Protein AF-A0A4P7KVK4-F1 (afdb_monomer_lite)

Secondary structure (DSSP, 8-state):
--HHHHHHHHHHHHHHHHHHHHHT-SSHHHHHHHHHHHHHHHHHHHHTS---TTSHHHHHHHHHHHHHTT---EEEE--HHHHHHHHHHHHHH-TTEEEEEEE-TTSSEEEEEEEESS-GGGB-TTTTHHHHHHHHHTSHHHHHHHHS--SS--TTHHHHHHHHHHTT-EEEEEEEEEEESSTT-SS-EEEEEEEEEETTEEEEEETTGGGGTTSTT-S--S-EEEEHHHHHHHHHHH-TTSEEEEEEESSHHHHHHHHT--TT-S---SS-S-TT-EEEE--HHHHHHHHHH-S--S-----S-S-HHHHHHHHHHHTT---SSHHHHHHHHHHHTTSB-HHHHHHHHHHHHHHHH-TT---TT-TT-TTEEEEEEE-SHHHHHTPPTTPEEEEEETTS-EEEEEEEEETTEEE-SSGGGT-TTS-SSS-EEEHHHHEEEETTEEEESSGGG--EEEEEEEETTB-S----HHHHHHHHHHT--TT--HHHHHHHHHHHTTSS-HHHHHHHHHHHHHHHS-SSTTS-HHHHEEEEEE--SHHHHHTPPTT-EEEEE-TT--EEEEEEEEETTEEEEES-GGGT---SSSEEEEEGGGGTT-BTTEETTEEEEEEEE-HHHHHHHHHH-TT-EEEEETTEEEEE--EETTEETTB-HHHHHHHHHHHHHHHH-HHHHTT--EEEEE-SSTT-SSS-HHHHHHHHHTSEEEEE----SSSS-----TTSPPPEEE-TT----HHHHHHHHHHHHHHHHHHHHHHHHHHTGGGGGGGTT-TTS----HHHHHHHHHHHHHTTSS-HHHHHHH-GGGG-TT----TTHHHHHHHHHHH----SHHHHHHHHHHHHTSSTTTHHHHHHHHHHTHHHHHHHHHHHHTTTT-

Structure (mmCIF, N/CA/C/O backbone):
data_AF-A0A4P7KVK4-F1
#
_entry.id   AF-A0A4P7KVK4-F1
#
loop_
_atom_site.group_PDB
_atom_site.id
_atom_site.type_symbol
_atom_site.label_atom_id
_atom_site.label_alt_id
_atom_site.label_comp_id
_atom_site.label_asym_id
_atom_site.label_entity_id
_atom_site.label_seq_id
_atom_site.pdbx_PDB_ins_code
_atom_site.Cartn_x
_atom_site.Cartn_y
_atom_site.Cartn_z
_atom_site.occupancy
_atom_site.B_iso_or_equiv
_atom_site.auth_seq_id
_atom_site.auth_comp_id
_atom_site.auth_asym_id
_atom_site.auth_atom_id
_atom_site.pdbx_PDB_model_num
ATOM 1 N N . MET A 1 1 ? -78.851 1.863 54.429 1.00 43.34 1 MET A N 1
ATOM 2 C CA . MET A 1 1 ? -77.587 2.460 53.940 1.00 43.34 1 MET A CA 1
ATOM 3 C C . MET A 1 1 ? -76.590 2.423 55.081 1.00 43.34 1 MET A C 1
ATOM 5 O O . MET A 1 1 ? -76.988 2.724 56.199 1.00 43.34 1 MET A O 1
ATOM 9 N N . GLY A 1 2 ? -75.356 1.973 54.840 1.00 36.88 2 GLY A N 1
ATOM 10 C CA . GLY A 1 2 ? -74.334 1.928 55.889 1.00 36.88 2 GLY A CA 1
ATOM 11 C C . GLY A 1 2 ? -73.928 3.338 56.346 1.00 36.88 2 GLY A C 1
ATOM 12 O O . GLY A 1 2 ? -74.131 4.292 55.589 1.00 36.88 2 GLY A O 1
ATOM 13 N N . PRO A 1 3 ? -73.334 3.485 57.544 1.00 46.62 3 PRO A N 1
ATOM 14 C CA . PRO A 1 3 ? -72.976 4.789 58.118 1.00 46.62 3 PRO A CA 1
ATOM 15 C C . PRO A 1 3 ? -72.051 5.618 57.208 1.00 46.62 3 PRO A C 1
ATOM 17 O O . PRO A 1 3 ? -72.154 6.837 57.170 1.00 46.62 3 PRO A O 1
ATOM 20 N N . VAL A 1 4 ? -71.230 4.958 56.385 1.00 44.56 4 VAL A N 1
ATOM 21 C CA . VAL A 1 4 ? -70.327 5.597 55.411 1.00 44.56 4 VAL A CA 1
ATOM 22 C C . VAL A 1 4 ? -71.076 6.156 54.195 1.00 44.56 4 VAL A C 1
ATOM 24 O O . VAL A 1 4 ? -70.773 7.248 53.722 1.00 44.56 4 VAL A O 1
ATOM 27 N N . THR A 1 5 ? -72.087 5.442 53.693 1.00 41.06 5 THR A N 1
ATOM 28 C CA . THR A 1 5 ? -72.876 5.893 52.537 1.00 41.06 5 THR A CA 1
ATOM 29 C C . THR A 1 5 ? -73.783 7.061 52.915 1.00 41.06 5 THR A C 1
ATOM 31 O O . THR A 1 5 ? -73.956 7.965 52.111 1.00 41.06 5 THR A O 1
ATOM 34 N N . GLY A 1 6 ? -74.310 7.076 54.146 1.00 42.34 6 GLY A N 1
ATOM 35 C CA . GLY A 1 6 ? -75.075 8.210 54.675 1.00 42.34 6 GLY A CA 1
ATOM 36 C C . GLY A 1 6 ? -74.230 9.477 54.846 1.00 42.34 6 GLY A C 1
ATOM 37 O O . GLY A 1 6 ? -74.706 10.560 54.527 1.00 42.34 6 GLY A O 1
ATOM 38 N N . PHE A 1 7 ? -72.968 9.329 55.264 1.00 50.06 7 PHE A N 1
ATOM 39 C CA . PHE A 1 7 ? -72.039 10.443 55.484 1.00 50.06 7 PHE A CA 1
ATOM 40 C C . PHE A 1 7 ? -71.548 11.087 54.175 1.00 50.06 7 PHE A C 1
ATOM 42 O O . PHE A 1 7 ? -71.560 12.304 54.026 1.00 50.06 7 PHE A O 1
ATOM 49 N N . ILE A 1 8 ? -71.199 10.280 53.167 1.00 47.47 8 ILE A N 1
ATOM 50 C CA . ILE A 1 8 ? -70.829 10.806 51.840 1.00 47.47 8 ILE A CA 1
ATOM 51 C C . ILE A 1 8 ? -72.028 11.510 51.189 1.00 47.47 8 ILE A C 1
ATOM 53 O O . ILE A 1 8 ? -71.873 12.554 50.557 1.00 47.47 8 ILE A O 1
ATOM 57 N N . TYR A 1 9 ? -73.236 10.973 51.378 1.00 43.62 9 TYR A N 1
ATOM 58 C CA . TYR A 1 9 ? -74.450 11.591 50.854 1.00 43.62 9 TYR A CA 1
ATOM 59 C C . TYR A 1 9 ? -74.775 12.915 51.564 1.00 43.62 9 TYR A C 1
ATOM 61 O O . TYR A 1 9 ? -75.164 13.868 50.894 1.00 43.62 9 TYR A O 1
ATOM 69 N N . SER A 1 10 ? -74.558 13.023 52.884 1.00 45.91 10 SER A N 1
ATOM 70 C CA . SER A 1 10 ? -74.719 14.293 53.607 1.00 45.91 10 SER A CA 1
ATOM 71 C C . SER A 1 10 ? -73.695 15.344 53.179 1.00 45.91 10 SER A C 1
ATOM 73 O O . SER A 1 10 ? -74.070 16.501 53.018 1.00 45.91 10 SER A O 1
ATOM 75 N N . SER A 1 11 ? -72.452 14.946 52.892 1.00 52.97 11 SER A N 1
ATOM 76 C CA . SER A 1 11 ? -71.408 15.880 52.453 1.00 52.97 11 SER A CA 1
ATOM 77 C C . SER A 1 11 ? -71.577 16.377 51.024 1.00 52.97 11 SER A C 1
ATOM 79 O O . SER A 1 11 ? -71.334 17.545 50.717 1.00 52.97 11 SER A O 1
ATOM 81 N N . ILE A 1 12 ? -72.080 15.518 50.138 1.00 49.19 12 ILE A N 1
ATOM 82 C CA . ILE A 1 12 ? -72.471 15.931 48.787 1.00 49.19 12 ILE A CA 1
ATOM 83 C C . ILE A 1 12 ? -73.710 16.838 48.844 1.00 49.19 12 ILE A C 1
ATOM 85 O O . ILE A 1 12 ? -73.787 17.814 48.099 1.00 49.19 12 ILE A O 1
ATOM 89 N N . LEU A 1 13 ? -74.654 16.584 49.758 1.00 47.59 13 LEU A N 1
ATOM 90 C CA . LEU A 1 13 ? -75.811 17.460 49.972 1.00 47.59 13 LEU A CA 1
ATOM 91 C C . LEU A 1 13 ? -75.417 18.829 50.546 1.00 47.59 13 LEU A C 1
ATOM 93 O O . LEU A 1 13 ? -75.953 19.839 50.094 1.00 47.59 13 LEU A O 1
ATOM 97 N N . ALA A 1 14 ? -74.453 18.894 51.465 1.00 52.91 14 ALA A N 1
ATOM 98 C CA . ALA A 1 14 ? -73.929 20.150 52.006 1.00 52.91 14 ALA A CA 1
ATOM 99 C C . ALA A 1 14 ? -73.197 20.991 50.940 1.00 52.91 14 ALA A C 1
ATOM 101 O O . ALA A 1 14 ? -73.308 22.217 50.930 1.00 52.91 14 ALA A O 1
ATOM 102 N N . ALA A 1 15 ? -72.512 20.341 49.993 1.00 54.31 15 ALA A N 1
ATOM 103 C CA . ALA A 1 15 ? -71.843 21.004 48.870 1.00 54.31 15 ALA A CA 1
ATOM 104 C C . ALA A 1 15 ? -72.755 21.271 47.652 1.00 54.31 15 ALA A C 1
ATOM 106 O O . ALA A 1 15 ? -72.369 21.993 46.727 1.00 54.31 15 ALA A O 1
ATOM 107 N N . SER A 1 16 ? -73.975 20.724 47.647 1.00 45.88 16 SER A N 1
ATOM 108 C CA . SER A 1 16 ? -74.926 20.828 46.532 1.00 45.88 16 SER A CA 1
ATOM 109 C C . SER A 1 16 ? -75.270 22.263 46.094 1.00 45.88 16 SER A C 1
ATOM 111 O O . SER A 1 16 ? -75.406 22.464 44.885 1.00 45.88 16 SER A O 1
ATOM 113 N N . PRO A 1 17 ? -75.322 23.295 46.967 1.00 53.34 17 PRO A N 1
ATOM 114 C CA . PRO A 1 17 ? -75.613 24.656 46.517 1.00 53.34 17 PRO A CA 1
ATOM 115 C C . PRO A 1 17 ? -74.511 25.242 45.624 1.00 53.34 17 PRO A C 1
ATOM 117 O O . PRO A 1 17 ? -74.814 25.988 44.696 1.00 53.34 17 PRO A O 1
ATOM 120 N N . ALA A 1 18 ? -73.242 24.899 45.869 1.00 59.31 18 ALA A N 1
ATOM 121 C CA . ALA A 1 18 ? -72.116 25.362 45.055 1.00 59.31 18 ALA A CA 1
ATOM 122 C C . ALA A 1 18 ? -72.076 24.641 43.698 1.00 59.31 18 ALA A C 1
ATOM 124 O O . ALA A 1 18 ? -71.889 25.276 42.663 1.00 59.31 18 ALA A O 1
ATOM 125 N N . PHE A 1 19 ? -72.362 23.336 43.676 1.00 48.53 19 PHE A N 1
ATOM 126 C CA . PHE A 1 19 ? -72.456 22.581 42.424 1.00 48.53 19 PHE A CA 1
ATOM 127 C C . PHE A 1 19 ? -73.668 22.977 41.573 1.00 48.53 19 PHE A C 1
ATOM 129 O O . PHE A 1 19 ? -73.543 23.062 40.353 1.00 48.53 19 PHE A O 1
ATOM 136 N N . MET A 1 20 ? -74.816 23.293 42.184 1.00 45.38 20 MET A N 1
ATOM 137 C CA . MET A 1 20 ? -75.962 23.839 41.447 1.00 45.38 20 MET A CA 1
ATOM 138 C C . MET A 1 20 ? -75.663 25.225 40.869 1.00 45.38 20 MET A C 1
ATOM 140 O O . MET A 1 20 ? -76.032 25.480 39.730 1.00 45.38 20 MET A O 1
ATOM 144 N N . LYS A 1 21 ? -74.959 26.096 41.608 1.00 50.28 21 LYS A N 1
ATOM 145 C CA . LYS A 1 21 ? -74.515 27.408 41.101 1.00 50.28 21 LYS A CA 1
ATOM 146 C C . LYS A 1 21 ? -73.521 27.287 39.950 1.00 50.28 21 LYS A C 1
ATOM 148 O O . LYS A 1 21 ? -73.600 28.077 39.018 1.00 50.28 21 LYS A O 1
ATOM 153 N N . ALA A 1 22 ? -72.633 26.292 39.983 1.00 57.12 22 ALA A N 1
ATOM 154 C CA . ALA A 1 22 ? -71.776 25.980 38.845 1.00 57.12 22 ALA A CA 1
ATOM 155 C C . ALA A 1 22 ? -72.622 25.546 37.636 1.00 57.12 22 ALA A C 1
ATOM 157 O O . ALA A 1 22 ? -72.487 26.115 36.562 1.00 57.12 22 ALA A O 1
ATOM 158 N N . ALA A 1 23 ? -73.555 24.609 37.819 1.00 42.62 23 ALA A N 1
ATOM 159 C CA . ALA A 1 23 ? -74.353 24.043 36.728 1.00 42.62 23 ALA A CA 1
ATOM 160 C C . ALA A 1 23 ? -75.253 25.050 35.982 1.00 42.62 23 ALA A C 1
ATOM 162 O O . ALA A 1 23 ? -75.652 24.769 34.856 1.00 42.62 23 ALA A O 1
ATOM 163 N N . ILE A 1 24 ? -75.570 26.197 36.590 1.00 42.56 24 ILE A N 1
ATOM 164 C CA . ILE A 1 24 ? -76.395 27.262 35.988 1.00 42.56 24 ILE A CA 1
ATOM 165 C C . ILE A 1 24 ? -75.596 28.536 35.665 1.00 42.56 24 ILE A C 1
ATOM 167 O O . ILE A 1 24 ? -76.193 29.582 35.428 1.00 42.56 24 ILE A O 1
ATOM 171 N N . SER A 1 25 ? -74.260 28.483 35.724 1.00 60.25 25 SER A N 1
ATOM 172 C CA . SER A 1 25 ? -73.404 29.637 35.441 1.00 60.25 25 SER A CA 1
ATOM 173 C C . SER A 1 25 ? -73.045 29.717 33.957 1.00 60.25 25 SER A C 1
ATOM 175 O O . SER A 1 25 ? -72.455 28.794 33.397 1.00 60.25 25 SER A O 1
ATOM 177 N N . ASP A 1 26 ? -73.333 30.867 33.348 1.00 39.72 26 ASP A N 1
ATOM 178 C CA . ASP A 1 26 ? -73.113 31.117 31.916 1.00 39.72 26 ASP A CA 1
ATOM 179 C C . ASP A 1 26 ? -71.694 31.637 31.604 1.00 39.72 26 ASP A C 1
ATOM 181 O O . ASP A 1 26 ? -71.347 31.880 30.446 1.00 39.72 26 ASP A O 1
ATOM 185 N N . LYS A 1 27 ? -70.864 31.844 32.637 1.00 51.81 27 LYS A N 1
ATOM 186 C CA . LYS A 1 27 ? -69.496 32.367 32.523 1.00 51.81 27 LYS A CA 1
ATOM 187 C C . LYS A 1 27 ? -68.494 31.348 33.044 1.00 51.81 27 LYS A C 1
ATOM 189 O O . LYS A 1 27 ? -68.534 30.953 34.206 1.00 51.81 27 LYS A O 1
ATOM 194 N N . GLU A 1 28 ? -67.539 30.979 32.195 1.00 44.06 28 GLU A N 1
ATOM 195 C CA . GLU A 1 28 ? -66.567 29.909 32.459 1.00 44.06 28 GLU A CA 1
ATOM 196 C C . GLU A 1 28 ? -65.758 30.113 33.755 1.00 44.06 28 GLU A C 1
ATOM 198 O O . GLU A 1 28 ? -65.447 29.158 34.467 1.00 44.06 28 GLU A O 1
ATOM 203 N N . GLU A 1 29 ? -65.441 31.360 34.096 1.00 45.78 29 GLU A N 1
ATOM 204 C CA . GLU A 1 29 ? -64.673 31.694 35.297 1.00 45.78 29 GLU A CA 1
ATOM 205 C C . GLU A 1 29 ? -65.496 31.534 36.589 1.00 45.78 29 GLU A C 1
ATOM 207 O O . GLU A 1 29 ? -64.992 31.041 37.599 1.00 45.78 29 GLU A O 1
ATOM 212 N N . GLU A 1 30 ? -66.788 31.863 36.547 1.00 47.06 30 GLU A N 1
ATOM 213 C CA . GLU A 1 30 ? -67.718 31.641 37.659 1.00 47.06 30 GLU A CA 1
ATOM 214 C C . GLU A 1 30 ? -68.036 30.149 37.820 1.00 47.06 30 GLU A C 1
ATOM 216 O O . GLU A 1 30 ? -67.976 29.636 38.939 1.00 47.06 30 GLU A O 1
ATOM 221 N N . TYR A 1 31 ? -68.249 29.425 36.713 1.00 48.31 31 TYR A N 1
ATOM 222 C CA . TYR A 1 31 ? -68.379 27.963 36.699 1.00 48.31 31 TYR A CA 1
ATOM 223 C C . TYR A 1 31 ? -67.196 27.290 37.409 1.00 48.31 31 TYR A C 1
ATOM 225 O O . TYR A 1 31 ? -67.387 26.493 38.331 1.00 48.31 31 TYR A O 1
ATOM 233 N N . LYS A 1 32 ? -65.960 27.657 37.040 1.00 44.84 32 LYS A N 1
ATOM 234 C CA . LYS A 1 32 ? -64.737 27.095 37.637 1.00 44.84 32 LYS A CA 1
ATOM 235 C C . LYS A 1 32 ? -64.592 27.454 39.117 1.00 44.84 32 LYS A C 1
ATOM 237 O O . LYS A 1 32 ? -64.159 26.610 39.901 1.00 44.84 32 LYS A O 1
ATOM 242 N N . ASN A 1 33 ? -64.980 28.663 39.523 1.00 52.72 33 ASN A N 1
ATOM 243 C CA . ASN A 1 33 ? -64.907 29.088 40.922 1.00 52.72 33 ASN A CA 1
ATOM 244 C C . ASN A 1 33 ? -65.939 28.378 41.812 1.00 52.72 33 ASN A C 1
ATOM 246 O O . ASN A 1 33 ? -65.576 27.906 42.890 1.00 52.72 33 ASN A O 1
ATOM 250 N N . TYR A 1 34 ? -67.181 28.210 41.353 1.00 50.97 34 TYR A N 1
ATOM 251 C CA . TYR A 1 34 ? -68.203 27.470 42.102 1.00 50.97 34 TYR A CA 1
ATOM 252 C C . TYR A 1 34 ? -67.930 25.962 42.136 1.00 50.97 34 TYR A C 1
ATOM 254 O O . TYR A 1 34 ? -68.139 25.320 43.167 1.00 50.97 34 TYR A O 1
ATOM 262 N N . LEU A 1 35 ? -67.380 25.395 41.055 1.00 48.84 35 LEU A N 1
ATOM 263 C CA . LEU A 1 35 ? -66.937 23.999 41.026 1.00 48.84 35 LEU A CA 1
ATOM 264 C C . LEU A 1 35 ? -65.794 23.762 42.028 1.00 48.84 35 LEU A C 1
ATOM 266 O O . LEU A 1 35 ? -65.804 22.784 42.776 1.00 48.84 35 LEU A O 1
ATOM 270 N N . LYS A 1 36 ? -64.844 24.703 42.097 1.00 49.03 36 LYS A N 1
ATOM 271 C CA . LYS A 1 36 ? -63.746 24.712 43.071 1.00 49.03 36 LYS A CA 1
ATOM 272 C C . LYS A 1 36 ? -64.256 24.809 44.510 1.00 49.03 36 LYS A C 1
ATOM 274 O O . LYS A 1 36 ? -63.749 24.102 45.375 1.00 49.03 36 LYS A O 1
ATOM 279 N N . GLU A 1 37 ? -65.257 25.641 44.776 1.00 52.75 37 GLU A N 1
ATOM 280 C CA . GLU A 1 37 ? -65.874 25.771 46.102 1.00 52.75 37 GLU A CA 1
ATOM 281 C C . GLU A 1 37 ? -66.615 24.489 46.523 1.00 52.75 37 GLU A C 1
ATOM 283 O O . GLU A 1 37 ? -66.418 24.002 47.637 1.00 52.75 37 GLU A O 1
ATOM 288 N N . GLY A 1 38 ? -67.382 23.878 45.613 1.00 53.53 38 GLY A N 1
ATOM 289 C CA . GLY A 1 38 ? -68.084 22.616 45.865 1.00 53.53 38 GLY A CA 1
ATOM 290 C C . GLY A 1 38 ? -67.134 21.464 46.196 1.00 53.53 38 GLY A C 1
ATOM 291 O O . GLY A 1 38 ? -67.333 20.760 47.186 1.00 53.53 38 GLY A O 1
ATOM 292 N N . ILE A 1 39 ? -66.052 21.307 45.425 1.00 52.41 39 ILE A N 1
ATOM 293 C CA . ILE A 1 39 ? -65.037 20.268 45.665 1.00 52.41 39 ILE A CA 1
ATOM 294 C C . ILE A 1 39 ? -64.322 20.503 47.006 1.00 52.41 39 ILE A C 1
ATOM 296 O O . ILE A 1 39 ? -64.094 19.557 47.759 1.00 52.41 39 ILE A O 1
ATOM 300 N N . MET A 1 40 ? -64.012 21.758 47.346 1.00 49.19 40 MET A N 1
ATOM 301 C CA . MET A 1 40 ? -63.347 22.101 48.608 1.00 49.19 40 MET A CA 1
ATOM 302 C C . MET A 1 40 ? -64.221 21.844 49.840 1.00 49.19 40 MET A C 1
ATOM 304 O O . MET A 1 40 ? -63.694 21.391 50.855 1.00 49.19 40 MET A O 1
ATOM 308 N N . ASN A 1 41 ? -65.531 22.080 49.756 1.00 52.91 41 ASN A N 1
ATOM 309 C CA . ASN A 1 41 ? -66.452 21.811 50.863 1.00 52.91 41 ASN A CA 1
ATOM 310 C C . ASN A 1 41 ? -66.601 20.305 51.122 1.00 52.91 41 ASN A C 1
ATOM 312 O O . ASN A 1 41 ? -66.551 19.880 52.274 1.00 52.91 41 ASN A O 1
ATOM 316 N N . VAL A 1 42 ? -66.659 19.488 50.062 1.00 52.25 42 VAL A N 1
ATOM 317 C CA . VAL A 1 42 ? -66.651 18.019 50.187 1.00 52.25 42 VAL A CA 1
ATOM 318 C C . VAL A 1 42 ? -65.353 17.531 50.841 1.00 52.25 42 VAL A C 1
ATOM 320 O O . VAL A 1 42 ? -65.382 16.679 51.726 1.00 52.25 42 VAL A O 1
ATOM 323 N N . LEU A 1 43 ? -64.205 18.090 50.451 1.00 47.69 43 LEU A N 1
ATOM 324 C CA . LEU A 1 43 ? -62.904 17.704 51.006 1.00 47.69 43 LEU A CA 1
ATOM 325 C C . LEU A 1 43 ? -62.724 18.126 52.469 1.00 47.69 43 LEU A C 1
ATOM 327 O O . LEU A 1 43 ? -62.144 17.368 53.243 1.00 47.69 43 LEU A O 1
ATOM 331 N N . ALA A 1 44 ? -63.218 19.302 52.859 1.00 48.00 44 ALA A N 1
ATOM 332 C CA . ALA A 1 44 ? -63.121 19.793 54.233 1.00 48.00 44 ALA A CA 1
ATOM 333 C C . ALA A 1 44 ? -63.923 18.925 55.216 1.00 48.00 44 ALA A C 1
ATOM 335 O O . ALA A 1 44 ? -63.453 18.639 56.317 1.00 48.00 44 ALA A O 1
ATOM 336 N N . GLU A 1 45 ? -65.100 18.455 54.805 1.00 47.31 45 GLU A N 1
ATOM 337 C CA . GLU A 1 45 ? -65.967 17.626 55.644 1.00 47.31 45 GLU A CA 1
ATOM 338 C C . GLU A 1 45 ? -65.467 16.173 55.744 1.00 47.31 45 GLU A C 1
ATOM 340 O O . GLU A 1 45 ? -65.539 15.554 56.807 1.00 47.31 45 GLU A O 1
ATOM 345 N N . ILE A 1 46 ? -64.855 15.655 54.670 1.00 47.84 46 ILE A N 1
ATOM 346 C CA . ILE A 1 46 ? -64.216 14.329 54.652 1.00 47.84 46 ILE A CA 1
ATOM 347 C C . ILE A 1 46 ? -62.909 14.327 55.460 1.00 47.84 46 ILE A C 1
ATOM 349 O O . ILE A 1 46 ? -62.603 13.345 56.133 1.00 47.84 46 ILE A O 1
ATOM 353 N N . ALA A 1 47 ? -62.142 15.421 55.440 1.00 45.78 47 ALA A N 1
ATOM 354 C CA . ALA A 1 47 ? -60.881 15.531 56.175 1.00 45.78 47 ALA A CA 1
ATOM 355 C C . ALA A 1 47 ? -61.066 15.759 57.690 1.00 45.78 47 ALA A C 1
ATOM 357 O O . ALA A 1 47 ? -60.147 15.482 58.461 1.00 45.78 47 ALA A O 1
ATOM 358 N N . GLY A 1 48 ? -62.234 16.244 58.129 1.00 42.28 48 GLY A N 1
ATOM 359 C CA . GLY A 1 48 ? -62.524 16.531 59.538 1.00 42.28 48 GLY A CA 1
ATOM 360 C C . GLY A 1 48 ? -62.808 15.305 60.413 1.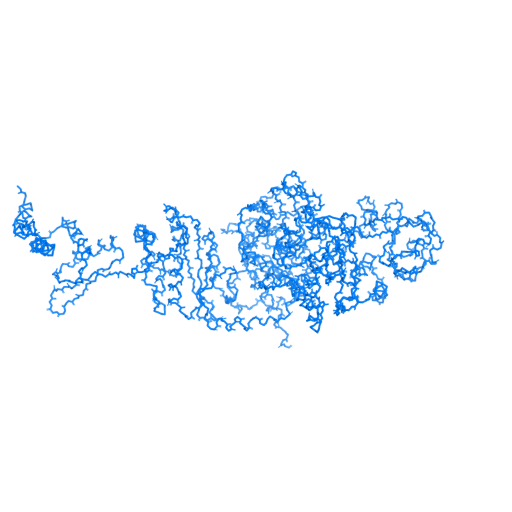00 42.28 48 GLY A C 1
ATOM 361 O O . GLY A 1 48 ? -62.720 15.402 61.636 1.00 42.28 48 GLY A O 1
ATOM 362 N N . THR A 1 49 ? -63.120 14.143 59.829 1.00 43.97 49 THR A N 1
ATOM 363 C CA . THR A 1 49 ? -63.600 12.999 60.616 1.00 43.97 49 THR A CA 1
ATOM 364 C C . THR A 1 49 ? -63.233 11.652 59.983 1.00 43.97 49 THR A C 1
ATOM 366 O O . THR A 1 49 ? -63.876 11.204 59.044 1.00 43.97 49 THR A O 1
ATOM 369 N N . VAL A 1 50 ? -62.290 10.951 60.630 1.00 33.72 50 VAL A N 1
ATOM 370 C CA . VAL A 1 50 ? -62.060 9.485 60.610 1.00 33.72 50 VAL A CA 1
ATOM 371 C C . VAL A 1 50 ? -61.000 8.914 59.640 1.00 33.72 50 VAL A C 1
ATOM 373 O O . VAL A 1 50 ? -60.953 9.175 58.444 1.00 33.72 50 VAL A O 1
ATOM 376 N N . THR A 1 51 ? -60.167 8.035 60.213 1.00 48.44 51 THR A N 1
ATOM 377 C CA . THR A 1 51 ? -59.138 7.175 59.607 1.00 48.44 51 THR A CA 1
ATOM 378 C C . THR A 1 51 ? -59.725 5.928 58.926 1.00 48.44 51 THR A C 1
ATOM 380 O O . THR A 1 51 ? -60.362 5.132 59.611 1.00 48.44 51 THR A O 1
ATOM 383 N N . SER A 1 52 ? -59.461 5.692 57.629 1.00 41.25 52 SER A N 1
ATOM 384 C CA . SER A 1 52 ? -59.174 4.358 57.031 1.00 41.25 52 SER A CA 1
ATOM 385 C C . SER A 1 52 ? -59.037 4.372 55.489 1.00 41.25 52 SER A C 1
ATOM 387 O O . SER A 1 52 ? -59.429 5.311 54.801 1.00 41.25 52 SER A O 1
ATOM 389 N N . GLU A 1 53 ? -58.466 3.275 54.978 1.00 39.62 53 GLU A N 1
ATOM 390 C CA . GLU A 1 53 ? -57.958 2.915 53.636 1.00 39.62 53 GLU A CA 1
ATOM 391 C C . GLU A 1 53 ? -58.847 3.108 52.390 1.00 39.62 53 GLU A C 1
ATOM 393 O O . GLU A 1 53 ? -58.383 2.843 51.283 1.00 39.62 53 GLU A O 1
ATOM 398 N N . VAL A 1 54 ? -60.089 3.584 52.497 1.00 39.50 54 VAL A N 1
ATOM 399 C CA . VAL A 1 54 ? -60.991 3.690 51.326 1.00 39.50 54 VAL A CA 1
ATOM 400 C C . VAL A 1 54 ? -60.867 5.046 50.597 1.00 39.50 54 VAL A C 1
ATOM 402 O O . VAL A 1 54 ? -61.317 5.189 49.462 1.00 39.50 54 VAL A O 1
ATOM 405 N N . ILE A 1 55 ? -60.190 6.035 51.193 1.00 45.22 55 ILE A N 1
ATOM 406 C CA . ILE A 1 55 ? -60.105 7.420 50.682 1.00 45.22 55 ILE A CA 1
ATOM 407 C C . ILE A 1 55 ? -58.988 7.603 49.628 1.00 45.22 55 ILE A C 1
ATOM 409 O O . ILE A 1 55 ? -59.049 8.520 48.805 1.00 45.22 55 ILE A O 1
ATOM 413 N N . THR A 1 56 ? -58.004 6.702 49.569 1.00 41.75 56 THR A N 1
ATOM 414 C CA . THR A 1 56 ? -56.796 6.851 48.737 1.00 41.75 56 THR A CA 1
ATOM 415 C C . THR A 1 56 ? -57.116 7.005 47.247 1.00 41.75 56 THR A C 1
ATOM 417 O O . THR A 1 56 ? -56.588 7.908 46.615 1.00 41.75 56 THR A O 1
ATOM 420 N N . ARG A 1 57 ? -58.067 6.233 46.692 1.00 39.38 57 ARG A N 1
ATOM 421 C CA . ARG A 1 57 ? -58.447 6.333 45.261 1.00 39.38 57 ARG A CA 1
ATOM 422 C C . ARG A 1 57 ? -59.145 7.643 44.885 1.00 39.38 57 ARG A C 1
ATOM 424 O O . ARG A 1 57 ? -59.041 8.079 43.740 1.00 39.38 57 ARG A O 1
ATOM 431 N N . SER A 1 58 ? -59.867 8.256 45.819 1.00 40.97 58 SER A N 1
ATOM 432 C CA . SER A 1 58 ? -60.601 9.503 45.573 1.00 40.97 58 SER A CA 1
ATOM 433 C C . SER A 1 58 ? -59.681 10.721 45.674 1.00 40.97 58 SER A C 1
ATOM 435 O O . SER A 1 58 ? -59.818 11.652 44.886 1.00 40.97 58 SER A O 1
ATOM 437 N N . LEU A 1 59 ? -58.698 10.689 46.583 1.00 42.78 59 LEU A N 1
ATOM 438 C CA . LEU A 1 59 ? -57.681 11.737 46.728 1.00 42.78 59 LEU A CA 1
ATOM 439 C C . LEU A 1 59 ? -56.712 11.789 45.536 1.00 42.78 59 LEU A C 1
ATOM 441 O O . LEU A 1 59 ? -56.402 12.887 45.085 1.00 42.78 59 LEU A O 1
ATOM 445 N N . THR A 1 60 ? -56.297 10.652 44.962 1.00 41.72 60 THR A N 1
ATOM 446 C CA . THR A 1 60 ? -55.402 10.642 43.784 1.00 41.72 60 THR A CA 1
ATOM 447 C C . THR A 1 60 ? -56.040 11.320 42.567 1.00 41.72 60 THR A C 1
ATOM 449 O O . THR A 1 60 ? -55.390 12.116 41.897 1.00 41.72 60 THR A O 1
ATOM 452 N N . LYS A 1 61 ? -57.343 11.102 42.329 1.00 44.19 61 LYS A N 1
ATOM 453 C CA . LYS A 1 61 ? -58.100 11.792 41.263 1.00 44.19 61 LYS A CA 1
ATOM 454 C C . LYS A 1 61 ? -58.239 13.297 41.498 1.00 44.19 61 LYS A C 1
ATOM 456 O O . LYS A 1 61 ? -58.263 14.071 40.550 1.00 44.19 61 LYS A O 1
ATOM 461 N N . VAL A 1 62 ? -58.340 13.719 42.756 1.00 42.53 62 VAL A N 1
ATOM 462 C CA . VAL A 1 62 ? -58.410 15.140 43.125 1.00 42.53 62 VAL A CA 1
ATOM 463 C C . VAL A 1 62 ? -57.050 15.822 42.951 1.00 42.53 62 VAL A C 1
ATOM 465 O O . VAL A 1 62 ? -57.003 16.968 42.518 1.00 42.53 62 VAL A O 1
ATOM 468 N N . VAL A 1 63 ? -55.946 15.122 43.233 1.00 43.47 63 VAL A N 1
ATOM 469 C CA . VAL A 1 63 ? -54.581 15.624 43.003 1.00 43.47 63 VAL A CA 1
ATOM 470 C C . VAL A 1 63 ? -54.245 15.669 41.506 1.00 43.47 63 VAL A C 1
ATOM 472 O O . VAL A 1 63 ? -53.640 16.646 41.072 1.00 43.47 63 VAL A O 1
ATOM 475 N N . SER A 1 64 ? -54.705 14.704 40.698 1.00 43.53 64 SER A N 1
ATOM 476 C CA . SER A 1 64 ? -54.540 14.764 39.234 1.00 43.53 64 SER A CA 1
ATOM 477 C C . SER A 1 64 ? -55.348 15.910 38.611 1.00 43.53 64 SER A C 1
ATOM 479 O O . SER A 1 64 ? -54.851 16.622 37.749 1.00 43.53 64 SER A O 1
ATOM 481 N N . LEU A 1 65 ? -56.565 16.168 39.105 1.00 41.97 65 LEU A N 1
ATOM 482 C CA . LEU A 1 65 ? -57.334 17.360 38.728 1.00 41.97 65 LEU A CA 1
ATOM 483 C C . LEU A 1 65 ? -56.679 18.662 39.228 1.00 41.97 65 LEU A C 1
ATOM 485 O O . LEU A 1 65 ? -56.923 19.725 38.673 1.00 41.97 65 LEU A O 1
ATOM 489 N N . TYR A 1 66 ? -55.848 18.625 40.273 1.00 44.03 66 TYR A N 1
ATOM 490 C CA . TYR A 1 66 ? -55.143 19.807 40.778 1.00 44.03 66 TYR A CA 1
ATOM 491 C C . TYR A 1 66 ? -53.904 20.161 39.935 1.00 44.03 66 TYR A C 1
ATOM 493 O O . TYR A 1 66 ? -53.638 21.348 39.727 1.00 44.03 66 TYR A O 1
ATOM 501 N N . SER A 1 67 ? -53.169 19.165 39.420 1.00 42.00 67 SER A N 1
ATOM 502 C CA . SER A 1 67 ? -52.030 19.383 38.512 1.00 42.00 67 SER A CA 1
ATOM 503 C C . SER A 1 67 ? -52.474 19.891 37.135 1.00 42.00 67 SER A C 1
ATOM 505 O O . SER A 1 67 ? -51.820 20.769 36.572 1.00 42.00 67 SER A O 1
ATOM 507 N N . GLU A 1 68 ? -53.637 19.450 36.646 1.00 42.09 68 GLU A N 1
ATOM 508 C CA . GLU A 1 68 ? -54.191 19.845 35.341 1.00 42.09 68 GLU A CA 1
ATOM 509 C C . GLU A 1 68 ? -54.550 21.351 35.250 1.00 42.09 68 GLU A C 1
ATOM 511 O O . GLU A 1 68 ? -54.535 21.934 34.168 1.00 42.09 68 GLU A O 1
ATOM 516 N N . PHE A 1 69 ? -54.798 22.032 36.383 1.00 42.94 69 PHE A N 1
ATOM 517 C CA . PHE A 1 69 ? -55.260 23.435 36.429 1.00 42.94 69 PHE A CA 1
ATOM 518 C C . PHE A 1 69 ? -54.228 24.474 36.939 1.00 42.94 69 PHE A C 1
ATOM 520 O O . PHE A 1 69 ? -54.602 25.607 37.246 1.00 42.94 69 PHE A O 1
ATOM 527 N N . LYS A 1 70 ? -52.925 24.144 36.991 1.00 38.44 70 LYS A N 1
ATOM 528 C CA . LYS A 1 70 ? -51.796 25.068 37.291 1.00 38.44 70 LYS A CA 1
ATOM 529 C C . LYS A 1 70 ? -51.984 25.986 38.520 1.00 38.44 70 LYS A C 1
ATOM 531 O O . LYS A 1 70 ? -51.960 27.214 38.403 1.00 38.44 70 LYS A O 1
ATOM 536 N N . PHE A 1 71 ? -52.067 25.431 39.733 1.00 46.91 71 PHE A N 1
ATOM 537 C CA . PHE A 1 71 ? -52.029 26.231 40.973 1.00 46.91 71 PHE A CA 1
ATOM 538 C C . PHE A 1 71 ? -50.731 26.036 41.770 1.00 46.91 71 PHE A C 1
ATOM 540 O O . PHE A 1 71 ? -50.327 24.914 42.051 1.00 46.91 71 PHE A O 1
ATOM 547 N N . LYS A 1 72 ? -50.087 27.144 42.184 1.00 42.03 72 LYS A N 1
ATOM 548 C CA . LYS A 1 72 ? -48.718 27.121 42.736 1.00 42.03 72 LYS A CA 1
ATOM 549 C C . LYS A 1 72 ? -48.569 26.763 44.227 1.00 42.03 72 LYS A C 1
ATOM 551 O O . LYS A 1 72 ? -47.512 26.239 44.545 1.00 42.03 72 LYS A O 1
ATOM 556 N N . ARG A 1 73 ? -49.521 27.014 45.149 1.00 39.69 73 ARG A N 1
ATOM 557 C CA . ARG A 1 73 ? -49.376 26.687 46.605 1.00 39.69 73 ARG A CA 1
ATOM 558 C C . ARG A 1 73 ? -50.713 26.635 47.369 1.00 39.69 73 ARG A C 1
ATOM 560 O O . ARG A 1 73 ? -51.592 27.445 47.075 1.00 39.69 73 ARG A O 1
ATOM 567 N N . ARG A 1 74 ? -50.830 25.786 48.411 1.00 43.50 74 ARG A N 1
ATOM 568 C CA . ARG A 1 74 ? -51.849 25.901 49.490 1.00 43.50 74 ARG A CA 1
ATOM 569 C C . ARG A 1 74 ? -51.436 25.213 50.811 1.00 43.50 74 ARG A C 1
ATOM 571 O O . ARG A 1 74 ? -50.531 24.384 50.827 1.00 43.50 74 ARG A O 1
ATOM 578 N N . VAL A 1 75 ? -52.107 25.592 51.906 1.00 40.00 75 VAL A N 1
ATOM 579 C CA . VAL A 1 75 ? -51.830 25.200 53.307 1.00 40.00 75 VAL A CA 1
ATOM 580 C C . VAL A 1 75 ? -52.767 24.067 53.755 1.00 40.00 75 VAL A C 1
ATOM 582 O O . VAL A 1 75 ? -53.979 24.188 53.576 1.00 40.00 75 VAL A O 1
ATOM 585 N N . ILE A 1 76 ? -52.236 22.997 54.361 1.00 46.03 76 ILE A N 1
ATOM 586 C CA . ILE A 1 76 ? -53.007 21.830 54.849 1.00 46.03 76 ILE A CA 1
ATOM 587 C C . ILE A 1 76 ? -52.577 21.387 56.262 1.00 46.03 76 ILE A C 1
ATOM 589 O O . ILE A 1 76 ? -51.427 21.579 56.662 1.00 46.03 76 ILE A O 1
ATOM 593 N N . HIS A 1 77 ? -53.514 20.803 57.024 1.00 43.78 77 HIS A N 1
ATOM 594 C CA . HIS A 1 77 ? -53.255 20.150 58.320 1.00 43.78 77 HIS A CA 1
ATOM 595 C C . HIS A 1 77 ? -52.701 18.730 58.109 1.00 43.78 77 HIS A C 1
ATOM 597 O O . HIS A 1 77 ? -53.137 18.019 57.206 1.00 43.78 77 HIS A O 1
ATOM 603 N N . TYR A 1 78 ? -51.712 18.328 58.913 1.00 49.97 78 TYR A N 1
ATOM 604 C CA . TYR A 1 78 ? -50.807 17.225 58.569 1.00 49.97 78 TYR A CA 1
ATOM 605 C C . TYR A 1 78 ? -51.030 15.942 59.390 1.00 49.97 78 TYR A C 1
ATOM 607 O O . TYR A 1 78 ? -50.695 15.896 60.573 1.00 49.97 78 TYR A O 1
ATOM 615 N N . ASP A 1 79 ? -51.492 14.868 58.733 1.00 59.16 79 ASP A N 1
ATOM 616 C CA . ASP A 1 79 ? -51.212 13.482 59.143 1.00 59.16 79 ASP A CA 1
ATOM 617 C C . ASP A 1 79 ? -49.944 12.986 58.427 1.00 59.16 79 ASP A C 1
ATOM 619 O O . ASP A 1 79 ? -49.910 12.812 57.204 1.00 59.16 79 ASP A O 1
ATOM 623 N N . LYS A 1 80 ? -48.895 12.721 59.212 1.00 53.59 80 LYS A N 1
ATOM 624 C CA . LYS A 1 80 ? -47.574 12.299 58.734 1.00 53.59 80 LYS A CA 1
ATOM 625 C C . LYS A 1 80 ? -47.610 11.015 57.913 1.00 53.59 80 LYS A C 1
ATOM 627 O O . LYS A 1 80 ? -46.865 10.897 56.938 1.00 53.59 80 LYS A O 1
ATOM 632 N N . LYS A 1 81 ? -48.462 10.054 58.279 1.00 53.12 81 LYS A N 1
ATOM 633 C CA . LYS A 1 81 ? -48.519 8.745 57.610 1.00 53.12 81 LYS A CA 1
ATOM 634 C C . LYS A 1 81 ? -49.295 8.818 56.297 1.00 53.12 81 LYS A C 1
ATOM 636 O O . LYS A 1 81 ? -48.800 8.314 55.289 1.00 53.12 81 LYS A O 1
ATOM 641 N N . GLY A 1 82 ? -50.457 9.476 56.293 1.00 55.31 82 GLY A N 1
ATOM 642 C CA . GLY A 1 82 ? -51.254 9.702 55.087 1.00 55.31 82 GLY A CA 1
ATOM 643 C C . GLY A 1 82 ? -50.518 10.531 54.033 1.00 55.31 82 GLY A C 1
ATOM 644 O O . GLY A 1 82 ? -50.491 10.148 52.866 1.00 55.31 82 GLY A O 1
ATOM 645 N N . MET A 1 83 ? -49.834 11.605 54.444 1.00 55.88 83 MET A N 1
ATOM 646 C CA . MET A 1 83 ? -49.110 12.473 53.510 1.00 55.88 83 MET A CA 1
ATOM 647 C C . MET A 1 83 ? -47.885 11.788 52.895 1.00 55.88 83 MET A C 1
ATOM 649 O O . MET A 1 83 ? -47.621 11.948 51.710 1.00 55.88 83 MET A O 1
ATOM 653 N N . THR A 1 84 ? -47.164 10.972 53.671 1.00 57.50 84 THR A N 1
ATOM 654 C CA . THR A 1 84 ? -46.021 10.203 53.150 1.00 57.50 84 THR A CA 1
ATOM 655 C C . THR A 1 84 ? -46.469 9.178 52.104 1.00 57.50 84 THR A C 1
ATOM 657 O O . THR A 1 84 ? -45.808 9.032 51.081 1.00 57.50 84 THR A O 1
ATOM 660 N N . ARG A 1 85 ? -47.612 8.505 52.315 1.00 57.78 85 ARG A N 1
ATOM 661 C CA . ARG A 1 85 ? -48.192 7.588 51.316 1.00 57.78 85 ARG A CA 1
ATOM 662 C C . ARG A 1 85 ? -48.690 8.315 50.069 1.00 57.78 85 ARG A C 1
ATOM 664 O O . ARG A 1 85 ? -48.401 7.861 48.976 1.00 57.78 85 ARG A O 1
ATOM 671 N N . LEU A 1 86 ? -49.375 9.450 50.217 1.00 57.81 86 LEU A N 1
ATOM 672 C CA . LEU A 1 86 ? -49.847 10.246 49.078 1.00 57.81 86 LEU A CA 1
ATOM 673 C C . LEU A 1 86 ? -48.681 10.746 48.213 1.00 57.81 86 LEU A C 1
ATOM 675 O O . LEU A 1 86 ? -48.750 10.668 46.993 1.00 57.81 86 LEU A O 1
ATOM 679 N N . ILE A 1 87 ? -47.607 11.230 48.845 1.00 59.19 87 ILE A N 1
ATOM 680 C CA . ILE A 1 87 ? -46.388 11.654 48.144 1.00 59.19 87 ILE A CA 1
ATOM 681 C C . ILE A 1 87 ? -45.763 10.474 47.403 1.00 59.19 87 ILE A C 1
ATOM 683 O O . ILE A 1 87 ? -45.445 10.605 46.227 1.00 59.19 87 ILE A O 1
ATOM 687 N N . HIS A 1 88 ? -45.650 9.322 48.064 1.00 61.25 88 HIS A N 1
ATOM 688 C CA . HIS A 1 88 ? -45.126 8.104 47.456 1.00 61.25 88 HIS A CA 1
ATOM 689 C C . HIS A 1 88 ? -45.964 7.639 46.251 1.00 61.25 88 HIS A C 1
ATOM 691 O O . HIS A 1 88 ? -45.406 7.341 45.201 1.00 61.25 88 HIS A O 1
ATOM 697 N N . ASP A 1 89 ? -47.292 7.609 46.374 1.00 59.72 89 ASP A N 1
ATOM 698 C CA . ASP A 1 89 ? -48.187 7.161 45.303 1.00 59.72 89 ASP A CA 1
ATOM 699 C C . ASP A 1 89 ? -48.239 8.170 44.141 1.00 59.72 89 ASP A C 1
ATOM 701 O O . ASP A 1 89 ? -48.218 7.769 42.983 1.00 59.72 89 ASP A O 1
ATOM 705 N N . PHE A 1 90 ? -48.216 9.478 44.422 1.00 59.56 90 PHE A N 1
ATOM 706 C CA . PHE A 1 90 ? -48.142 10.512 43.384 1.00 59.56 90 PHE A CA 1
ATOM 707 C C . PHE A 1 90 ? -46.815 10.463 42.619 1.00 59.56 90 PHE A C 1
ATOM 709 O O . PHE A 1 90 ? -46.813 10.509 41.396 1.00 59.56 90 PHE A O 1
ATOM 716 N N . GLN A 1 91 ? -45.686 10.333 43.319 1.00 59.22 91 GLN A N 1
ATOM 717 C CA . GLN A 1 91 ? -44.363 10.252 42.687 1.00 59.22 91 GLN A CA 1
ATOM 718 C C . GLN A 1 91 ? -44.154 8.954 41.900 1.00 59.22 91 GLN A C 1
ATOM 720 O O . GLN A 1 91 ? -43.293 8.907 41.025 1.00 59.22 91 GLN A O 1
ATOM 725 N N . LYS A 1 92 ? -44.934 7.911 42.200 1.00 59.66 92 LYS A N 1
ATOM 726 C CA . LYS A 1 92 ? -44.969 6.670 41.426 1.00 59.66 92 LYS A CA 1
ATOM 727 C C . LYS A 1 92 ? -45.666 6.853 40.073 1.00 59.66 92 LYS A C 1
ATOM 729 O O . LYS A 1 92 ? -45.217 6.269 39.095 1.00 59.66 92 LYS A O 1
ATOM 734 N N . ASP A 1 93 ? -46.731 7.651 40.025 1.00 52.47 93 ASP A N 1
ATOM 735 C CA . ASP A 1 93 ? -47.528 7.866 38.809 1.00 52.47 93 ASP A CA 1
ATOM 736 C C . ASP A 1 93 ? -47.059 9.098 37.994 1.00 52.47 93 ASP A C 1
ATOM 738 O O . ASP A 1 93 ? -47.347 9.194 36.803 1.00 52.47 93 ASP A O 1
ATOM 742 N N . HIS A 1 94 ? -46.302 10.014 38.613 1.00 56.22 94 HIS A N 1
ATOM 743 C CA . HIS A 1 94 ? -45.792 11.264 38.031 1.00 56.22 94 HIS A CA 1
ATOM 744 C C . HIS A 1 94 ? -44.312 11.482 38.376 1.00 56.22 94 HIS A C 1
ATOM 746 O O . HIS A 1 94 ? -43.952 12.297 39.231 1.00 56.22 94 HIS A O 1
ATOM 752 N N . PHE A 1 95 ? -43.444 10.703 37.729 1.00 61.34 95 PHE A N 1
ATOM 753 C CA . PHE A 1 95 ? -42.002 10.675 37.991 1.00 61.34 95 PHE A CA 1
ATOM 754 C C . PHE A 1 95 ? -41.279 12.011 37.744 1.00 61.34 95 PHE A C 1
ATOM 756 O O . PHE A 1 95 ? -40.268 12.329 38.375 1.00 61.34 95 PHE A O 1
ATOM 763 N N . ASP A 1 96 ? -41.801 12.786 36.806 1.00 54.44 96 ASP A N 1
ATOM 764 C CA . ASP A 1 96 ? -41.352 14.106 36.390 1.00 54.44 96 ASP A CA 1
ATOM 765 C C . ASP A 1 96 ? -41.706 15.211 37.391 1.00 54.44 96 ASP A C 1
ATOM 767 O O . ASP A 1 96 ? -41.199 16.324 37.275 1.00 54.44 96 ASP A O 1
ATOM 771 N N . MET A 1 97 ? -42.511 14.911 38.415 1.00 59.56 97 MET A N 1
ATOM 772 C CA . MET A 1 97 ? -42.945 15.863 39.431 1.00 59.56 97 MET A CA 1
ATOM 773 C C . MET A 1 97 ? -42.501 15.453 40.842 1.00 59.56 97 MET A C 1
ATOM 775 O O . MET A 1 97 ? -42.485 14.292 41.249 1.00 59.56 97 MET A O 1
ATOM 779 N N . LYS A 1 98 ? -42.155 16.450 41.653 1.00 63.19 98 LYS A N 1
ATOM 780 C CA . LYS A 1 98 ? -41.804 16.320 43.063 1.00 63.19 98 LYS A CA 1
ATOM 781 C C . LYS A 1 98 ? -42.786 17.104 43.916 1.00 63.19 98 LYS A C 1
ATOM 783 O O . LYS A 1 98 ? -43.019 18.290 43.699 1.00 63.19 98 LYS A O 1
ATOM 788 N N . ILE A 1 99 ? -43.280 16.456 44.967 1.00 61.62 99 ILE A N 1
ATOM 789 C CA . ILE A 1 99 ? -44.018 17.144 46.022 1.00 61.62 99 ILE A CA 1
ATOM 790 C C . ILE A 1 99 ? -43.030 17.624 47.091 1.00 61.62 99 ILE A C 1
ATOM 792 O O . ILE A 1 99 ? -42.279 16.830 47.662 1.00 61.62 99 ILE A O 1
ATOM 796 N N . THR A 1 100 ? -43.023 18.926 47.371 1.00 59.25 100 THR A N 1
ATOM 797 C CA . THR A 1 100 ? -42.253 19.538 48.458 1.00 59.25 100 THR A CA 1
ATOM 798 C C . THR A 1 100 ? -43.166 19.891 49.627 1.00 59.25 100 THR A C 1
ATOM 800 O O . THR A 1 100 ? -44.291 20.358 49.460 1.00 59.25 100 THR A O 1
ATOM 803 N N . LEU A 1 101 ? -42.669 19.648 50.840 1.00 61.09 101 LEU A N 1
ATOM 804 C CA . LEU A 1 101 ? -43.346 19.974 52.090 1.00 61.09 101 LEU A CA 1
ATOM 805 C C . LEU A 1 101 ? -42.497 20.995 52.847 1.00 61.09 101 LEU A C 1
ATOM 807 O O . LEU A 1 101 ? -41.426 20.658 53.349 1.00 61.09 101 LEU A O 1
ATOM 811 N N . SER A 1 102 ? -42.960 22.241 52.920 1.00 58.88 102 SER A N 1
ATOM 812 C CA . SER A 1 102 ? -42.262 23.305 53.657 1.00 58.88 102 SER A CA 1
ATOM 813 C C . SER A 1 102 ? -43.016 23.622 54.952 1.00 58.88 102 SER A C 1
ATOM 815 O O . SER A 1 102 ? -44.204 23.943 54.876 1.00 58.88 102 SER A O 1
ATOM 817 N N . PRO A 1 103 ? -42.387 23.547 56.140 1.00 55.53 103 PRO A N 1
ATOM 818 C CA . PRO A 1 103 ? -43.051 23.929 57.381 1.00 55.53 103 PRO A CA 1
ATOM 819 C C . PRO A 1 103 ? -43.332 25.435 57.388 1.00 55.53 103 PRO A C 1
ATOM 821 O O . PRO A 1 103 ? -42.439 26.248 57.134 1.00 55.53 103 PRO A O 1
ATOM 824 N N . GLU A 1 104 ? -44.572 25.812 57.687 1.00 54.62 104 GLU A N 1
ATOM 825 C CA . GLU A 1 104 ? -44.941 27.214 57.859 1.00 54.62 104 GLU A CA 1
ATOM 826 C C . GLU A 1 104 ? -44.569 27.630 59.289 1.00 54.62 104 GLU A C 1
ATOM 828 O O . GLU A 1 104 ? -45.054 27.054 60.264 1.00 54.62 104 GLU A O 1
ATOM 833 N N . LYS A 1 105 ? -43.632 28.578 59.435 1.00 49.91 105 LYS A N 1
ATOM 834 C CA . LYS A 1 105 ? -43.132 29.019 60.747 1.00 49.91 105 LYS A CA 1
ATOM 835 C C . LYS A 1 105 ? -44.251 29.724 61.525 1.00 49.91 105 LYS A C 1
ATOM 837 O O . LYS A 1 105 ? -44.400 30.932 61.380 1.00 49.91 105 LYS A O 1
ATOM 842 N N . ASN A 1 106 ? -45.015 28.943 62.298 1.00 48.12 106 ASN A N 1
ATOM 843 C CA . ASN A 1 106 ? -45.705 29.255 63.565 1.00 48.12 106 ASN A CA 1
ATOM 844 C C . ASN A 1 106 ? -47.001 28.453 63.807 1.00 48.12 106 ASN A C 1
ATOM 846 O O . ASN A 1 106 ? -47.640 28.671 64.830 1.00 48.12 106 ASN A O 1
ATOM 850 N N . GLU A 1 107 ? -47.373 27.479 62.969 1.00 48.84 107 GLU A N 1
ATOM 851 C CA . GLU A 1 107 ? -48.490 26.564 63.264 1.00 48.84 107 GLU A CA 1
ATOM 852 C C . GLU A 1 107 ? -48.208 25.139 62.757 1.00 48.84 107 GLU A C 1
ATOM 854 O O . GLU A 1 107 ? -47.302 24.929 61.957 1.00 48.84 107 GLU A O 1
ATOM 859 N N . ASN A 1 108 ? -48.991 24.150 63.214 1.00 52.12 108 ASN A N 1
ATOM 860 C CA . ASN A 1 108 ? -48.937 22.723 62.835 1.00 52.12 108 ASN A CA 1
ATOM 861 C C . ASN A 1 108 ? -49.383 22.479 61.364 1.00 52.12 108 ASN A C 1
ATOM 863 O O . ASN A 1 108 ? -50.179 21.587 61.064 1.00 52.12 108 ASN A O 1
ATOM 867 N N . ARG A 1 109 ? -48.920 23.328 60.442 1.00 48.47 109 ARG A N 1
ATOM 868 C CA . ARG A 1 109 ? -49.325 23.428 59.039 1.00 48.47 109 ARG A CA 1
ATOM 869 C C . ARG A 1 109 ? -48.114 23.279 58.124 1.00 48.47 109 ARG A C 1
ATOM 871 O O . ARG A 1 109 ? -47.001 23.692 58.456 1.00 48.47 109 ARG A O 1
ATOM 878 N N . VAL A 1 110 ? -48.341 22.691 56.953 1.00 52.16 110 VAL A N 1
ATOM 879 C CA . VAL A 1 110 ? -47.292 22.448 55.958 1.00 52.16 110 VAL A CA 1
ATOM 880 C C . VAL A 1 110 ? -47.755 22.984 54.608 1.00 52.16 110 VAL A C 1
ATOM 882 O O . VAL A 1 110 ? -48.902 22.775 54.205 1.00 52.16 110 VAL A O 1
ATOM 885 N N . LEU A 1 111 ? -46.865 23.694 53.917 1.00 53.25 111 LEU A N 1
ATOM 886 C CA . LEU A 1 111 ? -47.062 24.117 52.537 1.00 53.25 111 LEU A CA 1
ATOM 887 C C . LEU A 1 111 ? -46.729 22.947 51.619 1.00 53.25 111 LEU A C 1
ATOM 889 O O . LEU A 1 111 ? -45.593 22.467 51.630 1.00 53.25 111 LEU A O 1
ATOM 893 N N . LEU A 1 112 ? -47.714 22.522 50.830 1.00 50.94 112 LEU A N 1
ATOM 894 C CA . LEU A 1 112 ? -47.533 21.521 49.786 1.00 50.94 112 LEU A CA 1
ATOM 895 C C . LEU A 1 112 ? -47.266 22.234 48.455 1.00 50.94 112 LEU A C 1
ATOM 897 O O . LEU A 1 112 ? -48.111 22.986 47.960 1.00 50.94 112 LEU A O 1
ATOM 901 N N . GLY A 1 113 ? -46.065 22.039 47.920 1.00 51.47 113 GLY A N 1
ATOM 902 C CA . GLY A 1 113 ? -45.664 22.468 46.584 1.00 51.47 113 GLY A CA 1
ATOM 903 C C . GLY A 1 113 ? -45.593 21.267 45.650 1.00 51.47 113 GLY A C 1
ATOM 904 O O . GLY A 1 113 ? -45.168 20.197 46.071 1.00 51.47 113 GLY A O 1
ATOM 905 N N . VAL A 1 114 ? -46.013 21.438 44.399 1.00 54.22 114 VAL A N 1
ATOM 906 C CA . VAL A 1 114 ? -45.727 20.492 43.313 1.00 54.22 114 VAL A CA 1
ATOM 907 C C . VAL A 1 114 ? -44.787 21.217 42.363 1.00 54.22 114 VAL A C 1
ATOM 909 O O . VAL A 1 114 ? -45.107 22.306 41.886 1.00 54.22 114 VAL A O 1
ATOM 912 N N . GLU A 1 115 ? -43.605 20.656 42.167 1.00 59.03 115 GLU A N 1
ATOM 913 C CA . GLU A 1 115 ? -42.535 21.217 41.348 1.00 59.03 115 GLU A CA 1
ATOM 914 C C . GLU A 1 115 ? -42.095 20.160 40.339 1.00 59.03 115 GLU A C 1
ATOM 916 O O . GLU A 1 115 ? -42.104 18.974 40.652 1.00 59.03 115 GLU A O 1
ATOM 921 N N . GLU A 1 116 ? -41.703 20.562 39.136 1.00 58.88 116 GLU A N 1
ATOM 922 C CA . GLU A 1 116 ? -41.082 19.639 38.183 1.00 58.88 116 GLU A CA 1
ATOM 923 C C . GLU A 1 116 ? -39.730 19.170 38.756 1.00 58.88 116 GLU A C 1
ATOM 925 O O . GLU A 1 116 ? -38.935 19.963 39.269 1.00 58.88 116 GLU A O 1
ATOM 930 N N . LYS A 1 117 ? -39.486 17.857 38.737 1.00 63.31 117 LYS A N 1
ATOM 931 C CA . LYS A 1 117 ? -38.279 17.205 39.269 1.00 63.31 117 LYS A CA 1
ATOM 932 C C . LYS A 1 117 ? -37.048 17.539 38.418 1.00 63.31 117 LYS A C 1
ATOM 934 O O . LYS A 1 117 ? -35.936 17.560 38.948 1.00 63.31 117 LYS A O 1
ATOM 939 N N . PHE A 1 118 ? -37.250 17.812 37.131 1.00 67.56 118 PHE A N 1
ATOM 940 C CA . PHE A 1 118 ? -36.229 18.194 36.158 1.00 67.56 118 PHE A CA 1
ATOM 941 C C . PHE A 1 118 ? -36.798 19.191 35.143 1.00 67.56 118 PHE A C 1
ATOM 943 O O . PHE A 1 118 ? -38.009 19.370 35.051 1.00 67.56 118 PHE A O 1
ATOM 950 N N . ASN A 1 119 ? -35.924 19.854 34.387 1.00 69.31 119 ASN A N 1
ATOM 951 C CA . ASN A 1 119 ? -36.335 20.858 33.412 1.00 69.31 119 ASN A CA 1
ATOM 952 C C . ASN A 1 119 ? -37.205 20.236 32.292 1.00 69.31 119 ASN A C 1
ATOM 954 O O . ASN A 1 119 ? -36.762 19.284 31.650 1.00 69.31 119 ASN A O 1
ATOM 958 N N . PRO A 1 120 ? -38.400 20.774 31.986 1.00 64.06 120 PRO A N 1
ATOM 959 C CA . PRO A 1 120 ? -39.295 20.224 30.962 1.00 64.06 120 PRO A CA 1
ATOM 960 C C . PRO A 1 120 ? -38.684 20.278 29.556 1.00 64.06 120 PRO A C 1
ATOM 962 O O . PRO A 1 120 ? -39.013 19.462 28.702 1.00 64.06 120 PRO A O 1
ATOM 965 N N . ASN A 1 121 ? -37.699 21.153 29.326 1.00 78.38 121 ASN A N 1
ATOM 966 C CA . ASN A 1 121 ? -36.927 21.178 28.082 1.00 78.38 121 ASN A CA 1
ATOM 967 C C . ASN A 1 121 ? -35.966 19.981 27.934 1.00 78.38 121 ASN A C 1
ATOM 969 O O . ASN A 1 121 ? -35.200 19.934 26.973 1.00 78.38 121 ASN A O 1
ATOM 973 N N . ASN A 1 122 ? -35.921 19.047 28.887 1.00 86.75 122 ASN A N 1
ATOM 974 C CA . ASN A 1 122 ? -35.151 17.803 28.785 1.00 86.75 122 ASN A CA 1
ATOM 975 C C . ASN A 1 122 ? -35.819 16.772 27.864 1.00 86.75 122 ASN A C 1
ATOM 977 O O . ASN A 1 122 ? -35.167 15.816 27.446 1.00 86.75 122 ASN A O 1
ATOM 981 N N . LEU A 1 123 ? -37.096 16.978 27.538 1.00 90.62 123 LEU A N 1
ATOM 982 C CA . LEU A 1 123 ? -37.902 16.085 26.722 1.00 90.62 123 LEU A CA 1
ATOM 983 C C . LEU A 1 123 ? -38.376 16.830 25.474 1.00 90.62 123 LEU A C 1
ATOM 985 O O . LEU A 1 123 ? -38.909 17.935 25.557 1.00 90.62 123 LEU A O 1
ATOM 989 N N . THR A 1 124 ? -38.157 16.241 24.302 1.00 90.00 124 THR A N 1
ATOM 990 C CA . THR A 1 124 ? -38.642 16.809 23.041 1.00 90.00 124 THR A CA 1
ATOM 991 C C . THR A 1 124 ? -40.154 16.630 22.904 1.00 90.00 124 THR A C 1
ATOM 993 O O . THR A 1 124 ? -40.701 15.604 23.300 1.00 90.00 124 THR A O 1
ATOM 996 N N . ALA A 1 125 ? -40.823 17.614 22.302 1.00 86.69 125 ALA A N 1
ATOM 997 C CA . ALA A 1 125 ? -42.239 17.521 21.943 1.00 86.69 125 ALA A CA 1
ATOM 998 C C . ALA A 1 125 ? -42.468 16.806 20.595 1.00 86.69 125 ALA A C 1
ATOM 1000 O O . ALA A 1 125 ? -43.609 16.505 20.252 1.00 86.69 125 ALA A O 1
ATOM 1001 N N . ASP A 1 126 ? -41.399 16.542 19.832 1.00 86.94 126 ASP A N 1
ATOM 1002 C CA . ASP A 1 126 ? -41.472 15.944 18.489 1.00 86.94 126 ASP A CA 1
ATOM 1003 C C . ASP A 1 126 ? -41.909 14.471 18.509 1.00 86.94 126 ASP A C 1
ATOM 1005 O O . ASP A 1 126 ? -42.483 13.967 17.548 1.00 86.94 126 ASP A O 1
ATOM 1009 N N . ILE A 1 127 ? -41.630 13.781 19.612 1.00 91.06 127 ILE A N 1
ATOM 1010 C CA . ILE A 1 127 ? -42.071 12.416 19.908 1.00 91.06 127 ILE A CA 1
ATOM 1011 C C . ILE A 1 127 ? -42.740 12.433 21.287 1.00 91.06 127 ILE A C 1
ATOM 1013 O O . ILE A 1 127 ? -42.524 13.382 22.043 1.00 91.06 127 ILE A O 1
ATOM 1017 N N . PRO A 1 128 ? -43.538 11.417 21.670 1.00 90.44 128 PRO A N 1
ATOM 1018 C CA . PRO A 1 128 ? -44.162 11.371 22.993 1.00 90.44 128 PRO A CA 1
ATOM 1019 C C . PRO A 1 128 ? -43.129 11.014 24.084 1.00 90.44 128 PRO A C 1
ATOM 1021 O O . PRO A 1 128 ? -43.243 9.994 24.759 1.00 90.44 128 PRO A O 1
ATOM 1024 N N . ALA A 1 129 ? -42.099 11.851 24.241 1.00 88.69 129 ALA A N 1
ATOM 1025 C CA . ALA A 1 129 ? -40.934 11.634 25.092 1.00 88.69 129 ALA A CA 1
ATOM 1026 C C . ALA A 1 129 ? -41.298 11.497 26.576 1.00 88.69 129 ALA A C 1
ATOM 1028 O O . ALA A 1 129 ? -40.731 10.654 27.261 1.00 88.69 129 ALA A O 1
ATOM 1029 N N . GLU A 1 130 ? -42.272 12.272 27.058 1.00 83.06 130 GLU A N 1
ATOM 1030 C CA . GLU A 1 130 ? -42.800 12.160 28.425 1.00 83.06 130 GLU A CA 1
ATOM 1031 C C . GLU A 1 130 ? -43.386 10.770 28.679 1.00 83.06 130 GLU A C 1
ATOM 1033 O O . GLU A 1 130 ? -42.976 10.081 29.610 1.00 83.06 130 GLU A O 1
ATOM 1038 N N . LYS A 1 131 ? -44.249 10.300 27.771 1.00 85.12 131 LYS A N 1
ATOM 1039 C CA . LYS A 1 131 ? -44.807 8.949 27.829 1.00 85.12 131 LYS A CA 1
ATOM 1040 C C . LYS A 1 131 ? -43.703 7.887 27.790 1.00 85.12 131 LYS A C 1
ATOM 1042 O O . LYS A 1 131 ? -43.723 6.970 28.607 1.00 85.12 131 LYS A O 1
ATOM 1047 N N . TYR A 1 132 ? -42.733 8.024 26.883 1.00 92.62 132 TYR A N 1
ATOM 1048 C CA . TYR A 1 132 ? -41.617 7.080 26.777 1.00 92.62 132 TYR A CA 1
ATOM 1049 C C . TYR A 1 132 ? -40.775 7.027 28.048 1.00 92.62 132 TYR A C 1
ATOM 1051 O O . TYR A 1 132 ? -40.401 5.941 28.486 1.00 92.62 132 TYR A O 1
ATOM 1059 N N . LEU A 1 133 ? -40.505 8.174 28.674 1.00 88.56 133 LEU A N 1
ATOM 1060 C CA . LEU A 1 133 ? -39.789 8.223 29.941 1.00 88.56 133 LEU A CA 1
ATOM 1061 C C . LEU A 1 133 ? -40.577 7.521 31.056 1.00 88.56 133 LEU A C 1
ATOM 1063 O O . LEU A 1 133 ? -39.985 6.746 31.803 1.00 88.56 133 LEU A O 1
ATOM 1067 N N . THR A 1 134 ? -41.891 7.740 31.151 1.00 82.62 134 THR A N 1
ATOM 1068 C CA . THR A 1 134 ? -42.761 7.072 32.137 1.00 82.62 134 THR A CA 1
ATOM 1069 C C . THR A 1 134 ? -42.795 5.553 31.939 1.00 82.62 134 THR A C 1
ATOM 1071 O O . THR A 1 134 ? -42.710 4.788 32.903 1.00 82.62 134 THR A O 1
ATOM 1074 N N . GLU A 1 135 ? -42.880 5.092 30.692 1.00 86.44 135 GLU A N 1
ATOM 1075 C CA . GLU A 1 135 ? -42.877 3.667 30.341 1.00 86.44 135 GLU A CA 1
ATOM 1076 C C . GLU A 1 135 ? -41.513 3.014 30.638 1.00 86.44 135 GLU A C 1
ATOM 1078 O O . GLU A 1 135 ? -41.456 1.935 31.232 1.00 86.44 135 GLU A O 1
ATOM 1083 N N . LEU A 1 136 ? -40.406 3.697 30.328 1.00 87.19 136 LEU A N 1
ATOM 1084 C CA . LEU A 1 136 ? -39.049 3.265 30.680 1.00 87.19 136 LEU A CA 1
ATOM 1085 C C . LEU A 1 136 ? -38.816 3.251 32.199 1.00 87.19 136 LEU A C 1
ATOM 1087 O O . LEU A 1 136 ? -38.213 2.308 32.712 1.00 87.19 136 LEU A O 1
ATOM 1091 N N . HIS A 1 137 ? -39.321 4.246 32.934 1.00 83.88 137 HIS A N 1
ATOM 1092 C CA . HIS A 1 137 ? -39.246 4.300 34.400 1.00 83.88 137 HIS A CA 1
ATOM 1093 C C . HIS A 1 137 ? -40.112 3.227 35.073 1.00 83.88 137 HIS A C 1
ATOM 1095 O O . HIS A 1 137 ? -39.783 2.750 36.152 1.00 83.88 137 HIS A O 1
ATOM 1101 N N . SER A 1 138 ? -41.159 2.738 34.407 1.00 79.69 138 SER A N 1
ATOM 1102 C CA . SER A 1 138 ? -41.964 1.619 34.917 1.00 79.69 138 SER A CA 1
ATOM 1103 C C . SER A 1 138 ? -41.197 0.288 34.952 1.00 79.69 138 SER A C 1
ATOM 1105 O O . SER A 1 138 ? -41.615 -0.643 35.644 1.00 79.69 138 SER A O 1
ATOM 1107 N N . ASN A 1 139 ? -40.068 0.175 34.238 1.00 79.25 139 ASN A N 1
ATOM 1108 C CA . ASN A 1 139 ? -39.184 -0.985 34.314 1.00 79.25 139 ASN A CA 1
ATOM 1109 C C . ASN A 1 139 ? -38.235 -0.866 35.526 1.00 79.25 139 ASN A C 1
ATOM 1111 O O . ASN A 1 139 ? -37.339 -0.019 35.502 1.00 79.25 139 ASN A O 1
ATOM 1115 N N . PRO A 1 140 ? -38.321 -1.753 36.541 1.00 76.56 140 PRO A N 1
ATOM 1116 C CA . PRO A 1 140 ? -37.520 -1.647 37.764 1.00 76.56 140 PRO A CA 1
ATOM 1117 C C . PRO A 1 140 ? -36.000 -1.592 37.545 1.00 76.56 140 PRO A C 1
ATOM 1119 O O . PRO A 1 140 ? -35.299 -0.941 38.321 1.00 76.56 140 PRO A O 1
ATOM 1122 N N . SER A 1 141 ? -35.473 -2.254 36.503 1.00 72.44 141 SER A N 1
ATOM 1123 C CA . SER A 1 141 ? -34.030 -2.254 36.212 1.00 72.44 141 SER A CA 1
ATOM 1124 C C . SER A 1 141 ? -33.541 -0.934 35.609 1.00 72.44 141 SER A C 1
ATOM 1126 O O . SER A 1 141 ? -32.361 -0.607 35.727 1.00 72.44 141 SER A O 1
ATOM 1128 N N . ILE A 1 142 ? -34.436 -0.180 34.968 1.00 81.31 142 ILE A N 1
ATOM 1129 C CA . ILE A 1 142 ? -34.154 1.132 34.376 1.00 81.31 142 ILE A CA 1
ATOM 1130 C C . ILE A 1 142 ? -34.465 2.233 35.399 1.00 81.31 142 ILE A C 1
ATOM 1132 O O . ILE A 1 142 ? -33.632 3.110 35.609 1.00 81.31 142 ILE A O 1
ATOM 1136 N N . ALA A 1 143 ? -35.599 2.133 36.101 1.00 80.81 143 ALA A N 1
ATOM 1137 C CA . ALA A 1 143 ? -36.067 3.072 37.123 1.00 80.81 143 ALA A CA 1
ATOM 1138 C C . ALA A 1 143 ? -34.974 3.431 38.131 1.00 80.81 143 ALA A C 1
ATOM 1140 O O . ALA A 1 143 ? -34.637 4.599 38.307 1.00 80.81 143 ALA A O 1
ATOM 1141 N N . LYS A 1 144 ? -34.343 2.401 38.716 1.00 78.25 144 LYS A N 1
ATOM 1142 C CA . LYS A 1 144 ? -33.282 2.564 39.714 1.00 78.25 144 LYS A CA 1
ATOM 1143 C C . LYS A 1 144 ? -32.130 3.428 39.198 1.00 78.25 144 LYS A C 1
ATOM 1145 O O . LYS A 1 144 ? -31.554 4.191 39.957 1.00 78.25 144 LYS A O 1
ATOM 1150 N N . LYS A 1 145 ? -31.797 3.322 37.913 1.00 78.38 145 LYS A N 1
ATOM 1151 C CA . LYS A 1 145 ? -30.680 4.055 37.307 1.00 78.38 145 LYS A CA 1
ATOM 1152 C C . LYS A 1 145 ? -31.041 5.466 36.887 1.00 78.38 145 LYS A C 1
ATOM 1154 O O . LYS A 1 145 ? -30.172 6.327 36.879 1.00 78.38 145 LYS A O 1
ATOM 1159 N N . ILE A 1 146 ? -32.301 5.691 36.525 1.00 83.44 146 ILE A N 1
ATOM 1160 C CA . ILE A 1 146 ? -32.815 7.043 36.308 1.00 83.44 146 ILE A CA 1
ATOM 1161 C C . ILE A 1 146 ? -32.884 7.783 37.649 1.00 83.44 146 ILE A C 1
ATOM 1163 O O . ILE A 1 146 ? -32.626 8.973 37.688 1.00 83.44 146 ILE A O 1
ATOM 1167 N N . ASP A 1 147 ? -33.215 7.107 38.749 1.00 79.75 147 ASP A N 1
ATOM 1168 C CA . ASP A 1 147 ? -33.265 7.739 40.072 1.00 79.75 147 ASP A CA 1
ATOM 1169 C C . ASP A 1 147 ? -31.890 7.932 40.718 1.00 79.75 147 ASP A C 1
ATOM 1171 O O . ASP A 1 147 ? -31.640 8.950 41.367 1.00 79.75 147 ASP A O 1
ATOM 1175 N N . GLU A 1 148 ? -31.001 6.958 40.541 1.00 75.44 148 GLU A N 1
ATOM 1176 C CA . GLU A 1 148 ? -29.668 6.916 41.133 1.00 75.44 148 GLU A CA 1
ATOM 1177 C C . GLU A 1 148 ? -28.635 6.577 40.047 1.00 75.44 148 GLU A C 1
ATOM 1179 O O . GLU A 1 148 ? -28.161 5.437 39.970 1.00 75.44 148 GLU A O 1
ATOM 1184 N N . PRO A 1 149 ? -28.269 7.524 39.167 1.00 72.62 149 PRO A N 1
ATOM 1185 C CA . PRO A 1 149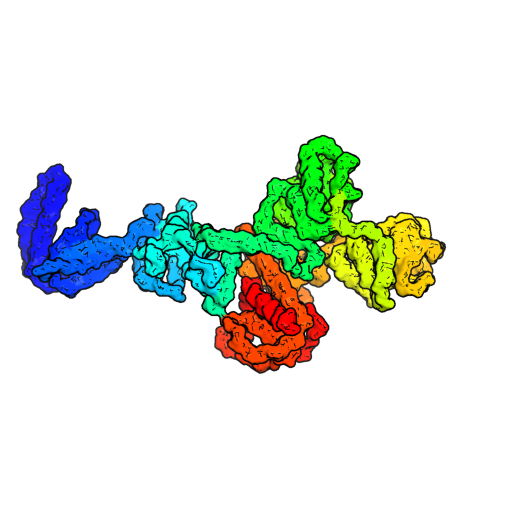 ? -27.282 7.250 38.133 1.00 72.62 149 PRO A CA 1
ATOM 1186 C C . PRO A 1 149 ? -25.882 7.136 38.763 1.00 72.62 149 PRO A C 1
ATOM 1188 O O . PRO A 1 149 ? -25.197 8.130 39.007 1.00 72.62 149 PRO A O 1
ATOM 1191 N N . ILE A 1 150 ? -25.462 5.904 39.065 1.00 63.81 150 ILE A N 1
ATOM 1192 C CA . ILE A 1 150 ? -24.121 5.584 39.580 1.00 63.81 150 ILE A CA 1
ATOM 1193 C C . ILE A 1 150 ? -23.107 5.644 38.431 1.00 63.81 150 ILE A C 1
ATOM 1195 O O . ILE A 1 150 ? -23.435 5.423 37.267 1.00 63.81 150 ILE A O 1
ATOM 1199 N N . THR A 1 151 ? -21.847 5.921 38.756 1.00 55.03 151 THR A N 1
ATOM 1200 C CA . THR A 1 151 ? -20.780 6.159 37.787 1.00 55.03 151 THR A CA 1
ATOM 1201 C C . THR A 1 151 ? -20.327 4.945 36.959 1.00 55.03 151 THR A C 1
ATOM 1203 O O . THR A 1 151 ? -19.608 5.157 35.982 1.00 55.03 151 THR A O 1
ATOM 1206 N N . GLU A 1 152 ? -20.720 3.707 37.302 1.00 52.12 152 GLU A N 1
ATOM 1207 C CA . GLU A 1 152 ? -19.986 2.496 36.876 1.00 52.12 152 GLU A CA 1
ATOM 1208 C C . GLU A 1 152 ? -20.812 1.308 36.318 1.00 52.12 152 GLU A C 1
ATOM 1210 O O . GLU A 1 152 ? -20.191 0.335 35.887 1.00 52.12 152 GLU A O 1
ATOM 1215 N N . ASP A 1 153 ? -22.156 1.336 36.249 1.00 50.75 153 ASP A N 1
ATOM 1216 C CA . ASP A 1 153 ? -22.971 0.177 35.796 1.00 50.75 153 ASP A CA 1
ATOM 1217 C C . ASP A 1 153 ? -23.967 0.504 34.652 1.00 50.75 153 ASP A C 1
ATOM 1219 O O . ASP A 1 153 ? -25.102 0.935 34.878 1.00 50.75 153 ASP A O 1
ATOM 1223 N N . ASP A 1 154 ? -23.563 0.231 33.401 1.00 58.78 154 ASP A N 1
ATOM 1224 C CA . ASP A 1 154 ? -24.332 0.512 32.169 1.00 58.78 154 ASP A CA 1
ATOM 1225 C C . ASP A 1 154 ? -25.315 -0.591 31.732 1.00 58.78 154 ASP A C 1
ATOM 1227 O O . ASP A 1 154 ? -25.813 -0.545 30.613 1.00 58.78 154 ASP A O 1
ATOM 1231 N N . SER A 1 155 ? -25.679 -1.551 32.592 1.00 56.00 155 SER A N 1
ATOM 1232 C CA . SER A 1 155 ? -26.674 -2.622 32.315 1.00 56.00 155 SER A CA 1
ATOM 1233 C C . SER A 1 155 ? -28.099 -2.195 31.836 1.00 56.00 155 SER A C 1
ATOM 1235 O O . SER A 1 155 ? -29.034 -2.986 31.894 1.00 56.00 155 SER A O 1
ATOM 1237 N N . SER A 1 156 ? -28.311 -0.954 31.374 1.00 67.69 156 SER A N 1
ATOM 1238 C CA . SER A 1 156 ? -29.587 -0.406 30.884 1.00 67.69 156 SER A CA 1
ATOM 1239 C C . SER A 1 156 ? -29.580 0.098 29.441 1.00 67.69 156 SER A C 1
ATOM 1241 O O . SER A 1 156 ? -30.667 0.227 28.886 1.00 67.69 156 SER A O 1
ATOM 1243 N N . ILE A 1 157 ? -28.433 0.361 28.801 1.00 80.94 157 ILE A N 1
ATOM 1244 C CA . ILE A 1 157 ? -28.434 0.909 27.426 1.00 80.94 157 ILE A CA 1
ATOM 1245 C C . ILE A 1 157 ? -28.997 -0.086 26.408 1.00 80.94 157 ILE A C 1
ATOM 1247 O O . ILE A 1 157 ? -29.744 0.309 25.520 1.00 80.94 157 ILE A O 1
ATOM 1251 N N . THR A 1 158 ? -28.783 -1.389 26.598 1.00 81.56 158 THR A N 1
ATOM 1252 C CA . THR A 1 158 ? -29.448 -2.414 25.777 1.00 81.56 158 THR A CA 1
ATOM 1253 C C . THR A 1 158 ? -30.955 -2.489 26.019 1.00 81.56 158 THR A C 1
ATOM 1255 O O . THR A 1 158 ? -31.716 -2.713 25.080 1.00 81.56 158 THR A O 1
ATOM 1258 N N . ALA A 1 159 ? -31.421 -2.231 27.244 1.00 83.62 159 ALA A N 1
ATOM 1259 C CA . ALA A 1 159 ? -32.854 -2.158 27.521 1.00 83.62 159 ALA A CA 1
ATOM 1260 C C . ALA A 1 159 ? -33.497 -0.918 26.871 1.00 83.62 159 ALA A C 1
ATOM 1262 O O . ALA A 1 159 ? -34.605 -1.012 26.350 1.00 83.62 159 ALA A O 1
ATOM 1263 N N . ILE A 1 160 ? -32.781 0.212 26.840 1.00 89.88 160 ILE A N 1
ATOM 1264 C CA . ILE A 1 160 ? -33.199 1.440 26.147 1.00 89.88 160 ILE A CA 1
ATOM 1265 C C . ILE A 1 160 ? -33.221 1.219 24.627 1.00 89.88 160 ILE A C 1
ATOM 1267 O O . ILE A 1 160 ? -34.223 1.513 23.987 1.00 89.88 160 ILE A O 1
ATOM 1271 N N . ALA A 1 161 ? -32.170 0.630 24.052 1.00 87.94 161 ALA A N 1
ATOM 1272 C CA . ALA A 1 161 ? -32.100 0.300 22.627 1.00 87.94 161 ALA A CA 1
ATOM 1273 C C . ALA A 1 161 ? -33.236 -0.633 22.194 1.00 87.94 161 ALA A C 1
ATOM 1275 O O . ALA A 1 161 ? -33.920 -0.374 21.203 1.00 87.94 161 ALA A O 1
ATOM 1276 N N . LYS A 1 162 ? -33.497 -1.681 22.987 1.00 86.56 162 LYS A N 1
ATOM 1277 C CA . LYS A 1 162 ? -34.639 -2.568 22.768 1.00 86.56 162 LYS A CA 1
ATOM 1278 C C . LYS A 1 162 ? -35.963 -1.807 22.835 1.00 86.56 162 LYS A C 1
ATOM 1280 O O . LYS A 1 162 ? -36.822 -2.017 21.988 1.00 86.56 162 LYS A O 1
ATOM 1285 N N . TYR A 1 163 ? -36.125 -0.927 23.818 1.00 91.88 163 TYR A N 1
ATOM 1286 C CA . TYR A 1 163 ? -37.331 -0.121 23.953 1.00 91.88 163 TYR A CA 1
ATOM 1287 C C . TYR A 1 163 ? -37.569 0.778 22.733 1.00 91.88 163 TYR A C 1
ATOM 1289 O O . TYR A 1 163 ? -38.691 0.843 22.240 1.00 91.88 163 TYR A O 1
ATOM 1297 N N . MET A 1 164 ? -36.524 1.440 22.227 1.00 93.44 164 MET A N 1
ATOM 1298 C CA . MET A 1 164 ? -36.597 2.287 21.031 1.00 93.44 164 MET A CA 1
ATOM 1299 C C . MET A 1 164 ? -37.025 1.474 19.806 1.00 93.44 164 MET A C 1
ATOM 1301 O O . MET A 1 164 ? -37.942 1.876 19.092 1.00 93.44 164 MET A O 1
ATOM 1305 N N . HIS A 1 165 ? -36.422 0.299 19.616 1.00 89.81 165 HIS A N 1
ATOM 1306 C CA . HIS A 1 165 ? -36.807 -0.640 18.563 1.00 89.81 165 HIS A CA 1
ATOM 1307 C C . HIS A 1 165 ? -38.276 -1.082 18.686 1.00 89.81 165 HIS A C 1
ATOM 1309 O O . HIS A 1 165 ? -39.016 -1.057 17.707 1.00 89.81 165 HIS A O 1
ATOM 1315 N N . ASP A 1 166 ? -38.728 -1.433 19.895 1.00 89.94 166 ASP A N 1
ATOM 1316 C CA . ASP A 1 166 ? -40.114 -1.845 20.160 1.00 89.94 166 ASP A CA 1
ATOM 1317 C C . ASP A 1 166 ? -41.137 -0.696 19.957 1.00 89.94 166 ASP A C 1
ATOM 1319 O O . ASP A 1 166 ? -42.341 -0.946 19.956 1.00 89.94 166 ASP A O 1
ATOM 1323 N N . HIS A 1 167 ? -40.674 0.548 19.763 1.00 92.75 167 HIS A N 1
ATOM 1324 C CA . HIS A 1 167 ? -41.481 1.752 19.504 1.00 92.75 167 HIS A CA 1
ATOM 1325 C C . HIS A 1 167 ? -41.227 2.366 18.113 1.00 92.75 167 HIS A C 1
ATOM 1327 O O . HIS A 1 167 ? -41.307 3.592 17.933 1.00 92.75 167 HIS A O 1
ATOM 1333 N N . ASP A 1 168 ? -40.950 1.508 17.129 1.00 92.12 168 ASP A N 1
ATOM 1334 C CA . ASP A 1 168 ? -40.813 1.831 15.702 1.00 92.12 168 ASP A CA 1
ATOM 1335 C C . ASP A 1 168 ? -39.636 2.763 15.360 1.00 92.12 168 ASP A C 1
ATOM 1337 O O . ASP A 1 168 ? -39.651 3.442 14.331 1.00 92.12 168 ASP A O 1
ATOM 1341 N N . MET A 1 169 ? -38.610 2.833 16.214 1.00 94.25 169 MET A N 1
ATOM 1342 C CA . MET A 1 169 ? -37.354 3.498 15.860 1.00 94.25 169 MET A CA 1
ATOM 1343 C C . MET A 1 169 ? -36.434 2.524 15.118 1.00 94.25 169 MET A C 1
ATOM 1345 O O . MET A 1 169 ? -36.304 1.360 15.495 1.00 94.25 169 MET A O 1
ATOM 1349 N N . ILE A 1 170 ? -35.775 3.013 14.070 1.00 87.31 170 ILE A N 1
ATOM 1350 C CA . ILE A 1 170 ? -34.838 2.255 13.228 1.00 87.31 170 ILE A CA 1
ATOM 1351 C C . ILE A 1 170 ? -33.417 2.807 13.380 1.00 87.31 170 ILE A C 1
ATOM 1353 O O . ILE A 1 170 ? -33.235 3.851 13.997 1.00 87.31 170 ILE A O 1
ATOM 1357 N N . ASP A 1 171 ? -32.413 2.133 12.810 1.00 88.31 171 ASP A N 1
ATOM 1358 C CA . ASP A 1 171 ? -31.007 2.580 12.861 1.00 88.31 171 ASP A CA 1
ATOM 1359 C C . ASP A 1 171 ? -30.528 2.876 14.299 1.00 88.31 171 ASP A C 1
ATOM 1361 O O . ASP A 1 171 ? -30.049 3.964 14.629 1.00 88.31 171 ASP A O 1
ATOM 1365 N N . ILE A 1 172 ? -30.752 1.903 15.189 1.00 90.38 172 ILE A N 1
ATOM 1366 C CA . ILE A 1 172 ? -30.392 2.020 16.601 1.00 90.38 172 ILE A CA 1
ATOM 1367 C C . ILE A 1 172 ? -28.875 1.898 16.757 1.00 90.38 172 ILE A C 1
ATOM 1369 O O . ILE A 1 172 ? -28.278 0.892 16.373 1.00 90.38 172 ILE A O 1
ATOM 1373 N N . ARG A 1 173 ? -28.264 2.909 17.370 1.00 92.75 173 ARG A N 1
ATOM 1374 C CA . ARG A 1 173 ? -26.822 3.024 17.599 1.00 92.75 173 ARG A CA 1
ATOM 1375 C C . ARG A 1 173 ? -26.526 3.294 19.069 1.00 92.75 173 ARG A C 1
ATOM 1377 O O . ARG A 1 173 ? -27.304 3.923 19.780 1.00 92.75 173 ARG A O 1
ATOM 1384 N N . TYR A 1 174 ? -25.363 2.853 19.521 1.00 88.25 174 TYR A N 1
ATOM 1385 C CA . TYR A 1 174 ? -24.843 3.078 20.864 1.00 88.25 174 TYR A CA 1
ATOM 1386 C C . TYR A 1 174 ? -23.788 4.175 20.803 1.00 88.25 174 TYR A C 1
ATOM 1388 O O . TYR A 1 174 ? -22.770 4.012 20.137 1.00 88.25 174 TYR A O 1
ATOM 1396 N N . ARG A 1 175 ? -24.017 5.290 21.487 1.00 90.81 175 ARG A N 1
ATOM 1397 C CA . ARG A 1 175 ? -23.135 6.457 21.475 1.00 90.81 175 ARG A CA 1
ATOM 1398 C C . ARG A 1 175 ? -22.222 6.446 22.687 1.00 90.81 175 ARG A C 1
ATOM 1400 O O . ARG A 1 175 ? -22.705 6.479 23.816 1.00 90.81 175 ARG A O 1
ATOM 1407 N N . GLY A 1 176 ? -20.917 6.442 22.451 1.00 87.50 176 GLY A N 1
ATOM 1408 C CA . GLY A 1 176 ? -19.916 6.724 23.473 1.00 87.50 176 GLY A CA 1
ATOM 1409 C C . GLY A 1 176 ? -19.543 8.199 23.484 1.00 87.50 176 GLY A C 1
ATOM 1410 O O . GLY A 1 176 ? -19.415 8.805 22.424 1.00 87.50 176 GLY A O 1
ATOM 1411 N N . VAL A 1 177 ? -19.391 8.782 24.673 1.00 87.56 177 VAL A N 1
ATOM 1412 C CA . VAL A 1 177 ? -19.045 10.194 24.887 1.00 87.56 177 VAL A CA 1
ATOM 1413 C C . VAL A 1 177 ? -17.879 10.287 25.866 1.00 87.56 177 VAL A C 1
ATOM 1415 O O . VAL A 1 177 ? -17.873 9.599 26.884 1.00 87.56 177 VAL A O 1
ATOM 1418 N N . SER A 1 178 ? -16.914 11.156 25.576 1.00 84.50 178 SER A N 1
ATOM 1419 C CA . SER A 1 178 ? -15.750 11.442 26.415 1.00 84.50 178 SER A CA 1
ATOM 1420 C C . SER A 1 178 ? -15.622 12.950 26.642 1.00 84.50 178 SER A C 1
ATOM 1422 O O . SER A 1 178 ? -15.782 13.741 25.706 1.00 84.50 178 SER A O 1
ATOM 1424 N N . ILE A 1 179 ? -15.367 13.357 27.886 1.00 86.50 179 ILE A N 1
ATOM 1425 C CA . ILE A 1 179 ? -15.365 14.753 28.334 1.00 86.50 179 ILE A CA 1
ATOM 1426 C C . ILE A 1 179 ? -14.072 15.047 29.098 1.00 86.50 179 ILE A C 1
ATOM 1428 O O . ILE A 1 179 ? -13.796 14.445 30.134 1.00 86.50 179 ILE A O 1
ATOM 1432 N N . TRP A 1 180 ? -13.326 16.034 28.612 1.00 84.25 180 TRP A N 1
ATOM 1433 C CA . TRP A 1 180 ? -11.952 16.326 29.010 1.00 84.25 180 TRP A CA 1
ATOM 1434 C C . TRP A 1 180 ? -11.824 17.689 29.668 1.00 84.25 180 TRP A C 1
ATOM 1436 O O . TRP A 1 180 ? -12.293 18.701 29.134 1.00 84.25 180 TRP A O 1
ATOM 1446 N N . ASN A 1 181 ? -11.125 17.738 30.796 1.00 84.94 181 ASN A N 1
ATOM 1447 C CA . ASN A 1 181 ? -10.874 18.987 31.504 1.00 84.94 181 ASN A CA 1
ATOM 1448 C C . ASN A 1 181 ? -9.732 19.803 30.876 1.00 84.94 181 ASN A C 1
ATOM 1450 O O . ASN A 1 181 ? -9.791 21.032 30.884 1.00 84.94 181 ASN A O 1
ATOM 1454 N N . ASN A 1 182 ? -8.691 19.134 30.373 1.00 82.25 182 ASN A N 1
ATOM 1455 C CA . ASN A 1 182 ? -7.498 19.723 29.754 1.00 82.25 182 ASN A CA 1
ATOM 1456 C C . ASN A 1 182 ? -6.701 18.638 28.987 1.00 82.25 182 ASN A C 1
ATOM 1458 O O . ASN A 1 182 ? -7.142 17.493 28.913 1.00 82.25 182 ASN A O 1
ATOM 1462 N N . ALA A 1 183 ? -5.547 18.990 28.406 1.00 70.38 183 ALA A N 1
ATOM 1463 C CA . ALA A 1 183 ? -4.748 18.089 27.560 1.00 70.38 183 ALA A CA 1
ATOM 1464 C C . ALA A 1 183 ? -3.964 17.027 28.352 1.00 70.38 183 ALA A C 1
ATOM 1466 O O . ALA A 1 183 ? -3.399 16.114 27.763 1.00 70.38 183 ALA A O 1
ATOM 1467 N N . GLN A 1 184 ? -3.932 17.149 29.677 1.00 70.81 184 GLN A N 1
ATOM 1468 C CA . GLN A 1 184 ? -3.199 16.300 30.614 1.00 70.81 184 GLN A CA 1
ATOM 1469 C C . GLN A 1 184 ? -4.175 15.493 31.478 1.00 70.81 184 GLN A C 1
ATOM 1471 O O . GLN A 1 184 ? -3.795 14.938 32.507 1.00 70.81 184 GLN A O 1
ATOM 1476 N N . ASP A 1 185 ? -5.451 15.463 31.091 1.00 69.56 185 ASP A N 1
ATOM 1477 C CA . ASP A 1 185 ? -6.490 14.732 31.795 1.00 69.56 185 ASP A CA 1
ATOM 1478 C C . ASP A 1 185 ? -6.330 13.230 31.530 1.00 69.56 185 ASP A C 1
ATOM 1480 O O . ASP A 1 185 ? -6.819 12.691 30.545 1.00 69.56 185 ASP A O 1
ATOM 1484 N N . GLU A 1 186 ? -5.601 12.543 32.408 1.00 61.06 186 GLU A N 1
ATOM 1485 C CA . GLU A 1 186 ? -5.333 11.104 32.287 1.00 61.06 186 GLU A CA 1
ATOM 1486 C C . GLU A 1 186 ? -6.581 10.231 32.519 1.00 61.06 186 GLU A C 1
ATOM 1488 O O . GLU A 1 186 ? -6.517 9.009 32.399 1.00 61.06 186 GLU A O 1
ATOM 1493 N N . SER A 1 187 ? -7.719 10.814 32.904 1.00 68.31 187 SER A N 1
ATOM 1494 C CA . SER A 1 187 ? -8.957 10.084 33.193 1.00 68.31 187 SER A CA 1
ATOM 1495 C C . SER A 1 187 ? -10.181 10.915 32.794 1.00 68.31 187 SER A C 1
ATOM 1497 O O . SER A 1 187 ? -10.931 11.367 33.668 1.00 68.31 187 SER A O 1
ATOM 1499 N N . PRO A 1 188 ? -10.408 11.116 31.480 1.00 76.81 188 PRO A N 1
ATOM 1500 C CA . PRO A 1 188 ? -11.571 11.844 30.995 1.00 76.81 188 PRO A CA 1
ATOM 1501 C C . PRO A 1 188 ? -12.866 11.174 31.459 1.00 76.81 188 PRO A C 1
ATOM 1503 O O . PRO A 1 188 ? -12.956 9.954 31.624 1.00 76.81 188 PRO A O 1
ATOM 1506 N N . MET A 1 189 ? -13.906 11.982 31.655 1.00 82.62 189 MET A N 1
ATOM 1507 C CA . MET A 1 189 ? -15.210 11.458 32.047 1.00 82.62 189 MET A CA 1
ATOM 1508 C C . MET A 1 189 ? -15.861 10.785 30.844 1.00 82.62 189 MET A C 1
ATOM 1510 O O . MET A 1 189 ? -16.008 11.409 29.794 1.00 82.62 189 MET A O 1
ATOM 1514 N N . ASN A 1 190 ? -16.308 9.545 31.019 1.00 81.38 190 ASN A N 1
ATOM 1515 C CA . ASN A 1 190 ? -16.936 8.771 29.956 1.00 81.38 190 ASN A CA 1
ATOM 1516 C C . ASN A 1 190 ? -18.426 8.540 30.217 1.00 81.38 190 ASN A C 1
ATOM 1518 O O . ASN A 1 190 ? -18.880 8.494 31.366 1.00 81.38 190 ASN A O 1
ATOM 1522 N N . HIS A 1 191 ? -19.188 8.397 29.135 1.00 87.19 191 HIS A N 1
ATOM 1523 C CA . HIS A 1 191 ? -20.637 8.223 29.166 1.00 87.19 191 HIS A CA 1
ATOM 1524 C C . HIS A 1 191 ? -21.136 7.415 27.969 1.00 87.19 191 HIS A C 1
ATOM 1526 O O . HIS A 1 191 ? -20.532 7.466 26.898 1.00 87.19 191 HIS A O 1
ATOM 1532 N N . LEU A 1 192 ? -22.247 6.700 28.142 1.00 86.94 192 LEU A N 1
ATOM 1533 C CA . LEU A 1 192 ? -22.901 5.931 27.084 1.00 86.94 192 LEU A CA 1
ATOM 1534 C C . LEU A 1 192 ? -24.376 6.325 26.965 1.00 86.94 192 LEU A C 1
ATOM 1536 O O . LEU A 1 192 ? -25.074 6.469 27.967 1.00 86.94 192 LEU A O 1
ATOM 1540 N N . THR A 1 193 ? -24.862 6.446 25.733 1.00 91.81 193 THR A N 1
ATOM 1541 C CA . THR A 1 193 ? -26.270 6.717 25.407 1.00 91.81 193 THR A CA 1
ATOM 1542 C C . THR A 1 193 ? -26.690 5.946 24.148 1.00 91.81 193 THR A C 1
ATOM 1544 O O . THR A 1 193 ? -25.886 5.220 23.562 1.00 91.81 193 THR A O 1
ATOM 1547 N N . VAL A 1 194 ? -27.962 6.030 23.758 1.00 93.81 194 VAL A N 1
ATOM 1548 C CA . VAL A 1 194 ? -28.532 5.324 22.606 1.00 93.81 194 VAL A CA 1
ATOM 1549 C C . VAL A 1 194 ? -29.175 6.330 21.661 1.00 93.81 194 VAL A C 1
ATOM 1551 O O . VAL A 1 194 ? -29.878 7.241 22.098 1.00 93.81 194 VAL A O 1
ATOM 1554 N N . VAL A 1 195 ? -28.935 6.144 20.368 1.00 96.25 195 VAL A N 1
ATOM 1555 C CA . VAL A 1 195 ? -29.477 6.949 19.274 1.00 96.25 195 VAL A CA 1
ATOM 1556 C C . VAL A 1 195 ? -30.377 6.067 18.425 1.00 96.25 195 VAL A C 1
ATOM 1558 O O . VAL A 1 195 ? -30.090 4.889 18.235 1.00 96.25 195 VAL A O 1
ATOM 1561 N N . GLY A 1 196 ? -31.468 6.621 17.913 1.00 95.06 196 GLY A N 1
ATOM 1562 C CA . GLY A 1 196 ? -32.333 5.932 16.967 1.00 95.06 196 GLY A CA 1
ATOM 1563 C C . GLY A 1 196 ? -33.094 6.913 16.102 1.00 95.06 196 GLY A C 1
ATOM 1564 O O . GLY A 1 196 ? -33.307 8.070 16.471 1.00 95.06 196 GLY A O 1
ATOM 1565 N N . LYS A 1 197 ? -33.499 6.445 14.930 1.00 94.88 197 LYS A N 1
ATOM 1566 C CA . LYS A 1 197 ? -34.142 7.250 13.904 1.00 94.88 197 LYS A CA 1
ATOM 1567 C C . LYS A 1 197 ? -35.649 7.012 13.887 1.00 94.88 197 LYS A C 1
ATOM 1569 O O . LYS A 1 197 ? -36.102 5.872 13.804 1.00 94.88 197 LYS A O 1
ATOM 1574 N N . LYS A 1 198 ? -36.430 8.092 13.916 1.00 93.81 198 LYS A N 1
ATOM 1575 C CA . LYS A 1 198 ? -37.893 8.083 13.761 1.00 93.81 198 LYS A CA 1
ATOM 1576 C C . LYS A 1 198 ? -38.322 9.280 12.923 1.00 93.81 198 LYS A C 1
ATOM 1578 O O . LYS A 1 198 ? -37.771 10.361 13.088 1.00 93.81 198 LYS A O 1
ATOM 1583 N N . ASP A 1 199 ? -39.230 9.077 11.971 1.00 89.50 199 ASP A N 1
ATOM 1584 C CA . ASP A 1 199 ? -39.735 10.139 11.082 1.00 89.50 199 ASP A CA 1
ATOM 1585 C C . ASP A 1 199 ? -38.620 10.984 10.425 1.00 89.50 199 ASP A C 1
ATOM 1587 O O . ASP A 1 199 ? -38.691 12.205 10.307 1.00 89.50 199 ASP A O 1
ATOM 1591 N N . ASN A 1 200 ? -37.556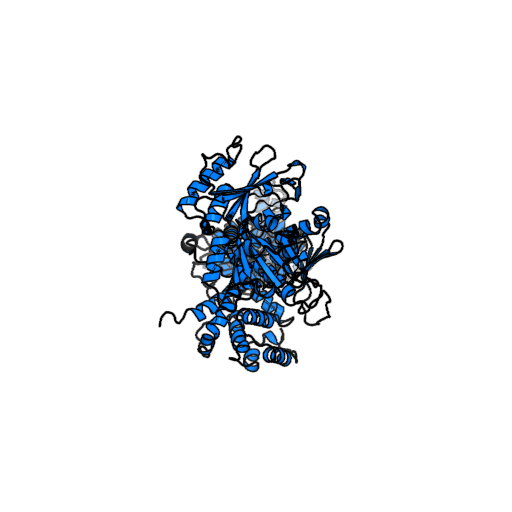 10.297 9.993 1.00 85.44 200 ASN A N 1
ATOM 1592 C CA . ASN A 1 200 ? -36.348 10.861 9.382 1.00 85.44 200 ASN A CA 1
ATOM 1593 C C . ASN A 1 200 ? -35.512 11.807 10.275 1.00 85.44 200 ASN A C 1
ATOM 1595 O O . ASN A 1 200 ? -34.631 12.496 9.763 1.00 85.44 200 ASN A O 1
ATOM 1599 N N . LYS A 1 201 ? -35.735 11.797 11.593 1.00 93.06 201 LYS A N 1
ATOM 1600 C CA . LYS A 1 201 ? -34.939 12.511 12.599 1.00 93.06 201 LYS A CA 1
ATOM 1601 C C . LYS A 1 201 ? -34.243 11.546 13.554 1.00 93.06 201 LYS A C 1
ATOM 1603 O O . LYS A 1 201 ? -34.755 10.459 13.818 1.00 93.06 201 LYS A O 1
ATOM 1608 N N . GLU A 1 202 ? -33.090 11.954 14.076 1.00 95.75 202 GLU A N 1
ATOM 1609 C CA . GLU A 1 202 ? -32.338 11.201 15.084 1.00 95.75 202 GLU A CA 1
ATOM 1610 C C . GLU A 1 202 ? -32.679 11.689 16.493 1.00 95.75 202 GLU A C 1
ATOM 1612 O O . GLU A 1 202 ? -32.658 12.891 16.772 1.00 95.75 202 GLU A O 1
ATOM 1617 N N . TYR A 1 203 ? -32.970 10.744 17.384 1.00 97.50 203 TYR A N 1
ATOM 1618 C CA . TYR A 1 203 ? -33.302 10.992 18.780 1.00 97.50 203 TYR A CA 1
ATOM 1619 C C . TYR A 1 203 ? -32.318 10.279 19.698 1.00 97.50 203 TYR A C 1
ATOM 1621 O O . TYR A 1 203 ? -32.006 9.106 19.497 1.00 97.50 203 TYR A O 1
ATOM 1629 N N . VAL A 1 204 ? -31.866 10.989 20.729 1.00 96.94 204 VAL A N 1
ATOM 1630 C CA . VAL A 1 204 ? -30.916 10.510 21.734 1.00 96.94 204 VAL A CA 1
ATOM 1631 C C . VAL A 1 204 ? -31.656 10.273 23.047 1.00 96.94 204 VAL A C 1
ATOM 1633 O O . VAL A 1 204 ? -32.273 11.191 23.595 1.00 96.94 204 VAL A O 1
ATOM 1636 N N . PHE A 1 205 ? -31.590 9.040 23.547 1.00 95.38 205 PHE A N 1
ATOM 1637 C CA . PHE A 1 205 ? -32.149 8.626 24.833 1.00 95.38 205 PHE A CA 1
ATOM 1638 C C . PHE A 1 205 ? -31.016 8.557 25.858 1.00 95.38 205 PHE A C 1
ATOM 1640 O O . PHE A 1 205 ? -30.310 7.555 25.995 1.00 95.38 205 PHE A O 1
ATOM 1647 N N . ASP A 1 206 ? -30.837 9.647 26.595 1.00 93.62 206 ASP A N 1
ATOM 1648 C CA . ASP A 1 206 ? -29.776 9.830 27.579 1.00 93.62 206 ASP A CA 1
ATOM 1649 C C . ASP A 1 206 ? -30.368 9.990 28.983 1.00 93.62 206 ASP A C 1
ATOM 1651 O O . ASP A 1 206 ? -30.427 11.065 29.584 1.00 93.62 206 ASP A O 1
ATOM 1655 N N . LEU A 1 207 ? -30.868 8.872 29.504 1.00 91.12 207 LEU A N 1
ATOM 1656 C CA . LEU A 1 207 ? -31.651 8.853 30.740 1.00 91.12 207 LEU A CA 1
ATOM 1657 C C . LEU A 1 207 ? -30.795 9.054 32.001 1.00 91.12 207 LEU A C 1
ATOM 1659 O O . LEU A 1 207 ? -31.329 9.281 33.086 1.00 91.12 207 LEU A O 1
ATOM 1663 N N . THR A 1 208 ? -29.471 8.987 31.870 1.00 88.88 208 THR A N 1
ATOM 1664 C CA . THR A 1 208 ? -28.513 9.080 32.979 1.00 88.88 208 THR A CA 1
ATOM 1665 C C . THR A 1 208 ? -27.624 10.323 32.898 1.00 88.88 208 THR A C 1
ATOM 1667 O O . THR A 1 208 ? -26.747 10.480 33.745 1.00 88.88 208 THR A O 1
ATOM 1670 N N . ALA A 1 209 ? -27.875 11.250 31.961 1.00 89.56 209 ALA A N 1
ATOM 1671 C CA . ALA A 1 209 ? -27.129 12.506 31.798 1.00 89.56 209 ALA A CA 1
ATOM 1672 C C . ALA A 1 209 ? -26.939 13.288 33.110 1.00 89.56 209 ALA A C 1
ATOM 1674 O O . ALA A 1 209 ? -25.887 13.874 33.370 1.00 89.56 209 ALA A O 1
ATOM 1675 N N . HIS A 1 210 ? -27.943 13.260 33.986 1.00 86.81 210 HIS A N 1
ATOM 1676 C CA . HIS A 1 210 ? -27.925 13.973 35.261 1.00 86.81 210 HIS A CA 1
ATOM 1677 C C . HIS A 1 210 ? -26.983 13.405 36.325 1.00 86.81 210 HIS A C 1
ATOM 1679 O O . HIS A 1 210 ? -26.820 14.018 37.382 1.00 86.81 210 HIS A O 1
ATOM 1685 N N . ARG A 1 211 ? -26.252 12.325 36.019 1.00 84.69 211 ARG A N 1
ATOM 1686 C CA . ARG A 1 211 ? -25.024 11.966 36.748 1.00 84.69 211 ARG A CA 1
ATOM 1687 C C . ARG A 1 211 ? -24.028 13.126 36.811 1.00 84.69 211 ARG A C 1
ATOM 1689 O O . ARG A 1 211 ? -23.242 13.226 37.747 1.00 84.69 211 ARG A O 1
ATOM 1696 N N . PHE A 1 212 ? -24.073 14.011 35.816 1.00 86.62 212 PHE A N 1
ATOM 1697 C CA . PHE A 1 212 ? -23.178 15.151 35.694 1.00 86.62 212 PHE A CA 1
ATOM 1698 C C . PHE A 1 212 ? -23.680 16.422 36.387 1.00 86.62 212 PHE A C 1
ATOM 1700 O O . PHE A 1 212 ? -22.939 17.398 36.428 1.00 86.62 212 PHE A O 1
ATOM 1707 N N . LYS A 1 213 ? -24.886 16.428 36.971 1.00 83.69 213 LYS A N 1
ATOM 1708 C CA . LYS A 1 213 ? -25.519 17.617 37.575 1.00 83.69 213 LYS A CA 1
ATOM 1709 C C . LYS A 1 213 ? -24.627 18.359 38.575 1.00 83.69 213 LYS A C 1
ATOM 1711 O O . LYS A 1 213 ? -24.617 19.584 38.627 1.00 83.69 213 LYS A O 1
ATOM 1716 N N . ASN A 1 214 ? -23.875 17.607 39.378 1.00 79.56 214 ASN A N 1
ATOM 1717 C CA . ASN A 1 214 ? -23.016 18.159 40.429 1.00 79.56 214 ASN A CA 1
ATOM 1718 C C . ASN A 1 214 ? -21.599 18.508 39.939 1.00 79.56 214 ASN A C 1
ATOM 1720 O O . ASN A 1 214 ? -20.770 18.940 40.736 1.00 79.56 214 ASN A O 1
ATOM 1724 N N . ILE A 1 215 ? -21.306 18.318 38.650 1.00 78.50 215 ILE A N 1
ATOM 1725 C CA . ILE A 1 215 ? -20.023 18.665 38.036 1.00 78.50 215 ILE A CA 1
ATOM 1726 C C . ILE A 1 215 ? -20.169 20.039 37.386 1.00 78.50 215 ILE A C 1
ATOM 1728 O O . ILE A 1 215 ? -21.019 20.227 36.522 1.00 78.50 215 ILE A O 1
ATOM 1732 N N . ASP A 1 216 ? -19.356 21.003 37.821 1.00 73.56 216 ASP A N 1
ATOM 1733 C CA . ASP A 1 216 ? -19.300 22.378 37.294 1.00 73.56 216 ASP A CA 1
ATOM 1734 C C . ASP A 1 216 ? -20.653 23.114 37.210 1.00 73.56 216 ASP A C 1
ATOM 1736 O O . ASP A 1 216 ? -20.826 24.009 36.386 1.00 73.56 216 ASP A O 1
ATOM 1740 N N . ASN A 1 217 ? -21.609 22.767 38.083 1.00 68.25 217 ASN A N 1
ATOM 1741 C CA . ASN A 1 217 ? -22.994 23.259 38.041 1.00 68.25 217 ASN A CA 1
ATOM 1742 C C . ASN A 1 217 ? -23.672 23.030 36.675 1.00 68.25 217 ASN A C 1
ATOM 1744 O O . ASN A 1 217 ? -24.396 23.896 36.179 1.00 68.25 217 ASN A O 1
ATOM 1748 N N . SER A 1 218 ? -23.410 21.870 36.067 1.00 78.62 218 SER A N 1
ATOM 1749 C CA . SER A 1 218 ? -23.978 21.448 34.789 1.00 78.62 218 SER A CA 1
ATOM 1750 C C . SER A 1 218 ? -25.504 21.585 34.746 1.00 78.62 218 SER A C 1
ATOM 1752 O O . SER A 1 218 ? -26.214 21.239 35.692 1.00 78.62 218 SER A O 1
ATOM 1754 N N . SER A 1 219 ? -26.018 22.031 33.597 1.00 81.75 219 SER A N 1
ATOM 1755 C CA . SER A 1 219 ? -27.455 22.110 33.302 1.00 81.75 219 SER A CA 1
ATOM 1756 C C . SER A 1 219 ? -28.101 20.745 33.014 1.00 81.75 219 SER A C 1
ATOM 1758 O O . SER A 1 219 ? -29.299 20.679 32.736 1.00 81.75 219 SER A O 1
ATOM 1760 N N . LEU A 1 220 ? -27.332 19.652 33.076 1.00 88.50 220 LEU A N 1
ATOM 1761 C CA . LEU A 1 220 ? -27.818 18.276 32.964 1.00 88.50 220 LEU A CA 1
ATOM 1762 C C . LEU A 1 220 ? -28.469 17.858 34.290 1.00 88.50 220 LEU A C 1
ATOM 1764 O O . LEU A 1 220 ? -27.833 17.239 35.137 1.00 88.50 220 LEU A O 1
ATOM 1768 N N . ASP A 1 221 ? -29.727 18.243 34.507 1.00 84.06 221 ASP A N 1
ATOM 1769 C CA . ASP A 1 221 ? -30.414 18.120 35.800 1.00 84.06 221 ASP A CA 1
ATOM 1770 C C . ASP A 1 221 ? -31.445 16.982 35.901 1.00 84.06 221 ASP A C 1
ATOM 1772 O O . ASP A 1 221 ? -31.949 16.738 37.004 1.00 84.06 221 ASP A O 1
ATOM 1776 N N . GLY A 1 222 ? -31.705 16.278 34.793 1.00 87.50 222 GLY A N 1
ATOM 1777 C CA . GLY A 1 222 ? -32.556 15.088 34.700 1.00 87.50 222 GLY A CA 1
ATOM 1778 C C . GLY A 1 222 ? -32.247 14.190 33.485 1.00 87.50 222 GLY A C 1
ATOM 1779 O O . GLY A 1 222 ? -31.258 14.418 32.783 1.00 87.50 222 GLY A O 1
ATOM 1780 N N . PRO A 1 223 ? -33.061 13.143 33.245 1.00 90.31 223 PRO A N 1
ATOM 1781 C CA . PRO A 1 223 ? -32.984 12.313 32.038 1.00 90.31 223 PRO A CA 1
ATOM 1782 C C . PRO A 1 223 ? -33.299 13.134 30.782 1.00 90.31 223 PRO A C 1
ATOM 1784 O O . PRO A 1 223 ? -34.168 14.001 30.828 1.00 90.31 223 PRO A O 1
ATOM 1787 N N . LEU A 1 224 ? -32.631 12.842 29.663 1.00 93.62 224 LEU A N 1
ATOM 1788 C CA . LEU A 1 224 ? -32.853 13.510 28.380 1.00 93.62 224 LEU A CA 1
ATOM 1789 C C . LEU A 1 224 ? -33.446 12.547 27.347 1.00 93.62 224 LEU A C 1
ATOM 1791 O O . LEU A 1 224 ? -32.946 11.438 27.158 1.00 93.62 224 LEU A O 1
ATOM 1795 N N . ILE A 1 225 ? -34.470 13.005 26.631 1.00 95.19 225 ILE A N 1
ATOM 1796 C CA . ILE A 1 225 ? -34.971 12.377 25.402 1.00 95.19 225 ILE A CA 1
ATOM 1797 C C . ILE A 1 225 ? -35.150 13.505 24.391 1.00 95.19 225 ILE A C 1
ATOM 1799 O O . ILE A 1 225 ? -36.129 14.248 24.442 1.00 95.19 225 ILE A O 1
ATOM 1803 N N . LEU A 1 226 ? -34.165 13.685 23.516 1.00 95.81 226 LEU A N 1
ATOM 1804 C CA . LEU A 1 226 ? -34.031 14.883 22.683 1.00 95.81 226 LEU A CA 1
ATOM 1805 C C . LEU A 1 226 ? -33.725 14.523 21.229 1.00 95.81 226 LEU A C 1
ATOM 1807 O O . LEU A 1 226 ? -33.168 13.465 20.959 1.00 95.81 226 LEU A O 1
ATOM 1811 N N . GLU A 1 227 ? -34.046 15.420 20.292 1.00 96.06 227 GLU A N 1
ATOM 1812 C CA . GLU A 1 227 ? -33.432 15.382 18.954 1.00 96.06 227 GLU A CA 1
ATOM 1813 C C . GLU A 1 227 ? -31.908 15.549 19.104 1.00 96.06 227 GLU A C 1
ATOM 1815 O O . GLU A 1 227 ? -31.461 16.308 19.972 1.00 96.06 227 GLU A O 1
ATOM 1820 N N . GLU A 1 228 ? -31.110 14.874 18.270 1.00 94.12 228 GLU A N 1
ATOM 1821 C CA . GLU A 1 228 ? -29.639 14.893 18.338 1.00 94.12 228 GLU A CA 1
ATOM 1822 C C . GLU A 1 228 ? -29.071 16.316 18.451 1.00 94.12 228 GLU A C 1
ATOM 1824 O O . GLU A 1 228 ? -28.296 16.609 19.362 1.00 94.12 228 GLU A O 1
ATOM 1829 N N . SER A 1 229 ? -29.530 17.227 17.591 1.00 90.44 229 SER A N 1
ATOM 1830 C CA . SER A 1 229 ? -29.091 18.628 17.565 1.00 90.44 229 SER A CA 1
ATOM 1831 C C . SER A 1 229 ? -29.330 19.360 18.899 1.00 90.44 229 SER A C 1
ATOM 1833 O O . SER A 1 229 ? -28.546 20.221 19.314 1.00 90.44 229 SER A O 1
ATOM 1835 N N . MET A 1 230 ? -30.398 18.996 19.614 1.00 91.62 230 MET A N 1
ATOM 1836 C CA . MET A 1 230 ? -30.766 19.581 20.901 1.00 91.62 230 MET A CA 1
ATOM 1837 C C . MET A 1 230 ? -29.987 18.947 22.059 1.00 91.62 230 MET A C 1
ATOM 1839 O O . MET A 1 230 ? -29.601 19.653 22.994 1.00 91.62 230 MET A O 1
ATOM 1843 N N . TRP A 1 231 ? -29.711 17.641 21.982 1.00 95.25 231 TRP A N 1
ATOM 1844 C CA . TRP A 1 231 ? -28.816 16.946 22.911 1.00 95.25 231 TRP A CA 1
ATOM 1845 C C . TRP A 1 231 ? -27.394 17.522 22.838 1.00 95.25 231 TRP A C 1
ATOM 1847 O O . TRP A 1 231 ? -26.816 17.890 23.862 1.00 95.25 231 TRP A O 1
ATOM 1857 N N . GLU A 1 232 ? -26.872 17.719 21.624 1.00 92.12 232 GLU A N 1
ATOM 1858 C CA . GLU A 1 232 ? -25.575 18.353 21.376 1.00 92.12 232 GLU A CA 1
ATOM 1859 C C . GLU A 1 232 ? -25.493 19.753 21.988 1.00 92.12 232 GLU A C 1
ATOM 1861 O O . GLU A 1 232 ? -24.547 20.088 22.709 1.00 92.12 232 GLU A O 1
ATOM 1866 N N . LYS A 1 233 ? -26.513 20.580 21.732 1.00 89.50 233 LYS A N 1
ATOM 1867 C CA . LYS A 1 233 ? -26.606 21.920 22.313 1.00 89.50 233 LYS A CA 1
ATOM 1868 C C . LYS A 1 233 ? -26.574 21.859 23.839 1.00 89.50 233 LYS A C 1
ATOM 1870 O O . LYS A 1 233 ? -25.844 22.636 24.455 1.00 89.50 233 LYS A O 1
ATOM 1875 N N . ARG A 1 234 ? -27.307 20.919 24.445 1.00 90.06 234 ARG A N 1
ATOM 1876 C CA . ARG A 1 234 ? -27.357 20.773 25.902 1.00 90.06 234 ARG A CA 1
ATOM 1877 C C . ARG A 1 234 ? -25.992 20.440 26.495 1.00 90.06 234 ARG A C 1
ATOM 1879 O O . ARG A 1 234 ? -25.591 21.062 27.474 1.00 90.06 234 ARG A O 1
ATOM 1886 N N . TYR A 1 235 ? -25.264 19.509 25.887 1.00 92.12 235 TYR A N 1
ATOM 1887 C CA . TYR A 1 235 ? -23.919 19.145 26.332 1.00 92.12 235 TYR A CA 1
ATOM 1888 C C . TYR A 1 235 ? -22.911 20.292 26.153 1.00 92.12 235 TYR A C 1
ATOM 1890 O O . TYR A 1 235 ? -22.073 20.515 27.029 1.00 92.12 235 TYR A O 1
ATOM 1898 N N . ARG A 1 236 ? -23.020 21.074 25.070 1.00 88.56 236 ARG A N 1
ATOM 1899 C CA . ARG A 1 236 ? -22.179 22.264 24.848 1.00 88.56 236 ARG A CA 1
ATOM 1900 C C . ARG A 1 236 ? -22.416 23.346 25.907 1.00 88.56 236 ARG A C 1
ATOM 1902 O O . ARG A 1 236 ? -21.461 23.950 26.387 1.00 88.56 236 ARG A O 1
ATOM 1909 N N . GLU A 1 237 ? -23.673 23.573 26.283 1.00 88.12 237 GLU A N 1
ATOM 1910 C CA . GLU A 1 237 ? -24.054 24.524 27.337 1.00 88.12 237 GLU A CA 1
ATOM 1911 C C . GLU A 1 237 ? -23.648 24.041 28.735 1.00 88.12 237 GLU A C 1
ATOM 1913 O O . GLU A 1 237 ? -23.257 24.853 29.572 1.00 88.12 237 GLU A O 1
ATOM 1918 N N . ALA A 1 238 ? -23.708 22.730 28.980 1.00 89.31 238 ALA A N 1
ATOM 1919 C CA . ALA A 1 238 ? -23.305 22.117 30.240 1.00 89.31 238 ALA A CA 1
ATOM 1920 C C . ALA A 1 238 ? -21.790 22.196 30.488 1.00 89.31 238 ALA A C 1
ATOM 1922 O O . ALA A 1 238 ? -21.364 22.367 31.629 1.00 89.31 238 ALA A O 1
ATOM 1923 N N . PHE A 1 239 ? -20.971 22.096 29.434 1.00 89.50 239 PHE A N 1
ATOM 1924 C CA . PHE A 1 239 ? -19.512 22.070 29.555 1.00 89.50 239 PHE A CA 1
ATOM 1925 C C . PHE A 1 239 ? -18.798 23.002 28.557 1.00 89.50 239 PHE A C 1
ATOM 1927 O O . PHE A 1 239 ? -17.999 22.549 27.732 1.00 89.50 239 PHE A O 1
ATOM 1934 N N . PRO A 1 240 ? -18.990 24.329 28.659 1.00 83.12 240 PRO A N 1
ATOM 1935 C CA . PRO A 1 240 ? -18.521 25.286 27.654 1.00 83.12 240 PRO A CA 1
ATOM 1936 C C . PRO A 1 240 ? -16.992 25.372 27.527 1.00 83.12 240 PRO A C 1
ATOM 1938 O O . PRO A 1 240 ? -16.490 25.849 26.514 1.00 83.12 240 PRO A O 1
ATOM 1941 N N . LYS A 1 241 ? -16.236 24.912 28.534 1.00 85.38 241 LYS A N 1
ATOM 1942 C CA . LYS A 1 241 ? -14.759 24.969 28.567 1.00 85.38 241 LYS A CA 1
ATOM 1943 C C . LYS A 1 241 ? -14.068 23.608 28.438 1.00 85.38 241 LYS A C 1
ATOM 1945 O O . LYS A 1 241 ? -12.838 23.555 28.457 1.00 85.38 241 LYS A O 1
ATOM 1950 N N . LYS A 1 242 ? -14.838 22.523 28.342 1.00 87.88 242 LYS A N 1
ATOM 1951 C CA . LYS A 1 242 ? -14.313 21.158 28.223 1.00 87.88 242 LYS A CA 1
ATOM 1952 C C . LYS A 1 242 ? -14.321 20.720 26.773 1.00 87.88 242 LYS A C 1
ATOM 1954 O O . LYS A 1 242 ? -15.200 21.127 26.015 1.00 87.88 242 LYS A O 1
ATOM 1959 N N . LEU A 1 243 ? -13.370 19.871 26.408 1.00 85.19 243 LEU A N 1
ATOM 1960 C CA . LEU A 1 243 ? -13.445 19.154 25.143 1.00 85.19 243 LEU A CA 1
ATOM 1961 C C . LEU A 1 243 ? -14.454 18.018 25.318 1.00 85.19 243 LEU A C 1
ATOM 1963 O O . LEU A 1 243 ? -14.370 17.257 26.278 1.00 85.19 243 LEU A O 1
ATOM 1967 N N . ILE A 1 244 ? -15.406 17.917 24.396 1.00 86.81 244 ILE A N 1
ATOM 1968 C CA . ILE A 1 244 ? -16.366 16.813 24.351 1.00 86.81 244 ILE A CA 1
ATOM 1969 C C . ILE A 1 244 ? -16.242 16.142 22.990 1.00 86.81 244 ILE A C 1
ATOM 1971 O O . ILE A 1 244 ? -16.364 16.812 21.963 1.00 86.81 244 ILE A O 1
ATOM 1975 N N . LYS A 1 245 ? -16.029 14.829 22.991 1.00 84.50 245 LYS A N 1
ATOM 1976 C CA . LYS A 1 245 ? -15.989 13.982 21.795 1.00 84.50 245 LYS A CA 1
ATOM 1977 C C . LYS A 1 245 ? -17.000 12.853 21.937 1.00 84.50 245 LYS A C 1
ATOM 1979 O O . LYS A 1 245 ? -17.173 12.335 23.038 1.00 84.50 245 LYS A O 1
ATOM 1984 N N . TYR A 1 246 ? -17.653 12.457 20.851 1.00 87.94 246 TYR A N 1
ATOM 1985 C CA . TYR A 1 246 ? -18.535 11.291 20.854 1.00 87.94 246 TYR A CA 1
ATOM 1986 C C . TYR A 1 246 ? -18.458 10.500 19.541 1.00 87.94 246 TYR A C 1
ATOM 1988 O O . TYR A 1 246 ? -18.101 11.063 18.508 1.00 87.94 246 TYR A O 1
ATOM 1996 N N . LYS A 1 247 ? -18.788 9.204 19.573 1.00 84.19 247 LYS A N 1
ATOM 1997 C CA . LYS A 1 247 ? -18.926 8.336 18.386 1.00 84.19 247 LYS A CA 1
ATOM 1998 C C . LYS A 1 247 ? -20.068 7.343 18.584 1.00 84.19 247 LYS A C 1
ATOM 2000 O O . LYS A 1 247 ? -20.310 6.890 19.703 1.00 84.19 247 LYS A O 1
ATOM 2005 N N . ASP A 1 248 ? -20.729 7.000 17.487 1.00 87.06 248 ASP A N 1
ATOM 2006 C CA . ASP A 1 248 ? -21.801 6.011 17.442 1.00 87.06 248 ASP A CA 1
ATOM 2007 C C . ASP A 1 248 ? -21.280 4.649 16.982 1.00 87.06 248 ASP A C 1
ATOM 2009 O O . ASP A 1 248 ? -20.437 4.557 16.092 1.00 87.06 248 ASP A O 1
ATOM 2013 N N . PHE A 1 249 ? -21.815 3.584 17.568 1.00 81.06 249 PHE A N 1
ATOM 2014 C CA . PHE A 1 249 ? -21.437 2.205 17.290 1.00 81.06 249 PHE A CA 1
ATOM 2015 C C . PHE A 1 249 ? -22.681 1.349 17.064 1.00 81.06 249 PHE A C 1
ATOM 2017 O O . PHE A 1 249 ? -23.696 1.525 17.733 1.00 81.06 249 PHE A O 1
ATOM 2024 N N . ALA A 1 250 ? -22.587 0.347 16.190 1.00 76.44 250 ALA A N 1
ATOM 2025 C CA . ALA A 1 250 ? -23.694 -0.580 15.940 1.00 76.44 250 ALA A CA 1
ATOM 2026 C C . ALA A 1 250 ? -23.980 -1.544 17.114 1.00 76.44 250 ALA A C 1
ATOM 2028 O O . ALA A 1 250 ? -25.007 -2.214 17.129 1.00 76.44 250 ALA A O 1
ATOM 2029 N N . GLY A 1 251 ? -23.089 -1.635 18.110 1.00 71.81 251 GLY A N 1
ATOM 2030 C CA . GLY A 1 251 ? -23.230 -2.560 19.235 1.00 71.81 251 GLY A CA 1
ATOM 2031 C C . GLY A 1 251 ? -22.702 -1.995 20.550 1.00 71.81 251 GLY A C 1
ATOM 2032 O O . GLY A 1 251 ? -21.648 -1.359 20.582 1.00 71.81 251 GLY A O 1
ATOM 2033 N N . GLU A 1 252 ? -23.407 -2.295 21.645 1.00 76.69 252 GLU A N 1
ATOM 2034 C CA . GLU A 1 252 ? -23.064 -1.879 23.015 1.00 76.69 252 GLU A CA 1
ATOM 2035 C C . GLU A 1 252 ? -21.608 -2.200 23.368 1.00 76.69 252 GLU A C 1
ATOM 2037 O O . GLU A 1 252 ? -20.881 -1.346 23.867 1.00 76.69 252 GLU A O 1
ATOM 2042 N N . GLN A 1 253 ? -21.162 -3.423 23.070 1.00 66.88 253 GLN A N 1
ATOM 2043 C CA . GLN A 1 253 ? -19.812 -3.873 23.406 1.00 66.88 253 GLN A CA 1
ATOM 2044 C C . GLN A 1 253 ? -18.729 -3.050 22.699 1.00 66.88 253 GLN A C 1
ATOM 2046 O O . GLN A 1 253 ? -17.674 -2.827 23.283 1.00 66.88 253 GLN A O 1
ATOM 2051 N N . MET A 1 254 ? -18.991 -2.556 21.482 1.00 65.50 254 MET A N 1
ATOM 2052 C CA . MET A 1 254 ? -18.059 -1.686 20.758 1.00 65.50 254 MET A CA 1
ATOM 2053 C C . MET A 1 254 ? -18.007 -0.292 21.380 1.00 65.50 254 MET A C 1
ATOM 2055 O O . MET A 1 254 ? -16.915 0.235 21.587 1.00 65.50 254 MET A O 1
ATOM 2059 N N . ALA A 1 255 ? -19.162 0.272 21.746 1.00 72.75 255 ALA A N 1
ATOM 2060 C CA . ALA A 1 255 ? -19.216 1.554 22.445 1.00 72.75 255 ALA A CA 1
ATOM 2061 C C . ALA A 1 255 ? -18.492 1.484 23.799 1.00 72.75 255 ALA A C 1
ATOM 2063 O O . ALA A 1 255 ? -17.668 2.341 24.108 1.00 72.75 255 ALA A O 1
ATOM 2064 N N . VAL A 1 256 ? -18.722 0.415 24.567 1.00 70.31 256 VAL A N 1
ATOM 2065 C CA . VAL A 1 256 ? -18.025 0.131 25.832 1.00 70.31 256 VAL A CA 1
ATOM 2066 C C . VAL A 1 256 ? -16.521 -0.062 25.612 1.00 70.31 256 VAL A C 1
ATOM 2068 O O . VAL A 1 256 ? -15.717 0.509 26.341 1.00 70.31 256 VAL A O 1
ATOM 2071 N N . ALA A 1 257 ? -16.103 -0.846 24.619 1.00 61.44 257 ALA A N 1
ATOM 2072 C CA . ALA A 1 257 ? -14.682 -1.111 24.397 1.00 61.44 257 ALA A CA 1
ATOM 2073 C C . ALA A 1 257 ? -13.897 0.149 24.016 1.00 61.44 257 ALA A C 1
ATOM 2075 O O . ALA A 1 257 ? -12.757 0.297 24.436 1.00 61.44 257 ALA A O 1
ATOM 2076 N N . ASN A 1 258 ? -14.518 1.063 23.270 1.00 64.88 258 ASN A N 1
ATOM 2077 C CA . ASN A 1 258 ? -13.875 2.294 22.832 1.00 64.88 258 ASN A CA 1
ATOM 2078 C C . ASN A 1 258 ? -13.949 3.392 23.909 1.00 64.88 258 ASN A C 1
ATOM 2080 O O . ASN A 1 258 ? -12.948 4.030 24.202 1.00 64.88 258 ASN A O 1
ATOM 2084 N N . PHE A 1 259 ? -15.101 3.592 24.555 1.00 69.69 259 PHE A N 1
ATOM 2085 C CA . PHE A 1 259 ? -15.297 4.712 25.487 1.00 69.69 259 PHE A CA 1
ATOM 2086 C C . PHE A 1 259 ? -15.229 4.344 26.974 1.00 69.69 259 PHE A C 1
ATOM 2088 O O . PHE A 1 259 ? -15.221 5.246 27.803 1.00 69.69 259 PHE A O 1
ATOM 2095 N N . ARG A 1 260 ? -15.197 3.062 27.360 1.00 61.41 260 ARG A N 1
ATOM 2096 C CA . ARG A 1 260 ? -15.230 2.636 28.778 1.00 61.41 260 ARG A CA 1
ATOM 2097 C C . ARG A 1 260 ? -14.027 1.802 29.215 1.00 61.41 260 ARG A C 1
ATOM 2099 O O . ARG A 1 260 ? -13.641 1.890 30.380 1.00 61.41 260 ARG A O 1
ATOM 2106 N N . LEU A 1 261 ? -13.418 1.001 28.341 1.00 44.88 261 LEU A N 1
ATOM 2107 C CA . LEU A 1 261 ? -12.225 0.231 28.703 1.00 44.88 261 LEU A CA 1
ATOM 2108 C C . LEU A 1 261 ? -10.978 1.118 28.688 1.00 44.88 261 LEU A C 1
ATOM 2110 O O . LEU A 1 261 ? -10.334 1.216 27.663 1.00 44.88 261 LEU A O 1
ATOM 2114 N N . TYR A 1 262 ? -10.643 1.700 29.841 1.00 43.19 262 TYR A N 1
ATOM 2115 C CA . TYR A 1 262 ? -9.300 1.634 30.435 1.00 43.19 262 TYR A CA 1
ATOM 2116 C C . TYR A 1 262 ? -9.408 1.951 31.929 1.00 43.19 262 TYR A C 1
ATOM 2118 O O . TYR A 1 262 ? -9.067 3.032 32.404 1.00 43.19 262 TYR A O 1
ATOM 2126 N N . PHE A 1 263 ? -9.867 0.969 32.710 1.00 31.78 263 PHE A N 1
ATOM 2127 C CA . PHE A 1 263 ? -9.446 0.926 34.104 1.00 31.78 263 PHE A CA 1
ATOM 2128 C C . PHE A 1 263 ? -7.925 0.790 34.080 1.00 31.78 263 PHE A C 1
ATOM 2130 O O . PHE A 1 263 ? -7.407 -0.247 33.676 1.00 31.78 263 PHE A O 1
ATOM 2137 N N . ASN A 1 264 ? -7.242 1.849 34.516 1.00 33.12 264 ASN A N 1
ATOM 2138 C CA . ASN A 1 264 ? -5.806 1.905 34.751 1.00 33.12 264 ASN A CA 1
ATOM 2139 C C . ASN A 1 264 ? -4.868 1.973 33.523 1.00 33.12 264 ASN A C 1
ATOM 2141 O O . ASN A 1 264 ? -3.915 1.203 33.438 1.00 33.12 264 ASN A O 1
ATOM 2145 N N . GLN A 1 265 ? -5.022 2.960 32.642 1.00 37.25 265 GLN A N 1
ATOM 2146 C CA . GLN A 1 265 ? -3.910 3.395 31.788 1.00 37.25 265 GLN A CA 1
ATOM 2147 C C . GLN A 1 265 ? -3.650 4.889 31.929 1.00 37.25 265 GLN A C 1
ATOM 2149 O O . GLN A 1 265 ? -4.574 5.689 32.023 1.00 37.25 265 GLN A O 1
ATOM 2154 N N . SER A 1 266 ? -2.366 5.230 31.977 1.00 31.64 266 SER A N 1
ATOM 2155 C CA . SER A 1 266 ? -1.851 6.586 31.861 1.00 31.64 266 SER A CA 1
ATOM 2156 C C . SER A 1 266 ? -1.916 7.018 30.394 1.00 31.64 266 SER A C 1
ATOM 2158 O O . SER A 1 266 ? -1.483 6.262 29.530 1.00 31.64 266 SER A O 1
ATOM 2160 N N . ALA A 1 267 ? -2.406 8.238 30.161 1.00 37.31 267 ALA A N 1
ATOM 2161 C CA . ALA A 1 267 ? -2.412 8.974 28.893 1.00 37.31 267 ALA A CA 1
ATOM 2162 C C . ALA A 1 267 ? -3.213 8.342 27.737 1.00 37.31 267 ALA A C 1
ATOM 2164 O O . ALA A 1 267 ? -2.667 7.777 26.797 1.00 37.31 267 ALA A O 1
ATOM 2165 N N . ILE A 1 268 ? -4.529 8.559 27.752 1.00 44.50 268 ILE A N 1
ATOM 2166 C CA . ILE A 1 268 ? -5.270 8.701 26.497 1.00 44.50 268 ILE A CA 1
ATOM 2167 C C . ILE A 1 268 ? -4.756 10.009 25.851 1.00 44.50 268 ILE A C 1
ATOM 2169 O O . ILE A 1 268 ? -4.850 11.067 26.477 1.00 44.50 268 ILE A O 1
ATOM 2173 N N . ASP A 1 269 ? -4.160 9.971 24.652 1.00 52.06 269 ASP A N 1
ATOM 2174 C CA . ASP A 1 269 ? -3.760 11.210 23.968 1.00 52.06 269 ASP A CA 1
ATOM 2175 C C . ASP A 1 269 ? -5.025 11.924 23.481 1.00 52.06 269 ASP A C 1
ATOM 2177 O O . ASP A 1 269 ? -5.904 11.342 22.844 1.00 52.06 269 ASP A O 1
ATOM 2181 N N . ILE A 1 270 ? -5.126 13.214 23.782 1.00 53.25 270 ILE A N 1
ATOM 2182 C CA . ILE A 1 270 ? -6.245 14.060 23.387 1.00 53.25 270 ILE A CA 1
ATOM 2183 C C . ILE A 1 270 ? -6.452 14.123 21.863 1.00 53.25 270 ILE A C 1
ATOM 2185 O O . ILE A 1 270 ? -7.558 14.422 21.388 1.00 53.25 270 ILE A O 1
ATOM 2189 N N . ILE A 1 271 ? -5.399 13.823 21.098 1.00 50.94 271 ILE A N 1
ATOM 2190 C CA . ILE A 1 271 ? -5.427 13.720 19.638 1.00 50.94 271 ILE A CA 1
ATOM 2191 C C . ILE A 1 271 ? -5.909 12.335 19.171 1.00 50.94 271 ILE A C 1
ATOM 2193 O O . ILE A 1 271 ? -6.647 12.274 18.190 1.00 50.94 271 ILE A O 1
ATOM 2197 N N . ASP A 1 272 ? -5.624 11.269 19.925 1.00 52.16 272 ASP A N 1
ATOM 2198 C CA . ASP A 1 272 ? -5.804 9.865 19.509 1.00 52.16 272 ASP A CA 1
ATOM 2199 C C . ASP A 1 272 ? -7.125 9.223 19.964 1.00 52.16 272 ASP A C 1
ATOM 2201 O O . ASP A 1 272 ? -7.328 8.015 19.835 1.00 52.16 272 ASP A O 1
ATOM 2205 N N . VAL A 1 273 ? -8.062 10.001 20.509 1.00 51.38 273 VAL A N 1
ATOM 2206 C CA . VAL A 1 273 ? -9.345 9.454 20.978 1.00 51.38 273 VAL A CA 1
ATOM 2207 C C . VAL A 1 273 ? -10.215 9.032 19.790 1.00 51.38 273 VAL A C 1
ATOM 2209 O O . VAL A 1 273 ? -10.987 9.842 19.288 1.00 51.38 273 VAL A O 1
ATOM 2212 N N . ILE A 1 274 ? -10.088 7.767 19.377 1.00 49.19 274 ILE A N 1
ATOM 2213 C CA . ILE A 1 274 ? -10.946 7.002 18.453 1.00 49.19 274 ILE A CA 1
ATOM 2214 C C . ILE A 1 274 ? -11.307 7.783 17.187 1.00 49.19 274 ILE A C 1
ATOM 2216 O O . ILE A 1 274 ? -12.194 8.639 17.164 1.00 49.19 274 ILE A O 1
ATOM 2220 N N . GLU A 1 275 ? -10.648 7.449 16.092 1.00 44.69 275 GLU A N 1
ATOM 2221 C CA . GLU A 1 275 ? -10.911 8.078 14.806 1.00 44.69 275 GLU A CA 1
ATOM 2222 C C . GLU A 1 275 ? -12.387 7.925 14.364 1.00 44.69 275 GLU A C 1
ATOM 2224 O O . GLU A 1 275 ? -13.026 6.880 14.553 1.00 44.69 275 GLU A O 1
ATOM 2229 N N . GLY A 1 276 ? -12.963 9.023 13.858 1.00 49.88 276 GLY A N 1
ATOM 2230 C CA . GLY A 1 276 ? -14.406 9.181 13.616 1.00 49.88 276 GLY A CA 1
ATOM 2231 C C . GLY A 1 276 ? -15.214 9.751 14.781 1.00 49.88 276 GLY A C 1
ATOM 2232 O O . GLY A 1 276 ? -16.444 9.684 14.781 1.00 49.88 276 GLY A O 1
ATOM 2233 N N . THR A 1 277 ? -14.552 10.304 15.799 1.00 67.12 277 THR A N 1
ATOM 2234 C CA . THR A 1 277 ? -15.236 11.052 16.855 1.00 67.12 277 THR A CA 1
ATOM 2235 C C . THR A 1 277 ? -15.683 12.434 16.383 1.00 67.12 277 THR A C 1
ATOM 2237 O O . THR A 1 277 ? -14.887 13.272 15.954 1.00 67.12 277 THR A O 1
ATOM 2240 N N . LYS A 1 278 ? -16.974 12.733 16.547 1.00 75.56 278 LYS A N 1
ATOM 2241 C CA . LYS A 1 278 ? -17.493 14.094 16.406 1.00 75.56 278 LYS A CA 1
ATOM 2242 C C . LYS A 1 278 ? -17.062 14.915 17.618 1.00 75.56 278 LYS A C 1
ATOM 2244 O O . LYS A 1 278 ? -17.338 14.557 18.765 1.00 75.56 278 LYS A O 1
ATOM 2249 N N . THR A 1 279 ? -16.383 16.033 17.364 1.00 80.00 279 THR A N 1
ATOM 2250 C CA . THR A 1 279 ? -16.005 16.991 18.411 1.00 80.00 279 THR A CA 1
ATOM 2251 C C . THR A 1 279 ? -17.138 17.987 18.619 1.00 80.00 279 THR A C 1
ATOM 2253 O O . THR A 1 279 ? -17.458 18.777 17.734 1.00 80.00 279 THR A O 1
ATOM 2256 N N . LEU A 1 280 ? -17.745 17.955 19.802 1.00 80.75 280 LEU A N 1
ATOM 2257 C CA . LEU A 1 280 ? -18.896 18.786 20.141 1.00 80.75 280 LEU A CA 1
ATOM 2258 C C . LEU A 1 280 ? -18.496 20.176 20.668 1.00 80.75 280 LEU A C 1
ATOM 2260 O O . LEU A 1 280 ? -19.222 21.155 20.449 1.00 80.75 280 LEU A O 1
ATOM 2264 N N . ASN A 1 281 ? -17.355 20.260 21.358 1.00 77.19 281 ASN A N 1
ATOM 2265 C CA . ASN A 1 281 ? -16.783 21.509 21.855 1.00 77.19 281 ASN A CA 1
ATOM 2266 C C . ASN A 1 281 ? -15.252 21.497 21.731 1.00 77.19 281 ASN A C 1
ATOM 2268 O O . ASN A 1 281 ? -14.624 20.509 22.105 1.00 77.19 281 ASN A O 1
ATOM 2272 N N . SER A 1 282 ? -14.668 22.595 21.246 1.00 73.75 282 SER A N 1
ATOM 2273 C CA . SER A 1 282 ? -13.230 22.731 20.960 1.00 73.75 282 SER A CA 1
ATOM 2274 C C . SER A 1 282 ? -12.645 23.915 21.735 1.00 73.75 282 SER A C 1
ATOM 2276 O O . SER A 1 282 ? -12.576 25.019 21.197 1.00 73.75 282 SER A O 1
ATOM 2278 N N . PRO A 1 283 ? -12.264 23.735 23.007 1.00 77.25 283 PRO A N 1
ATOM 2279 C CA . PRO A 1 283 ? -11.731 24.828 23.815 1.00 77.25 283 PRO A CA 1
ATOM 2280 C C . PRO A 1 283 ? -10.342 25.286 23.334 1.00 77.25 283 PRO A C 1
ATOM 2282 O O . PRO A 1 283 ? -9.582 24.502 22.768 1.00 77.25 283 PRO A O 1
ATOM 2285 N N . ASP A 1 284 ? -9.976 26.541 23.613 1.00 71.19 284 ASP A N 1
ATOM 2286 C CA . ASP A 1 284 ? -8.727 27.166 23.127 1.00 71.19 284 ASP A CA 1
ATOM 2287 C C . ASP A 1 284 ? -7.466 26.349 23.437 1.00 71.19 284 ASP A C 1
ATOM 2289 O O . ASP A 1 284 ? -6.533 26.287 22.637 1.00 71.19 284 ASP A O 1
ATOM 2293 N N . TRP A 1 285 ? -7.436 25.696 24.600 1.00 77.75 285 TRP A N 1
ATOM 2294 C CA . TRP A 1 285 ? -6.317 24.858 25.019 1.00 77.75 285 TRP A CA 1
ATOM 2295 C C . TRP A 1 285 ? -6.164 23.608 24.135 1.00 77.75 285 TRP A C 1
ATOM 2297 O O . TRP A 1 285 ? -5.041 23.200 23.860 1.00 77.75 285 TRP A O 1
ATOM 2307 N N . TYR A 1 286 ? -7.268 23.048 23.630 1.00 70.38 286 TYR A N 1
ATOM 2308 C CA . TYR A 1 286 ? -7.262 21.918 22.700 1.00 70.38 286 TYR A CA 1
ATOM 2309 C C . TYR A 1 286 ? -6.809 22.357 21.304 1.00 70.38 286 TYR A C 1
ATOM 2311 O O . TYR A 1 286 ? -5.990 21.687 20.683 1.00 70.38 286 TYR A O 1
ATOM 2319 N N . ILE A 1 287 ? -7.268 23.524 20.836 1.00 58.59 287 ILE A N 1
ATOM 2320 C CA . ILE A 1 287 ? -6.821 24.105 19.558 1.00 58.59 287 ILE A CA 1
ATOM 2321 C C . ILE A 1 287 ? -5.311 24.370 19.588 1.00 58.59 287 ILE A C 1
ATOM 2323 O O . ILE A 1 287 ? -4.610 24.065 18.625 1.00 58.59 287 ILE A O 1
ATOM 2327 N N . LYS A 1 288 ? -4.799 24.893 20.709 1.00 59.88 288 LYS A N 1
ATOM 2328 C CA . LYS A 1 288 ? -3.368 25.143 20.895 1.00 59.88 288 LYS A CA 1
ATOM 2329 C C . LYS A 1 288 ? -2.553 23.848 20.842 1.00 59.88 288 LYS A C 1
ATOM 2331 O O . LYS A 1 288 ? -1.547 23.818 20.139 1.00 59.88 288 LYS A O 1
ATOM 2336 N N . GLU A 1 289 ? -3.023 22.793 21.506 1.00 59.06 289 GLU A N 1
ATOM 2337 C CA . GLU A 1 289 ? -2.374 21.476 21.507 1.00 59.06 289 GLU A CA 1
ATOM 2338 C C . GLU A 1 289 ? -2.356 20.836 20.109 1.00 59.06 289 GLU A C 1
ATOM 2340 O O . GLU A 1 289 ? -1.320 20.325 19.680 1.00 59.06 289 GLU A O 1
ATOM 2345 N N . LEU A 1 290 ? -3.464 20.948 19.361 1.00 53.00 290 LEU A N 1
ATOM 2346 C CA . LEU A 1 290 ? -3.535 20.535 17.956 1.00 53.00 290 LEU A CA 1
ATOM 2347 C C . LEU A 1 290 ? -2.471 21.259 17.125 1.00 53.00 290 LEU A C 1
ATOM 2349 O O . LEU A 1 290 ? -1.720 20.605 16.413 1.00 53.00 290 LEU A O 1
ATOM 2353 N N . THR A 1 291 ? -2.346 22.585 17.260 1.00 40.00 291 THR A N 1
ATOM 2354 C CA . THR A 1 291 ? -1.367 23.367 16.485 1.00 40.00 291 THR A CA 1
ATOM 2355 C C . THR A 1 291 ? 0.094 23.069 16.831 1.00 40.00 291 THR A C 1
ATOM 2357 O O . THR A 1 291 ? 0.941 23.116 15.943 1.00 40.00 291 THR A O 1
ATOM 2360 N N . THR A 1 292 ? 0.410 22.735 18.087 1.00 41.75 292 THR A N 1
ATOM 2361 C CA . THR A 1 292 ? 1.780 22.390 18.509 1.00 41.75 292 THR A CA 1
ATOM 2362 C C . THR A 1 292 ? 2.180 20.955 18.176 1.00 41.75 292 THR A C 1
ATOM 2364 O O . THR A 1 292 ? 3.367 20.697 18.009 1.00 41.75 292 THR A O 1
ATOM 2367 N N . LYS A 1 293 ? 1.220 20.029 18.045 1.00 40.12 293 LYS A N 1
ATOM 2368 C CA . LYS A 1 293 ? 1.473 18.640 17.618 1.00 40.12 293 LYS A CA 1
ATOM 2369 C C . LYS A 1 293 ? 1.333 18.428 16.099 1.00 40.12 293 LYS A C 1
ATOM 2371 O O . LYS A 1 293 ? 1.787 17.408 15.593 1.00 40.12 293 LYS A O 1
ATOM 2376 N N . THR A 1 294 ? 0.774 19.387 15.349 1.00 34.22 294 THR A N 1
ATOM 2377 C CA . THR A 1 294 ? 0.771 19.379 13.869 1.00 34.22 294 THR A CA 1
ATOM 2378 C C . THR A 1 294 ? 2.089 19.810 13.222 1.00 34.22 294 THR A C 1
ATOM 2380 O O . THR A 1 294 ? 2.215 19.685 12.003 1.00 34.22 294 THR A O 1
ATOM 2383 N N . ASP A 1 295 ? 3.088 20.253 13.995 1.00 28.94 295 ASP A N 1
ATOM 2384 C CA . ASP A 1 295 ? 4.485 20.264 13.537 1.00 28.94 295 ASP A CA 1
ATOM 2385 C C . ASP A 1 295 ? 4.992 18.816 13.543 1.00 28.94 295 ASP A C 1
ATOM 2387 O O . ASP A 1 295 ? 5.720 18.355 14.424 1.00 28.94 295 ASP A O 1
ATOM 2391 N N . ILE A 1 296 ? 4.515 18.058 12.556 1.00 34.03 296 ILE A N 1
ATOM 2392 C CA . ILE A 1 296 ? 4.949 16.692 12.316 1.00 34.03 296 ILE A CA 1
ATOM 2393 C C . ILE A 1 296 ? 6.432 16.776 11.986 1.00 34.03 296 ILE A C 1
ATOM 2395 O O . ILE A 1 296 ? 6.830 17.243 10.916 1.00 34.03 296 ILE A O 1
ATOM 2399 N N . ASN A 1 297 ? 7.249 16.312 12.926 1.00 30.23 297 ASN A N 1
ATOM 2400 C CA . ASN A 1 297 ? 8.637 15.995 12.675 1.00 30.23 297 ASN A CA 1
ATOM 2401 C C . ASN A 1 297 ? 8.677 15.123 11.401 1.00 30.23 297 ASN A C 1
ATOM 2403 O O . ASN A 1 297 ? 8.088 14.040 11.406 1.00 30.23 297 ASN A O 1
ATOM 2407 N N . PRO A 1 298 ? 9.349 15.544 10.312 1.00 33.22 298 PRO A N 1
ATOM 2408 C CA . PRO A 1 298 ? 9.423 14.790 9.055 1.00 33.22 298 PRO A CA 1
ATOM 2409 C C . PRO A 1 298 ? 10.104 13.414 9.200 1.00 33.22 298 PRO A C 1
ATOM 2411 O O . PRO A 1 298 ? 10.242 12.674 8.232 1.00 33.22 298 PRO A O 1
ATOM 2414 N N . THR A 1 299 ? 10.501 13.049 10.418 1.00 34.75 299 THR A N 1
ATOM 2415 C CA . THR A 1 299 ? 11.129 11.787 10.789 1.00 34.75 299 THR A CA 1
ATOM 2416 C C . THR A 1 299 ? 10.116 10.755 11.307 1.00 34.75 299 THR A C 1
ATOM 2418 O O . THR A 1 299 ? 10.370 10.099 12.314 1.00 34.75 299 THR A O 1
ATOM 2421 N N . ILE A 1 300 ? 8.982 10.538 10.628 1.00 40.44 300 ILE A N 1
ATOM 2422 C CA . ILE A 1 300 ? 8.341 9.216 10.729 1.00 40.44 300 ILE A CA 1
ATOM 2423 C C . ILE A 1 300 ? 9.217 8.277 9.897 1.00 40.44 300 ILE A C 1
ATOM 2425 O O . ILE A 1 300 ? 9.072 8.169 8.680 1.00 40.44 300 ILE A O 1
ATOM 2429 N N . ASN A 1 301 ? 10.196 7.650 10.553 1.00 37.78 301 ASN A N 1
ATOM 2430 C CA . ASN A 1 301 ? 11.052 6.623 9.963 1.00 37.78 301 ASN A CA 1
ATOM 2431 C C . ASN A 1 301 ? 10.202 5.381 9.633 1.00 37.78 301 ASN A C 1
ATOM 2433 O O . ASN A 1 301 ? 10.204 4.383 10.350 1.00 37.78 301 ASN A O 1
ATOM 2437 N N . TYR A 1 302 ? 9.465 5.426 8.524 1.00 45.03 302 TYR A N 1
ATOM 2438 C CA . TYR A 1 302 ? 8.844 4.251 7.921 1.00 45.03 302 TYR A CA 1
ATOM 2439 C C . TYR A 1 302 ? 9.950 3.332 7.376 1.00 45.03 302 TYR A C 1
ATOM 2441 O O . TYR A 1 302 ? 10.412 3.487 6.249 1.00 45.03 302 TYR A O 1
ATOM 2449 N N . ILE A 1 303 ? 10.385 2.349 8.170 1.00 42.50 303 ILE A N 1
ATOM 2450 C CA . ILE A 1 303 ? 11.349 1.315 7.737 1.00 42.50 303 ILE A CA 1
ATOM 2451 C C . ILE A 1 303 ? 10.641 0.164 6.980 1.00 42.50 303 ILE A C 1
ATOM 2453 O O . ILE A 1 303 ? 11.284 -0.756 6.479 1.00 42.50 303 ILE A O 1
ATOM 2457 N N . ILE A 1 304 ? 9.311 0.192 6.854 1.00 46.62 304 ILE A N 1
ATOM 2458 C CA . ILE A 1 304 ? 8.522 -0.969 6.397 1.00 46.62 304 ILE A CA 1
ATOM 2459 C C . ILE A 1 304 ? 8.354 -1.019 4.887 1.00 46.62 304 ILE A C 1
ATOM 2461 O O . ILE A 1 304 ? 8.537 -2.084 4.302 1.00 46.62 304 ILE A O 1
ATOM 2465 N N . ASN A 1 305 ? 8.071 0.119 4.254 1.00 55.28 305 ASN A N 1
ATOM 2466 C CA . ASN A 1 305 ? 8.122 0.235 2.810 1.00 55.28 305 ASN A CA 1
ATOM 2467 C C . ASN A 1 305 ? 9.287 1.150 2.429 1.00 55.28 305 ASN A C 1
ATOM 2469 O O . ASN A 1 305 ? 9.308 2.332 2.775 1.00 55.28 305 ASN A O 1
ATOM 2473 N N . LYS A 1 306 ? 10.261 0.600 1.691 1.00 62.53 306 LYS A N 1
ATOM 2474 C CA . LYS A 1 306 ? 11.388 1.366 1.130 1.00 62.53 306 LYS A CA 1
ATOM 2475 C C . LYS A 1 306 ? 10.940 2.394 0.084 1.00 62.53 306 LYS A C 1
ATOM 2477 O O . LYS A 1 306 ? 11.781 3.109 -0.455 1.00 62.53 306 LYS A O 1
ATOM 2482 N N . ASN A 1 307 ? 9.649 2.449 -0.236 1.00 76.56 307 ASN A N 1
ATOM 2483 C CA . ASN A 1 307 ? 9.061 3.378 -1.176 1.00 76.56 307 ASN A CA 1
ATOM 2484 C C . ASN A 1 307 ? 8.563 4.660 -0.478 1.00 76.56 307 ASN A C 1
ATOM 2486 O O . ASN A 1 307 ? 7.435 4.695 0.017 1.00 76.56 307 ASN A O 1
ATOM 2490 N N . PRO A 1 308 ? 9.355 5.750 -0.476 1.00 80.19 308 PRO A N 1
ATOM 2491 C CA . PRO A 1 308 ? 8.972 6.996 0.186 1.00 80.19 308 PRO A CA 1
ATOM 2492 C C . PRO A 1 308 ? 7.733 7.654 -0.433 1.00 80.19 308 PRO A C 1
ATOM 2494 O O . PRO A 1 308 ? 7.045 8.405 0.247 1.00 80.19 308 PRO A O 1
ATOM 2497 N N . LEU A 1 309 ? 7.428 7.385 -1.709 1.00 85.75 309 LEU A N 1
ATOM 2498 C CA . LEU A 1 309 ? 6.241 7.939 -2.364 1.00 85.75 309 LEU A CA 1
ATOM 2499 C C . LEU A 1 309 ? 4.961 7.328 -1.797 1.00 85.75 309 LEU A C 1
ATOM 2501 O O . LEU A 1 309 ? 4.030 8.068 -1.496 1.00 85.75 309 LEU A O 1
ATOM 2505 N N . LEU A 1 310 ? 4.932 6.004 -1.611 1.00 81.75 310 LEU A N 1
ATOM 2506 C CA . LEU A 1 310 ? 3.773 5.318 -1.039 1.00 81.75 310 LEU A CA 1
ATOM 2507 C C . LEU A 1 310 ? 3.486 5.818 0.384 1.00 81.75 310 LEU A C 1
ATOM 2509 O O . LEU A 1 310 ? 2.356 6.173 0.696 1.00 81.75 310 LEU A O 1
ATOM 2513 N N . ASN A 1 311 ? 4.533 5.958 1.204 1.00 77.56 311 ASN A N 1
ATOM 2514 C CA . ASN A 1 311 ? 4.412 6.462 2.575 1.00 77.56 311 ASN A CA 1
ATOM 2515 C C . ASN A 1 311 ? 3.811 7.878 2.615 1.00 77.56 311 ASN A C 1
ATOM 2517 O O . ASN A 1 311 ? 2.976 8.180 3.464 1.00 77.56 311 ASN A O 1
ATOM 2521 N N . VAL A 1 312 ? 4.205 8.747 1.678 1.00 82.19 312 VAL A N 1
ATOM 2522 C CA . VAL A 1 312 ? 3.647 10.102 1.562 1.00 82.19 312 VAL A CA 1
ATOM 2523 C C . VAL A 1 312 ? 2.182 10.079 1.136 1.00 82.19 312 VAL A C 1
ATOM 2525 O O . VAL A 1 312 ? 1.395 10.859 1.666 1.00 82.19 312 VAL A O 1
ATOM 2528 N N . VAL A 1 313 ? 1.800 9.199 0.204 1.00 85.12 313 VAL A N 1
ATOM 2529 C CA . VAL A 1 313 ? 0.396 9.042 -0.209 1.00 85.12 313 VAL A CA 1
ATOM 2530 C C . VAL A 1 313 ? -0.462 8.587 0.972 1.00 85.12 313 VAL A C 1
ATOM 2532 O O . VAL A 1 313 ? -1.468 9.234 1.254 1.00 85.12 313 VAL A O 1
ATOM 2535 N N . HIS A 1 314 ? -0.017 7.571 1.718 1.00 77.94 314 HIS A N 1
ATOM 2536 C CA . HIS A 1 314 ? -0.707 7.114 2.927 1.00 77.94 314 HIS A CA 1
ATOM 2537 C C . HIS A 1 314 ? -0.823 8.225 3.973 1.00 77.94 314 HIS A C 1
ATOM 2539 O O . HIS A 1 314 ? -1.894 8.421 4.533 1.00 77.94 314 HIS A O 1
ATOM 2545 N N . ALA A 1 315 ? 0.237 9.008 4.203 1.00 75.19 315 ALA A N 1
ATOM 2546 C CA . ALA A 1 315 ? 0.189 10.131 5.139 1.00 75.19 315 ALA A CA 1
ATOM 2547 C C . ALA A 1 315 ? -0.813 11.214 4.699 1.00 75.19 315 ALA A C 1
ATOM 2549 O O . ALA A 1 315 ? -1.570 11.736 5.513 1.00 75.19 315 ALA A O 1
ATOM 2550 N N . ILE A 1 316 ? -0.851 11.553 3.408 1.00 76.56 316 ILE A N 1
ATOM 2551 C CA . ILE A 1 316 ? -1.810 12.523 2.859 1.00 76.56 316 ILE A CA 1
ATOM 2552 C C . ILE A 1 316 ? -3.255 12.070 3.095 1.00 76.56 316 ILE A C 1
ATOM 2554 O O . ILE A 1 316 ? -4.088 12.886 3.501 1.00 76.56 316 ILE A O 1
ATOM 2558 N N . GLU A 1 317 ? -3.540 10.793 2.840 1.00 74.12 317 GLU A N 1
ATOM 2559 C CA . GLU A 1 317 ? -4.858 10.188 3.040 1.00 74.12 317 GLU A CA 1
ATOM 2560 C C . GLU A 1 317 ? -5.222 10.139 4.529 1.00 74.12 317 GLU A C 1
ATOM 2562 O O . GLU A 1 317 ? -6.271 10.651 4.920 1.00 74.12 317 GLU A O 1
ATOM 2567 N N . LEU A 1 318 ? -4.296 9.683 5.377 1.00 69.38 318 LEU A N 1
ATOM 2568 C CA . LEU A 1 318 ? -4.452 9.647 6.830 1.00 69.38 318 LEU A CA 1
ATOM 2569 C C . LEU A 1 318 ? -4.759 11.028 7.413 1.00 69.38 318 LEU A C 1
ATOM 2571 O O . LEU A 1 318 ? -5.646 11.187 8.242 1.00 69.38 318 LEU A O 1
ATOM 2575 N N . HIS A 1 319 ? -4.071 12.074 6.964 1.00 68.25 319 HIS A N 1
ATOM 2576 C CA . HIS A 1 319 ? -4.303 13.428 7.467 1.00 68.25 319 HIS A CA 1
ATOM 2577 C C . HIS A 1 319 ? -5.511 14.121 6.823 1.00 68.25 319 HIS A C 1
ATOM 2579 O O . HIS A 1 319 ? -5.833 15.244 7.204 1.00 68.25 319 HIS A O 1
ATOM 2585 N N . GLY A 1 320 ? -6.199 13.479 5.872 1.00 67.69 320 GLY A N 1
ATOM 2586 C CA . GLY A 1 320 ? -7.328 14.079 5.158 1.00 67.69 320 GLY A CA 1
ATOM 2587 C C . GLY A 1 320 ? -6.928 15.334 4.379 1.00 67.69 320 GLY A C 1
ATOM 2588 O O . GLY A 1 320 ? -7.713 16.277 4.269 1.00 67.69 320 GLY A O 1
ATOM 2589 N N . THR A 1 321 ? -5.690 15.393 3.873 1.00 73.44 321 THR A N 1
ATOM 2590 C CA . THR A 1 321 ? -5.211 16.585 3.161 1.00 73.44 321 THR A CA 1
ATOM 2591 C C . THR A 1 321 ? -5.933 16.704 1.821 1.00 73.44 321 THR A C 1
ATOM 2593 O O . THR A 1 321 ? -5.772 15.878 0.920 1.00 73.44 321 THR A O 1
ATOM 2596 N N . THR A 1 322 ? -6.722 17.764 1.667 1.00 77.56 322 THR A N 1
ATOM 2597 C CA . THR A 1 322 ? -7.443 18.053 0.425 1.00 77.56 322 THR A CA 1
ATOM 2598 C C . THR A 1 322 ? -6.613 18.942 -0.491 1.00 77.56 322 THR A C 1
ATOM 2600 O O . THR A 1 322 ? -6.046 19.937 -0.038 1.00 77.56 322 THR A O 1
ATOM 2603 N N . TYR A 1 323 ? -6.614 18.655 -1.792 1.00 83.44 323 TYR A N 1
ATOM 2604 C CA . TYR A 1 323 ? -5.987 19.518 -2.796 1.00 83.44 323 TYR A CA 1
ATOM 2605 C C . TYR A 1 323 ? -7.036 20.041 -3.760 1.00 83.44 323 TYR A C 1
ATOM 2607 O O . TYR A 1 323 ? -7.937 19.311 -4.176 1.00 83.44 323 TYR A O 1
ATOM 2615 N N . LYS A 1 324 ? -6.881 21.305 -4.159 1.00 83.75 324 LYS A N 1
ATOM 2616 C CA . LYS A 1 324 ? -7.788 21.946 -5.110 1.00 83.75 324 LYS A CA 1
ATOM 2617 C C . LYS A 1 324 ? -7.626 21.362 -6.509 1.00 83.75 324 LYS A C 1
ATOM 2619 O O . LYS A 1 324 ? -8.598 21.257 -7.252 1.00 83.75 324 LYS A O 1
ATOM 2624 N N . ASN A 1 325 ? -6.393 21.015 -6.880 1.00 86.69 325 ASN A N 1
ATOM 2625 C CA . ASN A 1 325 ? -6.060 20.539 -8.214 1.00 86.69 325 ASN A CA 1
ATOM 2626 C C . ASN A 1 325 ? -5.060 19.377 -8.182 1.00 86.69 325 ASN A C 1
ATOM 2628 O O . ASN A 1 325 ? -4.202 19.287 -7.307 1.00 86.69 325 ASN A O 1
ATOM 2632 N N . ASN A 1 326 ? -5.102 18.538 -9.217 1.00 90.38 326 ASN A N 1
ATOM 2633 C CA . ASN A 1 326 ? -4.241 17.358 -9.321 1.00 90.38 326 ASN A CA 1
ATOM 2634 C C . ASN A 1 326 ? -2.738 17.693 -9.456 1.00 90.38 326 ASN A C 1
ATOM 2636 O O . ASN A 1 326 ? -1.889 16.958 -8.967 1.00 90.38 326 ASN A O 1
ATOM 2640 N N . TRP A 1 327 ? -2.378 18.820 -10.079 1.00 90.44 327 TRP A N 1
ATOM 2641 C CA . TRP A 1 327 ? -0.969 19.227 -10.198 1.00 90.44 327 TRP A CA 1
ATOM 2642 C C . TRP A 1 327 ? -0.355 19.699 -8.871 1.00 90.44 327 TRP A C 1
ATOM 2644 O O . TRP A 1 327 ? 0.853 19.557 -8.686 1.00 90.44 327 TRP A O 1
ATOM 2654 N N . GLU A 1 328 ? -1.160 20.236 -7.948 1.00 92.50 328 GLU A N 1
ATOM 2655 C CA . GLU A 1 328 ? -0.715 20.563 -6.584 1.00 92.50 328 GLU A CA 1
ATOM 2656 C C . GLU A 1 328 ? -0.444 19.274 -5.808 1.00 92.50 328 GLU A C 1
ATOM 2658 O O . GLU A 1 328 ? 0.622 19.142 -5.215 1.00 92.50 328 GLU A O 1
ATOM 2663 N N . TYR A 1 329 ? -1.359 18.302 -5.907 1.00 93.38 329 TYR A N 1
ATOM 2664 C CA . TYR A 1 329 ? -1.201 16.970 -5.321 1.00 93.38 329 TYR A CA 1
ATOM 2665 C C . TYR A 1 329 ? 0.082 16.274 -5.801 1.00 93.38 329 TYR A C 1
ATOM 2667 O O . TYR A 1 329 ? 0.935 15.931 -4.987 1.00 93.38 329 TYR A O 1
ATOM 2675 N N . ILE A 1 330 ? 0.271 16.135 -7.121 1.00 94.38 330 ILE A N 1
ATOM 2676 C CA . ILE A 1 330 ? 1.452 15.470 -7.703 1.00 94.38 330 ILE A CA 1
ATOM 2677 C C . ILE A 1 330 ? 2.750 16.149 -7.246 1.00 94.38 330 ILE A C 1
ATOM 2679 O O . ILE A 1 330 ? 3.701 15.475 -6.852 1.00 94.38 330 ILE A O 1
ATOM 2683 N N . SER A 1 331 ? 2.790 17.484 -7.276 1.00 93.12 331 SER A N 1
ATOM 2684 C CA . SER A 1 331 ? 3.985 18.236 -6.879 1.00 93.12 331 SER A CA 1
ATOM 2685 C C . SER A 1 331 ? 4.284 18.095 -5.384 1.00 93.12 331 SER A C 1
ATOM 2687 O O . SER A 1 331 ? 5.449 18.018 -5.003 1.00 93.12 331 SER A O 1
ATOM 2689 N N . ASP A 1 332 ? 3.254 18.036 -4.534 1.00 91.75 332 ASP A N 1
ATOM 2690 C CA . ASP A 1 332 ? 3.421 17.848 -3.093 1.00 91.75 332 ASP A CA 1
ATOM 2691 C C . ASP A 1 332 ? 3.887 16.429 -2.744 1.00 91.75 332 ASP A C 1
ATOM 2693 O O . ASP A 1 332 ? 4.802 16.276 -1.936 1.00 91.75 332 ASP A O 1
ATOM 2697 N N . VAL A 1 333 ? 3.348 15.404 -3.416 1.00 91.88 333 VAL A N 1
ATOM 2698 C CA . VAL A 1 333 ? 3.800 14.010 -3.269 1.00 91.88 333 VAL A CA 1
ATOM 2699 C C . VAL A 1 333 ? 5.280 13.876 -3.636 1.00 91.88 333 VAL A C 1
ATOM 2701 O O . VAL A 1 333 ? 6.063 13.300 -2.878 1.00 91.88 333 VAL A O 1
ATOM 2704 N N . LEU A 1 334 ? 5.698 14.441 -4.773 1.00 92.38 334 LEU A N 1
ATOM 2705 C CA . LEU A 1 334 ? 7.097 14.407 -5.216 1.00 92.38 334 LEU A CA 1
ATOM 2706 C C . LEU A 1 334 ? 8.034 15.163 -4.264 1.00 92.38 334 LEU A C 1
ATOM 2708 O O . LEU A 1 334 ? 9.155 14.718 -4.023 1.00 92.38 334 LEU A O 1
ATOM 2712 N N . TYR A 1 335 ? 7.583 16.291 -3.717 1.00 90.25 335 TYR A N 1
ATOM 2713 C CA . TYR A 1 335 ? 8.364 17.089 -2.777 1.00 90.25 335 TYR A CA 1
ATOM 2714 C C . TYR A 1 335 ? 8.549 16.381 -1.430 1.00 90.25 335 TYR A C 1
ATOM 2716 O O . TYR A 1 335 ? 9.679 16.163 -0.997 1.00 90.25 335 TYR A O 1
ATOM 2724 N N . ARG A 1 336 ? 7.451 15.959 -0.790 1.00 86.31 336 ARG A N 1
ATOM 2725 C CA . ARG A 1 336 ? 7.489 15.305 0.531 1.00 86.31 336 ARG A CA 1
ATOM 2726 C C . ARG A 1 336 ? 8.205 13.954 0.508 1.00 86.31 336 ARG A C 1
ATOM 2728 O O . ARG A 1 336 ? 8.694 13.508 1.535 1.00 86.31 336 ARG A O 1
ATOM 2735 N N . SER A 1 337 ? 8.285 13.309 -0.657 1.00 85.31 337 SER A N 1
ATOM 2736 C CA . SER A 1 337 ? 9.032 12.057 -0.852 1.00 85.31 337 SER A CA 1
ATOM 2737 C C . SER A 1 337 ? 10.505 12.271 -1.227 1.00 85.31 337 SER A C 1
ATOM 2739 O O . SER A 1 337 ? 11.197 11.305 -1.562 1.00 85.31 337 SER A O 1
ATOM 2741 N N . HIS A 1 338 ? 10.981 13.523 -1.211 1.00 87.31 338 HIS A N 1
ATOM 2742 C CA . HIS A 1 338 ? 12.336 13.926 -1.602 1.00 87.31 338 HIS A CA 1
ATOM 2743 C C . HIS A 1 338 ? 12.719 13.501 -3.030 1.00 87.31 338 HIS A C 1
ATOM 2745 O O . HIS A 1 338 ? 13.890 13.271 -3.350 1.00 87.31 338 HIS A O 1
ATOM 2751 N N . LYS A 1 339 ? 11.724 13.381 -3.919 1.00 87.88 339 LYS A N 1
ATOM 2752 C CA . LYS A 1 339 ? 11.950 13.152 -5.352 1.00 87.88 339 LYS A CA 1
ATOM 2753 C C . LYS A 1 339 ? 12.263 14.434 -6.101 1.00 87.88 339 LYS A C 1
ATOM 2755 O O . LYS A 1 339 ? 12.864 14.346 -7.168 1.00 87.88 339 LYS A O 1
ATOM 2760 N N . ILE A 1 340 ? 11.902 15.584 -5.540 1.00 89.44 340 ILE A N 1
ATOM 2761 C CA . ILE A 1 340 ? 12.330 16.920 -5.962 1.00 89.44 340 ILE A CA 1
ATOM 2762 C C . ILE A 1 340 ? 12.651 17.764 -4.723 1.00 89.44 340 ILE A C 1
ATOM 2764 O O . ILE A 1 340 ? 12.027 17.585 -3.677 1.00 89.44 340 ILE A O 1
ATOM 2768 N N . ASP A 1 341 ? 13.579 18.708 -4.855 1.00 87.31 341 ASP A N 1
ATOM 2769 C CA . ASP A 1 341 ? 13.864 19.682 -3.795 1.00 87.31 341 ASP A CA 1
ATOM 2770 C C . ASP A 1 341 ? 12.803 20.795 -3.738 1.00 87.31 341 ASP A C 1
ATOM 2772 O O . ASP A 1 341 ? 12.109 21.073 -4.723 1.00 87.31 341 ASP A O 1
ATOM 2776 N N . GLU A 1 342 ? 12.740 21.505 -2.607 1.00 86.12 342 GLU A N 1
ATOM 2777 C CA . GLU A 1 342 ? 11.798 22.610 -2.360 1.00 86.12 342 GLU A CA 1
ATOM 2778 C C . GLU A 1 342 ? 11.811 23.669 -3.473 1.00 86.12 342 GLU A C 1
ATOM 2780 O O . GLU A 1 342 ? 10.758 24.076 -3.969 1.00 86.12 342 GLU A O 1
ATOM 2785 N N . GLN A 1 343 ? 13.004 24.043 -3.948 1.00 89.12 343 GLN A N 1
ATOM 2786 C CA . GLN A 1 343 ? 13.191 25.030 -5.019 1.00 89.12 343 GLN A CA 1
ATOM 2787 C C . GLN A 1 343 ? 12.497 24.655 -6.344 1.00 89.12 343 GLN A C 1
ATOM 2789 O O . GLN A 1 343 ? 12.217 25.534 -7.161 1.00 89.12 343 GLN A O 1
ATOM 2794 N N . TYR A 1 344 ? 12.208 23.367 -6.570 1.00 89.12 344 TYR A N 1
ATOM 2795 C CA . TYR A 1 344 ? 11.589 22.864 -7.799 1.00 89.12 344 TYR A CA 1
ATOM 2796 C C . TYR A 1 344 ? 10.077 22.639 -7.679 1.00 89.12 344 TYR A C 1
ATOM 2798 O O . TYR A 1 344 ? 9.409 22.524 -8.708 1.00 89.12 344 TYR A O 1
ATOM 2806 N N . LYS A 1 345 ? 9.513 22.647 -6.463 1.00 90.94 345 LYS A N 1
ATOM 2807 C CA . LYS A 1 345 ? 8.077 22.416 -6.229 1.00 90.94 345 LYS A CA 1
ATOM 2808 C C . LYS A 1 345 ? 7.202 23.460 -6.929 1.00 90.94 345 LYS A C 1
ATOM 2810 O O . LYS A 1 345 ? 6.349 23.117 -7.743 1.00 90.94 345 LYS A O 1
ATOM 2815 N N . GLU A 1 346 ? 7.441 24.741 -6.664 1.00 90.69 346 GLU A N 1
ATOM 2816 C CA . GLU A 1 346 ? 6.650 25.842 -7.231 1.00 90.69 346 GLU A CA 1
ATOM 2817 C C . GLU A 1 346 ? 6.770 25.976 -8.766 1.00 90.69 346 GLU A C 1
ATOM 2819 O O . GLU A 1 346 ? 5.750 26.145 -9.447 1.00 90.69 346 GLU A O 1
ATOM 2824 N N . PRO A 1 347 ? 7.974 25.872 -9.368 1.00 88.56 347 PRO A N 1
ATOM 2825 C CA . PRO A 1 347 ? 8.111 25.764 -10.820 1.00 88.56 347 PRO A CA 1
ATOM 2826 C C . PRO A 1 347 ? 7.324 24.598 -11.429 1.00 88.56 347 PRO A C 1
ATOM 2828 O O . PRO A 1 347 ? 6.687 24.782 -12.469 1.00 88.56 347 PRO A O 1
ATOM 2831 N N . LEU A 1 348 ? 7.328 23.426 -10.782 1.00 90.56 348 LEU A N 1
ATOM 2832 C CA . LEU A 1 348 ? 6.589 22.257 -11.254 1.00 90.56 348 LEU A CA 1
ATOM 2833 C C . LEU A 1 348 ? 5.074 22.495 -11.213 1.00 90.56 348 LEU A C 1
ATOM 2835 O O . LEU A 1 348 ? 4.405 22.257 -12.218 1.00 90.56 348 LEU A O 1
ATOM 2839 N N . ILE A 1 349 ? 4.543 23.054 -10.117 1.00 91.38 349 ILE A N 1
ATOM 2840 C CA . ILE A 1 349 ? 3.120 23.418 -9.989 1.00 91.38 349 ILE A CA 1
ATOM 2841 C C . ILE A 1 349 ? 2.691 24.336 -11.137 1.00 91.38 349 ILE A C 1
ATOM 2843 O O . ILE A 1 349 ? 1.693 24.066 -11.812 1.00 91.38 349 ILE A O 1
ATOM 2847 N N . ARG A 1 350 ? 3.450 25.411 -11.395 1.00 87.69 350 ARG A N 1
ATOM 2848 C CA . ARG A 1 350 ? 3.140 26.359 -12.480 1.00 87.69 350 ARG A CA 1
ATOM 2849 C C . ARG A 1 350 ? 3.171 25.692 -13.849 1.00 87.69 350 ARG A C 1
ATOM 2851 O O . ARG A 1 350 ? 2.271 25.925 -14.652 1.00 87.69 350 ARG A O 1
ATOM 2858 N N . GLY A 1 351 ? 4.174 24.857 -14.099 1.00 87.06 351 GLY A N 1
ATOM 2859 C CA . GLY A 1 351 ? 4.317 24.158 -15.367 1.00 87.06 351 GLY A CA 1
ATOM 2860 C C . GLY A 1 351 ? 3.201 23.152 -15.632 1.00 87.06 351 GLY A C 1
ATOM 2861 O O . GLY A 1 351 ? 2.570 23.201 -16.683 1.00 87.06 351 GLY A O 1
ATOM 2862 N N . LEU A 1 352 ? 2.904 22.277 -14.669 1.00 89.69 352 LEU A N 1
ATOM 2863 C CA . LEU A 1 352 ? 1.821 21.296 -14.793 1.00 89.69 352 LEU A CA 1
ATOM 2864 C C . LEU A 1 352 ? 0.453 21.979 -14.933 1.00 89.69 352 LEU A C 1
ATOM 2866 O O . LEU A 1 352 ? -0.377 21.542 -15.728 1.00 89.69 352 LEU A O 1
ATOM 2870 N N . SER A 1 353 ? 0.231 23.080 -14.208 1.00 89.94 353 SER A N 1
ATOM 2871 C CA . SER A 1 353 ? -0.970 23.913 -14.345 1.00 89.94 353 SER A CA 1
ATOM 2872 C C . SER A 1 353 ? -1.091 24.516 -15.748 1.00 89.94 353 SER A C 1
ATOM 2874 O O . SER A 1 353 ? -2.176 24.501 -16.328 1.00 89.94 353 SER A O 1
ATOM 2876 N N . ALA A 1 354 ? 0.012 24.997 -16.329 1.00 85.19 354 ALA A N 1
ATOM 2877 C CA . ALA A 1 354 ? 0.026 25.516 -17.693 1.00 85.19 354 ALA A CA 1
ATOM 2878 C C . ALA A 1 354 ? -0.287 24.421 -18.730 1.00 85.19 354 ALA A C 1
ATOM 2880 O O . ALA A 1 354 ? -1.151 24.643 -19.576 1.00 85.19 354 ALA A O 1
ATOM 2881 N N . ILE A 1 355 ? 0.303 23.222 -18.609 1.00 84.00 355 ILE A N 1
ATOM 2882 C CA . ILE A 1 355 ? -0.026 22.074 -19.482 1.00 84.00 355 ILE A CA 1
ATOM 2883 C C . ILE A 1 355 ? -1.514 21.717 -19.363 1.00 84.00 355 ILE A C 1
ATOM 2885 O O . ILE A 1 355 ? -2.182 21.487 -20.364 1.00 84.00 355 ILE A O 1
ATOM 2889 N N . ALA A 1 356 ? -2.057 21.688 -18.143 1.00 84.94 356 ALA A N 1
ATOM 2890 C CA . ALA A 1 356 ? -3.448 21.303 -17.919 1.00 84.94 356 ALA A CA 1
ATOM 2891 C C . ALA A 1 356 ? -4.475 22.335 -18.417 1.00 84.94 356 ALA A C 1
ATOM 2893 O O . ALA A 1 356 ? -5.623 21.972 -18.676 1.00 84.94 356 ALA A O 1
ATOM 2894 N N . ARG A 1 357 ? -4.094 23.616 -18.510 1.00 81.69 357 ARG A N 1
ATOM 2895 C CA . ARG A 1 357 ? -4.983 24.721 -18.909 1.00 81.69 357 ARG A CA 1
ATOM 2896 C C . ARG A 1 357 ? -4.916 25.056 -20.392 1.00 81.69 357 ARG A C 1
ATOM 2898 O O . ARG A 1 357 ? -5.848 25.675 -20.902 1.00 81.69 357 ARG A O 1
ATOM 2905 N N . ASP A 1 358 ? -3.840 24.685 -21.070 1.00 73.25 358 ASP A N 1
ATOM 2906 C CA . ASP A 1 358 ? -3.679 24.983 -22.483 1.00 73.25 358 ASP A CA 1
ATOM 2907 C C . ASP A 1 358 ? -4.452 23.973 -23.345 1.00 73.25 358 ASP A C 1
ATOM 2909 O O . ASP A 1 358 ? -4.053 22.825 -23.532 1.00 73.25 358 ASP A O 1
ATOM 2913 N N . SER A 1 359 ? -5.584 24.415 -23.899 1.00 55.59 359 SER A N 1
ATOM 2914 C CA . SER A 1 359 ? -6.395 23.630 -24.836 1.00 55.59 359 SER A CA 1
ATOM 2915 C C . SER A 1 359 ? -5.721 23.400 -26.193 1.00 55.59 359 SER A C 1
ATOM 2917 O O . SER A 1 359 ? -6.201 22.570 -26.964 1.00 55.59 359 SER A O 1
ATOM 2919 N N . ASN A 1 360 ? -4.650 24.143 -26.491 1.00 51.66 360 ASN A N 1
ATOM 2920 C CA . ASN A 1 360 ? -3.893 24.117 -27.739 1.00 51.66 360 ASN A CA 1
ATOM 2921 C C . ASN A 1 360 ? -2.456 23.601 -27.563 1.00 51.66 360 ASN A C 1
ATOM 2923 O O . ASN A 1 360 ? -1.747 23.516 -28.572 1.00 51.66 360 ASN A O 1
ATOM 2927 N N . ALA A 1 361 ? -2.025 23.249 -26.341 1.00 52.22 361 ALA A N 1
ATOM 2928 C CA . ALA A 1 361 ? -0.725 22.636 -26.081 1.00 52.22 361 ALA A CA 1
ATOM 2929 C C . ALA A 1 361 ? -0.687 21.277 -26.771 1.00 52.22 361 ALA A C 1
ATOM 2931 O O . ALA A 1 361 ? -0.994 20.240 -26.190 1.00 52.22 361 ALA A O 1
ATOM 2932 N N . LYS A 1 362 ? -0.292 21.288 -28.043 1.00 49.69 362 LYS A N 1
ATOM 2933 C CA . LYS A 1 362 ? -0.187 20.088 -28.864 1.00 49.69 362 LYS A CA 1
ATOM 2934 C C . LYS A 1 362 ? 0.818 19.088 -28.316 1.00 49.69 362 LYS A C 1
ATOM 2936 O O . LYS A 1 362 ? 0.899 18.016 -28.888 1.00 49.69 362 LYS A O 1
ATOM 2941 N N . ASN A 1 363 ? 1.626 19.427 -27.305 1.00 53.06 363 ASN A N 1
ATOM 2942 C CA . ASN A 1 363 ? 2.751 18.599 -26.914 1.00 53.06 363 ASN A CA 1
ATOM 2943 C C . ASN A 1 363 ? 3.414 19.062 -25.595 1.00 53.06 363 ASN A C 1
ATOM 2945 O O . ASN A 1 363 ? 3.866 20.198 -25.497 1.00 53.06 363 ASN A O 1
ATOM 2949 N N . ILE A 1 364 ? 3.681 18.124 -24.672 1.00 55.72 364 ILE A N 1
ATOM 2950 C CA . ILE A 1 364 ? 4.777 18.196 -23.660 1.00 55.72 364 ILE A CA 1
ATOM 2951 C C . ILE A 1 364 ? 6.171 18.463 -24.275 1.00 55.72 364 ILE A C 1
ATOM 2953 O O . ILE A 1 364 ? 7.164 18.577 -23.566 1.00 55.72 364 ILE A O 1
ATOM 2957 N N . PHE A 1 365 ? 6.241 18.520 -25.604 1.00 56.69 365 PHE A N 1
ATOM 2958 C CA . PHE A 1 365 ? 7.419 18.671 -26.441 1.00 56.69 365 PHE A CA 1
ATOM 2959 C C . PHE A 1 365 ? 7.694 20.132 -26.818 1.00 56.69 365 PHE A C 1
ATOM 2961 O O . PHE A 1 365 ? 8.610 20.368 -27.603 1.00 56.69 365 PHE A O 1
ATOM 2968 N N . ASP A 1 366 ? 6.916 21.102 -26.316 1.00 58.41 366 ASP A N 1
ATOM 2969 C CA . ASP A 1 366 ? 7.260 22.515 -26.483 1.00 58.41 366 ASP A CA 1
ATOM 2970 C C . ASP A 1 366 ? 8.543 22.829 -25.681 1.00 58.41 366 ASP A C 1
ATOM 2972 O O . ASP A 1 366 ? 8.529 22.775 -24.445 1.00 58.41 366 ASP A O 1
ATOM 2976 N N . PRO A 1 367 ? 9.664 23.177 -26.347 1.00 48.38 367 PRO A N 1
ATOM 2977 C CA . PRO A 1 367 ? 10.935 23.472 -25.686 1.00 48.38 367 PRO A CA 1
ATOM 2978 C C . PRO A 1 367 ? 10.876 24.665 -24.717 1.00 48.38 367 PRO A C 1
ATOM 2980 O O . PRO A 1 367 ? 11.806 24.861 -23.929 1.00 48.38 367 PRO A O 1
ATOM 2983 N N . SER A 1 368 ? 9.818 25.482 -24.777 1.00 42.56 368 SER A N 1
ATOM 2984 C CA . SER A 1 368 ? 9.619 26.626 -23.884 1.00 42.56 368 SER A CA 1
ATOM 2985 C C . SER A 1 368 ? 9.229 26.224 -22.452 1.00 42.56 368 SER A C 1
ATOM 2987 O O . SER A 1 368 ? 9.455 27.000 -21.521 1.00 42.56 368 SER A O 1
ATOM 2989 N N . MET A 1 369 ? 8.747 24.994 -22.231 1.00 55.75 369 MET A N 1
ATOM 2990 C CA . MET A 1 369 ? 8.302 24.501 -20.920 1.00 55.75 369 MET A CA 1
ATOM 2991 C C . MET A 1 369 ? 9.351 23.561 -20.298 1.00 55.75 369 MET A C 1
ATOM 2993 O O . MET A 1 369 ? 9.195 22.343 -20.265 1.00 55.75 369 MET A O 1
ATOM 2997 N N . ARG A 1 370 ? 10.442 24.141 -19.771 1.00 64.75 370 ARG A N 1
ATOM 2998 C CA . ARG A 1 370 ? 11.595 23.455 -19.128 1.00 64.75 370 ARG A CA 1
ATOM 2999 C C . ARG A 1 370 ? 11.283 22.752 -17.786 1.00 64.75 370 ARG A C 1
ATOM 3001 O O . ARG A 1 370 ? 12.099 22.786 -16.870 1.00 64.75 370 ARG A O 1
ATOM 3008 N N . ILE A 1 371 ? 10.107 22.150 -17.626 1.00 76.56 371 ILE A N 1
ATOM 3009 C CA . ILE A 1 371 ? 9.692 21.503 -16.366 1.00 76.56 371 ILE A CA 1
ATOM 3010 C C . ILE A 1 371 ? 9.910 19.989 -16.356 1.00 76.56 371 ILE A C 1
ATOM 3012 O O . ILE A 1 371 ? 9.851 19.375 -15.294 1.00 76.56 371 ILE A O 1
ATOM 3016 N N . LEU A 1 372 ? 10.157 19.385 -17.523 1.00 83.81 372 LEU A N 1
ATOM 3017 C CA . LEU A 1 372 ? 10.461 17.965 -17.676 1.00 83.81 372 LEU A CA 1
ATOM 3018 C C . LEU A 1 372 ? 11.925 17.803 -18.080 1.00 83.81 372 LEU A C 1
ATOM 3020 O O . LEU A 1 372 ? 12.427 18.513 -18.950 1.00 83.81 372 LEU A O 1
ATOM 3024 N N . ARG A 1 373 ? 12.612 16.857 -17.446 1.00 82.38 373 ARG A N 1
ATOM 3025 C CA . ARG A 1 373 ? 13.997 16.498 -17.761 1.00 82.38 373 ARG A CA 1
ATOM 3026 C C . ARG A 1 373 ? 14.074 15.539 -18.946 1.00 82.38 373 ARG A C 1
ATOM 3028 O O . ARG A 1 373 ? 14.955 15.664 -19.790 1.00 82.38 373 ARG A O 1
ATOM 3035 N N . SER A 1 374 ? 13.172 14.568 -18.984 1.00 83.56 374 SER A N 1
ATOM 3036 C CA . SER A 1 374 ? 13.076 13.546 -20.023 1.00 83.56 374 SER A CA 1
ATOM 3037 C C . SER A 1 374 ? 11.649 13.015 -20.078 1.00 83.56 374 SER A C 1
ATOM 3039 O O . SER A 1 374 ? 10.898 13.125 -19.106 1.00 83.56 374 SER A O 1
ATOM 3041 N N . TYR A 1 375 ? 11.266 12.444 -21.214 1.00 87.25 375 TYR A N 1
ATOM 3042 C CA . TYR A 1 375 ? 9.994 11.751 -21.366 1.00 87.25 375 TYR A CA 1
ATOM 3043 C C . TYR A 1 375 ? 10.128 10.616 -22.380 1.00 87.25 375 TYR A C 1
ATOM 3045 O O . TYR A 1 375 ? 11.033 10.598 -23.216 1.00 87.25 375 TYR A O 1
ATOM 3053 N N . ARG A 1 376 ? 9.194 9.672 -22.312 1.00 90.88 376 ARG A N 1
ATOM 3054 C CA . ARG A 1 376 ? 9.060 8.556 -23.249 1.00 90.88 376 ARG A CA 1
ATOM 3055 C C . ARG A 1 376 ? 7.590 8.198 -23.416 1.00 90.88 376 ARG A C 1
ATOM 3057 O O . ARG A 1 376 ? 6.799 8.338 -22.484 1.00 90.88 376 ARG A O 1
ATOM 3064 N N . GLN A 1 377 ? 7.228 7.714 -24.597 1.00 92.44 377 GLN A N 1
ATOM 3065 C CA . GLN A 1 377 ? 5.907 7.131 -24.803 1.00 92.44 377 GLN A CA 1
ATOM 3066 C C . GLN A 1 377 ? 5.839 5.765 -24.111 1.00 92.44 377 GLN A C 1
ATOM 3068 O O . GLN A 1 377 ? 6.778 4.975 -24.202 1.00 92.44 377 GLN A O 1
ATOM 3073 N N . VAL A 1 378 ? 4.726 5.497 -23.439 1.00 95.31 378 VAL A N 1
ATOM 3074 C CA . VAL A 1 378 ? 4.378 4.187 -22.886 1.00 95.31 378 VAL A CA 1
ATOM 3075 C C . VAL A 1 378 ? 3.566 3.454 -23.948 1.00 95.31 378 VAL A C 1
ATOM 3077 O O . VAL A 1 378 ? 2.509 3.942 -24.344 1.00 95.31 378 VAL A O 1
ATOM 3080 N N . ARG A 1 379 ? 4.067 2.320 -24.445 1.00 94.19 379 ARG A N 1
ATOM 3081 C CA . ARG A 1 379 ? 3.469 1.606 -25.588 1.00 94.19 379 ARG A CA 1
ATOM 3082 C C . ARG A 1 379 ? 2.839 0.273 -25.213 1.00 94.19 379 ARG A C 1
ATOM 3084 O O . ARG A 1 379 ? 2.091 -0.302 -25.995 1.00 94.19 379 ARG A O 1
ATOM 3091 N N . SER A 1 380 ? 3.129 -0.231 -24.021 1.00 93.31 380 SER A N 1
ATOM 3092 C CA . SER A 1 380 ? 2.633 -1.522 -23.567 1.00 93.31 380 SER A CA 1
ATOM 3093 C C . SER A 1 380 ? 2.294 -1.512 -22.081 1.00 93.31 380 SER A C 1
ATOM 3095 O O . SER A 1 380 ? 2.753 -0.654 -21.325 1.00 93.31 380 SER A O 1
ATOM 3097 N N . MET A 1 381 ? 1.547 -2.526 -21.637 1.00 92.50 381 MET A N 1
ATOM 3098 C CA . MET A 1 381 ? 1.294 -2.741 -20.209 1.00 92.50 381 MET A CA 1
ATOM 3099 C C . MET A 1 381 ? 2.601 -2.957 -19.428 1.00 92.50 381 MET A C 1
ATOM 3101 O O . MET A 1 381 ? 2.727 -2.503 -18.295 1.00 92.50 381 MET A O 1
ATOM 3105 N N . ASN A 1 382 ? 3.609 -3.596 -20.033 1.00 90.50 382 ASN A N 1
ATOM 3106 C CA . ASN A 1 382 ? 4.913 -3.757 -19.388 1.00 90.50 382 ASN A CA 1
ATOM 3107 C C . ASN A 1 382 ? 5.630 -2.413 -19.222 1.00 90.50 382 ASN A C 1
ATOM 3109 O O . ASN A 1 382 ? 6.172 -2.163 -18.152 1.00 90.50 382 ASN A O 1
ATOM 3113 N N . ASP A 1 383 ? 5.574 -1.533 -20.225 1.00 92.12 383 ASP A N 1
ATOM 3114 C CA . ASP A 1 383 ? 6.157 -0.185 -20.145 1.00 92.12 383 ASP A CA 1
ATOM 3115 C C . ASP A 1 383 ? 5.484 0.653 -19.049 1.00 92.12 383 ASP A C 1
ATOM 3117 O O . ASP A 1 383 ? 6.126 1.504 -18.428 1.00 92.12 383 ASP A O 1
ATOM 3121 N N . LEU A 1 384 ? 4.178 0.439 -18.842 1.00 94.50 384 LEU A N 1
ATOM 3122 C CA . LEU A 1 384 ? 3.401 1.115 -17.810 1.00 94.50 384 LEU A CA 1
ATOM 3123 C C . LEU A 1 384 ? 3.782 0.593 -16.419 1.00 94.50 384 LEU A C 1
ATOM 3125 O O . LEU A 1 384 ? 4.067 1.388 -15.530 1.00 94.50 384 LEU A O 1
ATOM 3129 N N . ILE A 1 385 ? 3.883 -0.728 -16.241 1.00 93.75 385 ILE A N 1
ATOM 3130 C CA . ILE A 1 385 ? 4.338 -1.343 -14.981 1.00 93.75 385 ILE A CA 1
ATOM 3131 C C . ILE A 1 385 ? 5.787 -0.945 -14.641 1.00 93.75 385 ILE A C 1
ATOM 3133 O O . ILE A 1 385 ? 6.123 -0.809 -13.464 1.00 93.75 385 ILE A O 1
ATOM 3137 N N . GLN A 1 386 ? 6.626 -0.717 -15.656 1.00 90.62 386 GLN A N 1
ATOM 3138 C CA . GLN A 1 386 ? 8.012 -0.248 -15.527 1.00 90.62 386 GLN A CA 1
ATOM 3139 C C . GLN A 1 386 ? 8.151 1.265 -15.317 1.00 90.62 386 GLN A C 1
ATOM 3141 O O . GLN A 1 386 ? 9.276 1.758 -15.239 1.00 90.62 386 GLN A O 1
ATOM 3146 N N . ALA A 1 387 ? 7.055 2.027 -15.237 1.00 92.69 387 ALA A N 1
ATOM 3147 C CA . ALA A 1 387 ? 7.143 3.446 -14.914 1.00 92.69 387 ALA A CA 1
ATOM 3148 C C . ALA A 1 387 ? 7.898 3.650 -13.594 1.00 92.69 387 ALA A C 1
ATOM 3150 O O . ALA A 1 387 ? 7.494 3.131 -12.550 1.00 92.69 387 ALA A O 1
ATOM 3151 N N . LYS A 1 388 ? 9.002 4.403 -13.643 1.00 90.69 388 LYS A N 1
ATOM 3152 C CA . LYS A 1 388 ? 9.892 4.580 -12.491 1.00 90.69 388 LYS A CA 1
ATOM 3153 C C . LYS A 1 388 ? 9.166 5.386 -11.420 1.00 90.69 388 LYS A C 1
ATOM 3155 O O . LYS A 1 388 ? 8.405 6.304 -11.729 1.00 90.69 388 LYS A O 1
ATOM 3160 N N . ALA A 1 389 ? 9.387 5.039 -10.158 1.00 90.06 389 ALA A N 1
ATOM 3161 C CA . ALA A 1 389 ? 8.757 5.729 -9.040 1.00 90.06 389 ALA A CA 1
ATOM 3162 C C . ALA A 1 389 ? 9.176 7.213 -9.037 1.00 90.06 389 ALA A C 1
ATOM 3164 O O . ALA A 1 389 ? 10.363 7.521 -8.979 1.00 90.06 389 ALA A O 1
ATOM 3165 N N . GLY A 1 390 ? 8.217 8.135 -9.110 1.00 91.94 390 GLY A N 1
ATOM 3166 C CA . GLY A 1 390 ? 8.446 9.578 -9.238 1.00 91.94 390 GLY A CA 1
ATOM 3167 C C . GLY A 1 390 ? 8.354 10.121 -10.670 1.00 91.94 390 GLY A C 1
ATOM 3168 O O . GLY A 1 390 ? 8.430 11.335 -10.859 1.00 91.94 390 GLY A O 1
ATOM 3169 N N . GLU A 1 391 ? 8.160 9.267 -11.681 1.00 93.88 391 GLU A N 1
ATOM 3170 C CA . GLU A 1 391 ? 7.728 9.722 -13.008 1.00 93.88 391 GLU A CA 1
ATOM 3171 C C . GLU A 1 391 ? 6.277 10.217 -12.961 1.00 93.88 391 GLU A C 1
ATOM 3173 O O . GLU A 1 391 ? 5.441 9.689 -12.228 1.00 93.88 391 GLU A O 1
ATOM 3178 N N . ILE A 1 392 ? 5.965 11.215 -13.783 1.00 95.31 392 ILE A N 1
ATOM 3179 C CA . ILE A 1 392 ? 4.608 11.705 -14.006 1.00 95.31 392 ILE A CA 1
ATOM 3180 C C . ILE A 1 392 ? 4.093 11.079 -15.299 1.00 95.31 392 ILE A C 1
ATOM 3182 O O . ILE A 1 392 ? 4.736 11.176 -16.347 1.00 95.31 392 ILE A O 1
ATOM 3186 N N . LEU A 1 393 ? 2.928 10.445 -15.227 1.00 95.75 393 LEU A N 1
ATOM 3187 C CA . LEU A 1 393 ? 2.199 9.969 -16.389 1.00 95.75 393 LEU A CA 1
ATOM 3188 C C . LEU A 1 393 ? 1.271 11.056 -16.915 1.00 95.75 393 LEU A C 1
ATOM 3190 O O . LEU A 1 393 ? 0.517 11.653 -16.151 1.00 95.75 393 LEU A O 1
ATOM 3194 N N . PHE A 1 394 ? 1.279 11.251 -18.227 1.00 93.81 394 PHE A N 1
ATOM 3195 C CA . PHE A 1 394 ? 0.379 12.149 -18.937 1.00 93.81 394 PHE A CA 1
ATOM 3196 C C . PHE A 1 394 ? -0.496 11.345 -19.890 1.00 93.81 394 PHE A C 1
ATOM 3198 O O . PHE A 1 394 ? 0.017 10.620 -20.745 1.00 93.81 394 PHE A O 1
ATOM 3205 N N . PHE A 1 395 ? -1.811 11.504 -19.758 1.00 93.94 395 PHE A N 1
ATOM 3206 C CA . PHE A 1 395 ? -2.808 10.803 -20.558 1.00 93.94 395 PHE A CA 1
ATOM 3207 C C . PHE A 1 395 ? -3.428 11.766 -21.561 1.00 93.94 395 PHE A C 1
ATOM 3209 O O . PHE A 1 395 ? -4.092 12.724 -21.167 1.00 93.94 395 PHE A O 1
ATOM 3216 N N . TYR A 1 396 ? -3.238 11.500 -22.848 1.00 91.88 396 TYR A N 1
ATOM 3217 C CA . TYR A 1 396 ? -3.753 12.313 -23.945 1.00 91.88 396 TYR A CA 1
ATOM 3218 C C . TYR A 1 396 ? -4.778 11.543 -24.761 1.00 91.88 396 TYR A C 1
ATOM 3220 O O . TYR A 1 396 ? -4.619 10.352 -25.001 1.00 91.88 396 TYR A O 1
ATOM 3228 N N . THR A 1 397 ? -5.804 12.231 -25.248 1.00 90.62 397 THR A N 1
ATOM 3229 C CA . THR A 1 397 ? -6.664 11.699 -26.316 1.00 90.62 397 THR A CA 1
ATOM 3230 C C . THR A 1 397 ? -5.873 11.506 -27.613 1.00 90.62 397 THR A C 1
ATOM 3232 O O . THR A 1 397 ? -4.760 12.011 -27.770 1.00 90.62 397 THR A O 1
ATOM 3235 N N . GLU A 1 398 ? -6.459 10.821 -28.594 1.00 86.81 398 GLU A N 1
ATOM 3236 C CA . GLU A 1 398 ? -5.828 10.647 -29.910 1.00 86.81 398 GLU A CA 1
ATOM 3237 C C . GLU A 1 398 ? -5.566 11.967 -30.650 1.00 86.81 398 GLU A C 1
ATOM 3239 O O . GLU A 1 398 ? -4.602 12.046 -31.414 1.00 86.81 398 GLU A O 1
ATOM 3244 N N . ASN A 1 399 ? -6.361 12.999 -30.346 1.00 85.31 399 ASN A N 1
ATOM 3245 C CA . ASN A 1 399 ? -6.227 14.367 -30.854 1.00 85.31 399 ASN A CA 1
ATOM 3246 C C . ASN A 1 399 ? -5.281 15.235 -29.999 1.00 85.31 399 ASN A C 1
ATOM 3248 O O . ASN A 1 399 ? -5.365 16.460 -30.045 1.00 85.31 399 ASN A O 1
ATOM 3252 N N . ASP A 1 400 ? -4.431 14.609 -29.180 1.00 83.44 400 ASP A N 1
ATOM 3253 C CA . ASP A 1 400 ? -3.390 15.250 -28.367 1.00 83.44 400 ASP A CA 1
ATOM 3254 C C . ASP A 1 400 ? -3.910 16.256 -27.325 1.00 83.44 400 ASP A C 1
ATOM 3256 O O . ASP A 1 400 ? -3.180 17.115 -26.840 1.00 83.44 400 ASP A O 1
ATOM 3260 N N . LYS A 1 401 ? -5.172 16.112 -26.899 1.00 86.00 401 LYS A N 1
ATOM 3261 C CA . LYS A 1 401 ? -5.719 16.835 -25.739 1.00 86.00 401 LYS A CA 1
ATOM 3262 C C . LYS A 1 401 ? -5.411 16.093 -24.440 1.00 86.00 401 LYS A C 1
ATOM 3264 O O . LYS A 1 401 ? -5.780 14.920 -24.333 1.00 86.00 401 LYS A O 1
ATOM 3269 N N . LEU A 1 402 ? -4.812 16.771 -23.456 1.00 88.25 402 LEU A N 1
ATOM 3270 C CA . LEU A 1 402 ? -4.585 16.204 -22.123 1.00 88.25 402 LEU A CA 1
ATOM 3271 C C . LEU A 1 402 ? -5.925 15.895 -21.439 1.00 88.25 402 LEU A C 1
ATOM 3273 O O . LEU A 1 402 ? -6.810 16.746 -21.350 1.00 88.25 402 LEU A O 1
ATOM 3277 N N . VAL A 1 403 ? -6.048 14.674 -20.933 1.00 90.62 403 VAL A N 1
ATOM 3278 C CA . VAL A 1 403 ? -7.179 14.202 -20.128 1.00 90.62 403 VAL A CA 1
ATOM 3279 C C . VAL A 1 403 ? -6.832 14.281 -18.649 1.00 90.62 403 VAL A C 1
ATOM 3281 O O . VAL A 1 403 ? -7.598 14.833 -17.858 1.00 90.62 403 VAL A O 1
ATOM 3284 N N . TYR A 1 404 ? -5.679 13.726 -18.268 1.00 92.88 404 TYR A N 1
ATOM 3285 C CA . TYR A 1 404 ? -5.322 13.575 -16.865 1.00 92.88 404 TYR A CA 1
ATOM 3286 C C . TYR A 1 404 ? -3.827 13.314 -16.649 1.00 92.88 404 TYR A C 1
ATOM 3288 O O . TYR A 1 404 ? -3.080 13.081 -17.603 1.00 92.88 404 TYR A O 1
ATOM 3296 N N . MET A 1 405 ? -3.400 13.363 -15.385 1.00 93.62 405 MET A N 1
ATOM 3297 C CA . MET A 1 405 ? -2.026 13.097 -14.959 1.00 93.62 405 MET A CA 1
ATOM 3298 C C . MET A 1 405 ? -2.014 12.222 -13.706 1.00 93.62 405 MET A C 1
ATOM 3300 O O . MET A 1 405 ? -2.901 12.356 -12.869 1.00 93.62 405 MET A O 1
ATOM 3304 N N . LEU A 1 406 ? -1.000 11.377 -13.555 1.00 95.81 406 LEU A N 1
ATOM 3305 C CA . LEU A 1 406 ? -0.772 10.575 -12.349 1.00 95.81 406 LEU A CA 1
ATOM 3306 C C . LEU A 1 406 ? 0.704 10.629 -11.964 1.00 95.81 406 LEU A C 1
ATOM 3308 O O . LEU A 1 406 ? 1.555 10.777 -12.839 1.00 95.81 406 LEU A O 1
ATOM 3312 N N . VAL A 1 407 ? 1.024 10.451 -10.686 1.00 96.12 407 VAL A N 1
ATOM 3313 C CA . VAL A 1 407 ? 2.396 10.159 -10.252 1.00 96.12 407 VAL A CA 1
ATOM 3314 C C . VAL A 1 407 ? 2.589 8.648 -10.149 1.00 96.12 407 VAL A C 1
ATOM 3316 O O . VAL A 1 407 ? 1.736 7.942 -9.612 1.00 96.12 407 VAL A O 1
ATOM 3319 N N . SER A 1 408 ? 3.698 8.139 -10.684 1.00 95.50 408 SER A N 1
ATOM 3320 C CA . SER A 1 408 ? 4.100 6.744 -10.525 1.00 95.50 408 SER A CA 1
ATOM 3321 C C . SER A 1 408 ? 4.667 6.518 -9.135 1.00 95.50 408 SER A C 1
ATOM 3323 O O . SER A 1 408 ? 5.608 7.193 -8.717 1.00 95.50 408 SER A O 1
ATOM 3325 N N . LEU A 1 409 ? 4.130 5.522 -8.444 1.00 92.19 409 LEU A N 1
ATOM 3326 C CA . LEU A 1 409 ? 4.682 4.998 -7.202 1.00 92.19 409 LEU A CA 1
ATOM 3327 C C . LEU A 1 409 ? 5.659 3.845 -7.491 1.00 92.19 409 LEU A C 1
ATOM 3329 O O . LEU A 1 409 ? 6.304 3.351 -6.578 1.00 92.19 409 LEU A O 1
ATOM 3333 N N . GLY A 1 410 ? 5.832 3.443 -8.755 1.00 90.81 410 GLY A N 1
ATOM 3334 C CA . GLY A 1 410 ? 6.597 2.258 -9.145 1.00 90.81 410 GLY A CA 1
ATOM 3335 C C . GLY A 1 410 ? 5.759 0.980 -9.091 1.00 90.81 410 GLY A C 1
ATOM 3336 O O . GLY A 1 410 ? 4.641 0.970 -8.586 1.00 90.81 410 GLY A O 1
ATOM 3337 N N . ASN A 1 411 ? 6.286 -0.109 -9.660 1.00 90.44 411 ASN A N 1
ATOM 3338 C CA . ASN A 1 411 ? 5.603 -1.407 -9.735 1.00 90.44 411 ASN A CA 1
ATOM 3339 C C . ASN A 1 411 ? 4.175 -1.291 -10.316 1.00 90.44 411 ASN A C 1
ATOM 3341 O O . ASN A 1 411 ? 3.246 -1.930 -9.829 1.00 90.44 411 ASN A O 1
ATOM 3345 N N . GLY A 1 412 ? 3.965 -0.444 -11.329 1.00 93.25 412 GLY A N 1
ATOM 3346 C CA . GLY A 1 412 ? 2.647 -0.213 -11.934 1.00 93.25 412 GLY A CA 1
ATOM 3347 C C . GLY A 1 412 ? 1.560 0.285 -10.976 1.00 93.25 412 GLY A C 1
ATOM 3348 O O . GLY A 1 412 ? 0.385 0.035 -11.245 1.00 93.25 412 GLY A O 1
ATOM 3349 N N . LEU A 1 413 ? 1.948 0.911 -9.864 1.00 93.19 413 LEU A N 1
ATOM 3350 C CA . LEU A 1 413 ? 1.064 1.610 -8.939 1.00 93.19 413 LEU A CA 1
ATOM 3351 C C . LEU A 1 413 ? 1.147 3.112 -9.211 1.00 93.19 413 LEU A C 1
ATOM 3353 O O . LEU A 1 413 ? 2.233 3.662 -9.426 1.00 93.19 413 LEU A O 1
ATOM 3357 N N . PHE A 1 414 ? 0.001 3.777 -9.189 1.00 94.81 414 PHE A N 1
ATOM 3358 C CA . PHE A 1 414 ? -0.126 5.195 -9.503 1.00 94.81 414 PHE A CA 1
ATOM 3359 C C . PHE A 1 414 ? -1.026 5.890 -8.499 1.00 94.81 414 PHE A C 1
ATOM 3361 O O . PHE A 1 414 ? -1.905 5.260 -7.923 1.00 94.81 414 PHE A O 1
ATOM 3368 N N . SER A 1 415 ? -0.845 7.197 -8.335 1.00 93.75 415 SER A N 1
ATOM 3369 C CA . SER A 1 415 ? -1.775 8.008 -7.557 1.00 93.75 415 SER A CA 1
ATOM 3370 C C . SER A 1 415 ? -2.077 9.350 -8.218 1.00 93.75 415 SER A C 1
ATOM 3372 O O . SER A 1 415 ? -1.262 9.905 -8.965 1.00 93.75 415 SER A O 1
ATOM 3374 N N . GLY A 1 416 ? -3.264 9.870 -7.930 1.00 92.19 416 GLY A N 1
ATOM 3375 C CA . GLY A 1 416 ? -3.795 11.136 -8.412 1.00 92.19 416 GLY A CA 1
ATOM 3376 C C . GLY A 1 416 ? -4.989 11.580 -7.573 1.00 92.19 416 GLY A C 1
ATOM 3377 O O . GLY A 1 416 ? -5.549 10.803 -6.803 1.00 92.19 416 GLY A O 1
ATOM 3378 N N . ASN A 1 417 ? -5.375 12.845 -7.725 1.00 89.12 417 ASN A N 1
ATOM 3379 C CA . ASN A 1 417 ? -6.552 13.430 -7.084 1.00 89.12 417 ASN A CA 1
ATOM 3380 C C . ASN A 1 417 ? -7.680 13.624 -8.115 1.00 89.12 417 ASN A C 1
ATOM 3382 O O . ASN A 1 417 ? -7.499 14.352 -9.106 1.00 89.12 417 ASN A O 1
ATOM 3386 N N . ASN A 1 418 ? -8.854 13.033 -7.862 1.00 86.75 418 ASN A N 1
ATOM 3387 C CA . ASN A 1 418 ? -9.990 12.896 -8.786 1.00 86.75 418 ASN A CA 1
ATOM 3388 C C . ASN A 1 418 ? -9.728 11.926 -9.953 1.00 86.75 418 ASN A C 1
ATOM 3390 O O . ASN A 1 418 ? -9.855 12.305 -11.126 1.00 86.75 418 ASN A O 1
ATOM 3394 N N . ASN A 1 419 ? -9.370 10.675 -9.644 1.00 88.62 419 ASN A N 1
ATOM 3395 C CA . ASN A 1 419 ? -9.032 9.671 -10.661 1.00 88.62 419 ASN A CA 1
ATOM 3396 C C . ASN A 1 419 ? -10.206 9.329 -11.597 1.00 88.62 419 ASN A C 1
ATOM 3398 O O . ASN A 1 419 ? -9.967 8.893 -12.726 1.00 88.62 419 ASN A O 1
ATOM 3402 N N . SER A 1 420 ? -11.456 9.630 -11.213 1.00 87.81 420 SER A N 1
ATOM 3403 C CA . SER A 1 420 ? -12.636 9.456 -12.079 1.00 87.81 420 SER A CA 1
ATOM 3404 C C . SER A 1 420 ? -12.559 10.202 -13.421 1.00 87.81 420 SER A C 1
ATOM 3406 O O . SER A 1 420 ? -13.274 9.863 -14.364 1.00 87.81 420 SER A O 1
ATOM 3408 N N . LYS A 1 421 ? -11.653 11.184 -13.561 1.00 87.50 421 LYS A N 1
ATOM 3409 C CA . LYS A 1 421 ? -11.363 11.846 -14.846 1.00 87.50 421 LYS A CA 1
ATOM 3410 C C . LYS A 1 421 ? -10.827 10.894 -15.916 1.00 87.50 421 LYS A C 1
ATOM 3412 O O . LYS A 1 421 ? -10.983 11.176 -17.104 1.00 87.50 421 LYS A O 1
ATOM 3417 N N . LEU A 1 422 ? -10.191 9.790 -15.523 1.00 88.81 422 LEU A N 1
ATOM 3418 C CA . LEU A 1 422 ? -9.807 8.727 -16.452 1.00 88.81 422 LEU A CA 1
ATOM 3419 C C . LEU A 1 422 ? -11.014 7.857 -16.830 1.00 88.81 422 LEU A C 1
ATOM 3421 O O . LEU A 1 422 ? -11.142 7.493 -17.999 1.00 88.81 422 LEU A O 1
ATOM 3425 N N . GLY A 1 423 ? -11.923 7.615 -15.886 1.00 86.38 423 GLY A N 1
ATOM 3426 C CA . GLY A 1 423 ? -13.223 6.975 -16.083 1.00 86.38 423 GLY A CA 1
ATOM 3427 C C . GLY A 1 423 ? -13.968 6.829 -14.752 1.00 86.38 423 GLY A C 1
ATOM 3428 O O . GLY A 1 423 ? -13.334 6.646 -13.719 1.00 86.38 423 GLY A O 1
ATOM 3429 N N . ALA A 1 424 ? -15.305 6.888 -14.765 1.00 83.31 424 ALA A N 1
ATOM 3430 C CA . ALA A 1 424 ? -16.136 6.897 -13.549 1.00 83.31 424 ALA A CA 1
ATOM 3431 C C . ALA A 1 424 ? -16.047 5.617 -12.693 1.00 83.31 424 ALA A C 1
ATOM 3433 O O . ALA A 1 424 ? -16.457 5.624 -11.538 1.00 83.31 424 ALA A O 1
ATOM 3434 N N . TYR A 1 425 ? -15.500 4.535 -13.252 1.00 82.75 425 TYR A N 1
ATOM 3435 C CA . TYR A 1 425 ? -15.186 3.298 -12.534 1.00 82.75 425 TYR A CA 1
ATOM 3436 C C . TYR A 1 425 ? -13.974 3.437 -11.596 1.00 82.75 425 TYR A C 1
ATOM 3438 O O . TYR A 1 425 ? -13.728 2.551 -10.787 1.00 82.75 425 TYR A O 1
ATOM 3446 N N . LEU A 1 426 ? -13.210 4.531 -11.691 1.00 85.12 426 LEU A N 1
ATOM 3447 C CA . LEU A 1 426 ? -12.164 4.881 -10.734 1.00 85.12 426 LEU A CA 1
ATOM 3448 C C . LEU A 1 426 ? -12.714 5.872 -9.707 1.00 85.12 426 LEU A C 1
ATOM 3450 O O . LEU A 1 426 ? -13.453 6.799 -10.043 1.00 85.12 426 LEU A O 1
ATOM 3454 N N . ASN A 1 427 ? -12.311 5.701 -8.451 1.00 72.75 427 ASN A N 1
ATOM 3455 C CA . ASN A 1 427 ? -12.746 6.564 -7.357 1.00 72.75 427 ASN A CA 1
ATOM 3456 C C . ASN A 1 427 ? -12.154 7.994 -7.459 1.00 72.75 427 ASN A C 1
ATOM 3458 O O . ASN A 1 427 ? -11.230 8.264 -8.228 1.00 72.75 427 ASN A O 1
ATOM 3462 N N . ASN A 1 428 ? -12.697 8.936 -6.681 1.00 71.56 428 ASN A N 1
ATOM 3463 C CA . ASN A 1 428 ? -12.184 10.313 -6.619 1.00 71.56 428 ASN A CA 1
ATOM 3464 C C . ASN A 1 428 ? -11.168 10.565 -5.500 1.00 71.56 428 ASN A C 1
ATOM 3466 O O . ASN A 1 428 ? -10.522 11.614 -5.518 1.00 71.56 428 ASN A O 1
ATOM 3470 N N . SER A 1 429 ? -11.023 9.631 -4.558 1.00 67.69 429 SER A N 1
ATOM 3471 C CA . SER A 1 429 ? -10.051 9.723 -3.467 1.00 67.69 429 SER A CA 1
ATOM 3472 C C . SER A 1 429 ? -8.616 9.809 -3.995 1.00 67.69 429 SER A C 1
ATOM 3474 O O . SER A 1 429 ? -8.333 9.407 -5.125 1.00 67.69 429 SER A O 1
ATOM 3476 N N . ASN A 1 430 ? -7.695 10.285 -3.151 1.00 70.38 430 ASN A N 1
ATOM 3477 C CA . ASN A 1 430 ? -6.246 10.284 -3.402 1.00 70.38 430 ASN A CA 1
ATOM 3478 C C . ASN A 1 430 ? -5.648 8.856 -3.369 1.00 70.38 430 ASN A C 1
ATOM 3480 O O . ASN A 1 430 ? -4.544 8.658 -2.869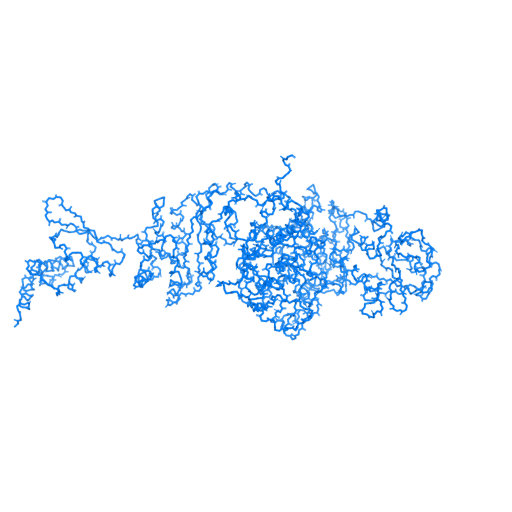 1.00 70.38 430 ASN A O 1
ATOM 3484 N N . SER A 1 431 ? -6.399 7.859 -3.840 1.00 74.94 431 SER A N 1
ATOM 3485 C CA . SER A 1 431 ? -6.087 6.450 -3.662 1.00 74.94 431 SER A CA 1
ATOM 3486 C C . SER A 1 431 ? -5.096 5.953 -4.700 1.00 74.94 431 SER A C 1
ATOM 3488 O O . SER A 1 431 ? -5.091 6.397 -5.853 1.00 74.94 431 SER A O 1
ATOM 3490 N N . ILE A 1 432 ? -4.374 4.911 -4.316 1.00 87.94 432 ILE A N 1
ATOM 3491 C CA . ILE A 1 432 ? -3.530 4.129 -5.207 1.00 87.94 432 ILE A CA 1
ATOM 3492 C C . ILE A 1 432 ? -4.401 3.375 -6.215 1.00 87.94 432 ILE A C 1
ATOM 3494 O O . ILE A 1 432 ? -5.353 2.695 -5.839 1.00 87.94 432 ILE A O 1
ATOM 3498 N N . ILE A 1 433 ? -4.052 3.471 -7.494 1.00 90.88 433 ILE A N 1
ATOM 3499 C CA . ILE A 1 433 ? -4.653 2.689 -8.574 1.00 90.88 433 ILE A CA 1
ATOM 3500 C C . ILE A 1 433 ? -3.585 1.868 -9.294 1.00 90.88 433 ILE A C 1
ATOM 3502 O O . ILE A 1 433 ? -2.430 2.279 -9.435 1.00 90.88 433 ILE A O 1
ATOM 3506 N N . MET A 1 434 ? -3.982 0.703 -9.787 1.00 92.44 434 MET A N 1
ATOM 3507 C CA . MET A 1 434 ? -3.150 -0.175 -10.595 1.00 92.44 434 MET A CA 1
ATOM 3508 C C . MET A 1 434 ? -3.199 0.188 -12.080 1.00 92.44 434 MET A C 1
ATOM 3510 O O . MET A 1 434 ? -4.231 0.615 -12.600 1.00 92.44 434 MET A O 1
ATOM 3514 N N . ALA A 1 435 ? -2.106 -0.091 -12.795 1.00 94.06 435 ALA A N 1
ATOM 3515 C CA . ALA A 1 435 ? -2.035 -0.019 -14.258 1.00 94.06 435 ALA A CA 1
ATOM 3516 C C . ALA A 1 435 ? -3.227 -0.718 -14.937 1.00 94.06 435 ALA A C 1
ATOM 3518 O O . ALA A 1 435 ? -3.835 -0.190 -15.867 1.00 94.06 435 ALA A O 1
ATOM 3519 N N . GLU A 1 436 ? -3.573 -1.899 -14.432 1.00 93.81 436 GLU A N 1
ATOM 3520 C CA . GLU A 1 436 ? -4.578 -2.797 -14.990 1.00 93.81 436 GLU A CA 1
ATOM 3521 C C . GLU A 1 436 ? -6.021 -2.300 -14.805 1.00 93.81 436 GLU A C 1
ATOM 3523 O O . GLU A 1 436 ? -6.894 -2.672 -15.593 1.00 93.81 436 GLU A O 1
ATOM 3528 N N . GLN A 1 437 ? -6.264 -1.410 -13.833 1.00 92.38 437 GLN A N 1
ATOM 3529 C CA . GLN A 1 437 ? -7.560 -0.748 -13.643 1.00 92.38 437 GLN A CA 1
ATOM 3530 C C . GLN A 1 437 ? -7.793 0.364 -14.680 1.00 92.38 437 GLN A C 1
ATOM 3532 O O . GLN A 1 437 ? -8.937 0.709 -14.952 1.00 92.38 437 GLN A O 1
ATOM 3537 N N . ILE A 1 438 ? -6.746 0.920 -15.301 1.00 92.50 438 ILE A N 1
ATOM 3538 C CA . ILE A 1 438 ? -6.889 2.038 -16.252 1.00 92.50 438 ILE A CA 1
ATOM 3539 C C . ILE A 1 438 ? -7.493 1.558 -17.582 1.00 92.50 438 ILE A C 1
ATOM 3541 O O . ILE A 1 438 ? -8.372 2.225 -18.134 1.00 92.50 438 ILE A O 1
ATOM 3545 N N . GLY A 1 439 ? -7.030 0.416 -18.100 1.00 92.25 439 GLY A N 1
ATOM 3546 C CA . GLY A 1 439 ? -7.482 -0.155 -19.369 1.00 92.25 439 GLY A CA 1
ATOM 3547 C C . GLY A 1 439 ? -6.478 -1.130 -19.991 1.00 92.25 439 GLY A C 1
ATOM 3548 O O . GLY A 1 439 ? -5.477 -1.494 -19.375 1.00 92.25 439 GLY A O 1
ATOM 3549 N N . ASN A 1 440 ? -6.728 -1.521 -21.241 1.00 91.88 440 ASN A N 1
ATOM 3550 C CA . ASN A 1 440 ? -5.887 -2.452 -21.999 1.00 91.88 440 ASN A CA 1
ATOM 3551 C C . ASN A 1 440 ? -5.127 -1.748 -23.121 1.00 91.88 440 ASN A C 1
ATOM 3553 O O . ASN A 1 440 ? -5.639 -0.820 -23.740 1.00 91.88 440 ASN A O 1
ATOM 3557 N N . PHE A 1 441 ? -3.914 -2.209 -23.425 1.00 93.19 441 PHE A N 1
ATOM 3558 C CA . PHE A 1 441 ? -3.151 -1.666 -24.547 1.00 93.19 441 PHE A CA 1
ATOM 3559 C C . PHE A 1 441 ? -3.594 -2.274 -25.884 1.00 93.19 441 PHE A C 1
ATOM 3561 O O . PHE A 1 441 ? -3.565 -3.491 -26.053 1.00 93.19 441 PHE A O 1
ATOM 3568 N N . VAL A 1 442 ? -3.940 -1.411 -26.842 1.00 92.19 442 VAL A N 1
ATOM 3569 C CA . VAL A 1 442 ? -4.257 -1.731 -28.241 1.00 92.19 442 VAL A CA 1
ATOM 3570 C C . VAL A 1 442 ? -3.593 -0.677 -29.132 1.00 92.19 442 VAL A C 1
ATOM 3572 O O . VAL A 1 442 ? -3.870 0.513 -28.984 1.00 92.19 442 VAL A O 1
ATOM 3575 N N . ASP A 1 443 ? -2.724 -1.101 -30.053 1.00 91.12 443 ASP A N 1
ATOM 3576 C CA . ASP A 1 443 ? -1.979 -0.225 -30.978 1.00 91.12 443 ASP A CA 1
ATOM 3577 C C . ASP A 1 443 ? -1.209 0.916 -30.275 1.00 91.12 443 ASP A C 1
ATOM 3579 O O . ASP A 1 443 ? -1.383 2.095 -30.591 1.00 91.12 443 ASP A O 1
ATOM 3583 N N . ASP A 1 444 ? -0.376 0.570 -29.286 1.00 93.69 444 ASP A N 1
ATOM 3584 C CA . ASP A 1 444 ? 0.425 1.501 -28.468 1.00 93.69 444 ASP A CA 1
ATOM 3585 C C . ASP A 1 444 ? -0.392 2.544 -27.665 1.00 93.69 444 ASP A C 1
ATOM 3587 O O . ASP A 1 444 ? 0.149 3.558 -27.210 1.00 93.69 444 ASP A O 1
ATOM 3591 N N . LYS A 1 445 ? -1.700 2.316 -27.484 1.00 95.44 445 LYS A N 1
ATOM 3592 C CA . LYS A 1 445 ? -2.634 3.199 -26.761 1.00 95.44 445 LYS A CA 1
ATOM 3593 C C . LYS A 1 445 ? -3.441 2.415 -25.736 1.00 95.44 445 LYS A C 1
ATOM 3595 O O . LYS A 1 445 ? -3.678 1.229 -25.923 1.00 95.44 445 LYS A O 1
ATOM 3600 N N . ILE A 1 446 ? -3.930 3.087 -24.697 1.00 95.38 446 ILE A N 1
ATOM 3601 C CA . ILE A 1 446 ? -4.837 2.487 -23.714 1.00 95.38 446 ILE A CA 1
ATOM 3602 C C . ILE A 1 446 ? -6.282 2.639 -24.182 1.00 95.38 446 ILE A C 1
ATOM 3604 O O . ILE A 1 446 ? -6.797 3.751 -24.288 1.00 95.38 446 ILE A O 1
ATOM 3608 N N . GLU A 1 447 ? -6.947 1.520 -24.423 1.00 94.12 447 GLU A N 1
ATOM 3609 C CA . GLU A 1 447 ? -8.396 1.414 -24.512 1.00 94.12 447 GLU A CA 1
ATOM 3610 C C . GLU A 1 447 ? -8.979 1.265 -23.103 1.00 94.12 447 GLU A C 1
ATOM 3612 O O . GLU A 1 447 ? -8.655 0.330 -22.368 1.00 94.12 447 GLU A O 1
ATOM 3617 N N . ARG A 1 448 ? -9.806 2.232 -22.704 1.00 92.06 448 ARG A N 1
ATOM 3618 C CA . ARG A 1 448 ? -10.431 2.271 -21.379 1.00 92.06 448 ARG A CA 1
ATOM 3619 C C . ARG A 1 448 ? -11.617 1.320 -21.296 1.00 92.06 448 ARG A C 1
ATOM 3621 O O . ARG A 1 448 ? -12.267 1.044 -22.299 1.00 92.06 448 ARG A O 1
ATOM 3628 N N . TYR A 1 449 ? -11.963 0.917 -20.075 1.00 88.06 449 TYR A N 1
ATOM 3629 C CA . TYR A 1 449 ? -13.141 0.080 -19.808 1.00 88.06 449 TYR A CA 1
ATOM 3630 C C . TYR A 1 449 ? -14.487 0.783 -20.043 1.00 88.06 449 TYR A C 1
ATOM 3632 O O . TYR A 1 449 ? -15.526 0.134 -20.011 1.00 88.06 449 TYR A O 1
ATOM 3640 N N . ALA A 1 450 ? -14.451 2.087 -20.322 1.00 86.19 450 ALA A N 1
ATOM 3641 C CA . ALA A 1 450 ? -15.551 2.897 -20.831 1.00 86.19 450 ALA A CA 1
ATOM 3642 C C . ALA A 1 450 ? -15.223 3.303 -22.288 1.00 86.19 450 ALA A C 1
ATOM 3644 O O . ALA A 1 450 ? -14.571 4.338 -22.501 1.00 86.19 450 ALA A O 1
ATOM 3645 N N . PRO A 1 451 ? -15.566 2.468 -23.293 1.00 81.50 451 PRO A N 1
ATOM 3646 C CA . PRO A 1 451 ? -15.131 2.648 -24.681 1.00 81.50 451 PRO A CA 1
ATOM 3647 C C . PRO A 1 451 ? -15.571 3.979 -25.298 1.00 81.50 451 PRO A C 1
ATOM 3649 O O . PRO A 1 451 ? -14.865 4.536 -26.136 1.00 81.50 451 PRO A O 1
ATOM 3652 N N . GLU A 1 452 ? -16.703 4.525 -24.851 1.00 86.50 452 GLU A N 1
ATOM 3653 C CA . GLU A 1 452 ? -17.246 5.820 -25.266 1.00 86.50 452 GLU A CA 1
ATOM 3654 C C . GLU A 1 452 ? -16.310 6.993 -24.963 1.00 86.50 452 GLU A C 1
ATOM 3656 O O . GLU A 1 452 ? -16.396 8.040 -25.605 1.00 86.50 452 GLU A O 1
ATOM 3661 N N . LEU A 1 453 ? -15.384 6.824 -24.017 1.00 86.44 453 LEU A N 1
ATOM 3662 C CA . LEU A 1 453 ? -14.395 7.846 -23.712 1.00 86.44 453 LEU A CA 1
ATOM 3663 C C . LEU A 1 453 ? -13.251 7.861 -24.747 1.00 86.44 453 LEU A C 1
ATOM 3665 O O . LEU A 1 453 ? -12.545 8.866 -24.856 1.00 86.44 453 LEU A O 1
ATOM 3669 N N . GLY A 1 454 ? -13.056 6.784 -25.515 1.00 88.88 454 GLY A N 1
ATOM 3670 C CA . GLY A 1 454 ? -12.000 6.643 -26.523 1.00 88.88 454 GLY A CA 1
ATOM 3671 C C . GLY A 1 454 ? -10.619 6.274 -25.959 1.00 88.88 454 GLY A C 1
ATOM 3672 O O . GLY A 1 454 ? -10.405 6.237 -24.738 1.00 88.88 454 GLY A O 1
ATOM 3673 N N . LYS A 1 455 ? -9.668 6.008 -26.868 1.00 94.50 455 LYS A N 1
ATOM 3674 C CA . LYS A 1 455 ? -8.301 5.550 -26.556 1.00 94.50 455 LYS A CA 1
ATOM 3675 C C . LYS A 1 455 ? -7.377 6.689 -26.106 1.00 94.50 455 LYS A C 1
ATOM 3677 O O . LYS A 1 455 ? -7.544 7.841 -26.513 1.00 94.50 455 LYS A O 1
ATOM 3682 N N . LEU A 1 456 ? -6.373 6.354 -25.293 1.00 95.19 456 LEU A N 1
ATOM 3683 C CA . LEU A 1 456 ? -5.412 7.302 -24.727 1.00 95.19 456 LEU A CA 1
ATOM 3684 C C . LEU A 1 456 ? -3.966 6.994 -25.139 1.00 95.19 456 LEU A C 1
ATOM 3686 O O . LEU A 1 456 ? -3.502 5.864 -25.006 1.00 95.19 456 LEU A O 1
ATOM 3690 N N . LYS A 1 457 ? -3.225 8.017 -25.577 1.00 94.56 457 LYS A N 1
ATOM 3691 C CA . LYS A 1 457 ? -1.757 7.996 -25.649 1.00 94.56 457 LYS A CA 1
ATOM 3692 C C . LYS A 1 457 ? -1.202 8.312 -24.261 1.00 94.56 457 LYS A C 1
ATOM 3694 O O . LYS A 1 457 ? -1.684 9.238 -23.607 1.00 94.56 457 LYS A O 1
ATOM 3699 N N . VAL A 1 458 ? -0.179 7.580 -23.827 1.00 95.69 458 VAL A N 1
ATOM 3700 C CA . VAL A 1 458 ? 0.425 7.770 -22.502 1.00 95.69 458 VAL A CA 1
ATOM 3701 C C . VAL A 1 458 ? 1.906 8.085 -22.627 1.00 95.69 458 VAL A C 1
ATOM 3703 O O . VAL A 1 458 ? 2.635 7.432 -23.375 1.00 95.69 458 VAL A O 1
ATOM 3706 N N . TYR A 1 459 ? 2.353 9.080 -21.868 1.00 93.38 459 TYR A N 1
ATOM 3707 C CA . TYR A 1 459 ? 3.759 9.448 -21.749 1.00 93.38 459 TYR A CA 1
ATOM 3708 C C . TYR A 1 459 ? 4.173 9.411 -20.287 1.00 93.38 459 TYR A C 1
ATOM 3710 O O . TYR A 1 459 ? 3.463 9.943 -19.441 1.00 93.38 459 TYR A O 1
ATOM 3718 N N . ALA A 1 460 ? 5.325 8.814 -20.002 1.00 93.88 460 ALA A N 1
ATOM 3719 C CA . ALA A 1 460 ? 5.972 8.899 -18.701 1.00 93.88 460 ALA A CA 1
ATOM 3720 C C . ALA A 1 460 ? 7.101 9.924 -18.788 1.00 93.88 460 ALA A C 1
ATOM 3722 O O . ALA A 1 460 ? 7.892 9.884 -19.736 1.00 93.88 460 ALA A O 1
ATOM 3723 N N . ALA A 1 461 ? 7.171 10.843 -17.829 1.00 91.06 461 ALA A N 1
ATOM 3724 C CA . ALA A 1 461 ? 8.179 11.890 -17.815 1.00 91.06 461 ALA A CA 1
ATOM 3725 C C . ALA A 1 461 ? 8.781 12.111 -16.432 1.00 91.06 461 ALA A C 1
ATOM 3727 O O . ALA A 1 461 ? 8.102 12.016 -15.412 1.00 91.06 461 ALA A O 1
ATOM 3728 N N . GLN A 1 462 ? 10.061 12.466 -16.411 1.00 89.75 462 GLN A N 1
ATOM 3729 C CA . GLN A 1 462 ? 10.768 12.840 -15.194 1.00 89.75 462 GLN A CA 1
ATOM 3730 C C . GLN A 1 462 ? 10.700 14.358 -15.010 1.00 89.75 462 GLN A C 1
ATOM 3732 O O . GLN A 1 462 ? 11.055 15.088 -15.944 1.00 89.75 462 GLN A O 1
ATOM 3737 N N . PRO A 1 463 ? 10.286 14.863 -13.836 1.00 90.00 463 PRO A N 1
ATOM 3738 C CA . PRO A 1 463 ? 10.301 16.294 -13.572 1.00 90.00 463 PRO A CA 1
ATOM 3739 C C . PRO A 1 463 ? 11.740 16.829 -13.515 1.00 90.00 463 PRO A C 1
ATOM 3741 O O . PRO A 1 463 ? 12.688 16.125 -13.151 1.00 90.00 463 PRO A O 1
ATOM 3744 N N . TYR A 1 464 ? 11.921 18.093 -13.886 1.00 84.69 464 TYR A N 1
ATOM 3745 C CA . TYR A 1 464 ? 13.186 18.797 -13.693 1.00 84.69 464 TYR A CA 1
ATOM 3746 C C . TYR A 1 464 ? 13.489 18.936 -12.192 1.00 84.69 464 TYR A C 1
ATOM 3748 O O . TYR A 1 464 ? 12.577 19.122 -11.391 1.00 84.69 464 TYR A O 1
ATOM 3756 N N . GLY A 1 465 ? 14.762 18.818 -11.805 1.00 80.12 465 GLY A N 1
ATOM 3757 C CA . GLY A 1 465 ? 15.154 18.769 -10.390 1.00 80.12 465 GLY A CA 1
ATOM 3758 C C . GLY A 1 465 ? 14.907 17.417 -9.711 1.00 80.12 465 GLY A C 1
ATOM 3759 O O . GLY A 1 465 ? 15.018 17.324 -8.493 1.00 80.12 465 GLY A O 1
ATOM 3760 N N . SER A 1 466 ? 14.577 16.370 -10.480 1.00 82.19 466 SER A N 1
ATOM 3761 C CA . SER A 1 466 ? 14.397 15.028 -9.929 1.00 82.19 466 SER A CA 1
ATOM 3762 C C . SER A 1 466 ? 15.696 14.445 -9.365 1.00 82.19 466 SER A C 1
ATOM 3764 O O . SER A 1 466 ? 16.728 14.450 -10.043 1.00 82.19 466 SER A O 1
ATOM 3766 N N . THR A 1 467 ? 15.609 13.863 -8.167 1.00 74.44 467 THR A N 1
ATOM 3767 C CA . THR A 1 467 ? 16.689 13.109 -7.504 1.00 74.44 467 THR A CA 1
ATOM 3768 C C . THR A 1 467 ? 16.856 11.685 -8.048 1.00 74.44 467 THR A C 1
ATOM 3770 O O . THR A 1 467 ? 17.699 10.929 -7.563 1.00 74.44 467 THR A O 1
ATOM 3773 N N . LEU A 1 468 ? 16.070 11.293 -9.063 1.00 67.88 468 LEU A N 1
ATOM 3774 C CA . LEU A 1 468 ? 16.210 9.997 -9.722 1.00 67.88 468 LEU A CA 1
ATOM 3775 C C . LEU A 1 468 ? 17.642 9.807 -10.258 1.00 67.88 468 LEU A C 1
ATOM 3777 O O . LEU A 1 468 ? 18.191 10.749 -10.848 1.00 67.88 468 LEU A O 1
ATOM 3781 N N . PRO A 1 469 ? 18.251 8.613 -10.069 1.00 60.44 469 PRO A N 1
ATOM 3782 C CA . PRO A 1 469 ? 19.637 8.355 -10.429 1.00 60.44 469 PRO A CA 1
ATOM 3783 C C . PRO A 1 469 ? 19.919 8.810 -11.857 1.00 60.44 469 PRO A C 1
ATOM 3785 O O . PRO A 1 469 ? 19.266 8.377 -12.804 1.00 60.44 469 PRO A O 1
ATOM 3788 N N . GLN A 1 470 ? 20.899 9.703 -12.011 1.00 61.09 470 GLN A N 1
ATOM 3789 C CA . GLN A 1 470 ? 21.400 10.081 -13.336 1.00 61.09 470 GLN A CA 1
ATOM 3790 C C . GLN A 1 470 ? 22.247 8.970 -13.962 1.00 61.09 470 GLN A C 1
ATOM 3792 O O . GLN A 1 470 ? 22.507 8.998 -15.162 1.00 61.09 470 GLN A O 1
ATOM 3797 N N . ASN A 1 471 ? 22.689 8.031 -13.128 1.00 67.88 471 ASN A N 1
ATOM 3798 C CA . ASN A 1 471 ? 23.595 6.963 -13.488 1.00 67.88 471 ASN A CA 1
ATOM 3799 C C . ASN A 1 471 ? 22.907 6.041 -14.489 1.00 67.88 471 ASN A C 1
ATOM 3801 O O . ASN A 1 471 ? 21.856 5.460 -14.214 1.00 67.88 471 ASN A O 1
ATOM 3805 N N . THR A 1 472 ? 23.517 5.904 -15.659 1.00 82.69 472 THR A N 1
ATOM 3806 C CA . THR A 1 472 ? 23.110 4.896 -16.631 1.00 82.69 472 THR A CA 1
ATOM 3807 C C . THR A 1 472 ? 23.316 3.505 -16.028 1.00 82.69 472 THR A C 1
ATOM 3809 O O . THR A 1 472 ? 24.117 3.328 -15.109 1.00 82.69 472 THR A O 1
ATOM 3812 N N . ILE A 1 473 ? 22.654 2.475 -16.563 1.00 89.06 473 ILE A N 1
ATOM 3813 C CA . ILE A 1 473 ? 22.882 1.093 -16.101 1.00 89.06 473 ILE A CA 1
ATOM 3814 C C . ILE A 1 473 ? 24.364 0.685 -16.190 1.00 89.06 473 ILE A C 1
ATOM 3816 O O . ILE A 1 473 ? 24.840 -0.126 -15.404 1.00 89.06 473 ILE A O 1
ATOM 3820 N N . LYS A 1 474 ? 25.115 1.305 -17.109 1.00 91.19 474 LYS A N 1
ATOM 3821 C CA . LYS A 1 474 ? 26.569 1.182 -17.232 1.00 91.19 474 LYS A CA 1
ATOM 3822 C C . LYS A 1 474 ? 27.304 1.764 -16.026 1.00 91.19 474 LYS A C 1
ATOM 3824 O O . LYS A 1 474 ? 28.198 1.106 -15.504 1.00 91.19 474 LYS A O 1
ATOM 3829 N N . ASP A 1 475 ? 26.927 2.957 -15.574 1.00 90.38 475 ASP A N 1
ATOM 3830 C CA . ASP A 1 475 ? 27.521 3.591 -14.390 1.00 90.38 475 ASP A CA 1
ATOM 3831 C C . ASP A 1 475 ? 27.207 2.784 -13.123 1.00 90.38 475 ASP A C 1
ATOM 3833 O O . ASP A 1 475 ? 28.091 2.552 -12.299 1.00 90.38 475 ASP A O 1
ATOM 3837 N N . VAL A 1 476 ? 25.969 2.288 -13.009 1.00 91.56 476 VAL A N 1
ATOM 3838 C CA . VAL A 1 476 ? 25.537 1.410 -11.912 1.00 91.56 476 VAL A CA 1
ATOM 3839 C C . VAL A 1 476 ? 26.314 0.093 -11.914 1.00 91.56 476 VAL A C 1
ATOM 3841 O O . VAL A 1 476 ? 26.827 -0.308 -10.873 1.00 91.56 476 VAL A O 1
ATOM 3844 N N . ALA A 1 477 ? 26.463 -0.559 -13.070 1.00 92.88 477 ALA A N 1
ATOM 3845 C CA . ALA A 1 477 ? 27.225 -1.801 -13.185 1.00 92.88 477 ALA A CA 1
ATOM 3846 C C . ALA A 1 477 ? 28.707 -1.608 -12.819 1.00 92.88 477 ALA A C 1
ATOM 3848 O O . ALA A 1 477 ? 29.271 -2.413 -12.080 1.00 92.88 477 ALA A O 1
ATOM 3849 N N . LEU A 1 478 ? 29.330 -0.517 -13.282 1.00 91.44 478 LEU A N 1
ATOM 3850 C CA . LEU A 1 478 ? 30.711 -0.171 -12.930 1.00 91.44 478 LEU A CA 1
ATOM 3851 C C . LEU A 1 478 ? 30.884 0.050 -11.426 1.00 91.44 478 LEU A C 1
ATOM 3853 O O . LEU A 1 478 ? 31.897 -0.345 -10.857 1.00 91.44 478 LEU A O 1
ATOM 3857 N N . GLU A 1 479 ? 29.917 0.694 -10.778 1.00 90.50 479 GLU A N 1
ATOM 3858 C CA . GLU A 1 479 ? 29.952 0.929 -9.339 1.00 90.50 479 GLU A CA 1
ATOM 3859 C C . GLU A 1 479 ? 29.693 -0.349 -8.529 1.00 90.50 479 GLU A C 1
ATOM 3861 O O . GLU A 1 479 ? 30.350 -0.570 -7.511 1.00 90.50 479 GLU A O 1
ATOM 3866 N N . ALA A 1 480 ? 28.794 -1.217 -9.002 1.00 89.94 480 ALA A N 1
ATOM 3867 C CA . ALA A 1 480 ? 28.522 -2.514 -8.389 1.00 89.94 480 ALA A CA 1
ATOM 3868 C C . ALA A 1 480 ? 29.778 -3.399 -8.357 1.00 89.94 480 ALA A C 1
ATOM 3870 O O . ALA A 1 480 ? 30.068 -3.984 -7.315 1.00 89.94 480 ALA A O 1
ATOM 3871 N N . LEU A 1 481 ? 30.559 -3.418 -9.444 1.00 90.12 481 LEU A N 1
ATOM 3872 C CA . LEU A 1 481 ? 31.827 -4.156 -9.535 1.00 90.12 481 LEU A CA 1
ATOM 3873 C C . LEU A 1 481 ? 32.902 -3.627 -8.572 1.00 90.12 481 LEU A C 1
ATOM 3875 O O . LEU A 1 481 ? 33.700 -4.397 -8.050 1.00 90.12 481 LEU A O 1
ATOM 3879 N N . LYS A 1 482 ? 32.935 -2.316 -8.284 1.00 88.75 482 LYS A N 1
ATOM 3880 C CA . LYS A 1 482 ? 33.894 -1.748 -7.311 1.00 88.75 482 LYS A CA 1
ATOM 3881 C C . LYS A 1 482 ? 33.582 -2.132 -5.865 1.00 88.75 482 LYS A C 1
ATOM 3883 O O . LYS A 1 482 ? 34.487 -2.167 -5.037 1.00 88.75 482 LYS A O 1
ATOM 3888 N N . LYS A 1 483 ? 32.300 -2.332 -5.551 1.00 81.38 483 LYS A N 1
ATOM 3889 C CA . LYS A 1 483 ? 31.781 -2.602 -4.197 1.00 81.38 483 LYS A CA 1
ATOM 3890 C C . LYS A 1 483 ? 31.617 -4.091 -3.906 1.00 81.38 483 LYS A C 1
ATOM 3892 O O . LYS A 1 483 ? 31.058 -4.464 -2.877 1.00 81.38 483 LYS A O 1
ATOM 3897 N N . GLU A 1 484 ? 32.019 -4.935 -4.839 1.00 72.62 484 GLU A N 1
ATOM 3898 C CA . GLU A 1 484 ? 31.716 -6.349 -4.808 1.00 72.62 484 GLU A CA 1
ATOM 3899 C C . GLU A 1 484 ? 32.567 -7.124 -3.796 1.00 72.62 484 GLU A C 1
ATOM 3901 O O . GLU A 1 484 ? 33.789 -6.995 -3.750 1.00 72.62 484 GLU A O 1
ATOM 3906 N N . SER A 1 485 ? 31.907 -7.968 -2.999 1.00 65.88 485 SER A N 1
ATOM 3907 C CA . SER A 1 485 ? 32.567 -9.060 -2.288 1.00 65.88 485 SER A CA 1
ATOM 3908 C C . SER A 1 485 ? 32.829 -10.210 -3.257 1.00 65.88 485 SER A C 1
ATOM 3910 O O . SER A 1 485 ? 31.946 -10.553 -4.039 1.00 65.88 485 SER A O 1
ATOM 3912 N N . ILE A 1 486 ? 33.990 -10.856 -3.137 1.00 60.97 486 ILE A N 1
ATOM 3913 C CA . ILE A 1 486 ? 34.439 -11.962 -4.006 1.00 60.97 486 ILE A CA 1
ATOM 3914 C C . ILE A 1 486 ? 33.391 -13.095 -4.131 1.00 60.97 486 ILE A C 1
ATOM 3916 O O . ILE A 1 486 ? 33.329 -13.739 -5.173 1.00 60.97 486 ILE A O 1
ATOM 3920 N N . ASP A 1 487 ? 32.521 -13.267 -3.128 1.00 62.38 487 ASP A N 1
ATOM 3921 C CA . ASP A 1 487 ? 31.544 -14.363 -3.038 1.00 62.38 487 ASP A CA 1
ATOM 3922 C C . ASP A 1 487 ? 30.091 -13.979 -3.400 1.00 62.38 487 ASP A C 1
ATOM 3924 O O . ASP A 1 487 ? 29.166 -14.723 -3.078 1.00 62.38 487 ASP A O 1
ATOM 3928 N N . SER A 1 488 ? 29.831 -12.819 -4.021 1.00 76.94 488 SER A N 1
ATOM 3929 C CA . SER A 1 488 ? 28.449 -12.478 -4.412 1.00 76.94 488 SER A CA 1
ATOM 3930 C C . SER A 1 488 ? 27.931 -13.462 -5.467 1.00 76.94 488 SER A C 1
ATOM 3932 O O . SER A 1 488 ? 28.507 -13.579 -6.547 1.00 76.94 488 SER A O 1
ATOM 3934 N N . GLU A 1 489 ? 26.815 -14.134 -5.195 1.00 87.75 489 GLU A N 1
ATOM 3935 C CA . GLU A 1 489 ? 26.168 -15.041 -6.146 1.00 87.75 489 GLU A CA 1
ATOM 3936 C C . GLU A 1 489 ? 25.515 -14.280 -7.328 1.00 87.75 489 GLU A C 1
ATOM 3938 O O . GLU A 1 489 ? 25.246 -13.073 -7.266 1.00 87.75 489 GLU A O 1
ATOM 3943 N N . LEU A 1 490 ? 25.297 -14.988 -8.450 1.00 92.38 490 LEU A N 1
ATOM 3944 C CA . LEU A 1 490 ? 24.748 -14.425 -9.696 1.00 92.38 490 LEU A CA 1
ATOM 3945 C C . LEU A 1 490 ? 23.399 -13.708 -9.493 1.00 92.38 490 LEU A C 1
ATOM 3947 O O . LEU A 1 490 ? 23.257 -12.586 -9.992 1.00 92.38 490 LEU A O 1
ATOM 3951 N N . PRO A 1 491 ? 22.398 -14.293 -8.801 1.00 93.25 491 PRO A N 1
ATOM 3952 C CA . PRO A 1 491 ? 21.101 -13.646 -8.614 1.00 93.25 491 PRO A CA 1
ATOM 3953 C C . PRO A 1 491 ? 21.205 -12.303 -7.882 1.00 93.25 491 PRO A C 1
ATOM 3955 O O . PRO A 1 491 ? 20.613 -11.316 -8.312 1.00 93.25 491 PRO A O 1
ATOM 3958 N N . GLU A 1 492 ? 21.984 -12.241 -6.809 1.00 92.06 492 GLU A N 1
ATOM 3959 C CA . GLU A 1 492 ? 22.202 -11.079 -5.946 1.00 92.06 492 GLU A CA 1
ATOM 3960 C C . GLU A 1 492 ? 22.870 -9.961 -6.739 1.00 92.06 492 GLU A C 1
ATOM 3962 O O . GLU A 1 492 ? 22.402 -8.822 -6.736 1.00 92.06 492 GLU A O 1
ATOM 3967 N N . PHE A 1 493 ? 23.941 -10.298 -7.461 1.00 93.56 493 PHE A N 1
ATOM 3968 C CA . PHE A 1 493 ? 24.711 -9.328 -8.224 1.00 93.56 493 PHE A CA 1
ATOM 3969 C C . PHE A 1 493 ? 23.875 -8.690 -9.340 1.00 93.56 493 PHE A C 1
ATOM 3971 O O . PHE A 1 493 ? 23.787 -7.462 -9.442 1.00 93.56 493 PHE A O 1
ATOM 3978 N N . MET A 1 494 ? 23.211 -9.519 -10.150 1.00 95.06 494 MET A N 1
ATOM 3979 C CA . MET A 1 494 ? 22.469 -9.050 -11.321 1.00 95.06 494 MET A CA 1
ATOM 3980 C C . MET A 1 494 ? 21.211 -8.277 -10.931 1.00 95.06 494 MET A C 1
ATOM 3982 O O . MET A 1 494 ? 20.907 -7.244 -11.530 1.00 95.06 494 MET A O 1
ATOM 3986 N N . THR A 1 495 ? 20.484 -8.734 -9.910 1.00 93.81 495 THR A N 1
ATOM 3987 C CA . THR A 1 495 ? 19.278 -8.030 -9.460 1.00 93.81 495 THR A CA 1
ATOM 3988 C C . THR A 1 495 ? 19.591 -6.739 -8.710 1.00 93.81 495 THR A C 1
ATOM 3990 O O . THR A 1 495 ? 18.837 -5.777 -8.861 1.00 93.81 495 THR A O 1
ATOM 3993 N N . ARG A 1 496 ? 20.732 -6.648 -8.008 1.00 91.81 496 ARG A N 1
ATOM 3994 C CA . ARG A 1 496 ? 21.225 -5.385 -7.435 1.00 91.81 496 ARG A CA 1
ATOM 3995 C C . ARG A 1 496 ? 21.446 -4.324 -8.511 1.00 91.81 496 ARG A C 1
ATOM 3997 O O . ARG A 1 496 ? 20.954 -3.214 -8.354 1.00 91.81 496 ARG A O 1
ATOM 4004 N N . ILE A 1 497 ? 22.103 -4.666 -9.626 1.00 93.12 497 ILE A N 1
ATOM 4005 C CA . ILE A 1 497 ? 22.307 -3.722 -10.744 1.00 93.12 497 ILE A CA 1
ATOM 4006 C C . ILE A 1 497 ? 20.963 -3.228 -11.291 1.00 93.12 497 ILE A C 1
ATOM 4008 O O . ILE A 1 497 ? 20.783 -2.030 -11.503 1.00 93.12 497 ILE A O 1
ATOM 4012 N N . LEU A 1 498 ? 20.007 -4.139 -11.499 1.00 91.94 498 LEU A N 1
ATOM 4013 C CA . LEU A 1 498 ? 18.674 -3.786 -11.996 1.00 91.94 498 LEU A CA 1
ATOM 4014 C C . LEU A 1 498 ? 17.900 -2.902 -11.006 1.00 91.94 498 LEU A C 1
ATOM 4016 O O . LEU A 1 498 ? 17.189 -1.994 -11.434 1.00 91.94 498 LEU A O 1
ATOM 4020 N N . GLY A 1 499 ? 18.052 -3.128 -9.701 1.00 89.81 499 GLY A N 1
ATOM 4021 C CA . GLY A 1 499 ? 17.441 -2.302 -8.662 1.00 89.81 499 GLY A CA 1
ATOM 4022 C C . GLY A 1 499 ? 18.052 -0.917 -8.532 1.00 89.81 499 GLY A C 1
ATOM 4023 O O . GLY A 1 499 ? 17.329 0.078 -8.526 1.00 89.81 499 GLY A O 1
ATOM 4024 N N . ASP A 1 500 ? 19.379 -0.836 -8.495 1.00 87.56 500 ASP A N 1
ATOM 4025 C CA . ASP A 1 500 ? 20.110 0.426 -8.365 1.00 87.56 500 ASP A CA 1
ATOM 4026 C C . ASP A 1 500 ? 19.920 1.317 -9.609 1.00 87.56 500 ASP A C 1
ATOM 4028 O O . ASP A 1 500 ? 19.851 2.543 -9.500 1.00 87.56 500 ASP A O 1
ATOM 4032 N N . ALA A 1 501 ? 19.746 0.708 -10.791 1.00 87.56 501 ALA A N 1
ATOM 4033 C CA . ALA A 1 501 ? 19.353 1.396 -12.027 1.00 87.56 501 ALA A CA 1
ATOM 4034 C C . ALA A 1 501 ? 17.842 1.718 -12.109 1.00 87.56 501 ALA A C 1
ATOM 4036 O O . ALA A 1 501 ? 17.391 2.394 -13.044 1.00 87.56 501 ALA A O 1
ATOM 4037 N N . GLN A 1 502 ? 17.055 1.259 -11.129 1.00 85.06 502 GLN A N 1
ATOM 4038 C CA . GLN A 1 502 ? 15.592 1.352 -11.077 1.00 85.06 502 GLN A CA 1
ATOM 4039 C C . GLN A 1 502 ? 14.896 0.771 -12.314 1.00 85.06 502 GLN A C 1
ATOM 4041 O O . GLN A 1 502 ? 13.889 1.300 -12.783 1.00 85.06 502 GLN A O 1
ATOM 4046 N N . GLU A 1 503 ? 15.451 -0.306 -12.862 1.00 87.81 503 GLU A N 1
ATOM 4047 C CA . GLU A 1 503 ? 14.794 -1.130 -13.880 1.00 87.81 503 GLU A CA 1
ATOM 4048 C C . GLU A 1 503 ? 13.796 -2.109 -13.241 1.00 87.81 503 GLU A C 1
ATOM 4050 O O . GLU A 1 503 ? 12.854 -2.546 -13.899 1.00 87.81 503 GLU A O 1
ATOM 4055 N N . LEU A 1 504 ? 13.979 -2.424 -11.952 1.00 89.62 504 LEU A N 1
ATOM 4056 C CA . LEU A 1 504 ? 13.059 -3.206 -11.127 1.00 89.62 504 LEU A CA 1
ATOM 4057 C C . LEU A 1 504 ? 12.835 -2.544 -9.763 1.00 89.62 504 LEU A C 1
ATOM 4059 O O . LEU A 1 504 ? 13.743 -1.921 -9.210 1.00 89.62 504 LEU A O 1
ATOM 4063 N N . THR A 1 505 ? 11.647 -2.732 -9.185 1.00 87.69 505 THR A N 1
ATOM 4064 C CA . THR A 1 505 ? 11.379 -2.358 -7.784 1.00 87.69 505 THR A CA 1
ATOM 4065 C C . THR A 1 505 ? 11.896 -3.409 -6.801 1.00 87.69 505 THR A C 1
ATOM 4067 O O . THR A 1 505 ? 12.223 -4.529 -7.190 1.00 87.69 505 THR A O 1
ATOM 4070 N N . SER A 1 506 ? 11.939 -3.077 -5.505 1.00 85.19 506 SER A N 1
ATOM 4071 C CA . SER A 1 506 ? 12.404 -4.002 -4.456 1.00 85.19 506 SER A CA 1
ATOM 4072 C C . SER A 1 506 ? 11.600 -5.309 -4.425 1.00 85.19 506 SER A C 1
ATOM 4074 O O . SER A 1 506 ? 12.164 -6.387 -4.252 1.00 85.19 506 SER A O 1
ATOM 4076 N N . GLU A 1 507 ? 10.289 -5.225 -4.645 1.00 86.00 507 GLU A N 1
ATOM 4077 C CA . GLU A 1 507 ? 9.371 -6.367 -4.675 1.00 86.00 507 GLU A CA 1
ATOM 4078 C C . GLU A 1 507 ? 9.627 -7.240 -5.908 1.00 86.00 507 GLU A C 1
ATOM 4080 O O . GLU A 1 507 ? 9.646 -8.468 -5.823 1.00 86.00 507 GLU A O 1
ATOM 4085 N N . GLN A 1 508 ? 9.871 -6.610 -7.060 1.00 90.81 508 GLN A N 1
ATOM 4086 C CA . GLN A 1 508 ? 10.206 -7.303 -8.304 1.00 90.81 508 GLN A CA 1
ATOM 4087 C C . GLN A 1 508 ? 11.569 -7.992 -8.223 1.00 90.81 508 GLN A C 1
ATOM 4089 O O . GLN A 1 508 ? 11.697 -9.127 -8.680 1.00 90.81 508 GLN A O 1
ATOM 4094 N N . ILE A 1 509 ? 12.558 -7.342 -7.604 1.00 91.44 509 ILE A N 1
ATOM 4095 C CA . ILE A 1 509 ? 13.887 -7.905 -7.338 1.00 91.44 509 ILE A CA 1
ATOM 4096 C C . ILE A 1 509 ? 13.770 -9.163 -6.492 1.00 91.44 509 ILE A C 1
ATOM 4098 O O . ILE A 1 509 ? 14.285 -10.197 -6.901 1.00 91.44 509 ILE A O 1
ATOM 4102 N N . ALA A 1 510 ? 13.055 -9.101 -5.365 1.00 88.31 510 ALA A N 1
ATOM 4103 C CA . ALA A 1 510 ? 12.924 -10.238 -4.460 1.00 88.31 510 ALA A CA 1
ATOM 4104 C C . ALA A 1 510 ? 12.330 -11.471 -5.164 1.00 88.31 510 ALA A C 1
ATOM 4106 O O . ALA A 1 510 ? 12.861 -12.573 -5.043 1.00 88.31 510 ALA A O 1
ATOM 4107 N N . VAL A 1 511 ? 11.268 -11.287 -5.957 1.00 89.88 511 VAL A N 1
ATOM 4108 C CA . VAL A 1 511 ? 10.646 -12.389 -6.710 1.00 89.88 511 VAL A CA 1
ATOM 4109 C C . VAL A 1 511 ? 11.566 -12.904 -7.820 1.00 89.88 511 VAL A C 1
ATOM 4111 O O . VAL A 1 511 ? 11.715 -14.115 -7.990 1.00 89.88 511 VAL A O 1
ATOM 4114 N N . PHE A 1 512 ? 12.192 -12.000 -8.577 1.00 91.94 512 PHE A N 1
ATOM 4115 C CA . PHE A 1 512 ? 13.045 -12.369 -9.705 1.00 91.94 512 PHE A CA 1
ATOM 4116 C C . PHE A 1 512 ? 14.342 -13.054 -9.256 1.00 91.94 512 PHE A C 1
ATOM 4118 O O . PHE A 1 512 ? 14.780 -14.006 -9.896 1.00 91.94 512 PHE A O 1
ATOM 4125 N N . GLN A 1 513 ? 14.923 -12.632 -8.133 1.00 91.69 513 GLN A N 1
ATOM 4126 C CA . GLN A 1 513 ? 16.102 -13.254 -7.530 1.00 91.69 513 GLN A CA 1
ATOM 4127 C C . GLN A 1 513 ? 15.825 -14.710 -7.128 1.00 91.69 513 GLN A C 1
ATOM 4129 O O . GLN A 1 513 ? 16.621 -15.593 -7.441 1.00 91.69 513 GLN A O 1
ATOM 4134 N N . GLU A 1 514 ? 14.673 -14.988 -6.514 1.00 88.06 514 GLU A N 1
ATOM 4135 C CA . GLU A 1 514 ? 14.246 -16.357 -6.192 1.00 88.06 514 GLU A CA 1
ATOM 4136 C C . GLU A 1 514 ? 14.023 -17.211 -7.446 1.00 88.06 514 GLU A C 1
ATOM 4138 O O . GLU A 1 514 ? 14.432 -18.371 -7.502 1.00 88.06 514 GLU A O 1
ATOM 4143 N N . ASP A 1 515 ? 13.407 -16.635 -8.480 1.00 88.62 515 ASP A N 1
ATOM 4144 C CA . ASP A 1 515 ? 13.240 -17.313 -9.765 1.00 88.62 515 ASP A CA 1
ATOM 4145 C C . ASP A 1 515 ? 14.597 -17.637 -10.425 1.00 88.62 515 ASP A C 1
ATOM 4147 O O . ASP A 1 515 ? 14.746 -18.716 -11.001 1.00 88.62 515 ASP A O 1
ATOM 4151 N N . LEU A 1 516 ? 15.596 -16.749 -10.312 1.00 90.50 516 LEU A N 1
ATOM 4152 C CA . LEU A 1 516 ? 16.965 -16.996 -10.780 1.00 90.50 516 LEU A CA 1
ATOM 4153 C C . LEU A 1 516 ? 17.647 -18.121 -9.983 1.00 90.50 516 LEU A C 1
ATOM 4155 O O . LEU A 1 516 ? 18.206 -19.037 -10.586 1.00 90.50 516 LEU A O 1
ATOM 4159 N N . ARG A 1 517 ? 17.557 -18.110 -8.645 1.00 88.75 517 ARG A N 1
ATOM 4160 C CA . ARG A 1 517 ? 18.085 -19.189 -7.784 1.00 88.75 517 ARG A CA 1
ATOM 4161 C C . ARG A 1 517 ? 17.486 -20.549 -8.146 1.00 88.75 517 ARG A C 1
ATOM 4163 O O . ARG A 1 517 ? 18.204 -21.549 -8.233 1.00 88.75 517 ARG A O 1
ATOM 4170 N N . ALA A 1 518 ? 16.182 -20.585 -8.420 1.00 85.31 518 ALA A N 1
ATOM 4171 C CA . ALA A 1 518 ? 15.488 -21.808 -8.800 1.00 85.31 518 ALA A CA 1
ATOM 4172 C C . ALA A 1 518 ? 16.010 -22.403 -10.120 1.00 85.31 518 ALA A C 1
ATOM 4174 O O . ALA A 1 518 ? 16.114 -23.620 -10.222 1.00 85.31 518 ALA A O 1
ATOM 4175 N N . ILE A 1 519 ? 16.367 -21.583 -11.117 1.00 86.56 519 ILE A N 1
ATOM 4176 C CA . ILE A 1 519 ? 16.876 -22.083 -12.412 1.00 86.56 519 ILE A CA 1
ATOM 4177 C C . ILE A 1 519 ? 18.386 -22.365 -12.430 1.00 86.56 519 ILE A C 1
ATOM 4179 O O . ILE A 1 519 ? 18.860 -23.038 -13.345 1.00 86.56 519 ILE A O 1
ATOM 4183 N N . LEU A 1 520 ? 19.138 -21.876 -11.438 1.00 83.94 520 LEU A N 1
ATOM 4184 C CA . LEU A 1 520 ? 20.549 -22.233 -11.234 1.00 83.94 520 LEU A CA 1
ATOM 4185 C C . LEU A 1 520 ? 20.711 -23.621 -10.596 1.00 83.94 520 LEU A C 1
ATOM 4187 O O . LEU A 1 520 ? 21.685 -24.315 -10.869 1.00 83.94 520 LEU A O 1
ATOM 4191 N N . THR A 1 521 ? 19.757 -24.021 -9.751 1.00 71.38 521 THR A N 1
ATOM 4192 C CA . THR A 1 521 ? 19.812 -25.247 -8.930 1.00 71.38 521 THR A CA 1
ATOM 4193 C C . THR A 1 521 ? 18.971 -26.406 -9.480 1.00 71.38 521 THR A C 1
ATOM 4195 O O . THR A 1 521 ? 18.955 -27.489 -8.896 1.00 71.38 521 THR A O 1
ATOM 4198 N N . ALA A 1 522 ? 18.243 -26.203 -10.583 1.00 59.44 522 ALA A N 1
ATOM 4199 C CA . ALA A 1 522 ? 17.237 -27.154 -11.048 1.00 59.44 522 ALA A CA 1
ATOM 4200 C C . ALA A 1 522 ? 17.813 -28.405 -11.739 1.00 59.44 522 ALA A C 1
ATOM 4202 O O . ALA A 1 522 ? 18.298 -28.334 -12.863 1.00 59.44 522 ALA A O 1
ATOM 4203 N N . ASP A 1 523 ? 17.566 -29.558 -11.105 1.00 53.72 523 ASP A N 1
ATOM 4204 C CA . ASP A 1 523 ? 17.423 -30.899 -11.708 1.00 53.72 523 ASP A CA 1
ATOM 4205 C C . ASP A 1 523 ? 15.989 -31.147 -12.259 1.00 53.72 523 ASP A C 1
ATOM 4207 O O . ASP A 1 523 ? 15.683 -32.222 -12.771 1.00 53.72 523 ASP A O 1
ATOM 4211 N N . ASN A 1 524 ? 15.058 -30.182 -12.130 1.00 51.53 524 ASN A N 1
ATOM 4212 C CA . ASN A 1 524 ? 13.624 -30.384 -12.395 1.00 51.53 524 ASN A CA 1
ATOM 4213 C C . ASN A 1 524 ? 12.953 -29.253 -13.209 1.00 51.53 524 ASN A C 1
ATOM 4215 O O . ASN A 1 524 ? 12.925 -28.093 -12.804 1.00 51.53 524 ASN A O 1
ATOM 4219 N N . ASN A 1 525 ? 12.279 -29.653 -14.295 1.00 51.38 525 ASN A N 1
ATOM 4220 C CA . ASN A 1 525 ? 11.590 -28.890 -15.358 1.00 51.38 525 ASN A CA 1
ATOM 4221 C C . ASN A 1 525 ? 10.467 -27.880 -14.967 1.00 51.38 525 ASN A C 1
ATOM 4223 O O . ASN A 1 525 ? 9.620 -27.575 -15.805 1.00 51.38 525 ASN A O 1
ATOM 4227 N N . LYS A 1 526 ? 10.370 -27.361 -13.731 1.00 54.66 526 LYS A N 1
ATOM 4228 C CA . LYS A 1 526 ? 9.229 -26.494 -13.325 1.00 54.66 526 LYS A CA 1
ATOM 4229 C C . LYS A 1 526 ? 9.385 -25.004 -13.659 1.00 54.66 526 LYS A C 1
ATOM 4231 O O . LYS A 1 526 ? 8.374 -24.324 -13.818 1.00 54.66 526 LYS A O 1
ATOM 4236 N N . THR A 1 527 ? 10.611 -24.508 -13.810 1.00 63.41 527 THR A N 1
ATOM 4237 C CA . THR A 1 527 ? 10.895 -23.114 -14.185 1.00 63.41 527 THR A CA 1
ATOM 4238 C C . THR A 1 527 ? 12.013 -23.123 -15.217 1.00 63.41 527 THR A C 1
ATOM 4240 O O . THR A 1 527 ? 13.070 -23.685 -14.961 1.00 63.41 527 THR A O 1
ATOM 4243 N N . SER A 1 528 ? 11.788 -22.536 -16.392 1.00 72.69 528 SER A N 1
ATOM 4244 C CA . SER A 1 528 ? 12.797 -22.461 -17.457 1.00 72.69 528 SER A CA 1
ATOM 4245 C C . SER A 1 528 ? 13.157 -21.013 -17.765 1.00 72.69 528 SER A C 1
ATOM 4247 O O . SER A 1 528 ? 12.362 -20.102 -17.510 1.00 72.69 528 SER A O 1
ATOM 4249 N N . VAL A 1 529 ? 14.316 -20.797 -18.392 1.00 77.62 529 VAL A N 1
ATOM 4250 C CA . VAL A 1 529 ? 14.728 -19.493 -18.948 1.00 77.62 529 VAL A CA 1
ATOM 4251 C C . VAL A 1 529 ? 13.611 -18.841 -19.768 1.00 77.62 529 VAL A C 1
ATOM 4253 O O . VAL A 1 529 ? 13.370 -17.641 -19.646 1.00 77.62 529 VAL A O 1
ATOM 4256 N N . SER A 1 530 ? 12.867 -19.644 -20.538 1.00 74.38 530 SER A N 1
ATOM 4257 C CA . SER A 1 530 ? 11.761 -19.148 -21.364 1.00 74.38 530 SER A CA 1
ATOM 4258 C C . SER A 1 530 ? 10.594 -18.561 -20.566 1.00 74.38 530 SER A C 1
ATOM 4260 O O . SER A 1 530 ? 9.864 -17.718 -21.071 1.00 74.38 530 SER A O 1
ATOM 4262 N N . SER A 1 531 ? 10.434 -18.962 -19.304 1.00 81.75 531 SER A N 1
ATOM 4263 C CA . SER A 1 531 ? 9.395 -18.413 -18.434 1.00 81.75 531 SER A CA 1
ATOM 4264 C C . SER A 1 531 ? 9.780 -17.054 -17.840 1.00 81.75 531 SER A C 1
ATOM 4266 O O . SER A 1 531 ? 8.898 -16.236 -17.581 1.00 81.75 531 SER A O 1
ATOM 4268 N N . LEU A 1 532 ? 11.078 -16.782 -17.653 1.00 88.25 532 LEU A N 1
ATOM 4269 C CA . LEU A 1 532 ? 11.562 -15.557 -17.002 1.00 88.25 532 LEU A CA 1
ATOM 4270 C C . LEU A 1 532 ? 11.609 -14.348 -17.938 1.00 88.25 532 LEU A C 1
ATOM 4272 O O . LEU A 1 532 ? 11.582 -13.208 -17.472 1.00 88.25 532 LEU A O 1
ATOM 4276 N N . LEU A 1 533 ? 11.666 -14.589 -19.246 1.00 90.00 533 LEU A N 1
ATOM 4277 C CA . LEU A 1 533 ? 11.771 -13.554 -20.264 1.00 90.00 533 LEU A CA 1
ATOM 4278 C C . LEU A 1 533 ? 10.486 -13.449 -21.098 1.00 90.00 533 LEU A C 1
ATOM 4280 O O . LEU A 1 533 ? 9.731 -14.402 -21.257 1.00 90.00 533 LEU A O 1
ATOM 4284 N N . THR A 1 534 ? 10.245 -12.266 -21.651 1.00 89.62 534 THR A N 1
ATOM 4285 C CA . THR A 1 534 ? 9.254 -11.999 -22.697 1.00 89.62 534 THR A CA 1
ATOM 4286 C C . THR A 1 534 ? 9.952 -11.411 -23.923 1.00 89.62 534 THR A C 1
ATOM 4288 O O . THR A 1 534 ? 11.075 -10.902 -23.819 1.00 89.62 534 THR A O 1
ATOM 4291 N N . ASN A 1 535 ? 9.302 -11.485 -25.088 1.00 88.44 535 ASN A N 1
ATOM 4292 C CA . ASN A 1 535 ? 9.878 -11.107 -26.384 1.00 88.44 535 ASN A CA 1
ATOM 4293 C C . ASN A 1 535 ? 11.222 -11.805 -26.653 1.00 88.44 535 ASN A C 1
ATOM 4295 O O . ASN A 1 535 ? 12.188 -11.171 -27.084 1.00 88.44 535 ASN A O 1
ATOM 4299 N N . ILE A 1 536 ? 11.279 -13.102 -26.342 1.00 91.38 536 ILE A N 1
ATOM 4300 C CA . ILE A 1 536 ? 12.498 -13.904 -26.424 1.00 91.38 536 ILE A CA 1
ATOM 4301 C C . ILE A 1 536 ? 12.949 -14.015 -27.875 1.00 91.38 536 ILE A C 1
ATOM 4303 O O . ILE A 1 536 ? 12.155 -14.331 -28.762 1.00 91.38 536 ILE A O 1
ATOM 4307 N N . LYS A 1 537 ? 14.239 -13.778 -28.106 1.00 93.38 537 LYS A N 1
ATOM 4308 C CA . LYS A 1 537 ? 14.899 -13.971 -29.396 1.00 93.38 537 LYS A CA 1
ATOM 4309 C C . LYS A 1 537 ? 16.180 -14.769 -29.200 1.00 93.38 537 LYS A C 1
ATOM 4311 O O . LYS A 1 537 ? 16.919 -14.525 -28.246 1.00 93.38 537 LYS A O 1
ATOM 4316 N N . ASN A 1 538 ? 16.451 -15.692 -30.116 1.00 92.62 538 ASN A N 1
ATOM 4317 C CA . ASN A 1 538 ? 17.770 -16.310 -30.215 1.00 92.62 538 ASN A CA 1
ATOM 4318 C C . ASN A 1 538 ? 18.784 -15.264 -30.688 1.00 92.62 538 ASN A C 1
ATOM 4320 O O . ASN A 1 538 ? 18.427 -14.337 -31.419 1.00 92.62 538 ASN A O 1
ATOM 4324 N N . ILE A 1 539 ? 20.035 -15.413 -30.254 1.00 94.12 539 ILE A N 1
ATOM 4325 C CA . ILE A 1 539 ? 21.151 -14.620 -30.772 1.00 94.12 539 ILE A CA 1
ATOM 4326 C C . ILE A 1 539 ? 21.969 -15.528 -31.689 1.00 94.12 539 ILE A C 1
ATOM 4328 O O . ILE A 1 539 ? 22.750 -16.364 -31.243 1.00 94.12 539 ILE A O 1
ATOM 4332 N N . ASP A 1 540 ? 21.762 -15.367 -32.989 1.00 93.56 540 ASP A N 1
ATOM 4333 C CA . ASP A 1 540 ? 22.344 -16.202 -34.035 1.00 93.56 540 ASP A CA 1
ATOM 4334 C C . ASP A 1 540 ? 23.732 -15.743 -34.472 1.00 93.56 540 ASP A C 1
ATOM 4336 O O . ASP A 1 540 ? 24.468 -16.527 -35.067 1.00 93.56 540 ASP A O 1
ATOM 4340 N N . ASN A 1 541 ? 24.086 -14.483 -34.210 1.00 92.69 541 ASN A N 1
ATOM 4341 C CA . ASN A 1 541 ? 25.377 -13.906 -34.573 1.00 92.69 541 ASN A CA 1
ATOM 4342 C C . ASN A 1 541 ? 25.749 -12.699 -33.694 1.00 92.69 541 ASN A C 1
ATOM 4344 O O . ASN A 1 541 ? 24.919 -12.106 -33.004 1.00 92.69 541 ASN A O 1
ATOM 4348 N N . VAL A 1 542 ? 27.019 -12.301 -33.774 1.00 92.31 542 VAL A N 1
ATOM 4349 C CA . VAL A 1 542 ? 27.586 -11.151 -33.050 1.00 92.31 542 VAL A CA 1
ATOM 4350 C C . VAL A 1 542 ? 26.921 -9.819 -33.392 1.00 92.31 542 VAL A C 1
ATOM 4352 O O . VAL A 1 542 ? 26.793 -8.967 -32.516 1.00 92.31 542 VAL A O 1
ATOM 4355 N N . THR A 1 543 ? 26.463 -9.617 -34.629 1.00 92.62 543 THR A N 1
ATOM 4356 C CA . THR A 1 543 ? 25.809 -8.362 -35.030 1.00 92.62 543 THR A CA 1
ATOM 4357 C C . THR A 1 543 ? 24.518 -8.138 -34.246 1.00 92.62 543 THR A C 1
ATOM 4359 O O . THR A 1 543 ? 24.267 -7.028 -33.780 1.00 92.62 543 THR A O 1
ATOM 4362 N N . GLN A 1 544 ? 23.731 -9.196 -34.031 1.00 94.31 544 GLN A N 1
ATOM 4363 C CA . GLN A 1 544 ? 22.534 -9.132 -33.191 1.00 94.31 544 GLN A CA 1
ATOM 4364 C C . GLN A 1 544 ? 22.875 -8.801 -31.734 1.00 94.31 544 GLN A C 1
ATOM 4366 O O . GLN A 1 544 ? 22.163 -8.015 -31.116 1.00 94.31 544 GLN A O 1
ATOM 4371 N N . LEU A 1 545 ? 23.971 -9.355 -31.202 1.00 92.50 545 LEU A N 1
ATOM 4372 C CA . LEU A 1 545 ? 24.446 -9.059 -29.849 1.00 92.50 545 LEU A CA 1
ATOM 4373 C C . LEU A 1 545 ? 24.903 -7.592 -29.722 1.00 92.50 545 LEU A C 1
ATOM 4375 O O . LEU A 1 545 ? 24.518 -6.904 -28.780 1.00 92.50 545 LEU A O 1
ATOM 4379 N N . SER A 1 546 ? 25.665 -7.085 -30.696 1.00 92.94 546 SER A N 1
ATOM 4380 C CA . SER A 1 546 ? 26.151 -5.696 -30.741 1.00 92.94 546 SER A CA 1
ATOM 4381 C C . SER A 1 546 ? 25.015 -4.666 -30.797 1.00 92.94 546 SER A C 1
ATOM 4383 O O . SER A 1 546 ? 25.122 -3.596 -30.199 1.00 92.94 546 SER A O 1
ATOM 4385 N N . ALA A 1 547 ? 23.912 -5.006 -31.470 1.00 94.94 547 ALA A N 1
ATOM 4386 C CA . ALA A 1 547 ? 22.757 -4.132 -31.660 1.00 94.94 547 ALA A CA 1
ATOM 4387 C C . ALA A 1 547 ? 21.792 -4.076 -30.458 1.00 94.94 547 ALA A C 1
ATOM 4389 O O . ALA A 1 547 ? 20.775 -3.379 -30.528 1.00 94.94 547 ALA A O 1
ATOM 4390 N N . LEU A 1 548 ? 22.052 -4.817 -29.373 1.00 94.81 548 LEU A N 1
ATOM 4391 C CA . LEU A 1 548 ? 21.142 -4.838 -28.230 1.00 94.81 548 LEU A CA 1
ATOM 4392 C C . LEU A 1 548 ? 21.108 -3.481 -27.510 1.00 94.81 548 LEU A C 1
ATOM 4394 O O . LEU A 1 548 ? 22.161 -2.907 -27.218 1.00 94.81 548 LEU A O 1
ATOM 4398 N N . PRO A 1 549 ? 19.906 -2.974 -27.176 1.00 92.56 549 PRO A N 1
ATOM 4399 C CA . PRO A 1 549 ? 19.785 -1.761 -26.389 1.00 92.56 549 PRO A CA 1
ATOM 4400 C C . PRO A 1 549 ? 20.231 -2.010 -24.946 1.00 92.56 549 PRO A C 1
ATOM 4402 O O . PRO A 1 549 ? 20.105 -3.119 -24.419 1.00 92.56 549 PRO A O 1
ATOM 4405 N N . SER A 1 550 ? 20.680 -0.937 -24.297 1.00 91.25 550 SER A N 1
ATOM 4406 C CA . SER A 1 550 ? 20.996 -0.930 -22.868 1.00 91.25 550 SER A CA 1
ATOM 4407 C C . SER A 1 550 ? 19.814 -1.452 -22.031 1.00 91.25 550 SER A C 1
ATOM 4409 O O . SER A 1 550 ? 18.655 -1.224 -22.383 1.00 91.25 550 SER A O 1
ATOM 4411 N N . GLY A 1 551 ? 20.095 -2.197 -20.961 1.00 90.56 551 GLY A N 1
ATOM 4412 C CA . GLY A 1 551 ? 19.094 -2.827 -20.089 1.00 90.56 551 GLY A CA 1
ATOM 4413 C C . GLY A 1 551 ? 18.558 -4.179 -20.574 1.00 90.56 551 GLY A C 1
ATOM 4414 O O . GLY A 1 551 ? 17.841 -4.861 -19.843 1.00 90.56 551 GLY A O 1
ATOM 4415 N N . ARG A 1 552 ? 18.902 -4.619 -21.792 1.00 94.31 552 ARG A N 1
ATOM 4416 C CA . ARG A 1 552 ? 18.454 -5.920 -22.309 1.00 94.31 552 ARG A CA 1
ATOM 4417 C C . ARG A 1 552 ? 19.138 -7.080 -21.577 1.00 94.31 552 ARG A C 1
ATOM 4419 O O . ARG A 1 552 ? 20.351 -7.047 -21.390 1.00 94.31 552 ARG A O 1
ATOM 4426 N N . LEU A 1 553 ? 18.381 -8.126 -21.234 1.00 96.19 553 LEU A N 1
ATOM 4427 C CA . LEU A 1 553 ? 18.926 -9.336 -20.615 1.00 96.19 553 LEU A CA 1
ATOM 4428 C C . LEU A 1 553 ? 19.364 -10.355 -21.666 1.00 96.19 553 LEU A C 1
ATOM 4430 O O . LEU A 1 553 ? 18.713 -10.504 -22.707 1.00 96.19 553 LEU A O 1
ATOM 4434 N N . ILE A 1 554 ? 20.445 -11.074 -21.371 1.00 96.38 554 ILE A N 1
ATOM 4435 C CA . ILE A 1 554 ? 20.951 -12.186 -22.177 1.00 96.38 554 ILE A CA 1
ATOM 4436 C C . ILE A 1 554 ? 21.231 -13.363 -21.251 1.00 96.38 554 ILE A C 1
ATOM 4438 O O . ILE A 1 554 ? 21.935 -13.210 -20.255 1.00 96.38 554 ILE A O 1
ATOM 4442 N N . PHE A 1 555 ? 20.652 -14.520 -21.552 1.00 95.38 555 PHE A N 1
ATOM 4443 C CA . PHE A 1 555 ? 20.788 -15.732 -20.747 1.00 95.38 555 PHE A CA 1
ATOM 4444 C C . PHE A 1 555 ? 21.537 -16.793 -21.544 1.00 95.38 555 PHE A C 1
ATOM 4446 O O . PHE A 1 555 ? 21.217 -17.039 -22.712 1.00 95.38 555 PHE A O 1
ATOM 4453 N N . PHE A 1 556 ? 22.488 -17.446 -20.881 1.00 94.44 556 PHE A N 1
ATOM 4454 C CA . PHE A 1 556 ? 23.189 -18.616 -21.388 1.00 94.44 556 PHE A CA 1
ATOM 4455 C C . PHE A 1 556 ? 22.736 -19.842 -20.619 1.00 94.44 556 PHE A C 1
ATOM 4457 O O . PHE A 1 556 ? 22.825 -19.871 -19.390 1.00 94.44 556 PHE A O 1
ATOM 4464 N N . TYR A 1 557 ? 22.244 -20.850 -21.328 1.00 91.88 557 TYR A N 1
ATOM 4465 C CA . TYR A 1 557 ? 21.616 -22.002 -20.695 1.00 91.88 557 TYR A CA 1
ATOM 4466 C C . TYR A 1 557 ? 21.905 -23.307 -21.430 1.00 91.88 557 TYR A C 1
ATOM 4468 O O . TYR A 1 557 ? 22.222 -23.330 -22.622 1.00 91.88 557 TYR A O 1
ATOM 4476 N N . ASN A 1 558 ? 21.800 -24.407 -20.695 1.00 88.00 558 ASN A N 1
ATOM 4477 C CA . ASN A 1 558 ? 22.015 -25.754 -21.208 1.00 88.00 558 ASN A CA 1
ATOM 4478 C C . ASN A 1 558 ? 20.769 -26.311 -21.914 1.00 88.00 558 ASN A C 1
ATOM 4480 O O . ASN A 1 558 ? 19.698 -25.711 -21.917 1.00 88.00 558 ASN A O 1
ATOM 4484 N N . SER A 1 559 ? 20.887 -27.499 -22.510 1.00 82.75 559 SER A N 1
ATOM 4485 C CA . SER A 1 559 ? 19.737 -28.170 -23.146 1.00 82.75 559 SER A CA 1
ATOM 4486 C C . SER A 1 559 ? 18.655 -28.606 -22.142 1.00 82.75 559 SER A C 1
ATOM 4488 O O . SER A 1 559 ? 17.516 -28.816 -22.541 1.00 82.75 559 SER A O 1
ATOM 4490 N N . ASP A 1 560 ? 19.002 -28.702 -20.856 1.00 79.19 560 ASP A N 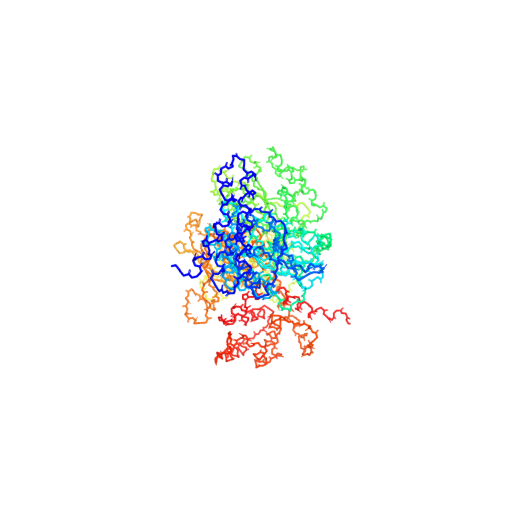1
ATOM 4491 C CA . ASP A 1 560 ? 18.091 -28.938 -19.722 1.00 79.19 560 ASP A CA 1
ATOM 4492 C C . ASP A 1 560 ? 17.415 -27.652 -19.200 1.00 79.19 560 ASP A C 1
ATOM 4494 O O . ASP A 1 560 ? 16.680 -27.691 -18.218 1.00 79.19 560 ASP A O 1
ATOM 4498 N N . TYR A 1 561 ? 17.645 -26.508 -19.857 1.00 80.56 561 TYR A N 1
ATOM 4499 C CA . TYR A 1 561 ? 17.158 -25.181 -19.467 1.00 80.56 561 TYR A CA 1
ATOM 4500 C C . TYR A 1 561 ? 17.747 -24.592 -18.177 1.00 80.56 561 TYR A C 1
ATOM 4502 O O . TYR A 1 561 ? 17.305 -23.515 -17.765 1.00 80.56 561 TYR A O 1
ATOM 4510 N N . SER A 1 562 ? 18.764 -25.228 -17.587 1.00 83.31 562 SER A N 1
ATOM 4511 C CA . SER A 1 562 ? 19.527 -24.679 -16.461 1.00 83.31 562 SER A CA 1
ATOM 4512 C C . SER A 1 562 ? 20.321 -23.440 -16.888 1.00 83.31 562 SER A C 1
ATOM 4514 O O . SER A 1 562 ? 20.951 -23.425 -17.953 1.00 83.31 562 SER A O 1
ATOM 4516 N N . LEU A 1 563 ? 20.288 -22.383 -16.070 1.00 90.50 563 LEU A N 1
ATOM 4517 C CA . LEU A 1 563 ? 21.052 -21.158 -16.322 1.00 90.50 563 LEU A CA 1
ATOM 4518 C C . LEU A 1 563 ? 22.528 -21.396 -15.981 1.00 90.50 563 LEU A C 1
ATOM 4520 O O . LEU A 1 563 ? 22.841 -21.930 -14.921 1.00 90.50 563 LEU A O 1
ATOM 4524 N N . LYS A 1 564 ? 23.437 -20.993 -16.872 1.00 91.44 564 LYS A N 1
ATOM 4525 C CA . LYS A 1 564 ? 24.893 -21.062 -16.651 1.00 91.44 564 LYS A CA 1
ATOM 4526 C C . LYS A 1 564 ? 25.534 -19.708 -16.436 1.00 91.44 564 LYS A C 1
ATOM 4528 O O . LYS A 1 564 ? 26.463 -19.599 -15.649 1.00 91.44 564 LYS A O 1
ATOM 4533 N N . SER A 1 565 ? 25.045 -18.703 -17.149 1.00 94.50 565 SER A N 1
ATOM 4534 C CA . SER A 1 565 ? 25.529 -17.333 -17.051 1.00 94.50 565 SER A CA 1
ATOM 4535 C C . SER A 1 565 ? 24.435 -16.373 -17.501 1.00 94.50 565 SER A C 1
ATOM 4537 O O . SER A 1 565 ? 23.521 -16.737 -18.251 1.00 94.50 565 SER A O 1
ATOM 4539 N N . MET A 1 566 ? 24.537 -15.130 -17.049 1.00 95.94 566 MET A N 1
ATOM 4540 C CA . MET A 1 566 ? 23.629 -14.049 -17.395 1.00 95.94 566 MET A CA 1
ATOM 4541 C C . MET A 1 566 ? 24.436 -12.797 -17.737 1.00 95.94 566 MET A C 1
ATOM 4543 O O . MET A 1 566 ? 25.453 -12.515 -17.104 1.00 95.94 566 MET A O 1
ATOM 4547 N N . MET A 1 567 ? 23.948 -12.018 -18.702 1.00 97.00 567 MET A N 1
ATOM 4548 C CA . MET A 1 567 ? 24.427 -10.667 -18.981 1.00 97.00 567 MET A CA 1
ATOM 4549 C C . MET A 1 567 ? 23.300 -9.642 -18.948 1.00 97.00 567 MET A C 1
ATOM 4551 O O . MET A 1 567 ? 22.147 -9.941 -19.276 1.00 97.00 567 MET A O 1
ATOM 4555 N N . ILE A 1 568 ? 23.680 -8.403 -18.643 1.00 97.50 568 ILE A N 1
ATOM 4556 C CA . ILE A 1 568 ? 22.877 -7.207 -18.888 1.00 97.50 568 ILE A CA 1
ATOM 4557 C C . ILE A 1 568 ? 23.626 -6.354 -19.917 1.00 97.50 568 ILE A C 1
ATOM 4559 O O . ILE A 1 568 ? 24.804 -6.033 -19.739 1.00 97.50 568 ILE A O 1
ATOM 4563 N N . SER A 1 569 ? 22.955 -5.991 -21.011 1.00 96.94 569 SER A N 1
ATOM 4564 C CA . SER A 1 569 ? 23.513 -5.072 -22.002 1.00 96.94 569 SER A CA 1
ATOM 4565 C C . SER A 1 569 ? 23.682 -3.683 -21.401 1.00 96.94 569 SER A C 1
ATOM 4567 O O . SER A 1 569 ? 22.743 -3.110 -20.851 1.00 96.94 569 SER A O 1
ATOM 4569 N N . LEU A 1 570 ? 24.877 -3.124 -21.549 1.00 95.38 570 LEU A N 1
ATOM 4570 C CA . LEU A 1 570 ? 25.202 -1.752 -21.168 1.00 95.38 570 LEU A CA 1
ATOM 4571 C C . LEU A 1 570 ? 25.036 -0.784 -22.355 1.00 95.38 570 LEU A C 1
ATOM 4573 O O . LEU A 1 570 ? 25.187 0.425 -22.183 1.00 95.38 570 LEU A O 1
ATOM 4577 N N . GLY A 1 571 ? 24.674 -1.302 -23.536 1.00 92.12 571 GLY A N 1
ATOM 4578 C CA . GLY A 1 571 ? 24.670 -0.589 -24.813 1.00 92.12 571 GLY A CA 1
ATOM 4579 C C . GLY A 1 571 ? 26.030 -0.625 -25.517 1.00 92.12 571 GLY A C 1
ATOM 4580 O O . GLY A 1 571 ? 27.043 -1.002 -24.926 1.00 92.12 571 GLY A O 1
ATOM 4581 N N . GLU A 1 572 ? 26.044 -0.248 -26.800 1.00 90.88 572 GLU A N 1
ATOM 4582 C CA . GLU A 1 572 ? 27.267 -0.134 -27.622 1.00 90.88 572 GLU A CA 1
ATOM 4583 C C . GLU A 1 572 ? 28.115 -1.423 -27.646 1.00 90.88 572 GLU A C 1
ATOM 4585 O O . GLU A 1 572 ? 29.345 -1.379 -27.622 1.00 90.88 572 GLU A O 1
ATOM 4590 N N . GLY A 1 573 ? 27.468 -2.595 -27.635 1.00 93.56 573 GLY A N 1
ATOM 4591 C CA . GLY A 1 573 ? 28.160 -3.886 -27.611 1.00 93.56 573 GLY A CA 1
ATOM 4592 C C . GLY A 1 573 ? 28.966 -4.168 -26.336 1.00 93.56 573 GLY A C 1
ATOM 4593 O O . GLY A 1 573 ? 29.887 -4.983 -26.378 1.00 93.56 573 GLY A O 1
ATOM 4594 N N . LYS A 1 574 ? 28.658 -3.511 -25.212 1.00 96.56 574 LYS A N 1
ATOM 4595 C CA . LYS A 1 574 ? 29.242 -3.801 -23.893 1.00 96.56 574 LYS A CA 1
ATOM 4596 C C . LYS A 1 574 ? 28.223 -4.465 -22.980 1.00 96.56 574 LYS A C 1
ATOM 4598 O O . LYS A 1 574 ? 27.032 -4.156 -23.039 1.00 96.56 574 LYS A O 1
ATOM 4603 N N . PHE A 1 575 ? 28.703 -5.342 -22.106 1.00 97.38 575 PHE A N 1
ATOM 4604 C CA . PHE A 1 575 ? 27.866 -6.128 -21.206 1.00 97.38 575 PHE A CA 1
ATOM 4605 C C . PHE A 1 575 ? 28.517 -6.228 -19.836 1.00 97.38 575 PHE A C 1
ATOM 4607 O O . PHE A 1 575 ? 29.734 -6.369 -19.745 1.00 97.38 575 PHE A O 1
ATOM 4614 N N . VAL A 1 576 ? 27.703 -6.197 -18.786 1.00 96.56 576 VAL A N 1
ATOM 4615 C CA . VAL A 1 576 ? 28.101 -6.767 -17.498 1.00 96.56 576 VAL A CA 1
ATOM 4616 C C . VAL A 1 576 ? 27.671 -8.229 -17.495 1.00 96.56 576 VAL A C 1
ATOM 4618 O O . VAL A 1 576 ? 26.547 -8.540 -17.900 1.00 96.56 576 VAL A O 1
ATOM 4621 N N . ILE A 1 577 ? 28.577 -9.117 -17.101 1.00 96.19 577 ILE A N 1
ATOM 4622 C CA . ILE A 1 577 ? 28.368 -10.564 -17.071 1.00 96.19 577 ILE A CA 1
ATOM 4623 C C . ILE A 1 577 ? 28.634 -11.104 -15.673 1.00 96.19 577 ILE A C 1
ATOM 4625 O O . ILE A 1 577 ? 29.532 -10.629 -14.983 1.00 96.19 577 ILE A O 1
ATOM 4629 N N . SER A 1 578 ? 27.877 -12.128 -15.295 1.00 94.62 578 SER A N 1
ATOM 4630 C CA . SER A 1 578 ? 28.135 -12.953 -14.120 1.00 94.62 578 SER A CA 1
ATOM 4631 C C . SER A 1 578 ? 28.395 -14.396 -14.552 1.00 94.62 578 SER A C 1
ATOM 4633 O O . SER A 1 578 ? 27.675 -14.915 -15.412 1.00 94.62 578 SER A O 1
ATOM 4635 N N . GLN A 1 579 ? 29.413 -15.037 -13.974 1.00 92.25 579 GLN A N 1
ATOM 4636 C CA . GLN A 1 579 ? 29.811 -16.426 -14.243 1.00 92.25 579 GLN A CA 1
ATOM 4637 C C . GLN A 1 579 ? 30.174 -16.688 -15.718 1.00 92.25 579 GLN A C 1
ATOM 4639 O O . GLN A 1 579 ? 29.710 -17.643 -16.339 1.00 92.25 579 GLN A O 1
ATOM 4644 N N . GLY A 1 580 ? 30.967 -15.802 -16.332 1.00 92.38 580 GLY A N 1
ATOM 4645 C CA . GLY A 1 580 ? 31.370 -15.957 -17.738 1.00 92.38 580 GLY A CA 1
ATOM 4646 C C . GLY A 1 580 ? 32.247 -17.193 -17.998 1.00 92.38 580 GLY A C 1
ATOM 4647 O O . GLY A 1 580 ? 32.174 -17.815 -19.060 1.00 92.38 580 GLY A O 1
ATOM 4648 N N . ASP A 1 581 ? 33.030 -17.611 -17.014 1.00 91.25 581 ASP A N 1
ATOM 4649 C CA . ASP A 1 581 ? 33.844 -18.825 -17.051 1.00 91.25 581 ASP A CA 1
ATOM 4650 C C . ASP A 1 581 ? 33.002 -20.102 -17.231 1.00 91.25 581 ASP A C 1
ATOM 4652 O O . ASP A 1 581 ? 33.392 -20.992 -17.992 1.00 91.25 581 ASP A O 1
ATOM 4656 N N . HIS A 1 582 ? 31.797 -20.158 -16.650 1.00 91.56 582 HIS A N 1
ATOM 4657 C CA . HIS A 1 582 ? 30.861 -21.284 -16.792 1.00 91.56 582 HIS A CA 1
ATOM 4658 C C . HIS A 1 582 ? 30.399 -21.530 -18.238 1.00 91.56 582 HIS A C 1
ATOM 4660 O O . HIS A 1 582 ? 29.940 -22.626 -18.566 1.00 91.56 582 HIS A O 1
ATOM 4666 N N . ILE A 1 583 ? 30.523 -20.530 -19.116 1.00 93.06 583 ILE A N 1
ATOM 4667 C CA . ILE A 1 583 ? 30.193 -20.635 -20.547 1.00 93.06 583 ILE A CA 1
ATOM 4668 C C . ILE A 1 583 ? 31.444 -20.682 -21.437 1.00 93.06 583 ILE A C 1
ATOM 4670 O O . ILE A 1 583 ? 31.349 -20.609 -22.666 1.00 93.06 583 ILE A O 1
ATOM 4674 N N . GLY A 1 584 ? 32.629 -20.818 -20.835 1.00 91.19 584 GLY A N 1
ATOM 4675 C CA . GLY A 1 584 ? 33.912 -20.832 -21.535 1.00 91.19 584 GLY A CA 1
ATOM 4676 C C . GLY A 1 584 ? 34.343 -19.459 -22.058 1.00 91.19 584 GLY A C 1
ATOM 4677 O O . GLY A 1 584 ? 35.092 -19.394 -23.036 1.00 91.19 584 GLY A O 1
ATOM 4678 N N . LEU A 1 585 ? 33.854 -18.369 -21.457 1.00 93.56 585 LEU A N 1
ATOM 4679 C CA . LEU A 1 585 ? 34.341 -17.016 -21.711 1.00 93.56 585 LEU A CA 1
ATOM 4680 C C . LEU A 1 585 ? 35.515 -16.718 -20.773 1.00 93.56 585 LEU A C 1
ATOM 4682 O O . LEU A 1 585 ? 35.441 -16.966 -19.575 1.00 93.56 585 LEU A O 1
ATOM 4686 N N . ALA A 1 586 ? 36.596 -16.153 -21.306 1.00 89.06 586 ALA A N 1
ATOM 4687 C CA . ALA A 1 586 ? 37.710 -15.709 -20.477 1.00 89.06 586 ALA A CA 1
ATOM 4688 C C . ALA A 1 586 ? 37.336 -14.407 -19.742 1.00 89.06 586 ALA A C 1
ATOM 4690 O O . ALA A 1 586 ? 37.398 -13.328 -20.337 1.00 89.06 586 ALA A O 1
ATOM 4691 N N . THR A 1 587 ? 36.953 -14.513 -18.468 1.00 88.31 587 THR A N 1
ATOM 4692 C CA . THR A 1 587 ? 36.753 -13.381 -17.547 1.00 88.31 587 THR A CA 1
ATOM 4693 C C . THR A 1 587 ? 37.879 -13.325 -16.517 1.00 88.31 587 THR A C 1
ATOM 4695 O O . THR A 1 587 ? 38.525 -14.332 -16.225 1.00 88.31 587 THR A O 1
ATOM 4698 N N . LYS A 1 588 ? 38.169 -12.131 -15.985 1.00 86.00 588 LYS A N 1
ATOM 4699 C CA . LYS A 1 588 ? 39.201 -11.965 -14.943 1.00 86.00 588 LYS A CA 1
ATOM 4700 C C . LYS A 1 588 ? 38.665 -12.241 -13.543 1.00 86.00 588 LYS A C 1
ATOM 4702 O O . LYS A 1 588 ? 39.441 -12.540 -12.640 1.00 86.00 588 LYS A O 1
ATOM 4707 N N . GLN A 1 589 ? 37.363 -12.068 -13.368 1.00 87.31 589 GLN A N 1
ATOM 4708 C CA . GLN A 1 589 ? 36.644 -12.177 -12.107 1.00 87.31 589 GLN A CA 1
ATOM 4709 C C . GLN A 1 589 ? 35.330 -12.935 -12.334 1.00 87.31 589 GLN A C 1
ATOM 4711 O O . GLN A 1 589 ? 34.930 -13.172 -13.481 1.00 87.31 589 GLN A O 1
ATOM 4716 N N . LEU A 1 590 ? 34.676 -13.321 -11.233 1.00 88.19 590 LEU A N 1
ATOM 4717 C CA . LEU A 1 590 ? 33.366 -13.979 -11.246 1.00 88.19 590 LEU A CA 1
ATOM 4718 C C . LEU A 1 590 ? 32.318 -13.125 -11.974 1.00 88.19 590 LEU A C 1
ATOM 4720 O O . LEU A 1 590 ? 31.520 -13.643 -12.755 1.00 88.19 590 LEU A O 1
ATOM 4724 N N . HIS A 1 591 ? 32.376 -11.812 -11.758 1.00 93.31 591 HIS A N 1
ATOM 4725 C CA . HIS A 1 591 ? 31.580 -10.808 -12.452 1.00 93.31 591 HIS A CA 1
ATOM 4726 C C . HIS A 1 591 ? 32.520 -9.844 -13.165 1.00 93.31 591 HIS A C 1
ATOM 4728 O O . HIS A 1 591 ? 33.567 -9.488 -12.632 1.00 93.31 591 HIS A O 1
ATOM 4734 N N . ASP A 1 592 ? 32.198 -9.459 -14.395 1.00 93.44 592 ASP A N 1
ATOM 4735 C CA . ASP A 1 592 ? 33.120 -8.682 -15.230 1.00 93.44 592 ASP A CA 1
ATOM 4736 C C . ASP A 1 592 ? 32.361 -7.800 -16.233 1.00 93.44 592 ASP A C 1
ATOM 4738 O O . ASP A 1 592 ? 31.157 -7.966 -16.456 1.00 93.44 592 ASP A O 1
ATOM 4742 N N . ILE A 1 593 ? 33.073 -6.870 -16.872 1.00 94.94 593 ILE A N 1
ATOM 4743 C CA . ILE A 1 593 ? 32.588 -6.170 -18.066 1.00 94.94 593 ILE A CA 1
ATOM 4744 C C . ILE A 1 593 ? 33.274 -6.748 -19.291 1.00 94.94 593 ILE A C 1
ATOM 4746 O O . ILE A 1 593 ? 34.498 -6.752 -19.404 1.00 94.94 593 ILE A O 1
ATOM 4750 N N . VAL A 1 594 ? 32.458 -7.163 -20.252 1.00 95.69 594 VAL A N 1
ATOM 4751 C CA . VAL A 1 594 ? 32.904 -7.797 -21.490 1.00 95.69 594 VAL A CA 1
ATOM 4752 C C . VAL A 1 594 ? 32.432 -7.014 -22.710 1.00 95.69 594 VAL A C 1
ATOM 4754 O O . VAL A 1 594 ? 31.416 -6.309 -22.674 1.00 95.69 594 VAL A O 1
ATOM 4757 N N . SER A 1 595 ? 33.191 -7.111 -23.800 1.00 95.38 595 SER A N 1
ATOM 4758 C CA . SER A 1 595 ? 32.831 -6.533 -25.095 1.00 95.38 595 SER A CA 1
ATOM 4759 C C . SER A 1 595 ? 32.337 -7.605 -26.058 1.00 95.38 595 SER A C 1
ATOM 4761 O O . SER A 1 595 ? 32.675 -8.785 -25.954 1.00 95.38 595 SER A O 1
ATOM 4763 N N . VAL A 1 596 ? 31.549 -7.174 -27.040 1.00 94.19 596 VAL A N 1
ATOM 4764 C CA . VAL A 1 596 ? 30.994 -8.050 -28.073 1.00 94.19 596 VAL A CA 1
ATOM 4765 C C . VAL A 1 596 ? 32.074 -8.818 -28.854 1.00 94.19 596 VAL A C 1
ATOM 4767 O O . VAL A 1 596 ? 31.822 -9.935 -29.298 1.00 94.19 596 VAL A O 1
ATOM 4770 N N . ASP A 1 597 ? 33.293 -8.279 -28.962 1.00 92.88 597 ASP A N 1
ATOM 4771 C CA . ASP A 1 597 ? 34.410 -8.917 -29.676 1.00 92.88 597 ASP A CA 1
ATOM 4772 C C . ASP A 1 597 ? 34.805 -10.268 -29.060 1.00 92.88 597 ASP A C 1
ATOM 4774 O O . ASP A 1 597 ? 35.233 -11.184 -29.764 1.00 92.88 597 ASP A O 1
ATOM 4778 N N . GLN A 1 598 ? 34.595 -10.437 -27.749 1.00 93.88 598 GLN A N 1
ATOM 4779 C CA . GLN A 1 598 ? 34.860 -11.696 -27.047 1.00 93.88 598 GLN A CA 1
ATOM 4780 C C . GLN A 1 598 ? 33.857 -12.806 -27.424 1.00 93.88 598 GLN A C 1
ATOM 4782 O O . GLN A 1 598 ? 34.085 -13.977 -27.121 1.00 93.88 598 GLN A O 1
ATOM 4787 N N . PHE A 1 599 ? 32.780 -12.462 -28.138 1.00 93.38 599 PHE A N 1
ATOM 4788 C CA . PHE A 1 599 ? 31.713 -13.368 -28.559 1.00 93.38 599 PHE A CA 1
ATOM 4789 C C . PHE A 1 599 ? 31.757 -13.714 -30.056 1.00 93.38 599 PHE A C 1
ATOM 4791 O O . PHE A 1 599 ? 30.778 -14.229 -30.588 1.00 93.38 599 PHE A O 1
ATOM 4798 N N . ALA A 1 600 ? 32.894 -13.522 -30.741 1.00 85.88 600 ALA A N 1
ATOM 4799 C CA . ALA A 1 600 ? 33.083 -13.817 -32.174 1.00 85.88 600 ALA A CA 1
ATOM 4800 C C . ALA A 1 600 ? 32.601 -15.212 -32.642 1.00 85.88 600 ALA A C 1
ATOM 4802 O O . ALA A 1 600 ? 32.325 -15.407 -33.822 1.00 85.88 600 ALA A O 1
ATOM 4803 N N . ARG A 1 601 ? 32.497 -16.186 -31.726 1.00 85.69 601 ARG A N 1
ATOM 4804 C CA . ARG A 1 601 ? 32.063 -17.571 -31.989 1.00 85.69 601 ARG A CA 1
ATOM 4805 C C . ARG A 1 601 ? 30.552 -17.803 -31.889 1.00 85.69 601 ARG A C 1
ATOM 4807 O O . ARG A 1 601 ? 30.127 -18.949 -32.007 1.00 85.69 601 ARG A O 1
ATOM 4814 N N . VAL A 1 602 ? 29.746 -16.772 -31.632 1.00 90.94 602 VAL A N 1
ATOM 4815 C CA . VAL A 1 602 ? 28.285 -16.922 -31.603 1.00 90.94 602 VAL A CA 1
ATOM 4816 C C . VAL A 1 602 ? 27.781 -17.311 -32.990 1.00 90.94 602 VAL A C 1
ATOM 4818 O O . VAL A 1 602 ? 27.984 -16.574 -33.956 1.00 90.94 602 VAL A O 1
ATOM 4821 N N . ALA A 1 603 ? 27.113 -18.459 -33.073 1.00 89.19 603 ALA A N 1
ATOM 4822 C CA . ALA A 1 603 ? 26.532 -18.974 -34.305 1.00 89.19 603 ALA A CA 1
ATOM 4823 C C . ALA A 1 603 ? 25.296 -19.832 -34.004 1.00 89.19 603 ALA A C 1
ATOM 4825 O O . ALA A 1 603 ? 25.334 -20.695 -33.127 1.00 89.19 603 ALA A O 1
ATOM 4826 N N . GLY A 1 604 ? 24.207 -19.615 -34.747 1.00 86.50 604 GLY A N 1
ATOM 4827 C CA . GLY A 1 604 ? 23.019 -20.482 -34.720 1.00 86.50 604 GLY A CA 1
ATOM 4828 C C . GLY A 1 604 ? 22.379 -20.637 -33.335 1.00 86.50 604 GLY A C 1
ATOM 4829 O O . GLY A 1 604 ? 22.033 -21.749 -32.939 1.00 86.50 604 GLY A O 1
ATOM 4830 N N . GLY A 1 605 ? 22.287 -19.545 -32.573 1.00 90.25 605 GLY A N 1
ATOM 4831 C CA . GLY A 1 605 ? 21.676 -19.522 -31.244 1.00 90.25 605 GLY A CA 1
ATOM 4832 C C . GLY A 1 605 ? 22.561 -20.091 -30.137 1.00 90.25 605 GLY A C 1
ATOM 4833 O O . GLY A 1 605 ? 22.058 -20.381 -29.050 1.00 90.25 605 GLY A O 1
ATOM 4834 N N . ARG A 1 606 ? 23.864 -20.280 -30.387 1.00 92.06 606 ARG A N 1
ATOM 4835 C CA . ARG A 1 606 ? 24.804 -20.869 -29.426 1.00 92.06 606 ARG A CA 1
ATOM 4836 C C . ARG A 1 606 ? 26.085 -20.067 -29.265 1.00 92.06 606 ARG A C 1
ATOM 4838 O O . ARG A 1 606 ? 26.591 -19.469 -30.213 1.00 92.06 606 ARG A O 1
ATOM 4845 N N . PHE A 1 607 ? 26.637 -20.136 -28.058 1.00 93.62 607 PHE A N 1
ATOM 4846 C CA . PHE A 1 607 ? 28.003 -19.742 -27.734 1.00 93.62 607 PHE A CA 1
ATOM 4847 C C . PHE A 1 607 ? 28.690 -20.915 -27.029 1.00 93.62 607 PHE A C 1
ATOM 4849 O O . PHE A 1 607 ? 28.223 -21.381 -25.984 1.00 93.62 607 PHE A O 1
ATOM 4856 N N . ASN A 1 608 ? 29.772 -21.424 -27.626 1.00 90.38 608 ASN A N 1
ATOM 4857 C CA . ASN A 1 608 ? 30.403 -22.688 -27.235 1.00 90.38 608 ASN A CA 1
ATOM 4858 C C . ASN A 1 608 ? 29.361 -23.826 -27.133 1.00 90.38 608 ASN A C 1
ATOM 4860 O O . ASN A 1 608 ? 28.739 -24.181 -28.134 1.00 90.38 608 ASN A O 1
ATOM 4864 N N . TYR A 1 609 ? 29.153 -24.384 -25.938 1.00 86.12 609 TYR A N 1
ATOM 4865 C CA . TYR A 1 609 ? 28.228 -25.497 -25.683 1.00 86.12 609 TYR A CA 1
ATOM 4866 C C . TYR A 1 609 ? 26.877 -25.055 -25.096 1.00 86.12 609 TYR A C 1
ATOM 4868 O O . TYR A 1 609 ? 26.053 -25.903 -24.758 1.00 86.12 609 TYR A O 1
ATOM 4876 N N . THR A 1 610 ? 26.638 -23.745 -24.977 1.00 91.94 610 THR A N 1
ATOM 4877 C CA . THR A 1 610 ? 25.428 -23.181 -24.356 1.00 91.94 610 THR A CA 1
ATOM 4878 C C . THR A 1 610 ? 24.538 -22.481 -25.373 1.00 91.94 610 THR A C 1
ATOM 4880 O O . THR A 1 610 ? 25.023 -21.879 -26.334 1.00 91.94 610 THR A O 1
ATOM 4883 N N . ASN A 1 611 ? 23.226 -22.554 -25.162 1.00 93.25 611 ASN A N 1
ATOM 4884 C CA . ASN A 1 611 ? 22.250 -21.783 -25.923 1.00 93.25 611 ASN A CA 1
ATOM 4885 C C . ASN A 1 611 ? 22.251 -20.333 -25.423 1.00 93.25 611 ASN A C 1
ATOM 4887 O O . ASN A 1 611 ? 22.359 -20.104 -24.219 1.00 93.25 611 ASN A O 1
ATOM 4891 N N . ILE A 1 612 ? 22.101 -19.369 -26.332 1.00 94.75 612 ILE A N 1
ATOM 4892 C CA . ILE A 1 612 ? 22.078 -17.935 -26.026 1.00 94.75 612 ILE A CA 1
ATOM 4893 C C . ILE A 1 612 ? 20.761 -17.309 -26.495 1.00 94.75 612 ILE A C 1
ATOM 4895 O O . ILE A 1 612 ? 20.384 -17.379 -27.667 1.00 94.75 612 ILE A O 1
ATOM 4899 N N . VAL A 1 613 ? 20.060 -16.668 -25.563 1.00 94.50 613 VAL A N 1
ATOM 4900 C CA . VAL A 1 613 ? 18.809 -15.950 -25.839 1.00 94.50 613 VAL A CA 1
ATOM 4901 C C . VAL A 1 613 ? 18.813 -14.582 -25.193 1.00 94.50 613 VAL A C 1
ATOM 4903 O O . VAL A 1 613 ? 19.454 -14.362 -24.168 1.00 94.50 613 VAL A O 1
ATOM 4906 N N . THR A 1 614 ? 18.044 -13.669 -25.769 1.00 95.44 614 THR A N 1
ATOM 4907 C CA . THR A 1 614 ? 17.814 -12.336 -25.223 1.00 95.44 614 THR A CA 1
ATOM 4908 C C . THR A 1 614 ? 16.331 -12.048 -25.062 1.00 95.44 614 THR A C 1
ATOM 4910 O O . THR A 1 614 ? 15.500 -12.557 -25.812 1.00 95.44 614 THR A O 1
ATOM 4913 N N . GLY A 1 615 ? 15.994 -11.216 -24.083 1.00 93.25 615 GLY A N 1
ATOM 4914 C CA . GLY A 1 615 ? 14.626 -10.797 -23.819 1.00 93.25 615 GLY A CA 1
ATOM 4915 C C . GLY A 1 615 ? 14.559 -9.706 -22.759 1.00 93.25 615 GLY A C 1
ATOM 4916 O O . GLY A 1 615 ? 15.576 -9.220 -22.262 1.00 93.25 615 GLY A O 1
ATOM 4917 N N . THR A 1 616 ? 13.340 -9.296 -22.432 1.00 91.31 616 THR A N 1
ATOM 4918 C CA . THR A 1 616 ? 13.039 -8.453 -21.262 1.00 91.31 616 THR A CA 1
ATOM 4919 C C . THR A 1 616 ? 12.420 -9.301 -20.170 1.00 91.31 616 THR A C 1
ATOM 4921 O O . THR A 1 616 ? 11.836 -10.336 -20.467 1.00 91.31 616 THR A O 1
ATOM 4924 N N . ILE A 1 617 ? 12.496 -8.858 -18.920 1.00 91.19 617 ILE A N 1
ATOM 4925 C CA . ILE A 1 617 ? 11.890 -9.576 -17.794 1.00 91.19 617 ILE A CA 1
ATOM 4926 C C . ILE A 1 617 ? 10.385 -9.730 -18.020 1.00 91.19 617 ILE A C 1
ATOM 4928 O O . ILE A 1 617 ? 9.694 -8.781 -18.399 1.00 91.19 617 ILE A O 1
ATOM 4932 N N . ASN A 1 618 ? 9.869 -10.934 -17.786 1.00 90.75 618 ASN A N 1
ATOM 4933 C CA . ASN A 1 618 ? 8.444 -11.220 -17.854 1.00 90.75 618 ASN A CA 1
ATOM 4934 C C . ASN A 1 618 ? 7.730 -10.728 -16.584 1.00 90.75 618 ASN A C 1
ATOM 4936 O O . ASN A 1 618 ? 7.376 -11.509 -15.699 1.00 90.75 618 ASN A O 1
ATOM 4940 N N . LEU A 1 619 ? 7.509 -9.413 -16.505 1.00 90.19 619 LEU A N 1
ATOM 4941 C CA . LEU A 1 619 ? 6.837 -8.784 -15.364 1.00 90.19 619 LEU A CA 1
ATOM 4942 C C . LEU A 1 619 ? 5.414 -9.311 -15.156 1.00 90.19 619 LEU A C 1
ATOM 4944 O O . LEU A 1 619 ? 4.975 -9.459 -14.020 1.00 90.19 619 LEU A O 1
ATOM 4948 N N . GLN A 1 620 ? 4.716 -9.683 -16.233 1.00 87.62 620 GLN A N 1
ATOM 4949 C CA . GLN A 1 620 ? 3.367 -10.251 -16.153 1.00 87.62 620 GLN A CA 1
ATOM 4950 C C . GLN A 1 620 ? 3.324 -11.574 -15.384 1.00 87.62 620 GLN A C 1
ATOM 4952 O O . GLN A 1 620 ? 2.357 -11.810 -14.652 1.00 87.62 620 GLN A O 1
ATOM 4957 N N . ARG A 1 621 ? 4.358 -12.418 -15.526 1.00 87.75 621 ARG A N 1
ATOM 4958 C CA . ARG A 1 621 ? 4.483 -13.698 -14.807 1.00 87.75 621 ARG A CA 1
ATOM 4959 C C . ARG A 1 621 ? 4.693 -13.484 -13.313 1.00 87.75 621 ARG A C 1
ATOM 4961 O O . ARG A 1 621 ? 4.094 -14.190 -12.510 1.00 87.75 621 ARG A O 1
ATOM 4968 N N . ILE A 1 622 ? 5.539 -12.527 -12.940 1.00 89.50 622 ILE A N 1
ATOM 4969 C CA . ILE A 1 622 ? 5.853 -12.271 -11.528 1.00 89.50 622 ILE A CA 1
ATOM 4970 C C . ILE A 1 622 ? 4.835 -11.341 -10.852 1.00 89.50 622 ILE A C 1
ATOM 4972 O O . ILE A 1 622 ? 4.802 -11.282 -9.629 1.00 89.50 622 ILE A O 1
ATOM 4976 N N . ARG A 1 623 ? 3.947 -10.691 -11.621 1.00 91.75 623 ARG A N 1
ATOM 4977 C CA . ARG A 1 623 ? 3.010 -9.650 -11.164 1.00 91.75 623 ARG A CA 1
ATOM 4978 C C . ARG A 1 623 ? 2.249 -9.997 -9.883 1.00 91.75 623 ARG A C 1
ATOM 4980 O O . ARG A 1 623 ? 2.270 -9.222 -8.933 1.00 91.75 623 ARG A O 1
ATOM 4987 N N . GLN A 1 624 ? 1.617 -11.171 -9.835 1.00 92.94 624 GLN A N 1
ATOM 4988 C CA . GLN A 1 624 ? 0.865 -11.611 -8.654 1.00 92.94 624 GLN A CA 1
ATOM 4989 C C . GLN A 1 624 ? 1.777 -11.704 -7.425 1.00 92.94 624 GLN A C 1
ATOM 4991 O O . GLN A 1 624 ? 1.464 -11.146 -6.379 1.00 92.94 624 GLN A O 1
ATOM 4996 N N . LYS A 1 625 ? 2.941 -12.349 -7.569 1.00 90.44 625 LYS A N 1
ATOM 4997 C CA . LYS A 1 625 ? 3.911 -12.519 -6.483 1.00 90.44 625 LYS A CA 1
ATOM 4998 C C . LYS A 1 625 ? 4.517 -11.198 -6.024 1.00 90.44 625 LYS A C 1
ATOM 5000 O O . LYS A 1 625 ? 4.791 -11.035 -4.845 1.00 90.44 625 LYS A O 1
ATOM 5005 N N . THR A 1 626 ? 4.709 -10.247 -6.934 1.00 89.81 626 THR A N 1
ATOM 5006 C CA . THR A 1 626 ? 5.256 -8.928 -6.585 1.00 89.81 626 THR A CA 1
ATOM 5007 C C . THR A 1 626 ? 4.277 -8.066 -5.796 1.00 89.81 626 THR A C 1
ATOM 5009 O O . THR A 1 626 ? 4.710 -7.167 -5.089 1.00 89.81 626 THR A O 1
ATOM 5012 N N . LEU A 1 627 ? 2.972 -8.325 -5.917 1.00 89.75 627 LEU A N 1
ATOM 5013 C CA . LEU A 1 627 ? 1.926 -7.556 -5.239 1.00 89.75 627 LEU A CA 1
ATOM 5014 C C . LEU A 1 627 ? 1.453 -8.247 -3.960 1.00 89.75 627 LEU A C 1
ATOM 5016 O O . LEU A 1 627 ? 1.309 -7.606 -2.931 1.00 89.75 627 LEU A O 1
ATOM 5020 N N . LEU A 1 628 ? 1.250 -9.565 -4.008 1.00 89.00 628 LEU A N 1
ATOM 5021 C CA . LEU A 1 628 ? 0.701 -10.351 -2.900 1.00 89.00 628 LEU A CA 1
ATOM 5022 C C . LEU A 1 628 ? 1.763 -11.176 -2.158 1.00 89.00 628 LEU A C 1
ATOM 5024 O O . LEU A 1 628 ? 1.431 -11.881 -1.210 1.00 89.00 628 LEU A O 1
ATOM 5028 N N . GLY A 1 629 ? 3.022 -11.129 -2.592 1.00 86.00 629 GLY A N 1
ATOM 5029 C CA . GLY A 1 629 ? 4.151 -11.880 -2.041 1.00 86.00 629 GLY A CA 1
ATOM 5030 C C . GLY A 1 629 ? 4.405 -13.249 -2.693 1.00 86.00 629 GLY A C 1
ATOM 5031 O O . GLY A 1 629 ? 3.574 -13.803 -3.421 1.00 86.00 629 GLY A O 1
ATOM 5032 N N . GLN A 1 630 ? 5.595 -13.802 -2.438 1.00 79.50 630 GLN A N 1
ATOM 5033 C CA . GLN A 1 630 ? 6.194 -14.919 -3.186 1.00 79.50 630 GLN A CA 1
ATOM 5034 C C . GLN A 1 630 ? 5.341 -16.194 -3.210 1.00 79.50 630 GLN A C 1
ATOM 5036 O O . GLN A 1 630 ? 5.268 -16.871 -4.238 1.00 79.50 630 GLN A O 1
ATOM 5041 N N . ASN A 1 631 ? 4.698 -16.517 -2.086 1.00 79.50 631 ASN A N 1
ATOM 5042 C CA . ASN A 1 631 ? 3.883 -17.725 -1.918 1.00 79.50 631 ASN A CA 1
ATOM 5043 C C . ASN A 1 631 ? 2.380 -17.468 -2.094 1.00 79.50 631 ASN A C 1
ATOM 5045 O O . ASN A 1 631 ? 1.557 -18.226 -1.570 1.00 79.50 631 ASN A O 1
ATOM 5049 N N . SER A 1 632 ? 2.024 -16.385 -2.785 1.00 87.81 632 SER A N 1
ATOM 5050 C CA . SER A 1 632 ? 0.630 -16.001 -2.950 1.00 87.81 632 SER A CA 1
ATOM 5051 C C . SER A 1 632 ? -0.163 -16.959 -3.840 1.00 87.81 632 SER A C 1
ATOM 5053 O O . SER A 1 632 ? 0.375 -17.574 -4.764 1.00 87.81 632 SER A O 1
ATOM 5055 N N . VAL A 1 633 ? -1.468 -17.042 -3.586 1.00 89.12 633 VAL A N 1
ATOM 5056 C CA . VAL A 1 633 ? -2.452 -17.703 -4.453 1.00 89.12 633 VAL A CA 1
ATOM 5057 C C . VAL A 1 633 ? -3.529 -16.699 -4.837 1.00 89.12 633 VAL A C 1
ATOM 5059 O O . VAL A 1 633 ? -3.961 -15.915 -3.993 1.00 89.12 633 VAL A O 1
ATOM 5062 N N . PHE A 1 634 ? -3.952 -16.737 -6.098 1.00 93.19 634 PHE A N 1
ATOM 5063 C CA . PHE A 1 634 ? -5.021 -15.904 -6.630 1.00 93.19 634 PHE A CA 1
ATOM 5064 C C . PHE A 1 634 ? -5.747 -16.676 -7.736 1.00 93.19 634 PHE A C 1
ATOM 5066 O O . PHE A 1 634 ? -5.252 -16.751 -8.859 1.00 93.19 634 PHE A O 1
ATOM 5073 N N . ASN A 1 635 ? -6.870 -17.312 -7.395 1.00 94.00 635 ASN A N 1
ATOM 5074 C CA . ASN A 1 635 ? -7.586 -18.233 -8.281 1.00 94.00 635 ASN A CA 1
ATOM 5075 C C . ASN A 1 635 ? -9.091 -17.946 -8.277 1.00 94.00 635 ASN A C 1
ATOM 5077 O O . ASN A 1 635 ? -9.683 -17.803 -7.214 1.00 94.00 635 ASN A O 1
ATOM 5081 N N . LEU A 1 636 ? -9.716 -17.919 -9.453 1.00 93.25 636 LEU A N 1
ATOM 5082 C CA . LEU A 1 636 ? -11.165 -17.794 -9.616 1.00 93.25 636 LEU A CA 1
ATOM 5083 C C . LEU A 1 636 ? -11.788 -19.168 -9.894 1.00 93.25 636 LEU A C 1
ATOM 5085 O O . LEU A 1 636 ? -11.414 -19.820 -10.870 1.00 93.25 636 LEU A O 1
ATOM 5089 N N . GLU A 1 637 ? -12.767 -19.576 -9.086 1.00 92.06 637 GLU A N 1
ATOM 5090 C CA . GLU A 1 637 ? -13.591 -20.766 -9.332 1.00 92.06 637 GLU A CA 1
ATOM 5091 C C . GLU A 1 637 ? -15.077 -20.378 -9.289 1.00 92.06 637 GLU A C 1
ATOM 5093 O O . GLU A 1 637 ? -15.624 -20.017 -8.247 1.00 92.06 637 GLU A O 1
ATOM 5098 N N . GLY A 1 638 ? -15.750 -20.421 -10.443 1.00 91.19 638 GLY A N 1
ATOM 5099 C CA . GLY A 1 638 ? -17.133 -19.949 -10.554 1.00 91.19 638 GLY A CA 1
ATOM 5100 C C . GLY A 1 638 ? -17.254 -18.451 -10.243 1.00 91.19 638 GLY A C 1
ATOM 5101 O O . GLY A 1 638 ? -16.609 -17.632 -10.891 1.00 91.19 638 GLY A O 1
ATOM 5102 N N . ASN A 1 639 ? -18.087 -18.105 -9.260 1.00 94.38 639 ASN A N 1
ATOM 5103 C CA . ASN A 1 639 ? -18.293 -16.748 -8.733 1.00 94.38 639 ASN A CA 1
ATOM 5104 C C . ASN A 1 639 ? -17.443 -16.452 -7.478 1.00 94.38 639 ASN A C 1
ATOM 5106 O O . ASN A 1 639 ? -17.668 -15.435 -6.816 1.00 94.38 639 ASN A O 1
ATOM 5110 N N . LYS A 1 640 ? -16.486 -17.328 -7.135 1.00 95.88 640 LYS A N 1
ATOM 5111 C CA . LYS A 1 640 ? -15.651 -17.211 -5.935 1.00 95.88 640 LYS A CA 1
ATOM 5112 C C . LYS A 1 640 ? -14.187 -16.961 -6.266 1.00 95.88 640 LYS A C 1
ATOM 5114 O O . LYS A 1 640 ? -13.560 -17.747 -6.978 1.00 95.88 640 LYS A O 1
ATOM 5119 N N . LEU A 1 641 ? -13.626 -15.897 -5.699 1.00 96.62 641 LEU A N 1
ATOM 5120 C CA . LEU A 1 641 ? -12.210 -15.564 -5.818 1.00 96.62 641 LEU A CA 1
ATOM 5121 C C . LEU A 1 641 ? -11.445 -15.992 -4.559 1.00 96.62 641 LEU A C 1
ATOM 5123 O O . LEU A 1 641 ? -11.678 -15.468 -3.475 1.00 96.62 641 LEU A O 1
ATOM 5127 N N . PHE A 1 642 ? -10.495 -16.909 -4.711 1.00 93.75 642 PHE A N 1
ATOM 5128 C CA . PHE A 1 642 ? -9.631 -17.399 -3.640 1.00 93.75 642 PHE A CA 1
ATOM 5129 C C . PHE A 1 642 ? -8.324 -16.621 -3.610 1.00 93.75 642 PHE A C 1
ATOM 5131 O O . PHE A 1 642 ? -7.583 -16.591 -4.599 1.00 93.75 642 PHE A O 1
ATOM 5138 N N . ILE A 1 643 ? -8.011 -16.038 -2.455 1.00 92.06 643 ILE A N 1
ATOM 5139 C CA . ILE A 1 643 ? -6.843 -15.182 -2.270 1.00 92.06 643 ILE A CA 1
ATOM 5140 C C . ILE A 1 643 ? -6.064 -15.650 -1.050 1.00 92.06 643 ILE A C 1
ATOM 5142 O O . ILE A 1 643 ? -6.556 -15.623 0.075 1.00 92.06 643 ILE A O 1
ATOM 5146 N N . LYS A 1 644 ? -4.805 -16.022 -1.263 1.00 88.38 644 LYS A N 1
ATOM 5147 C CA . LYS A 1 644 ? -3.827 -16.224 -0.195 1.00 88.38 644 LYS A CA 1
ATOM 5148 C C . LYS A 1 644 ? -2.702 -15.221 -0.389 1.00 88.38 644 LYS A C 1
ATOM 5150 O O . LYS A 1 644 ? -1.821 -15.479 -1.206 1.00 88.38 644 LYS A O 1
ATOM 5155 N N . PRO A 1 645 ? -2.700 -14.087 0.313 1.00 86.81 645 PRO A N 1
ATOM 5156 C CA . PRO A 1 645 ? -1.545 -13.217 0.329 1.00 86.81 645 PRO A CA 1
ATOM 5157 C C . PRO A 1 645 ? -0.469 -13.742 1.285 1.00 86.81 645 PRO A C 1
ATOM 5159 O O . PRO A 1 645 ? -0.741 -14.488 2.226 1.00 86.81 645 PRO A O 1
ATOM 5162 N N . GLN A 1 646 ? 0.765 -13.308 1.070 1.00 78.81 646 GLN A N 1
ATOM 5163 C CA . GLN A 1 646 ? 1.815 -13.356 2.073 1.00 78.81 646 GLN A CA 1
ATOM 5164 C C . GLN A 1 646 ? 1.834 -12.011 2.800 1.00 78.81 646 GLN A C 1
ATOM 5166 O O . GLN A 1 646 ? 1.963 -10.949 2.193 1.00 78.81 646 GLN A O 1
ATOM 5171 N N . GLY A 1 647 ? 1.684 -12.055 4.117 1.00 70.12 647 GLY A N 1
ATOM 5172 C CA . GLY A 1 647 ? 1.558 -10.859 4.929 1.00 70.12 647 GLY A CA 1
ATOM 5173 C C . GLY A 1 647 ? 1.907 -11.106 6.386 1.00 70.12 647 GLY A C 1
ATOM 5174 O O . GLY A 1 647 ? 2.090 -12.240 6.827 1.00 70.12 647 GLY A O 1
ATOM 5175 N N . ARG A 1 648 ? 2.007 -10.001 7.107 1.00 70.88 648 ARG A N 1
ATOM 5176 C CA . ARG A 1 648 ? 2.178 -9.873 8.553 1.00 70.88 648 ARG A CA 1
ATOM 5177 C C . ARG A 1 648 ? 0.843 -9.390 9.150 1.00 70.88 648 ARG A C 1
ATOM 5179 O O . ARG A 1 648 ? -0.104 -9.157 8.394 1.00 70.88 648 ARG A O 1
ATOM 5186 N N . PRO A 1 649 ? 0.710 -9.275 10.480 1.00 60.78 649 PRO A N 1
ATOM 5187 C CA . PRO A 1 649 ? -0.527 -8.798 11.088 1.00 60.78 649 PRO A CA 1
ATOM 5188 C C . PRO A 1 649 ? -0.997 -7.466 10.515 1.00 60.78 649 PRO A C 1
ATOM 5190 O O . PRO A 1 649 ? -0.229 -6.513 10.512 1.00 60.78 649 PRO A O 1
ATOM 5193 N N . SER A 1 650 ? -2.227 -7.445 9.988 1.00 56.91 650 SER A N 1
ATOM 5194 C CA . SER A 1 650 ? -2.859 -6.294 9.318 1.00 56.91 650 SER A CA 1
ATOM 5195 C C . SER A 1 650 ? -2.054 -5.673 8.165 1.00 56.91 650 SER A C 1
ATOM 5197 O O . SER A 1 650 ? -2.325 -4.546 7.774 1.00 56.91 650 SER A O 1
ATOM 5199 N N . ILE A 1 651 ? -1.066 -6.395 7.621 1.00 66.19 651 ILE A N 1
ATOM 5200 C CA . ILE A 1 651 ? -0.133 -5.895 6.606 1.00 66.19 651 ILE A CA 1
ATOM 5201 C C . ILE A 1 651 ? 0.051 -6.973 5.549 1.00 66.19 651 ILE A C 1
ATOM 5203 O O . ILE A 1 651 ? 0.813 -7.928 5.725 1.00 66.19 651 ILE A O 1
ATOM 5207 N N . ILE A 1 652 ? -0.611 -6.829 4.413 1.00 67.81 652 ILE A N 1
ATOM 5208 C CA . ILE A 1 652 ? -0.421 -7.747 3.293 1.00 67.81 652 ILE A CA 1
ATOM 5209 C C . ILE A 1 652 ? 0.621 -7.125 2.375 1.00 67.81 652 ILE A C 1
ATOM 5211 O O . ILE A 1 652 ? 0.371 -6.091 1.780 1.00 67.81 652 ILE A O 1
ATOM 5215 N N . ASN A 1 653 ? 1.820 -7.714 2.328 1.00 69.38 653 ASN A N 1
ATOM 5216 C CA . ASN A 1 653 ? 2.964 -7.200 1.565 1.00 69.38 653 ASN A CA 1
ATOM 5217 C C . ASN A 1 653 ? 3.213 -5.676 1.708 1.00 69.38 653 ASN A C 1
ATOM 5219 O O . ASN A 1 653 ? 3.518 -5.008 0.727 1.00 69.38 653 ASN A O 1
ATOM 5223 N N . TYR A 1 654 ? 3.108 -5.141 2.932 1.00 69.19 654 TYR A N 1
ATOM 5224 C CA . TYR A 1 654 ? 3.304 -3.714 3.271 1.00 69.19 654 TYR A CA 1
ATOM 5225 C C . TYR A 1 654 ? 2.181 -2.755 2.863 1.00 69.19 654 TYR A C 1
ATOM 5227 O O . TYR A 1 654 ? 2.384 -1.545 2.889 1.00 69.19 654 TYR A O 1
ATOM 5235 N N . MET A 1 655 ? 1.013 -3.302 2.536 1.00 79.00 655 MET A N 1
ATOM 5236 C CA . MET A 1 655 ? -0.138 -2.564 2.025 1.00 79.00 655 MET A CA 1
ATOM 5237 C C . MET A 1 655 ? -1.243 -2.538 3.073 1.00 79.00 655 MET A C 1
ATOM 5239 O O . MET A 1 655 ? -1.441 -3.526 3.795 1.00 79.00 655 MET A O 1
ATOM 5243 N N . ASP A 1 656 ? -1.969 -1.423 3.140 1.00 80.62 656 ASP A N 1
ATOM 5244 C CA . ASP A 1 656 ? -3.209 -1.358 3.903 1.00 80.62 656 ASP A CA 1
ATOM 5245 C C . ASP A 1 656 ? -4.368 -2.041 3.156 1.00 80.62 656 ASP A C 1
ATOM 5247 O O . ASP A 1 656 ? -4.244 -2.530 2.028 1.00 80.62 656 ASP A O 1
ATOM 5251 N N . SER A 1 657 ? -5.516 -2.127 3.821 1.00 85.88 657 SER A N 1
ATOM 5252 C CA . SER A 1 657 ? -6.674 -2.851 3.296 1.00 85.88 657 SER A CA 1
ATOM 5253 C C . SER A 1 657 ? -7.341 -2.138 2.108 1.00 85.88 657 SER A C 1
ATOM 5255 O O . SER A 1 657 ? -7.953 -2.798 1.264 1.00 85.88 657 SER A O 1
ATOM 5257 N N . THR A 1 658 ? -7.203 -0.814 2.007 1.00 84.75 658 THR A N 1
ATOM 5258 C CA . THR A 1 658 ? -7.704 -0.013 0.883 1.00 84.75 658 THR A CA 1
ATOM 5259 C C . THR A 1 658 ? -6.826 -0.229 -0.347 1.00 84.75 658 THR A C 1
ATOM 5261 O O . THR A 1 658 ? -7.343 -0.525 -1.427 1.00 84.75 658 THR A O 1
ATOM 5264 N N . GLU A 1 659 ? -5.502 -0.166 -0.190 1.00 86.69 659 GLU A N 1
ATOM 5265 C CA . GLU A 1 659 ? -4.533 -0.490 -1.241 1.00 86.69 659 GLU A CA 1
ATOM 5266 C C . GLU A 1 659 ? -4.711 -1.936 -1.724 1.00 86.69 659 GLU A C 1
ATOM 5268 O O . GLU A 1 659 ? -4.829 -2.187 -2.927 1.00 86.69 659 GLU A O 1
ATOM 5273 N N . LEU A 1 660 ? -4.826 -2.889 -0.795 1.00 89.62 660 LEU A N 1
ATOM 5274 C CA . LEU A 1 660 ? -5.065 -4.289 -1.128 1.00 89.62 660 LEU A CA 1
ATOM 5275 C C . LEU A 1 660 ? -6.355 -4.479 -1.932 1.00 89.62 660 LEU A C 1
ATOM 5277 O O . LEU A 1 660 ? -6.367 -5.285 -2.859 1.00 89.62 660 LEU A O 1
ATOM 5281 N N . SER A 1 661 ? -7.422 -3.742 -1.621 1.00 91.12 661 SER A N 1
ATOM 5282 C CA . SER A 1 661 ? -8.679 -3.818 -2.375 1.00 91.12 661 SER A CA 1
ATOM 5283 C C . SER A 1 661 ? -8.463 -3.444 -3.846 1.00 91.12 661 SER A C 1
ATOM 5285 O O . SER A 1 661 ? -8.837 -4.211 -4.736 1.00 91.12 661 SER A O 1
ATOM 5287 N N . ASN A 1 662 ? -7.759 -2.337 -4.113 1.00 90.44 662 ASN A N 1
ATOM 5288 C CA . ASN A 1 662 ? -7.396 -1.942 -5.481 1.00 90.44 662 ASN A CA 1
ATOM 5289 C C . ASN A 1 662 ? -6.525 -3.000 -6.174 1.00 90.44 662 ASN A C 1
ATOM 5291 O O . ASN A 1 662 ? -6.664 -3.241 -7.374 1.00 90.44 662 ASN A O 1
ATOM 5295 N N . ILE A 1 663 ? -5.654 -3.675 -5.420 1.00 92.12 663 ILE A N 1
ATOM 5296 C CA . ILE A 1 663 ? -4.798 -4.736 -5.955 1.00 92.12 663 ILE A CA 1
ATOM 5297 C C . ILE A 1 663 ? -5.570 -5.997 -6.315 1.00 92.12 663 ILE A C 1
ATOM 5299 O O . ILE A 1 663 ? -5.301 -6.605 -7.352 1.00 92.12 663 ILE A O 1
ATOM 5303 N N . ILE A 1 664 ? -6.530 -6.390 -5.481 1.00 94.75 664 ILE A N 1
ATOM 5304 C CA . ILE A 1 664 ? -7.416 -7.521 -5.754 1.00 94.75 664 ILE A CA 1
ATOM 5305 C C . ILE A 1 664 ? -8.200 -7.254 -7.036 1.00 94.75 664 ILE A C 1
ATOM 5307 O O . ILE A 1 664 ? -8.189 -8.092 -7.937 1.00 94.75 664 ILE A O 1
ATOM 5311 N N . GLU A 1 665 ? -8.817 -6.078 -7.148 1.00 93.56 665 GLU A N 1
ATOM 5312 C CA . GLU A 1 665 ? -9.551 -5.688 -8.348 1.00 93.56 665 GLU A CA 1
ATOM 5313 C C . GLU A 1 665 ? -8.642 -5.670 -9.586 1.00 93.56 665 GLU A C 1
ATOM 5315 O O . GLU A 1 665 ? -8.945 -6.323 -10.586 1.00 93.56 665 GLU A O 1
ATOM 5320 N N . GLY A 1 666 ? -7.496 -4.984 -9.525 1.00 92.50 666 GLY A N 1
ATOM 5321 C CA . GLY A 1 666 ? -6.573 -4.892 -10.657 1.00 92.50 666 GLY A CA 1
ATOM 5322 C C . GLY A 1 666 ? -6.043 -6.256 -11.110 1.00 92.50 666 GLY A C 1
ATOM 5323 O O . GLY A 1 666 ? -5.994 -6.535 -12.312 1.00 92.50 666 GLY A O 1
ATOM 5324 N N . LEU A 1 667 ? -5.711 -7.152 -10.174 1.00 94.75 667 LEU A N 1
ATOM 5325 C CA . LEU A 1 667 ? -5.311 -8.527 -10.489 1.00 94.75 667 LEU A CA 1
ATOM 5326 C C . LEU A 1 667 ? -6.459 -9.357 -11.070 1.00 94.75 667 LEU A C 1
ATOM 5328 O O . LEU A 1 667 ? -6.227 -10.113 -12.015 1.00 94.75 667 LEU A O 1
ATOM 5332 N N . ALA A 1 668 ? -7.680 -9.218 -10.552 1.00 94.81 668 ALA A N 1
ATOM 5333 C CA . ALA A 1 668 ? -8.846 -9.922 -11.077 1.00 94.81 668 ALA A CA 1
ATOM 5334 C C . ALA A 1 668 ? -9.164 -9.483 -12.510 1.00 94.81 668 ALA A C 1
ATOM 5336 O O . ALA A 1 668 ? -9.341 -10.328 -13.389 1.00 94.81 668 ALA A O 1
ATOM 5337 N N . ILE A 1 669 ? -9.146 -8.174 -12.772 1.00 92.25 669 ILE A N 1
ATOM 5338 C CA . ILE A 1 669 ? -9.316 -7.610 -14.113 1.00 92.25 669 ILE A CA 1
ATOM 5339 C C . ILE A 1 669 ? -8.220 -8.126 -15.053 1.00 92.25 669 ILE A C 1
ATOM 5341 O O . ILE A 1 669 ? -8.523 -8.573 -16.158 1.00 92.25 669 ILE A O 1
ATOM 5345 N N . LYS A 1 670 ? -6.958 -8.138 -14.613 1.00 91.56 670 LYS A N 1
ATOM 5346 C CA . LYS A 1 670 ? -5.828 -8.640 -15.408 1.00 91.56 670 LYS A CA 1
ATOM 5347 C C . LYS A 1 670 ? -5.957 -10.124 -15.761 1.00 91.56 670 LYS A C 1
ATOM 5349 O O . LYS A 1 670 ? -5.680 -10.513 -16.893 1.00 91.56 670 LYS A O 1
ATOM 5354 N N . LEU A 1 671 ? -6.283 -10.966 -14.782 1.00 92.44 671 LEU A N 1
ATOM 5355 C CA . LEU A 1 671 ? -6.255 -12.423 -14.938 1.00 92.44 671 LEU A CA 1
ATOM 5356 C C . LEU A 1 671 ? -7.535 -12.976 -15.566 1.00 92.44 671 LEU A C 1
ATOM 5358 O O . LEU A 1 671 ? -7.471 -13.966 -16.292 1.00 92.44 671 LEU A O 1
ATOM 5362 N N . TYR A 1 672 ? -8.679 -12.346 -15.298 1.00 93.88 672 TYR A N 1
ATOM 5363 C CA . TYR A 1 672 ? -9.994 -12.879 -15.657 1.00 93.88 672 TYR A CA 1
ATOM 5364 C C . TYR A 1 672 ? -10.829 -11.927 -16.518 1.00 93.88 672 TYR A C 1
ATOM 5366 O O . TYR A 1 672 ? -11.820 -12.364 -17.102 1.00 93.88 672 TYR A O 1
ATOM 5374 N N . GLY A 1 673 ? -10.432 -10.661 -16.653 1.00 90.62 673 GLY A N 1
ATOM 5375 C CA . GLY A 1 673 ? -11.177 -9.633 -17.378 1.00 90.62 673 GLY A CA 1
ATOM 5376 C C . GLY A 1 673 ? -12.302 -9.008 -16.547 1.00 90.62 673 GLY A C 1
ATOM 5377 O O . GLY A 1 673 ? -12.884 -9.645 -15.667 1.00 90.62 673 GLY A O 1
ATOM 5378 N N . LEU A 1 674 ? -12.652 -7.759 -16.874 1.00 88.75 674 LEU A N 1
ATOM 5379 C CA . LEU A 1 674 ? -13.658 -6.971 -16.147 1.00 88.75 674 LEU A CA 1
ATOM 5380 C C . LEU A 1 674 ? -15.021 -7.679 -16.043 1.00 88.75 674 LEU A C 1
ATOM 5382 O O . LEU A 1 674 ? -15.620 -7.716 -14.973 1.00 88.75 674 LEU A O 1
ATOM 5386 N N . ASN A 1 675 ? -15.480 -8.310 -17.127 1.00 89.50 675 ASN A N 1
ATOM 5387 C CA . ASN A 1 675 ? -16.777 -8.996 -17.157 1.00 89.50 675 ASN A CA 1
ATOM 5388 C C . ASN A 1 675 ? -16.853 -10.197 -16.203 1.00 89.50 675 ASN A C 1
ATOM 5390 O O . ASN A 1 675 ? -17.935 -10.528 -15.727 1.00 89.50 675 ASN A O 1
ATOM 5394 N N . ASN A 1 676 ? -15.737 -10.893 -15.965 1.00 92.31 676 ASN A N 1
ATOM 5395 C CA . ASN A 1 676 ? -15.711 -12.000 -15.009 1.00 92.31 676 ASN A CA 1
ATOM 5396 C C . ASN A 1 676 ? -15.523 -11.482 -13.586 1.00 92.31 676 ASN A C 1
ATOM 5398 O O . ASN A 1 676 ? -16.165 -12.004 -12.683 1.00 92.31 676 ASN A O 1
ATOM 5402 N N . TRP A 1 677 ? -14.725 -10.425 -13.398 1.00 92.94 677 TRP A N 1
ATOM 5403 C CA . TRP A 1 677 ? -14.603 -9.739 -12.111 1.00 92.94 677 TRP A CA 1
ATOM 5404 C C . TRP A 1 677 ? -15.964 -9.270 -11.576 1.00 92.94 677 TRP A C 1
ATOM 5406 O O . TRP A 1 677 ? -16.310 -9.562 -10.437 1.00 92.94 677 TRP A O 1
ATOM 5416 N N . GLN A 1 678 ? -16.793 -8.654 -12.421 1.00 91.19 678 GLN A N 1
ATOM 5417 C CA . GLN A 1 678 ? -18.136 -8.201 -12.036 1.00 91.19 678 GLN A CA 1
ATOM 5418 C C . GLN A 1 678 ? -19.072 -9.332 -11.577 1.00 91.19 678 GLN A C 1
ATOM 5420 O O . GLN A 1 678 ? -19.978 -9.081 -10.787 1.00 91.19 678 GLN A O 1
ATOM 5425 N N . LYS A 1 679 ? -18.855 -10.566 -12.053 1.00 95.19 679 LYS A N 1
ATOM 5426 C CA . LYS A 1 679 ? -19.635 -11.759 -11.670 1.00 95.19 679 LYS A CA 1
ATOM 5427 C C . LYS A 1 679 ? -19.134 -12.429 -10.395 1.00 95.19 679 LYS A C 1
ATOM 5429 O O . LYS A 1 679 ? -19.767 -13.371 -9.928 1.00 95.19 679 LYS A O 1
ATOM 5434 N N . VAL A 1 680 ? -17.983 -12.013 -9.869 1.00 96.75 680 VAL A N 1
ATOM 5435 C CA . VAL A 1 680 ? -17.541 -12.471 -8.554 1.00 96.75 680 VAL A CA 1
ATOM 5436 C C . VAL A 1 680 ? -18.542 -11.951 -7.529 1.00 96.75 680 VAL A C 1
ATOM 5438 O O . VAL A 1 680 ? -18.928 -10.784 -7.568 1.00 96.75 680 VAL A O 1
ATOM 5441 N N . GLU A 1 681 ? -18.967 -12.824 -6.626 1.00 96.25 681 GLU A N 1
ATOM 5442 C CA . GLU A 1 681 ? -19.881 -12.504 -5.523 1.00 96.25 681 GLU A CA 1
ATOM 5443 C C . GLU A 1 681 ? -19.179 -12.668 -4.173 1.00 96.25 681 GLU A C 1
ATOM 5445 O O . GLU A 1 681 ? -19.469 -11.941 -3.225 1.00 96.25 681 GLU A O 1
ATOM 5450 N N . THR A 1 682 ? -18.219 -13.596 -4.089 1.00 96.75 682 THR A N 1
ATOM 5451 C CA . THR A 1 682 ? -17.516 -13.917 -2.844 1.00 96.75 682 THR A CA 1
ATOM 5452 C C . THR A 1 682 ? -16.005 -13.912 -3.028 1.00 96.75 682 THR A C 1
ATOM 5454 O O . THR A 1 682 ? -15.479 -14.435 -4.013 1.00 96.75 682 THR A O 1
ATOM 5457 N N . ILE A 1 683 ? -15.299 -13.381 -2.034 1.00 96.81 683 ILE A N 1
ATOM 5458 C CA . ILE A 1 683 ? -13.847 -13.459 -1.904 1.00 96.81 683 ILE A CA 1
ATOM 5459 C C . ILE A 1 683 ? -13.513 -14.318 -0.682 1.00 96.81 683 ILE A C 1
ATOM 5461 O O . ILE A 1 683 ? -13.873 -13.978 0.442 1.00 96.81 683 ILE A O 1
ATOM 5465 N N . GLU A 1 684 ? -12.791 -15.417 -0.883 1.00 93.88 684 GLU A N 1
ATOM 5466 C CA . GLU A 1 684 ? -12.245 -16.234 0.203 1.00 93.88 684 GLU A CA 1
ATOM 5467 C C . GLU A 1 684 ? -10.796 -15.806 0.476 1.00 93.88 684 GLU A C 1
ATOM 5469 O O . GLU A 1 684 ? -9.868 -16.129 -0.271 1.00 93.88 684 GLU A O 1
ATOM 5474 N N . LEU A 1 685 ? -10.608 -15.036 1.552 1.00 90.25 685 LEU A N 1
ATOM 5475 C CA . LEU A 1 685 ? -9.333 -14.469 1.973 1.00 90.25 685 LEU A CA 1
ATOM 5476 C C . LEU A 1 685 ? -8.665 -15.354 3.031 1.00 90.25 685 LEU A C 1
ATOM 5478 O O . LEU A 1 685 ? -9.049 -15.381 4.201 1.00 90.25 685 LEU A O 1
ATOM 5482 N N . GLN A 1 686 ? -7.590 -16.031 2.647 1.00 85.94 686 GLN A N 1
ATOM 5483 C CA . GLN A 1 686 ? -6.751 -16.797 3.560 1.00 85.94 686 GLN A CA 1
ATOM 5484 C C . GLN A 1 686 ? -5.630 -15.916 4.120 1.00 85.94 686 GLN A C 1
ATOM 5486 O O . GLN A 1 686 ? -4.524 -15.876 3.583 1.00 85.94 686 GLN A O 1
ATOM 5491 N N . SER A 1 687 ? -5.914 -15.221 5.219 1.00 82.44 687 SER A N 1
ATOM 5492 C CA . SER A 1 687 ? -4.967 -14.332 5.893 1.00 82.44 687 SER A CA 1
ATOM 5493 C C . SER A 1 687 ? -4.941 -14.622 7.388 1.00 82.44 687 SER A C 1
ATOM 5495 O O . SER A 1 687 ? -5.981 -14.600 8.043 1.00 82.44 687 SER A O 1
ATOM 5497 N N . CYS A 1 688 ? -3.743 -14.838 7.946 1.00 76.31 688 CYS A N 1
ATOM 5498 C CA . CYS A 1 688 ? -3.561 -15.141 9.369 1.00 76.31 688 CYS A CA 1
ATOM 5499 C C . CYS A 1 688 ? -4.218 -14.102 10.291 1.00 76.31 688 CYS A C 1
ATOM 5501 O O . CYS A 1 688 ? -4.692 -14.460 11.365 1.00 76.31 688 CYS A O 1
ATOM 5503 N N . PHE A 1 689 ? -4.277 -12.841 9.850 1.00 79.25 689 PHE A N 1
ATOM 5504 C CA . PHE A 1 689 ? -4.724 -11.710 10.662 1.00 79.25 689 PHE A CA 1
ATOM 5505 C C . PHE A 1 689 ? -5.771 -10.828 9.964 1.00 79.25 689 PHE A C 1
ATOM 5507 O O . PHE A 1 689 ? -6.212 -9.847 10.541 1.00 79.25 689 PHE A O 1
ATOM 5514 N N . GLY A 1 690 ? -6.205 -11.159 8.741 1.00 82.12 690 GLY A N 1
ATOM 5515 C CA . GLY A 1 690 ? -7.120 -10.304 7.965 1.00 82.12 690 GLY A CA 1
ATOM 5516 C C . GLY A 1 690 ? -8.524 -10.149 8.565 1.00 82.12 690 GLY A C 1
ATOM 5517 O O . GLY A 1 690 ? -9.289 -9.301 8.118 1.00 82.12 690 GLY A O 1
ATOM 5518 N N . GLY A 1 691 ? -8.870 -10.981 9.551 1.00 81.88 691 GLY A N 1
ATOM 5519 C CA . GLY A 1 691 ? -10.123 -10.916 10.304 1.00 81.88 691 GLY A CA 1
ATOM 5520 C C . GLY A 1 691 ? -9.964 -10.271 11.682 1.00 81.88 691 GLY A C 1
ATOM 5521 O O . GLY A 1 691 ? -10.880 -10.371 12.490 1.00 81.88 691 GLY A O 1
ATOM 5522 N N . LEU A 1 692 ? -8.807 -9.686 11.992 1.00 79.06 692 LEU A N 1
ATOM 5523 C CA . LEU A 1 692 ? -8.485 -9.147 13.312 1.00 79.06 692 LEU A CA 1
ATOM 5524 C C . LEU A 1 692 ? -8.369 -7.619 13.306 1.00 79.06 692 LEU A C 1
ATOM 5526 O O . LEU A 1 692 ? -8.113 -7.015 12.263 1.00 79.06 692 LEU A O 1
ATOM 5530 N N . GLY A 1 693 ? -8.514 -7.031 14.490 1.00 76.25 693 GLY A N 1
ATOM 5531 C CA . GLY A 1 693 ? -8.449 -5.601 14.756 1.00 76.25 693 GLY A CA 1
ATOM 5532 C C . GLY A 1 693 ? -9.826 -4.940 14.857 1.00 76.25 693 GLY A C 1
ATOM 5533 O O . GLY A 1 693 ? -10.865 -5.564 14.641 1.00 76.25 693 GLY A O 1
ATOM 5534 N N . SER A 1 694 ? -9.819 -3.649 15.183 1.00 74.31 694 SER A N 1
ATOM 5535 C CA . SER A 1 694 ? -11.011 -2.814 15.365 1.00 74.31 694 SER A CA 1
ATOM 5536 C C . SER A 1 694 ? -11.811 -2.680 14.071 1.00 74.31 694 SER A C 1
ATOM 5538 O O . SER A 1 694 ? -13.034 -2.802 14.097 1.00 74.31 694 SER A O 1
ATOM 5540 N N . ILE A 1 695 ? -11.118 -2.495 12.942 1.00 80.25 695 ILE A N 1
ATOM 5541 C CA . ILE A 1 695 ? -11.690 -2.626 11.597 1.00 80.25 695 ILE A CA 1
ATOM 5542 C C . ILE A 1 695 ? -10.842 -3.635 10.817 1.00 80.25 695 ILE A C 1
ATOM 5544 O O . ILE A 1 695 ? -9.747 -3.310 10.349 1.00 80.25 695 ILE A O 1
ATOM 5548 N N . PRO A 1 696 ? -11.304 -4.890 10.707 1.00 84.88 696 PRO A N 1
ATOM 5549 C CA . PRO A 1 696 ? -10.567 -5.937 10.014 1.00 84.88 696 PRO A CA 1
ATOM 5550 C C . PRO A 1 696 ? -10.427 -5.686 8.511 1.00 84.88 696 PRO A C 1
ATOM 5552 O O . PRO A 1 696 ? -11.354 -5.203 7.858 1.00 84.88 696 PRO A O 1
ATOM 5555 N N . SER A 1 697 ? -9.312 -6.132 7.922 1.00 87.50 697 SER A N 1
ATOM 5556 C CA . SER A 1 697 ? -9.085 -6.037 6.472 1.00 87.50 697 SER A CA 1
ATOM 5557 C C . SER A 1 697 ? -10.205 -6.669 5.650 1.00 87.50 697 SER A C 1
ATOM 5559 O O . SER A 1 697 ? -10.578 -6.126 4.616 1.00 87.50 697 SER A O 1
ATOM 5561 N N . GLY A 1 698 ? -10.768 -7.791 6.110 1.00 90.81 698 GLY A N 1
ATOM 5562 C CA . GLY A 1 698 ? -11.900 -8.436 5.444 1.00 90.81 698 GLY A CA 1
ATOM 5563 C C . GLY A 1 698 ? -13.122 -7.526 5.310 1.00 90.81 698 GLY A C 1
ATOM 5564 O O . GLY A 1 698 ? -13.763 -7.535 4.265 1.00 90.81 698 GLY A O 1
ATOM 5565 N N . GLN A 1 699 ? -13.393 -6.698 6.322 1.00 90.62 699 GLN A N 1
ATOM 5566 C CA . GLN A 1 699 ? -14.505 -5.749 6.313 1.00 90.62 699 GLN A CA 1
ATOM 5567 C C . GLN A 1 699 ? -14.256 -4.599 5.334 1.00 90.62 699 GLN A C 1
ATOM 5569 O O . GLN A 1 699 ? -15.150 -4.238 4.576 1.00 90.62 699 GLN A O 1
ATOM 5574 N N . VAL A 1 700 ? -13.029 -4.065 5.303 1.00 89.56 700 VAL A N 1
ATOM 5575 C CA . VAL A 1 700 ? -12.645 -3.018 4.340 1.00 89.56 700 VAL A CA 1
ATOM 5576 C C . VAL A 1 700 ? -12.745 -3.529 2.908 1.00 89.56 700 VAL A C 1
ATOM 5578 O O . VAL A 1 700 ? -13.292 -2.839 2.055 1.00 89.56 700 VAL A O 1
ATOM 5581 N N . ILE A 1 701 ? -12.259 -4.745 2.641 1.00 93.19 701 ILE A N 1
ATOM 5582 C CA . ILE A 1 701 ? -12.334 -5.356 1.308 1.00 93.19 701 ILE A CA 1
ATOM 5583 C C . ILE A 1 701 ? -13.793 -5.566 0.896 1.00 93.19 701 ILE A C 1
ATOM 5585 O O . ILE A 1 701 ? -14.138 -5.267 -0.246 1.00 93.19 701 ILE A O 1
ATOM 5589 N N . ALA A 1 702 ? -14.647 -6.039 1.811 1.00 92.62 702 ALA A N 1
ATOM 5590 C CA . ALA A 1 702 ? -16.065 -6.247 1.530 1.00 92.62 702 ALA A CA 1
ATOM 5591 C C . ALA A 1 702 ? -16.750 -4.935 1.134 1.00 92.62 702 ALA A C 1
ATOM 5593 O O . ALA A 1 702 ? -17.362 -4.859 0.071 1.00 92.62 702 ALA A O 1
ATOM 5594 N N . HIS A 1 703 ? -16.525 -3.887 1.931 1.00 89.19 703 HIS A N 1
ATOM 5595 C CA . HIS A 1 703 ? -17.026 -2.541 1.680 1.00 89.19 703 HIS A CA 1
ATOM 5596 C C . HIS A 1 703 ? -16.516 -1.950 0.355 1.00 89.19 703 HIS A C 1
ATOM 5598 O O . HIS A 1 703 ? -17.287 -1.427 -0.445 1.00 89.19 703 HIS A O 1
ATOM 5604 N N . LYS A 1 704 ? -15.201 -2.012 0.106 1.00 88.12 704 LYS A N 1
ATOM 5605 C CA . LYS A 1 704 ? -14.564 -1.358 -1.048 1.00 88.12 704 LYS A CA 1
ATOM 5606 C C . LYS A 1 704 ? -14.867 -2.045 -2.373 1.00 88.12 704 LYS A C 1
ATOM 5608 O O . LYS A 1 704 ? -14.881 -1.364 -3.396 1.00 88.12 704 LYS A O 1
ATOM 5613 N N . LEU A 1 705 ? -15.024 -3.368 -2.367 1.00 91.56 705 LEU A N 1
ATOM 5614 C CA . LEU A 1 705 ? -15.226 -4.159 -3.583 1.00 91.56 705 LEU A CA 1
ATOM 5615 C C . LEU A 1 705 ? -16.689 -4.539 -3.817 1.00 91.56 705 LEU A C 1
ATOM 5617 O O . LEU A 1 705 ? -16.986 -5.070 -4.888 1.00 91.56 705 LEU A O 1
ATOM 5621 N N . ASP A 1 706 ? -17.575 -4.268 -2.853 1.00 90.88 706 ASP A N 1
ATOM 5622 C CA . ASP A 1 706 ? -18.988 -4.656 -2.893 1.00 90.88 706 ASP A CA 1
ATOM 5623 C C . ASP A 1 706 ? -19.134 -6.172 -3.144 1.00 90.88 706 ASP A C 1
ATOM 5625 O O . ASP A 1 706 ? -19.737 -6.642 -4.116 1.00 90.88 706 ASP A O 1
ATOM 5629 N N . LYS A 1 707 ? -18.450 -6.957 -2.295 1.00 94.94 707 LYS A N 1
ATOM 5630 C CA . LYS A 1 707 ? -18.403 -8.432 -2.323 1.00 94.94 707 LYS A CA 1
ATOM 5631 C C . LYS A 1 707 ? -18.472 -8.993 -0.912 1.00 94.94 707 LYS A C 1
ATOM 5633 O O . LYS A 1 707 ? -17.867 -8.436 -0.003 1.00 94.94 707 LYS A O 1
ATOM 5638 N N . THR A 1 708 ? -19.099 -10.154 -0.739 1.00 96.06 708 THR A N 1
ATOM 5639 C CA . THR A 1 708 ? -18.988 -10.889 0.528 1.00 96.06 708 THR A CA 1
ATOM 5640 C C . THR A 1 708 ? -17.552 -11.395 0.684 1.00 96.06 708 THR A C 1
ATOM 5642 O O . THR A 1 708 ? -16.997 -12.011 -0.229 1.00 96.06 708 THR A O 1
ATOM 5645 N N . VAL A 1 709 ? -16.935 -11.170 1.843 1.00 95.44 709 VAL A N 1
ATOM 5646 C CA . VAL A 1 709 ? -15.568 -11.613 2.144 1.00 95.44 709 VAL A CA 1
ATOM 5647 C C . VAL A 1 709 ? -15.583 -12.620 3.285 1.00 95.44 709 VAL A C 1
ATOM 5649 O O . VAL A 1 709 ? -16.023 -12.321 4.393 1.00 95.44 709 VAL A O 1
ATOM 5652 N N . ILE A 1 710 ? -15.042 -13.809 3.032 1.00 92.50 710 ILE A N 1
ATOM 5653 C CA . ILE A 1 710 ? -14.848 -14.860 4.033 1.00 92.50 710 ILE A CA 1
ATOM 5654 C C . ILE A 1 710 ? -13.369 -14.896 4.398 1.00 92.50 710 ILE A C 1
ATOM 5656 O O . ILE A 1 710 ? -12.525 -15.193 3.554 1.00 92.50 710 ILE A O 1
ATOM 5660 N N . VAL A 1 711 ? -13.040 -14.610 5.656 1.00 88.69 711 VAL A N 1
ATOM 5661 C CA . VAL A 1 711 ? -11.658 -14.598 6.136 1.00 88.69 711 VAL A CA 1
ATOM 5662 C C . VAL A 1 711 ? -11.342 -15.844 6.947 1.00 88.69 711 VAL A C 1
ATOM 5664 O O . VAL A 1 711 ? -11.916 -16.083 8.012 1.00 88.69 711 VAL A O 1
ATOM 5667 N N . HIS A 1 712 ? -10.358 -16.603 6.473 1.00 82.69 712 HIS A N 1
ATOM 5668 C CA . HIS A 1 712 ? -9.830 -17.780 7.150 1.00 82.69 712 HIS A CA 1
ATOM 5669 C C . HIS A 1 712 ? -8.551 -17.429 7.916 1.00 82.69 712 HIS A C 1
ATOM 5671 O O . HIS A 1 712 ? -7.498 -17.209 7.312 1.00 82.69 712 HIS A O 1
ATOM 5677 N N . ALA A 1 713 ? -8.641 -17.418 9.249 1.00 72.94 713 ALA A N 1
ATOM 5678 C CA . ALA A 1 713 ? -7.485 -17.281 10.132 1.00 72.94 713 ALA A CA 1
ATOM 5679 C C . ALA A 1 713 ? -6.674 -18.593 10.212 1.00 72.94 713 ALA A C 1
ATOM 5681 O O . ALA A 1 713 ? -7.230 -19.681 10.097 1.00 72.94 713 ALA A O 1
ATOM 5682 N N . PHE A 1 714 ? -5.358 -18.475 10.424 1.00 63.19 714 PHE A N 1
ATOM 5683 C CA . PHE A 1 714 ? -4.364 -19.556 10.599 1.00 63.19 714 PHE A CA 1
ATOM 5684 C C . PHE A 1 714 ? -4.522 -20.797 9.711 1.00 63.19 714 PHE A C 1
ATOM 5686 O O . PHE A 1 714 ? -5.075 -21.819 10.111 1.00 63.19 714 PHE A O 1
ATOM 5693 N N . SER A 1 715 ? -3.874 -20.778 8.549 1.00 51.84 715 SER A N 1
ATOM 5694 C CA . SER A 1 715 ? -3.572 -22.005 7.810 1.00 51.84 715 SER A CA 1
ATOM 5695 C C . SER A 1 715 ? -2.070 -22.237 7.794 1.00 51.84 715 SER A C 1
ATOM 5697 O O . SER A 1 715 ? -1.365 -21.711 6.932 1.00 51.84 715 SER A O 1
ATOM 5699 N N . ILE A 1 716 ? -1.588 -23.044 8.740 1.00 38.38 716 ILE A N 1
ATOM 5700 C CA . ILE A 1 716 ? -0.168 -23.412 8.855 1.00 38.38 716 ILE A CA 1
ATOM 5701 C C . ILE A 1 716 ? 0.262 -24.422 7.767 1.00 38.38 716 ILE A C 1
ATOM 5703 O O . ILE A 1 716 ? 1.452 -24.667 7.607 1.00 38.38 716 ILE A O 1
ATOM 5707 N N . GLU A 1 717 ? -0.635 -24.946 6.923 1.00 35.69 717 GLU A N 1
ATOM 5708 C CA . GLU A 1 717 ? -0.228 -25.841 5.827 1.00 35.69 717 GLU A CA 1
ATOM 5709 C C . GLU A 1 717 ? -0.503 -25.302 4.412 1.00 35.69 717 GLU A C 1
ATOM 5711 O O . GLU A 1 717 ? -1.382 -24.474 4.152 1.00 35.69 717 GLU A O 1
ATOM 5716 N N . LYS A 1 718 ? 0.346 -25.763 3.484 1.00 30.73 718 LYS A N 1
ATOM 5717 C CA . LYS A 1 718 ? 0.223 -25.600 2.034 1.00 30.73 718 LYS A CA 1
ATOM 5718 C C . LYS A 1 718 ? -1.011 -26.368 1.543 1.00 30.73 718 LYS A C 1
ATOM 5720 O O . LYS A 1 718 ? -1.064 -27.583 1.688 1.00 30.73 718 LYS A O 1
ATOM 5725 N N . GLY A 1 719 ? -1.923 -25.671 0.870 1.00 36.91 719 GLY A N 1
ATOM 5726 C CA . GLY A 1 719 ? -3.090 -26.258 0.207 1.00 36.91 719 GLY A CA 1
ATOM 5727 C C . GLY A 1 719 ? -4.390 -25.975 0.955 1.00 36.91 719 GLY A C 1
ATOM 5728 O O . GLY A 1 719 ? -4.431 -26.024 2.177 1.00 36.91 719 GLY A O 1
ATOM 5729 N N . PHE A 1 720 ? -5.449 -25.669 0.205 1.00 39.59 720 PHE A N 1
ATOM 5730 C CA . PHE A 1 720 ? -6.806 -25.344 0.671 1.00 39.59 720 PHE A CA 1
ATOM 5731 C C . PHE A 1 720 ? -7.547 -26.546 1.290 1.00 39.59 720 PHE A C 1
ATOM 5733 O O . PHE A 1 720 ? -8.749 -26.712 1.117 1.00 39.59 720 PHE A O 1
ATOM 5740 N N . VAL A 1 721 ? -6.841 -27.420 2.006 1.00 36.75 721 VAL A N 1
ATOM 5741 C CA . VAL A 1 721 ? -7.456 -28.520 2.741 1.00 36.75 721 VAL A CA 1
ATOM 5742 C C . VAL A 1 721 ? -7.443 -28.137 4.207 1.00 36.75 721 VAL A C 1
ATOM 5744 O O . VAL A 1 721 ? -6.419 -28.232 4.883 1.00 36.75 721 VAL A O 1
ATOM 5747 N N . VAL A 1 722 ? -8.607 -27.712 4.698 1.00 40.34 722 VAL A N 1
ATOM 5748 C CA . VAL A 1 722 ? -8.914 -27.684 6.126 1.00 40.34 722 VAL A CA 1
ATOM 5749 C C . VAL A 1 722 ? -8.802 -29.124 6.625 1.00 40.34 722 VAL A C 1
ATOM 5751 O O . VAL A 1 722 ? -9.768 -29.882 6.636 1.00 40.34 722 VAL A O 1
ATOM 5754 N N . LYS A 1 723 ? -7.606 -29.555 7.029 1.00 38.69 723 LYS A N 1
ATOM 5755 C CA . LYS A 1 723 ? -7.539 -30.608 8.035 1.00 38.69 723 LYS A CA 1
ATOM 5756 C C . LYS A 1 723 ? -8.097 -29.964 9.289 1.00 38.69 723 LYS A C 1
ATOM 5758 O O . LYS A 1 723 ? -7.462 -29.062 9.825 1.00 38.69 723 LYS A O 1
ATOM 5763 N N . ASN A 1 724 ? -9.306 -30.374 9.670 1.00 39.06 724 ASN A N 1
ATOM 5764 C CA . ASN A 1 724 ? -9.995 -30.009 10.904 1.00 39.06 724 ASN A CA 1
ATOM 5765 C C . ASN A 1 724 ? -9.018 -29.997 12.089 1.00 39.06 724 ASN A C 1
ATOM 5767 O O . ASN A 1 724 ? -8.820 -31.009 12.757 1.00 39.06 724 ASN A O 1
ATOM 5771 N N . TYR A 1 725 ? -8.404 -28.851 12.356 1.00 48.22 725 TYR A N 1
ATOM 5772 C CA . TYR A 1 725 ? -7.815 -28.578 13.647 1.00 48.22 725 TYR A CA 1
ATOM 5773 C C . TYR A 1 725 ? -8.957 -28.017 14.483 1.00 48.22 725 TYR A C 1
ATOM 5775 O O . TYR A 1 725 ? -9.380 -26.886 14.264 1.00 48.22 725 TYR A O 1
ATOM 5783 N N . GLU A 1 726 ? -9.431 -28.776 15.474 1.00 48.69 726 GLU A N 1
ATOM 5784 C CA . GLU A 1 726 ? -10.402 -28.324 16.494 1.00 48.69 726 GLU A CA 1
ATOM 5785 C C . GLU A 1 726 ? -9.964 -27.031 17.236 1.00 48.69 726 GLU A C 1
ATOM 5787 O O . GLU A 1 726 ? -10.701 -26.472 18.057 1.00 48.69 726 GLU A O 1
ATOM 5792 N N . SER A 1 727 ? -8.739 -26.562 16.969 1.00 50.66 727 SER A N 1
ATOM 5793 C CA . SER A 1 727 ? -8.097 -25.372 17.517 1.00 50.66 727 SER A CA 1
ATOM 5794 C C . SER A 1 727 ? -8.018 -24.159 16.578 1.00 50.66 727 SER A C 1
ATOM 5796 O O . SER A 1 727 ? -7.470 -23.152 17.019 1.00 50.66 727 SER A O 1
ATOM 5798 N N . ALA A 1 728 ? -8.488 -24.220 15.325 1.00 55.41 728 ALA A N 1
ATOM 5799 C CA . ALA A 1 728 ? -8.526 -23.044 14.443 1.00 55.41 728 ALA A CA 1
ATOM 5800 C C . ALA A 1 728 ? -9.776 -22.175 14.727 1.00 55.41 728 ALA A C 1
ATOM 5802 O O . ALA A 1 728 ? -10.833 -22.735 15.035 1.00 55.41 728 ALA A O 1
ATOM 5803 N N . PRO A 1 729 ? -9.694 -20.831 14.648 1.00 64.38 729 PRO A N 1
ATOM 5804 C CA . PRO A 1 729 ? -10.863 -19.964 14.760 1.00 64.38 729 PRO A CA 1
ATOM 5805 C C . PRO A 1 729 ? -11.859 -20.248 13.638 1.00 64.38 729 PRO A C 1
ATOM 5807 O O . PRO A 1 729 ? -11.474 -20.579 12.514 1.00 64.38 729 PRO A O 1
ATOM 5810 N N . THR A 1 730 ? -13.145 -20.070 13.927 1.00 72.56 730 THR A N 1
ATOM 5811 C CA . THR A 1 730 ? -14.175 -20.057 12.888 1.00 72.56 730 THR A CA 1
ATOM 5812 C C . THR A 1 730 ? -13.898 -18.926 11.895 1.00 72.56 730 THR A C 1
ATOM 5814 O O . THR A 1 730 ? -13.549 -17.826 12.338 1.00 72.56 730 THR A O 1
ATOM 5817 N N . PRO A 1 731 ? -14.062 -19.155 10.578 1.00 81.94 731 PRO A N 1
ATOM 5818 C CA . PRO A 1 731 ? -13.943 -18.089 9.590 1.00 81.94 731 PRO A CA 1
ATOM 5819 C C . PRO A 1 731 ? -14.879 -16.922 9.921 1.00 81.94 731 PRO A C 1
ATOM 5821 O O . PRO A 1 731 ? -16.015 -17.146 10.346 1.00 81.94 731 PRO A O 1
ATOM 5824 N N . LYS A 1 732 ? -14.407 -15.686 9.732 1.00 85.50 732 LYS A N 1
ATOM 5825 C CA . LYS A 1 732 ? -15.240 -14.479 9.861 1.00 85.50 732 LYS A CA 1
ATOM 5826 C C . LYS A 1 732 ? -15.819 -14.130 8.490 1.00 85.50 732 LYS A C 1
ATOM 5828 O O . LYS A 1 732 ? -15.101 -14.210 7.496 1.00 85.50 732 LYS A O 1
ATOM 5833 N N . ILE A 1 733 ? -17.095 -13.763 8.440 1.00 88.56 733 ILE A N 1
ATOM 5834 C CA . ILE A 1 733 ? -17.801 -13.393 7.206 1.00 88.56 733 ILE A CA 1
ATOM 5835 C C . ILE A 1 733 ? -18.175 -11.916 7.304 1.00 88.56 733 ILE A C 1
ATOM 5837 O O . ILE A 1 733 ? -18.703 -11.486 8.328 1.00 88.56 733 ILE A O 1
ATOM 5841 N N . TYR A 1 734 ? -17.883 -11.164 6.248 1.00 91.94 734 TYR A N 1
ATOM 5842 C CA . TYR A 1 734 ? -18.241 -9.759 6.091 1.00 91.94 734 TYR A CA 1
ATOM 5843 C C . TYR A 1 734 ? -19.091 -9.618 4.833 1.00 91.94 734 TYR A C 1
ATOM 5845 O O . TYR A 1 734 ? -18.662 -10.042 3.760 1.00 91.94 734 TYR A O 1
ATOM 5853 N N . GLU A 1 735 ? -20.289 -9.062 4.968 1.00 88.88 735 GLU A N 1
ATOM 5854 C CA . GLU A 1 735 ? -21.219 -8.904 3.848 1.00 88.88 735 GLU A CA 1
ATOM 5855 C C . GLU A 1 735 ? -20.886 -7.674 2.994 1.00 88.88 735 GLU A C 1
ATOM 5857 O O . GLU A 1 735 ? -20.250 -6.728 3.463 1.00 88.88 735 GLU A O 1
ATOM 5862 N N . ALA A 1 736 ? -21.308 -7.703 1.728 1.00 76.56 736 ALA A N 1
ATOM 5863 C CA . ALA A 1 736 ? -21.037 -6.648 0.747 1.00 76.56 736 ALA A CA 1
ATOM 5864 C C . ALA A 1 736 ? -21.661 -5.286 1.121 1.00 76.56 736 ALA A C 1
ATOM 5866 O O . ALA A 1 736 ? -21.113 -4.241 0.786 1.00 76.56 736 ALA A O 1
ATOM 5867 N N . ASP A 1 737 ? -22.778 -5.292 1.855 1.00 69.25 737 ASP A N 1
ATOM 5868 C CA . ASP A 1 737 ? -23.553 -4.104 2.232 1.00 69.25 737 ASP A CA 1
ATOM 5869 C C . ASP A 1 737 ? -23.056 -3.409 3.510 1.00 69.25 737 ASP A C 1
ATOM 5871 O O . ASP A 1 737 ? -23.638 -2.413 3.950 1.00 69.25 737 ASP A O 1
ATOM 5875 N N . VAL A 1 738 ? -21.963 -3.896 4.106 1.00 70.81 738 VAL A N 1
ATOM 5876 C CA . VAL A 1 738 ? -21.358 -3.264 5.277 1.00 70.81 738 VAL A CA 1
ATOM 5877 C C . VAL A 1 738 ? -20.775 -1.909 4.872 1.00 70.81 738 VAL A C 1
ATOM 5879 O O . VAL A 1 738 ? -19.704 -1.802 4.273 1.00 70.81 738 VAL A O 1
ATOM 5882 N N . TYR A 1 739 ? -21.494 -0.844 5.217 1.00 73.31 739 TYR A N 1
ATOM 5883 C CA . TYR A 1 739 ? -21.026 0.520 5.024 1.00 73.31 739 TYR A CA 1
ATOM 5884 C C . TYR A 1 739 ? -19.934 0.867 6.043 1.00 73.31 739 TYR A C 1
ATOM 5886 O O . TYR A 1 739 ? -20.131 0.727 7.250 1.00 73.31 739 TYR A O 1
ATOM 5894 N N . LEU A 1 740 ? -18.798 1.355 5.546 1.00 73.88 740 LEU A N 1
ATOM 5895 C CA . LEU A 1 740 ? -17.761 2.021 6.321 1.00 73.88 740 LEU A CA 1
ATOM 5896 C C . LEU A 1 740 ? -17.755 3.494 5.915 1.00 73.88 740 LEU A C 1
ATOM 5898 O O . LEU A 1 740 ? -17.759 3.812 4.727 1.00 73.88 740 LEU A O 1
ATOM 5902 N N . SER A 1 741 ? -17.770 4.391 6.898 1.00 72.56 741 SER A N 1
ATOM 5903 C CA . SER A 1 741 ? -17.586 5.818 6.631 1.00 72.56 741 SER A CA 1
ATOM 5904 C C . SER A 1 741 ? -16.133 6.124 6.243 1.00 72.56 741 SER A C 1
ATOM 5906 O O . SER A 1 741 ? -15.236 5.315 6.484 1.00 72.56 741 SER A O 1
ATOM 5908 N N . ASP A 1 742 ? -15.874 7.314 5.693 1.00 68.62 742 ASP A N 1
ATOM 5909 C CA . ASP A 1 742 ? -14.500 7.773 5.431 1.00 68.62 742 ASP A CA 1
ATOM 5910 C C . ASP A 1 742 ? -13.640 7.747 6.709 1.00 68.62 742 ASP A C 1
ATOM 5912 O O . ASP A 1 742 ? -12.464 7.390 6.659 1.00 68.62 742 ASP A O 1
ATOM 5916 N N . ASP A 1 743 ? -14.238 8.045 7.865 1.00 66.44 743 ASP A N 1
ATOM 5917 C CA . ASP A 1 743 ? -13.569 7.972 9.164 1.00 66.44 743 ASP A CA 1
ATOM 5918 C C . ASP A 1 743 ? -13.236 6.530 9.579 1.00 66.44 743 ASP A C 1
ATOM 5920 O O . ASP A 1 743 ? -12.200 6.280 10.192 1.00 66.44 743 ASP A O 1
ATOM 5924 N N . ASP A 1 744 ? -14.085 5.562 9.229 1.00 73.56 744 ASP A N 1
ATOM 5925 C CA . ASP A 1 744 ? -13.817 4.145 9.485 1.00 73.56 744 ASP A CA 1
ATOM 5926 C C . ASP A 1 744 ? -12.709 3.615 8.561 1.00 73.56 744 ASP A C 1
ATOM 5928 O O . ASP A 1 744 ? -11.835 2.862 8.991 1.00 73.56 744 ASP A O 1
ATOM 5932 N N . LEU A 1 745 ? -12.686 4.040 7.295 1.00 74.62 745 LEU A N 1
ATOM 5933 C CA . LEU A 1 745 ? -11.587 3.710 6.382 1.00 74.62 745 LEU A CA 1
ATOM 5934 C C . LEU A 1 745 ? -10.261 4.302 6.869 1.00 74.62 745 LEU A C 1
ATOM 5936 O O . LEU A 1 745 ? -9.239 3.613 6.851 1.00 74.62 745 LEU A O 1
ATOM 5940 N N . LYS A 1 746 ? -10.289 5.536 7.378 1.00 72.25 746 LYS A N 1
ATOM 5941 C CA . LYS A 1 746 ? -9.138 6.181 8.013 1.00 72.25 746 LYS A CA 1
ATOM 5942 C C . LYS A 1 746 ? -8.660 5.380 9.233 1.00 72.25 746 LYS A C 1
ATOM 5944 O O . LYS A 1 746 ? -7.472 5.064 9.310 1.00 72.25 746 LYS A O 1
ATOM 5949 N N . LEU A 1 747 ? -9.588 4.907 10.075 1.00 70.38 747 LEU A N 1
ATOM 5950 C CA . LEU A 1 747 ? -9.268 4.087 11.252 1.00 70.38 747 LEU A CA 1
ATOM 5951 C C . LEU A 1 747 ? -8.627 2.754 10.865 1.00 70.38 747 LEU A C 1
ATOM 5953 O O . LEU A 1 747 ? -7.674 2.305 11.505 1.00 70.38 747 LEU A O 1
ATOM 5957 N N . ALA A 1 748 ? -9.090 2.130 9.783 1.00 75.12 748 ALA A N 1
ATOM 5958 C CA . ALA A 1 748 ? -8.457 0.929 9.254 1.00 75.12 748 ALA A CA 1
ATOM 5959 C C . ALA A 1 748 ? -7.019 1.193 8.763 1.00 75.12 748 ALA A C 1
ATOM 5961 O O . ALA A 1 748 ? -6.135 0.350 8.953 1.00 75.12 748 ALA A O 1
ATOM 5962 N N . MET A 1 749 ? -6.760 2.360 8.162 1.00 73.25 749 MET A N 1
ATOM 5963 C CA . MET A 1 749 ? -5.415 2.774 7.748 1.00 73.25 749 MET A CA 1
ATOM 5964 C C . MET A 1 749 ? -4.509 3.068 8.949 1.00 73.25 749 MET A C 1
ATOM 5966 O O . MET A 1 749 ? -3.375 2.587 8.978 1.00 73.25 749 MET A O 1
ATOM 5970 N N . GLN A 1 750 ? -5.004 3.774 9.972 1.00 72.19 750 GLN A N 1
ATOM 5971 C CA . GLN A 1 750 ? -4.278 3.984 11.231 1.00 72.19 750 GLN A CA 1
ATOM 5972 C C . GLN A 1 750 ? -3.913 2.663 11.901 1.00 72.19 750 GLN A C 1
ATOM 5974 O O . GLN A 1 750 ? -2.773 2.463 12.310 1.00 72.19 750 GLN A O 1
ATOM 5979 N N . GLN A 1 751 ? -4.859 1.728 11.968 1.00 75.88 751 GLN A N 1
ATOM 5980 C CA . GLN A 1 751 ? -4.615 0.401 12.514 1.00 75.88 751 GLN A CA 1
ATOM 5981 C C . GLN A 1 751 ? -3.543 -0.351 11.709 1.00 75.88 751 GLN A C 1
ATOM 5983 O O . GLN A 1 751 ? -2.689 -1.023 12.291 1.00 75.88 751 GLN A O 1
ATOM 5988 N N . SER A 1 752 ? -3.561 -0.257 10.375 1.00 76.19 752 SER A N 1
ATOM 5989 C CA . SER A 1 752 ? -2.511 -0.830 9.517 1.00 76.19 752 SER A CA 1
ATOM 5990 C C . SER A 1 752 ? -1.136 -0.226 9.832 1.00 76.19 752 SER A C 1
ATOM 5992 O O . SER A 1 752 ? -0.152 -0.961 9.965 1.00 76.19 752 SER A O 1
ATOM 5994 N N . LEU A 1 753 ? -1.075 1.096 10.037 1.00 73.75 753 LEU A N 1
ATOM 5995 C CA . LEU A 1 753 ? 0.130 1.826 10.432 1.00 73.75 753 LEU A CA 1
ATOM 5996 C C . LEU A 1 753 ? 0.637 1.422 11.827 1.00 73.75 753 LEU A C 1
ATOM 5998 O O . LEU A 1 753 ? 1.807 1.069 11.973 1.00 73.75 753 LEU A O 1
ATOM 6002 N N . ALA A 1 754 ? -0.225 1.377 12.839 1.00 73.06 754 ALA A N 1
ATOM 6003 C CA . ALA A 1 754 ? 0.164 0.975 14.191 1.00 73.06 754 ALA A CA 1
ATOM 6004 C C . ALA A 1 754 ? 0.685 -0.476 14.226 1.00 73.06 754 ALA A C 1
ATOM 6006 O O . ALA A 1 754 ? 1.728 -0.772 14.811 1.00 73.06 754 ALA A O 1
ATOM 6007 N N . ASN A 1 755 ? 0.018 -1.392 13.514 1.00 76.38 755 ASN A N 1
ATOM 6008 C CA . ASN A 1 755 ? 0.473 -2.779 13.344 1.00 76.38 755 ASN A CA 1
ATOM 6009 C C . ASN A 1 755 ? 1.812 -2.882 12.613 1.00 76.38 755 ASN A C 1
ATOM 6011 O O . ASN A 1 755 ? 2.665 -3.706 12.958 1.00 76.38 755 ASN A O 1
ATOM 6015 N N . SER A 1 756 ? 2.008 -2.004 11.639 1.00 74.75 756 SER A N 1
ATOM 6016 C CA . SER A 1 756 ? 3.264 -1.807 10.936 1.00 74.75 756 SER A CA 1
ATOM 6017 C C . SER A 1 756 ? 4.382 -1.409 11.900 1.00 74.75 756 SER A C 1
ATOM 6019 O O . SER A 1 756 ? 5.399 -2.107 11.991 1.00 74.75 756 SER A O 1
ATOM 6021 N N . GLU A 1 757 ? 4.200 -0.338 12.663 1.00 73.06 757 GLU A N 1
ATOM 6022 C CA . GLU A 1 757 ? 5.169 0.130 13.655 1.00 73.06 757 GLU A CA 1
ATOM 6023 C C . GLU A 1 757 ? 5.482 -0.934 14.699 1.00 73.06 757 GLU A C 1
ATOM 6025 O O . GLU A 1 757 ? 6.653 -1.216 14.955 1.00 73.06 757 GLU A O 1
ATOM 6030 N N . PHE A 1 758 ? 4.461 -1.604 15.227 1.00 76.62 758 PHE A N 1
ATOM 6031 C CA . PHE A 1 758 ? 4.645 -2.708 16.156 1.00 76.62 758 PHE A CA 1
ATOM 6032 C C . PHE A 1 758 ? 5.556 -3.802 15.599 1.00 76.62 758 PHE A C 1
ATOM 6034 O O . PHE A 1 758 ? 6.500 -4.225 16.269 1.00 76.62 758 PHE A O 1
ATOM 6041 N N . TRP A 1 759 ? 5.351 -4.215 14.347 1.00 78.94 759 TRP A N 1
ATOM 6042 C CA . TRP A 1 759 ? 6.228 -5.191 13.712 1.00 78.94 759 TRP A CA 1
ATOM 6043 C C . TRP A 1 759 ? 7.691 -4.719 13.649 1.00 78.94 759 TRP A C 1
ATOM 6045 O O . TRP A 1 759 ? 8.613 -5.507 13.886 1.00 78.94 759 TRP A O 1
ATOM 6055 N N . GLN A 1 760 ? 7.934 -3.438 13.346 1.00 74.88 760 GLN A N 1
ATOM 6056 C CA . GLN A 1 760 ? 9.295 -2.885 13.373 1.00 74.88 760 GLN A CA 1
ATOM 6057 C C . GLN A 1 760 ? 9.891 -2.943 14.771 1.00 74.88 760 GLN A C 1
ATOM 6059 O O . GLN A 1 760 ? 11.059 -3.304 14.924 1.00 74.88 760 GLN A O 1
ATOM 6064 N N . GLN A 1 761 ? 9.094 -2.615 15.783 1.00 76.06 761 GLN A N 1
ATOM 6065 C CA . GLN A 1 761 ? 9.547 -2.645 17.162 1.00 76.06 761 GLN A CA 1
ATOM 6066 C C . GLN A 1 761 ? 9.943 -4.053 17.592 1.00 76.06 761 GLN A C 1
ATOM 6068 O O . GLN A 1 761 ? 10.980 -4.214 18.227 1.00 76.06 761 GLN A O 1
ATOM 6073 N N . LEU A 1 762 ? 9.231 -5.093 17.150 1.00 80.00 762 LEU A N 1
ATOM 6074 C CA . LEU A 1 762 ? 9.662 -6.477 17.371 1.00 80.00 762 LEU A CA 1
ATOM 6075 C C . LEU A 1 762 ? 11.018 -6.788 16.714 1.00 80.00 762 LEU A C 1
ATOM 6077 O O . LEU A 1 762 ? 11.878 -7.427 17.324 1.00 80.00 762 LEU A O 1
ATOM 6081 N N . ILE A 1 763 ? 11.241 -6.312 15.485 1.00 80.88 763 ILE A N 1
ATOM 6082 C CA . ILE A 1 763 ? 12.534 -6.457 14.796 1.00 80.88 763 ILE A CA 1
ATOM 6083 C C . ILE A 1 763 ? 13.652 -5.746 15.576 1.00 80.88 763 ILE A C 1
ATOM 6085 O O . ILE A 1 763 ? 14.747 -6.296 15.728 1.00 80.88 763 ILE A O 1
ATOM 6089 N N . LEU A 1 764 ? 13.403 -4.521 16.046 1.00 76.88 764 LEU A N 1
ATOM 6090 C CA . LEU A 1 764 ? 14.366 -3.724 16.810 1.00 76.88 764 LEU A CA 1
ATOM 6091 C C . LEU A 1 764 ? 14.646 -4.330 18.186 1.00 76.88 764 LEU A C 1
ATOM 6093 O O . LEU A 1 764 ? 15.798 -4.320 18.627 1.00 76.88 764 LEU A O 1
ATOM 6097 N N . LEU A 1 765 ? 13.628 -4.901 18.826 1.00 78.75 765 LEU A N 1
ATOM 6098 C CA . LEU A 1 765 ? 13.735 -5.596 20.101 1.00 78.75 765 LEU A CA 1
ATOM 6099 C C . LEU A 1 765 ? 14.722 -6.764 20.012 1.00 78.75 765 LEU A C 1
ATOM 6101 O O . LEU A 1 765 ? 15.598 -6.880 20.866 1.00 78.75 765 LEU A O 1
ATOM 6105 N N . PHE A 1 766 ? 14.655 -7.569 18.944 1.00 82.62 766 PHE A N 1
ATOM 6106 C CA . PHE A 1 766 ? 15.636 -8.632 18.700 1.00 82.62 766 PHE A CA 1
ATOM 6107 C C . PHE A 1 766 ? 17.055 -8.085 18.539 1.00 82.62 766 PHE A C 1
ATOM 6109 O O . PHE A 1 766 ? 17.990 -8.593 19.144 1.00 82.62 766 PHE A O 1
ATOM 6116 N N . LYS A 1 767 ? 17.233 -7.018 17.751 1.00 78.88 767 LYS A N 1
ATOM 6117 C CA . LYS A 1 767 ? 18.559 -6.408 17.533 1.00 78.88 767 LYS A CA 1
ATOM 6118 C C . LYS A 1 767 ? 19.175 -5.841 18.813 1.00 78.88 767 LYS A C 1
ATOM 6120 O O . LYS A 1 767 ? 20.388 -5.687 18.889 1.00 78.88 767 LYS A O 1
ATOM 6125 N N . ASN A 1 768 ? 18.345 -5.524 19.801 1.00 76.31 768 ASN A N 1
ATOM 6126 C CA . ASN A 1 768 ? 18.749 -5.018 21.107 1.00 76.31 768 ASN A CA 1
ATOM 6127 C C . ASN A 1 768 ? 18.552 -6.068 22.210 1.00 76.31 768 ASN A C 1
ATOM 6129 O O . ASN A 1 768 ? 18.457 -5.712 23.386 1.00 76.31 768 ASN A O 1
ATOM 6133 N N . SER A 1 769 ? 18.494 -7.355 21.851 1.00 75.81 769 SER A N 1
ATOM 6134 C CA . SER A 1 769 ? 18.104 -8.426 22.765 1.00 75.81 769 SER A CA 1
ATOM 6135 C C . SER A 1 769 ? 18.949 -8.477 24.028 1.00 75.81 769 SER A C 1
ATOM 6137 O O . SER A 1 769 ? 18.439 -8.830 25.087 1.00 75.81 769 SER A O 1
ATOM 6139 N N . ASP A 1 770 ? 20.230 -8.126 23.957 1.00 70.88 770 ASP A N 1
ATOM 6140 C CA . ASP A 1 770 ? 21.152 -8.163 25.098 1.00 70.88 770 ASP A CA 1
ATOM 6141 C C . ASP A 1 770 ? 20.742 -7.202 26.218 1.00 70.88 770 ASP A C 1
ATOM 6143 O O . ASP A 1 770 ? 20.929 -7.506 27.396 1.00 70.88 770 ASP A O 1
ATOM 6147 N N . LYS A 1 771 ? 20.054 -6.108 25.871 1.00 66.44 771 LYS A N 1
ATOM 6148 C CA . LYS A 1 771 ? 19.540 -5.118 26.826 1.00 66.44 771 LYS A CA 1
ATOM 6149 C C . LYS A 1 771 ? 18.334 -5.621 27.633 1.00 66.44 771 LYS A C 1
ATOM 6151 O O . LYS A 1 771 ? 18.042 -5.066 28.689 1.00 66.44 771 LYS A O 1
ATOM 6156 N N . LEU A 1 772 ? 17.662 -6.695 27.196 1.00 63.06 772 LEU A N 1
ATOM 6157 C CA . LEU A 1 772 ? 16.489 -7.262 27.883 1.00 63.06 772 LEU A CA 1
ATOM 6158 C C . LEU A 1 772 ? 16.809 -7.907 29.246 1.00 63.06 772 LEU A C 1
ATOM 6160 O O . LEU A 1 772 ? 15.907 -8.043 30.067 1.00 63.06 772 LEU A O 1
ATOM 6164 N N . ILE A 1 773 ? 18.063 -8.311 29.504 1.00 53.19 773 ILE A N 1
ATOM 6165 C CA . ILE A 1 773 ? 18.447 -9.096 30.702 1.00 53.19 773 ILE A CA 1
ATOM 6166 C C . ILE A 1 773 ? 18.444 -8.246 31.985 1.00 53.19 773 ILE A C 1
ATOM 6168 O O . ILE A 1 773 ? 18.162 -8.757 33.064 1.00 53.19 773 ILE A O 1
ATOM 6172 N N . ASN A 1 774 ? 18.708 -6.940 31.897 1.00 50.38 774 ASN A N 1
ATOM 6173 C CA . ASN A 1 774 ? 19.023 -6.120 33.075 1.00 50.38 774 ASN A CA 1
ATOM 6174 C C . ASN A 1 774 ? 17.807 -5.563 33.842 1.00 50.38 774 ASN A C 1
ATOM 6176 O O . ASN A 1 774 ? 17.995 -4.804 34.789 1.00 50.38 774 ASN A O 1
ATOM 6180 N N . ARG A 1 775 ? 16.564 -5.904 33.471 1.00 51.78 775 ARG A N 1
ATOM 6181 C CA . ARG A 1 775 ? 15.347 -5.273 34.037 1.00 51.78 775 ARG A CA 1
ATOM 6182 C C . ARG A 1 775 ? 14.435 -6.221 34.824 1.00 51.78 775 ARG A C 1
ATOM 6184 O O . ARG A 1 775 ? 13.226 -6.033 34.858 1.00 51.78 775 ARG A O 1
ATOM 6191 N N . VAL A 1 776 ? 15.022 -7.213 35.493 1.00 41.03 776 VAL A N 1
ATOM 6192 C CA . VAL A 1 776 ? 14.315 -8.239 36.291 1.00 41.03 776 VAL A CA 1
ATOM 6193 C C . VAL A 1 776 ? 13.546 -7.668 37.504 1.00 41.03 776 VAL A C 1
ATOM 6195 O O . VAL A 1 776 ? 12.687 -8.357 38.030 1.00 41.03 776 VAL A O 1
ATOM 6198 N N . ASN A 1 777 ? 13.773 -6.414 37.930 1.00 41.88 777 ASN A N 1
ATOM 6199 C CA . ASN A 1 777 ? 13.238 -5.904 39.207 1.00 41.88 777 ASN A CA 1
ATOM 6200 C C . ASN A 1 777 ? 12.560 -4.522 39.183 1.00 41.88 777 ASN A C 1
ATOM 6202 O O . ASN A 1 777 ? 12.224 -4.005 40.251 1.00 41.88 777 ASN A O 1
ATOM 6206 N N . ASP A 1 778 ? 12.319 -3.903 38.025 1.00 43.31 778 ASP A N 1
ATOM 6207 C CA . ASP A 1 778 ? 11.622 -2.610 38.005 1.00 43.31 778 ASP A CA 1
ATOM 6208 C C . ASP A 1 778 ? 10.097 -2.790 38.092 1.00 43.31 778 ASP A C 1
ATOM 6210 O O . ASP A 1 778 ? 9.350 -2.470 37.171 1.00 43.31 778 ASP A O 1
ATOM 6214 N N . ASN A 1 779 ? 9.627 -3.139 39.295 1.00 38.84 779 ASN A N 1
ATOM 6215 C CA . ASN A 1 779 ? 8.258 -2.891 39.789 1.00 38.84 779 ASN A CA 1
ATOM 6216 C C . ASN A 1 779 ? 7.874 -1.383 39.781 1.00 38.84 779 ASN A C 1
ATOM 6218 O O . ASN A 1 779 ? 6.881 -0.982 40.383 1.00 38.84 779 ASN A O 1
ATOM 6222 N N . LYS A 1 780 ? 8.698 -0.524 39.161 1.00 37.47 780 LYS A N 1
ATOM 6223 C CA . LYS A 1 780 ? 8.586 0.938 39.080 1.00 37.47 780 LYS A CA 1
ATOM 6224 C C . LYS A 1 780 ? 8.030 1.452 37.762 1.00 37.47 780 LYS A C 1
ATOM 6226 O O . LYS A 1 780 ? 7.712 2.636 37.685 1.00 37.47 780 LYS A O 1
ATOM 6231 N N . PHE A 1 781 ? 7.896 0.617 36.738 1.00 39.47 781 PHE A N 1
ATOM 6232 C CA . PHE A 1 781 ? 7.004 0.992 35.655 1.00 39.47 781 PHE A CA 1
ATOM 6233 C C . PHE A 1 781 ? 5.592 0.787 36.208 1.00 39.47 781 PHE A C 1
ATOM 6235 O O . PHE A 1 781 ? 5.208 -0.348 36.461 1.00 39.47 781 PHE A O 1
ATOM 6242 N N . GLY A 1 782 ? 4.859 1.868 36.500 1.00 36.81 782 GLY A N 1
ATOM 6243 C CA . GLY A 1 782 ? 3.485 1.845 37.025 1.00 36.81 782 GLY A CA 1
ATOM 6244 C C . GLY A 1 782 ? 2.473 1.281 36.021 1.00 36.81 782 GLY A C 1
ATOM 6245 O O . GLY A 1 782 ? 1.507 1.946 35.665 1.00 36.81 782 GLY A O 1
ATOM 6246 N N . LEU A 1 783 ? 2.739 0.079 35.521 1.00 40.06 783 LEU A N 1
ATOM 6247 C CA . LEU A 1 783 ? 2.089 -0.559 34.393 1.00 40.06 783 LEU A CA 1
ATOM 6248 C C . LEU A 1 783 ? 0.918 -1.375 34.899 1.00 40.06 783 LEU A C 1
ATOM 6250 O O . LEU A 1 783 ? 1.047 -2.222 35.779 1.00 40.06 783 LEU A O 1
ATOM 6254 N N . LYS A 1 784 ? -0.242 -1.090 34.332 1.00 40.94 784 LYS A N 1
ATOM 6255 C CA . LYS A 1 784 ? -1.502 -1.748 34.655 1.00 40.94 784 LYS A CA 1
ATOM 6256 C C . LYS A 1 784 ? -2.120 -2.438 33.425 1.00 40.94 784 LYS A C 1
ATOM 6258 O O . LYS A 1 784 ? -3.233 -2.942 33.520 1.00 40.94 784 LYS A O 1
ATOM 6263 N N . ASP A 1 785 ? -1.393 -2.509 32.301 1.00 48.25 785 ASP A N 1
ATOM 6264 C CA . ASP A 1 785 ? -1.829 -3.169 31.061 1.00 48.25 785 ASP A CA 1
ATOM 6265 C C . ASP A 1 785 ? -1.050 -4.467 30.782 1.00 48.25 785 ASP A C 1
ATOM 6267 O O . ASP A 1 785 ? 0.169 -4.472 30.607 1.00 48.25 785 ASP A O 1
ATOM 6271 N N . VAL A 1 786 ? -1.797 -5.568 30.708 1.00 56.41 786 VAL A N 1
ATOM 6272 C CA . VAL A 1 786 ? -1.346 -6.955 30.505 1.00 56.41 786 VAL A CA 1
ATOM 6273 C C . VAL A 1 786 ? -0.662 -7.154 29.139 1.00 56.41 786 VAL A C 1
ATOM 6275 O O . VAL A 1 786 ? 0.229 -7.991 29.000 1.00 56.41 786 VAL A O 1
ATOM 6278 N N . SER A 1 787 ? -1.024 -6.350 28.134 1.00 58.84 787 SER A N 1
ATOM 6279 C CA . SER A 1 787 ? -0.631 -6.535 26.727 1.00 58.84 787 SER A CA 1
ATOM 6280 C C . SER A 1 787 ? 0.860 -6.282 26.467 1.00 58.84 787 SER A C 1
ATOM 6282 O O . SER A 1 787 ? 1.510 -7.022 25.728 1.00 58.84 787 SER A O 1
ATOM 6284 N N . GLY A 1 788 ? 1.418 -5.239 27.088 1.00 62.47 788 GLY A N 1
ATOM 6285 C CA . GLY A 1 788 ? 2.830 -4.878 26.948 1.00 62.47 788 GLY A CA 1
ATOM 6286 C C . GLY A 1 788 ? 3.763 -5.857 27.661 1.00 62.47 788 GLY A C 1
ATOM 6287 O O . GLY A 1 788 ? 4.784 -6.254 27.101 1.00 62.47 788 GLY A O 1
ATOM 6288 N N . HIS A 1 789 ? 3.384 -6.299 28.865 1.00 69.94 789 HIS A N 1
ATOM 6289 C CA . HIS A 1 789 ? 4.131 -7.309 29.622 1.00 69.94 789 HIS A CA 1
ATOM 6290 C C . HIS A 1 789 ? 4.236 -8.629 28.861 1.00 69.94 789 HIS A C 1
ATOM 6292 O O . HIS A 1 789 ? 5.332 -9.174 28.744 1.00 69.94 789 HIS A O 1
ATOM 6298 N N . LEU A 1 790 ? 3.133 -9.061 28.242 1.00 77.69 790 LEU A N 1
ATOM 6299 C CA . LEU A 1 790 ? 3.090 -10.287 27.453 1.00 77.69 790 LEU A CA 1
ATOM 6300 C C . LEU A 1 790 ? 4.156 -10.319 26.350 1.00 77.69 790 LEU A C 1
ATOM 6302 O O . LEU A 1 790 ? 4.872 -11.309 26.216 1.00 77.69 790 LEU A O 1
ATOM 6306 N N . VAL A 1 791 ? 4.311 -9.236 25.580 1.00 80.19 791 VAL A N 1
ATOM 6307 C CA . VAL A 1 791 ? 5.307 -9.170 24.493 1.00 80.19 791 VAL A CA 1
ATOM 6308 C C . VAL A 1 791 ? 6.737 -9.255 25.033 1.00 80.19 791 VAL A C 1
ATOM 6310 O O . VAL A 1 791 ? 7.577 -9.948 24.454 1.00 80.19 791 VAL A O 1
ATOM 6313 N N . PHE A 1 792 ? 7.027 -8.581 26.148 1.00 79.12 792 PHE A N 1
ATOM 6314 C CA . PHE A 1 792 ? 8.351 -8.621 26.771 1.00 79.12 792 PHE A CA 1
ATOM 6315 C C . PHE A 1 792 ? 8.683 -9.995 27.348 1.00 79.12 792 PHE A C 1
ATOM 6317 O O . PHE A 1 792 ? 9.797 -10.485 27.160 1.00 79.12 792 PHE A O 1
ATOM 6324 N N . ASP A 1 793 ? 7.736 -10.626 28.027 1.00 83.75 793 ASP A N 1
ATOM 6325 C CA . ASP A 1 793 ? 7.955 -11.929 28.644 1.00 83.75 793 ASP A CA 1
ATOM 6326 C C . ASP A 1 793 ? 8.001 -13.041 27.585 1.00 83.75 793 ASP A C 1
ATOM 6328 O O . ASP A 1 793 ? 8.847 -13.930 27.674 1.00 83.75 793 ASP A O 1
ATOM 6332 N N . MET A 1 794 ? 7.259 -12.914 26.478 1.00 86.44 794 MET A N 1
ATOM 6333 C CA . MET A 1 794 ? 7.467 -13.736 25.277 1.00 86.44 794 MET A CA 1
ATOM 6334 C C . MET A 1 794 ? 8.857 -13.558 24.672 1.00 86.44 794 MET A C 1
ATOM 6336 O O . MET A 1 794 ? 9.506 -14.542 24.316 1.00 86.44 794 MET A O 1
ATOM 6340 N N . ALA A 1 795 ? 9.329 -12.316 24.539 1.00 87.19 795 ALA A N 1
ATOM 6341 C CA . ALA A 1 795 ? 10.667 -12.042 24.032 1.00 87.19 795 ALA A CA 1
ATOM 6342 C C . ALA A 1 795 ? 11.729 -12.716 24.912 1.00 87.19 795 ALA A C 1
ATOM 6344 O O . ALA A 1 795 ? 12.640 -13.361 24.391 1.00 87.19 795 ALA A O 1
ATOM 6345 N N . LYS A 1 796 ? 11.592 -12.628 26.242 1.00 85.44 796 LYS A N 1
ATOM 6346 C CA . LYS A 1 796 ? 12.477 -13.326 27.184 1.00 85.44 796 LYS A CA 1
ATOM 6347 C C . LYS A 1 796 ? 12.377 -14.842 27.033 1.00 85.44 796 LYS A C 1
ATOM 6349 O O . LYS A 1 796 ? 13.420 -15.487 26.978 1.00 85.44 796 LYS A O 1
ATOM 6354 N N . LEU A 1 797 ? 11.172 -15.398 26.919 1.00 87.88 797 LEU A N 1
ATOM 6355 C CA . LEU A 1 797 ? 10.943 -16.834 26.744 1.00 87.88 797 LEU A CA 1
ATOM 6356 C C . LEU A 1 797 ? 11.629 -17.366 25.475 1.00 87.88 797 LEU A C 1
ATOM 6358 O O . LEU A 1 797 ? 12.401 -18.321 25.543 1.00 87.88 797 LEU A O 1
ATOM 6362 N N . ILE A 1 798 ? 11.424 -16.708 24.328 1.00 88.56 798 ILE A N 1
ATOM 6363 C CA . ILE A 1 798 ? 12.047 -17.076 23.042 1.00 88.56 798 ILE A CA 1
ATOM 6364 C C . ILE A 1 798 ? 13.576 -16.994 23.126 1.00 88.56 798 ILE A C 1
ATOM 6366 O O . ILE A 1 798 ? 14.282 -17.865 22.621 1.00 88.56 798 ILE A O 1
ATOM 6370 N N . LEU A 1 799 ? 14.097 -15.958 23.788 1.00 85.75 799 LEU A N 1
ATOM 6371 C CA . LEU A 1 799 ? 15.533 -15.746 23.974 1.00 85.75 799 LEU A CA 1
ATOM 6372 C C . LEU A 1 799 ? 16.130 -16.580 25.120 1.00 85.75 799 LEU A C 1
ATOM 6374 O O . LEU A 1 799 ? 17.303 -16.395 25.444 1.00 85.75 799 LEU A O 1
ATOM 6378 N N . LYS A 1 800 ? 15.348 -17.483 25.733 1.00 86.81 800 LYS A N 1
ATOM 6379 C CA . LYS A 1 800 ? 15.756 -18.355 26.849 1.00 86.81 800 LYS A CA 1
ATOM 6380 C C . LYS A 1 800 ? 16.233 -17.586 28.093 1.00 86.81 800 LYS A C 1
ATOM 6382 O O . LYS A 1 800 ? 17.106 -18.044 28.824 1.00 86.81 800 LYS A O 1
ATOM 6387 N N . LYS A 1 801 ? 15.662 -16.399 28.320 1.00 84.38 801 LYS A N 1
ATOM 6388 C CA . LYS A 1 801 ? 15.897 -15.501 29.470 1.00 84.38 801 LYS A CA 1
ATOM 6389 C C . LYS A 1 801 ? 14.804 -15.602 30.543 1.00 84.38 801 LYS A C 1
ATOM 6391 O O . LYS A 1 801 ? 14.923 -14.963 31.581 1.00 84.38 801 LYS A O 1
ATOM 6396 N N . MET A 1 802 ? 13.749 -16.363 30.268 1.00 86.12 802 MET A N 1
ATOM 6397 C CA . MET A 1 802 ? 12.644 -16.718 31.160 1.00 86.12 802 MET A CA 1
ATOM 6398 C C . MET A 1 802 ? 12.266 -18.165 30.840 1.00 86.12 802 MET A C 1
ATOM 6400 O O . MET A 1 802 ? 12.300 -18.550 29.667 1.00 86.12 802 MET A O 1
ATOM 6404 N N . ASP A 1 803 ? 11.960 -18.976 31.846 1.00 88.50 803 ASP A N 1
ATOM 6405 C CA . ASP A 1 803 ? 11.483 -20.339 31.634 1.00 88.50 803 ASP A CA 1
ATOM 6406 C C . ASP A 1 803 ? 9.967 -20.380 31.382 1.00 88.50 803 ASP A C 1
ATOM 6408 O O . ASP A 1 803 ? 9.231 -19.410 31.574 1.00 88.50 803 ASP A O 1
ATOM 6412 N N . LEU A 1 804 ? 9.503 -21.525 30.885 1.00 87.06 804 LEU A N 1
ATOM 6413 C CA . LEU A 1 804 ? 8.108 -21.701 30.498 1.00 87.06 804 LEU A CA 1
ATOM 6414 C C . LEU A 1 804 ? 7.154 -21.717 31.704 1.00 87.06 804 LEU A C 1
ATOM 6416 O O . LEU A 1 804 ? 6.009 -21.291 31.551 1.00 87.06 804 LEU A O 1
ATOM 6420 N N . ASP A 1 805 ? 7.597 -22.201 32.868 1.00 85.75 805 ASP A N 1
ATOM 6421 C CA . ASP A 1 805 ? 6.763 -22.270 34.071 1.00 85.75 805 ASP A CA 1
ATOM 6422 C C . ASP A 1 805 ? 6.513 -20.857 34.623 1.00 85.75 805 ASP A C 1
ATOM 6424 O O . ASP A 1 805 ? 5.362 -20.490 34.886 1.00 85.75 805 ASP A O 1
ATOM 6428 N N . ASP A 1 806 ? 7.558 -20.027 34.690 1.00 85.38 806 ASP A N 1
ATOM 6429 C CA . ASP A 1 806 ? 7.468 -18.617 35.085 1.00 85.38 806 ASP A CA 1
ATOM 6430 C C . ASP A 1 806 ? 6.604 -17.799 34.110 1.00 85.38 806 ASP A C 1
ATOM 6432 O O . ASP A 1 806 ? 5.755 -17.003 34.533 1.00 85.38 806 ASP A O 1
ATOM 6436 N N . PHE A 1 807 ? 6.761 -18.025 32.799 1.00 86.12 807 PHE A N 1
ATOM 6437 C CA . PHE A 1 807 ? 5.943 -17.364 31.779 1.00 86.12 807 PHE A CA 1
ATOM 6438 C C . PHE A 1 807 ? 4.455 -17.695 31.945 1.00 86.12 807 PHE A C 1
ATOM 6440 O O . PHE A 1 807 ? 3.614 -16.798 32.000 1.00 86.12 807 PHE A O 1
ATOM 6447 N N . LEU A 1 808 ? 4.111 -18.981 32.053 1.00 82.31 808 LEU A N 1
ATOM 6448 C CA . LEU A 1 808 ? 2.715 -19.404 32.156 1.00 82.31 808 LEU A CA 1
ATOM 6449 C C . LEU A 1 808 ? 2.076 -19.023 33.496 1.00 82.31 808 LEU A C 1
ATOM 6451 O O . LEU A 1 808 ? 0.869 -18.793 33.546 1.00 82.31 808 LEU A O 1
ATOM 6455 N N . SER A 1 809 ? 2.869 -18.924 34.564 1.00 80.50 809 SER A N 1
ATOM 6456 C CA . SER A 1 809 ? 2.413 -18.399 35.856 1.00 80.50 809 SER A CA 1
ATOM 6457 C C . SER A 1 809 ? 2.074 -16.907 35.780 1.00 80.50 809 SER A C 1
ATOM 6459 O O . SER A 1 809 ? 1.122 -16.459 36.418 1.00 80.50 809 SER A O 1
ATOM 6461 N N . SER A 1 810 ? 2.826 -16.151 34.974 1.00 77.81 810 SER A N 1
ATOM 6462 C CA . SER A 1 810 ? 2.628 -14.709 34.771 1.00 77.81 810 SER A CA 1
ATOM 6463 C C . SER A 1 810 ? 1.500 -14.390 33.780 1.00 77.81 810 SER A C 1
ATOM 6465 O O . SER A 1 810 ? 0.892 -13.326 33.876 1.00 77.81 810 SER A O 1
ATOM 6467 N N . HIS A 1 811 ? 1.184 -15.324 32.874 1.00 77.62 811 HIS A N 1
ATOM 6468 C CA . HIS A 1 811 ? 0.182 -15.167 31.813 1.00 77.62 811 HIS A CA 1
ATOM 6469 C C . HIS A 1 811 ? -0.904 -16.257 31.844 1.00 77.62 811 HIS A C 1
ATOM 6471 O O . HIS A 1 811 ? -1.027 -17.055 30.901 1.00 77.62 811 HIS A O 1
ATOM 6477 N N . PRO A 1 812 ? -1.726 -16.316 32.913 1.00 71.81 812 PRO A N 1
ATOM 6478 C CA . PRO A 1 812 ? -2.748 -17.347 33.076 1.00 71.81 812 PRO A CA 1
ATOM 6479 C C . PRO A 1 812 ? -3.812 -17.342 31.964 1.00 71.81 812 PRO A C 1
ATOM 6481 O O . PRO A 1 812 ? -4.464 -18.363 31.732 1.00 71.81 812 PRO A O 1
ATOM 6484 N N . GLU A 1 813 ? -3.963 -16.239 31.224 1.00 68.12 813 GLU A N 1
ATOM 6485 C CA . GLU A 1 813 ? -4.829 -16.116 30.048 1.00 68.12 813 GLU A CA 1
ATOM 6486 C C . GLU A 1 813 ? -4.525 -17.147 28.945 1.00 68.12 813 GLU A C 1
ATOM 6488 O O . GLU A 1 813 ? -5.418 -17.484 28.162 1.00 68.12 813 GLU A O 1
ATOM 6493 N N . TYR A 1 814 ? -3.317 -17.728 28.923 1.00 69.38 814 TYR A N 1
ATOM 6494 C CA . TYR A 1 814 ? -2.967 -18.822 28.014 1.00 69.38 814 TYR A CA 1
ATOM 6495 C C . TYR A 1 814 ? -3.692 -20.131 28.331 1.00 69.38 814 TYR A C 1
ATOM 6497 O O . TYR A 1 814 ? -3.926 -20.912 27.411 1.00 69.38 814 TYR A O 1
ATOM 6505 N N . TYR A 1 815 ? -4.098 -20.374 29.582 1.00 61.56 815 TYR A N 1
ATOM 6506 C CA . TYR A 1 815 ? -4.779 -21.612 29.985 1.00 61.56 815 TYR A CA 1
ATOM 6507 C C . TYR A 1 815 ? -6.276 -21.646 29.626 1.00 61.56 815 TYR A C 1
ATOM 6509 O O . TYR A 1 815 ? -6.879 -22.720 29.645 1.00 61.56 815 TYR A O 1
ATOM 6517 N N . GLY A 1 816 ? -6.870 -20.511 29.232 1.00 53.22 816 GLY A N 1
ATOM 6518 C CA . GLY A 1 816 ? -8.268 -20.385 28.805 1.00 53.22 816 GLY A CA 1
ATOM 6519 C C . GLY A 1 816 ? -9.136 -19.550 29.756 1.00 53.22 816 GLY A C 1
ATOM 6520 O O . GLY A 1 816 ? -8.818 -19.370 30.927 1.00 53.22 816 GLY A O 1
ATOM 6521 N N . PHE A 1 817 ? -10.278 -19.064 29.253 1.00 40.62 817 PHE A N 1
ATOM 6522 C CA . PHE A 1 817 ? -11.104 -18.010 29.877 1.00 40.62 817 PHE A CA 1
ATOM 6523 C C . PHE A 1 817 ? -11.671 -18.325 31.283 1.00 40.62 817 PHE A C 1
ATOM 6525 O O . PHE A 1 817 ? -12.174 -17.422 31.937 1.00 40.62 817 PHE A O 1
ATOM 6532 N N . ASN A 1 818 ? -11.571 -19.573 31.768 1.00 42.41 818 ASN A N 1
ATOM 6533 C CA . ASN A 1 818 ? -12.123 -20.017 33.060 1.00 42.41 818 ASN A CA 1
ATOM 6534 C C . ASN A 1 818 ? -11.122 -20.807 33.934 1.00 42.41 818 ASN A C 1
ATOM 6536 O O . ASN A 1 818 ? -11.553 -21.551 34.815 1.00 42.41 818 ASN A O 1
ATOM 6540 N N . GLY A 1 819 ? -9.812 -20.746 33.663 1.00 43.50 819 GLY A N 1
ATOM 6541 C CA . GLY A 1 819 ? -8.807 -21.466 34.466 1.00 43.50 819 GLY A CA 1
ATOM 6542 C C . GLY A 1 819 ? -8.927 -23.000 34.446 1.00 43.50 819 GLY A C 1
ATOM 6543 O O . GLY A 1 819 ? -8.306 -23.677 35.260 1.00 43.50 819 GLY A O 1
ATOM 6544 N N . LYS A 1 820 ? -9.723 -23.578 33.532 1.00 44.62 820 LYS A N 1
ATOM 6545 C CA . LYS A 1 820 ? -9.693 -25.022 33.273 1.00 44.62 820 LYS A CA 1
ATOM 6546 C C . LYS A 1 820 ? -8.450 -25.320 32.451 1.00 44.62 820 LYS A C 1
ATOM 6548 O O . LYS A 1 820 ? -8.413 -24.949 31.282 1.00 44.62 820 LYS A O 1
ATOM 6553 N N . GLU A 1 821 ? -7.480 -25.998 33.060 1.00 47.69 821 GLU A N 1
ATOM 6554 C CA . GLU A 1 821 ? -6.284 -26.498 32.387 1.00 47.69 821 GLU A CA 1
ATOM 6555 C C . GLU A 1 821 ? -6.659 -27.194 31.074 1.00 47.69 821 GLU A C 1
ATOM 6557 O O . GLU A 1 821 ? -7.243 -28.281 31.043 1.00 47.69 821 GLU A O 1
ATOM 6562 N N . PHE A 1 822 ? -6.282 -26.585 29.952 1.00 54.69 822 PHE A N 1
ATOM 6563 C CA . PHE A 1 822 ? -5.985 -27.379 28.775 1.00 54.69 822 PHE A CA 1
ATOM 6564 C C . PHE A 1 822 ? -4.703 -28.150 29.098 1.00 54.69 822 PHE A C 1
ATOM 6566 O O . PHE A 1 822 ? -3.612 -27.589 28.997 1.00 54.69 822 PHE A O 1
ATOM 6573 N N . ASN A 1 823 ? -4.839 -29.433 29.454 1.00 55.12 823 ASN A N 1
ATOM 6574 C CA . ASN A 1 823 ? -3.754 -30.342 29.873 1.00 55.12 823 ASN A CA 1
ATOM 6575 C C . ASN A 1 823 ? -2.584 -30.495 28.872 1.00 55.12 823 ASN A C 1
ATOM 6577 O O . ASN A 1 823 ? -1.692 -31.310 29.084 1.00 55.12 823 ASN A O 1
ATOM 6581 N N . ASP A 1 824 ? -2.569 -29.742 27.770 1.00 69.38 824 ASP A N 1
ATOM 6582 C CA . ASP A 1 824 ? -1.607 -29.886 26.687 1.00 69.38 824 ASP A CA 1
ATOM 6583 C C . ASP A 1 824 ? -0.895 -28.594 26.242 1.00 69.38 824 ASP A C 1
ATOM 6585 O O . ASP A 1 824 ? -0.013 -28.640 25.384 1.00 69.38 824 ASP A O 1
ATOM 6589 N N . ILE A 1 825 ? -1.239 -27.422 26.793 1.00 73.56 825 ILE A N 1
ATOM 6590 C CA . ILE A 1 825 ? -0.615 -26.154 26.361 1.00 73.56 825 ILE A CA 1
ATOM 6591 C C . ILE A 1 825 ? 0.869 -26.127 26.707 1.00 73.56 825 ILE A C 1
ATOM 6593 O O . ILE A 1 825 ? 1.683 -25.848 25.827 1.00 73.56 825 ILE A O 1
ATOM 6597 N N . PHE A 1 826 ? 1.217 -26.519 27.934 1.00 79.00 826 PHE A N 1
ATOM 6598 C CA . PHE A 1 826 ? 2.604 -26.624 28.377 1.00 79.00 826 PHE A CA 1
ATOM 6599 C C . PHE A 1 826 ? 3.433 -27.505 27.433 1.00 79.00 826 PHE A C 1
ATOM 6601 O O . PHE A 1 826 ? 4.442 -27.071 26.881 1.00 79.00 826 PHE A O 1
ATOM 6608 N N . ARG A 1 827 ? 2.972 -28.737 27.169 1.00 77.50 827 ARG A N 1
ATOM 6609 C CA . ARG A 1 827 ? 3.682 -29.698 26.311 1.00 77.50 827 ARG A CA 1
ATOM 6610 C C . ARG A 1 827 ? 3.832 -29.185 24.878 1.00 77.50 827 ARG A C 1
ATOM 6612 O O . ARG A 1 827 ? 4.889 -29.372 24.276 1.00 77.50 827 ARG A O 1
ATOM 6619 N N . ARG A 1 828 ? 2.796 -28.552 24.316 1.00 76.31 828 ARG A N 1
ATOM 6620 C CA . ARG A 1 828 ? 2.845 -28.016 22.948 1.00 76.31 828 ARG A CA 1
ATOM 6621 C C . ARG A 1 828 ? 3.760 -26.795 22.838 1.00 76.31 828 ARG A C 1
ATOM 6623 O O . ARG A 1 828 ? 4.553 -26.759 21.901 1.00 76.31 828 ARG A O 1
ATOM 6630 N N . LEU A 1 829 ? 3.691 -25.847 23.776 1.00 78.62 829 LEU A N 1
ATOM 6631 C CA . LEU A 1 829 ? 4.591 -24.689 23.813 1.00 78.62 829 LEU A CA 1
ATOM 6632 C C . LEU A 1 829 ? 6.040 -25.132 23.991 1.00 78.62 829 LEU A C 1
ATOM 6634 O O . LEU A 1 829 ? 6.888 -24.737 23.196 1.00 78.62 829 LEU A O 1
ATOM 6638 N N . LYS A 1 830 ? 6.303 -26.033 24.945 1.00 84.31 830 LYS A N 1
ATOM 6639 C CA . LYS A 1 830 ? 7.631 -26.614 25.163 1.00 84.31 830 LYS A CA 1
ATOM 6640 C C . LYS A 1 830 ? 8.188 -27.243 23.889 1.00 84.31 830 LYS A C 1
ATOM 6642 O O . LYS A 1 830 ? 9.285 -26.904 23.470 1.00 84.31 830 LYS A O 1
ATOM 6647 N N . LYS A 1 831 ? 7.397 -28.075 23.201 1.00 81.69 831 LYS A N 1
ATOM 6648 C CA . LYS A 1 831 ? 7.805 -28.682 21.924 1.00 81.69 831 LYS A CA 1
ATOM 6649 C C . LYS A 1 831 ? 8.169 -27.634 20.866 1.00 81.69 831 LYS A C 1
ATOM 6651 O O . LYS A 1 831 ? 9.134 -27.830 20.133 1.00 81.69 831 LYS A O 1
ATOM 6656 N N . ILE A 1 832 ? 7.399 -26.553 20.742 1.00 81.94 832 ILE A N 1
ATOM 6657 C CA . ILE A 1 832 ? 7.675 -25.502 19.750 1.00 81.94 832 ILE A CA 1
ATOM 6658 C C . ILE A 1 832 ? 8.941 -24.725 20.121 1.00 81.94 832 ILE A C 1
ATOM 6660 O O . ILE A 1 832 ? 9.792 -24.540 19.255 1.00 81.94 832 ILE A O 1
ATOM 6664 N N . LEU A 1 833 ? 9.099 -24.335 21.388 1.00 84.62 833 LEU A N 1
ATOM 6665 C CA . LEU A 1 833 ? 10.287 -23.633 21.886 1.00 84.62 833 LEU A CA 1
ATOM 6666 C C . LEU A 1 833 ? 11.562 -24.477 21.744 1.00 84.62 833 LEU A C 1
ATOM 6668 O O . LEU A 1 833 ? 12.598 -23.950 21.353 1.00 84.62 833 LEU A O 1
ATOM 6672 N N . ASP A 1 834 ? 11.479 -25.787 21.991 1.00 83.44 834 ASP A N 1
ATOM 6673 C CA . ASP A 1 834 ? 12.614 -26.709 21.862 1.00 83.44 834 ASP A CA 1
ATOM 6674 C C . ASP A 1 834 ? 12.990 -26.988 20.393 1.00 83.44 834 ASP A C 1
ATOM 6676 O O . ASP A 1 834 ? 14.139 -27.311 20.099 1.00 83.44 834 ASP A O 1
ATOM 6680 N N . SER A 1 835 ? 12.029 -26.888 19.465 1.00 78.56 835 SER A N 1
ATOM 6681 C CA . SER A 1 835 ? 12.224 -27.212 18.039 1.00 78.56 835 SER A CA 1
ATOM 6682 C C . SER A 1 835 ? 12.489 -26.007 17.134 1.00 78.56 835 SER A C 1
ATOM 6684 O O . SER A 1 835 ? 12.873 -26.197 15.981 1.00 78.56 835 SER A O 1
ATOM 6686 N N . THR A 1 836 ? 12.288 -24.783 17.629 1.00 78.75 836 THR A N 1
ATOM 6687 C CA . THR A 1 836 ? 12.408 -23.554 16.835 1.00 78.75 836 THR A CA 1
ATOM 6688 C C . THR A 1 836 ? 13.665 -22.792 17.232 1.00 78.75 836 THR A C 1
ATOM 6690 O O . THR A 1 836 ? 13.759 -22.269 18.340 1.00 78.75 836 THR A O 1
ATOM 6693 N N . GLU A 1 837 ? 14.623 -22.681 16.313 1.00 81.25 837 GLU A N 1
ATOM 6694 C CA . GLU A 1 837 ? 15.791 -21.816 16.484 1.00 81.25 837 GLU A CA 1
ATOM 6695 C C . GLU A 1 837 ? 15.562 -20.478 15.772 1.00 81.25 837 GLU A C 1
ATOM 6697 O O . GLU A 1 837 ? 15.344 -20.425 14.561 1.00 81.25 837 GLU A O 1
ATOM 6702 N N . VAL A 1 838 ? 15.597 -19.383 16.533 1.00 84.19 838 VAL A N 1
ATOM 6703 C CA . VAL A 1 838 ? 15.468 -18.026 15.996 1.00 84.19 838 VAL A CA 1
ATOM 6704 C C . VAL A 1 838 ? 16.855 -17.472 15.710 1.00 84.19 838 VAL A C 1
ATOM 6706 O O . VAL A 1 838 ? 17.599 -17.142 16.630 1.00 84.19 838 VAL A O 1
ATOM 6709 N N . THR A 1 839 ? 17.193 -17.337 14.429 1.00 83.00 839 THR A N 1
ATOM 6710 C CA . THR A 1 839 ? 18.535 -16.905 13.994 1.00 83.00 839 THR A CA 1
ATOM 6711 C C . THR A 1 839 ? 18.575 -15.457 13.508 1.00 83.00 839 THR A C 1
ATOM 6713 O O . THR A 1 839 ? 19.648 -14.883 13.344 1.00 83.00 839 THR A O 1
ATOM 6716 N N . ASN A 1 840 ? 17.413 -14.839 13.274 1.00 84.94 840 ASN A N 1
ATOM 6717 C CA . ASN A 1 840 ? 17.322 -13.457 12.818 1.00 84.94 840 ASN A CA 1
ATOM 6718 C C . ASN A 1 840 ? 16.065 -12.737 13.330 1.00 84.94 840 ASN A C 1
ATOM 6720 O O . ASN A 1 840 ? 15.101 -13.347 13.791 1.00 84.94 840 ASN A O 1
ATOM 6724 N N . SER A 1 841 ? 16.064 -11.411 13.177 1.00 82.94 841 SER A N 1
ATOM 6725 C CA . SER A 1 841 ? 15.010 -10.527 13.684 1.00 82.94 841 SER A CA 1
ATOM 6726 C C . SER A 1 841 ? 13.630 -10.754 13.064 1.00 82.94 841 SER A C 1
ATOM 6728 O O . SER A 1 841 ? 12.626 -10.461 13.704 1.00 82.94 841 SER A O 1
ATOM 6730 N N . VAL A 1 842 ? 13.557 -11.234 11.817 1.00 81.12 842 VAL A N 1
ATOM 6731 C CA . VAL A 1 842 ? 12.269 -11.490 11.151 1.00 81.12 842 VAL A CA 1
ATOM 6732 C C . VAL A 1 842 ? 11.640 -12.754 11.722 1.00 81.12 842 VAL A C 1
ATOM 6734 O O . VAL A 1 842 ? 10.486 -12.712 12.135 1.00 81.12 842 VAL A O 1
ATOM 6737 N N . GLN A 1 843 ? 12.423 -13.831 11.842 1.00 84.12 843 GLN A N 1
ATOM 6738 C CA . GLN A 1 843 ? 11.991 -15.066 12.504 1.00 84.12 843 GLN A CA 1
ATOM 6739 C C . GLN A 1 843 ? 11.560 -14.812 13.952 1.00 84.12 843 GLN A C 1
ATOM 6741 O O . GLN A 1 843 ? 10.587 -15.397 14.414 1.00 84.12 843 GLN A O 1
ATOM 6746 N N . PHE A 1 844 ? 12.250 -13.914 14.660 1.00 87.00 844 PHE A N 1
ATOM 6747 C CA . PHE A 1 844 ? 11.878 -13.523 16.018 1.00 87.00 844 PHE A CA 1
ATOM 6748 C C . PHE A 1 844 ? 10.485 -12.887 16.080 1.00 87.00 844 PHE A C 1
ATOM 6750 O O . PHE A 1 844 ? 9.643 -13.320 16.865 1.00 87.00 844 PHE A O 1
ATOM 6757 N N . ALA A 1 845 ? 10.227 -11.887 15.232 1.00 84.44 845 ALA A N 1
ATOM 6758 C CA . ALA A 1 845 ? 8.934 -11.209 15.176 1.00 84.44 845 ALA A CA 1
ATOM 6759 C C . ALA A 1 845 ? 7.803 -12.163 14.746 1.00 84.44 845 ALA A C 1
ATOM 6761 O O . ALA A 1 845 ? 6.729 -12.163 15.350 1.00 84.44 845 ALA A O 1
ATOM 6762 N N . GLU A 1 846 ? 8.058 -13.026 13.755 1.00 81.38 846 GLU A N 1
ATOM 6763 C CA . GLU A 1 846 ? 7.133 -14.093 13.350 1.00 81.38 846 GLU A CA 1
ATOM 6764 C C . GLU A 1 846 ? 6.823 -15.032 14.516 1.00 81.38 846 GLU A C 1
ATOM 6766 O O . GLU A 1 846 ? 5.662 -15.377 14.740 1.00 81.38 846 GLU A O 1
ATOM 6771 N N . PHE A 1 847 ? 7.839 -15.416 15.292 1.00 84.62 847 PHE A N 1
ATOM 6772 C CA . PHE A 1 847 ? 7.649 -16.333 16.404 1.00 84.62 847 PHE A CA 1
ATOM 6773 C C . PHE A 1 847 ? 6.855 -15.696 17.551 1.00 84.62 847 PHE A C 1
ATOM 6775 O O . PHE A 1 847 ? 5.941 -16.338 18.062 1.00 84.62 847 PHE A O 1
ATOM 6782 N N . ILE A 1 848 ? 7.100 -14.423 17.885 1.00 85.38 848 ILE A N 1
ATOM 6783 C CA . ILE A 1 848 ? 6.253 -13.675 18.831 1.00 85.38 848 ILE A CA 1
ATOM 6784 C C . ILE A 1 848 ? 4.796 -13.693 18.370 1.00 85.38 848 ILE A C 1
ATOM 6786 O O . ILE A 1 848 ? 3.919 -14.085 19.138 1.00 85.38 848 ILE A O 1
ATOM 6790 N N . MET A 1 849 ? 4.521 -13.347 17.108 1.00 82.19 849 MET A N 1
ATOM 6791 C CA . MET A 1 849 ? 3.143 -13.350 16.609 1.00 82.19 849 MET A CA 1
ATOM 6792 C C . MET A 1 849 ? 2.511 -14.740 16.641 1.00 82.19 849 MET A C 1
ATOM 6794 O O . MET A 1 849 ? 1.337 -14.863 16.994 1.00 82.19 849 MET A O 1
ATOM 6798 N N . ASN A 1 850 ? 3.274 -15.789 16.331 1.00 78.81 850 ASN A N 1
ATOM 6799 C CA . ASN A 1 850 ? 2.814 -17.172 16.437 1.00 78.81 850 ASN A CA 1
ATOM 6800 C C . ASN A 1 850 ? 2.497 -17.567 17.887 1.00 78.81 850 ASN A C 1
ATOM 6802 O O . ASN A 1 850 ? 1.556 -18.324 18.106 1.00 78.81 850 ASN A O 1
ATOM 6806 N N . LEU A 1 851 ? 3.238 -17.057 18.878 1.00 79.25 851 LEU A N 1
ATOM 6807 C CA . LEU A 1 851 ? 2.945 -17.294 20.294 1.00 79.25 851 LEU A CA 1
ATOM 6808 C C . LEU A 1 851 ? 1.713 -16.511 20.760 1.00 79.25 851 LEU A C 1
ATOM 6810 O O . LEU A 1 851 ? 0.845 -17.098 21.406 1.00 79.25 851 LEU A O 1
ATOM 6814 N N . ILE A 1 852 ? 1.577 -15.232 20.388 1.00 78.50 852 ILE A N 1
ATOM 6815 C CA . ILE A 1 852 ? 0.376 -14.414 20.661 1.00 78.50 852 ILE A CA 1
ATOM 6816 C C . ILE A 1 852 ? -0.873 -15.110 20.105 1.00 78.50 852 ILE A C 1
ATOM 6818 O O . ILE A 1 852 ? -1.914 -15.191 20.753 1.00 78.50 852 ILE A O 1
ATOM 6822 N N . SER A 1 853 ? -0.753 -15.703 18.921 1.00 73.75 853 SER A N 1
ATOM 6823 C CA . SER A 1 853 ? -1.852 -16.347 18.207 1.00 73.75 853 SER A CA 1
ATOM 6824 C C . SER A 1 853 ? -1.871 -17.880 18.283 1.00 73.75 853 SER A C 1
ATOM 6826 O O . SER A 1 853 ? -2.498 -18.551 17.465 1.00 73.75 853 SER A O 1
ATOM 6828 N N . PHE A 1 854 ? -1.203 -18.445 19.287 1.00 71.94 854 PHE A N 1
ATOM 6829 C CA . PHE A 1 854 ? -0.914 -19.873 19.393 1.00 71.94 854 PHE A CA 1
ATOM 6830 C C . PHE A 1 854 ? -2.137 -20.812 19.362 1.00 71.94 854 PHE A C 1
ATOM 6832 O O . PHE A 1 854 ? -2.033 -21.947 18.883 1.00 71.94 854 PHE A O 1
ATOM 6839 N N . ASN A 1 855 ? -3.294 -20.399 19.890 1.00 64.62 855 ASN A N 1
ATOM 6840 C CA . ASN A 1 855 ? -4.495 -21.237 19.926 1.00 64.62 855 ASN A CA 1
ATOM 6841 C C . ASN A 1 855 ? -5.798 -20.419 19.795 1.00 64.62 855 ASN A C 1
ATOM 6843 O O . ASN A 1 855 ? -5.792 -19.193 19.866 1.00 64.62 855 ASN A O 1
ATOM 6847 N N . LYS A 1 856 ? -6.947 -21.100 19.646 1.00 59.91 856 LYS A N 1
ATOM 6848 C CA . LYS A 1 856 ? -8.263 -20.439 19.512 1.00 59.91 856 LYS A CA 1
ATOM 6849 C C . LYS A 1 856 ? -8.636 -19.487 20.655 1.00 59.91 856 LYS A C 1
ATOM 6851 O O . LYS A 1 856 ? -9.438 -18.591 20.435 1.00 59.91 856 LYS A O 1
ATOM 6856 N N . TYR A 1 857 ? -8.097 -19.680 21.858 1.00 61.53 857 TYR A N 1
ATOM 6857 C CA . TYR A 1 857 ? -8.357 -18.829 23.024 1.00 61.53 857 TYR A CA 1
ATOM 6858 C C . TYR A 1 857 ? -7.428 -17.611 23.057 1.00 61.53 857 TYR A C 1
ATOM 6860 O O . TYR A 1 857 ? -7.868 -16.522 23.418 1.00 61.53 857 TYR A O 1
ATOM 6868 N N . SER A 1 858 ? -6.180 -17.763 22.604 1.00 65.00 858 SER A N 1
ATOM 6869 C CA . SER A 1 858 ? -5.255 -16.641 22.422 1.00 65.00 858 SER A CA 1
ATOM 6870 C C . SER A 1 858 ? -5.585 -15.807 21.174 1.00 65.00 858 SER A C 1
ATOM 6872 O O . SER A 1 858 ? -5.072 -14.706 21.009 1.00 65.00 858 SER A O 1
ATOM 6874 N N . TYR A 1 859 ? -6.523 -16.261 20.333 1.00 67.88 859 TYR A N 1
ATOM 6875 C CA . TYR A 1 859 ? -7.053 -15.472 19.220 1.00 67.88 859 TYR A CA 1
ATOM 6876 C C . TYR A 1 859 ? -7.671 -14.146 19.670 1.00 67.88 859 TYR A C 1
ATOM 6878 O O . TYR A 1 859 ? -7.414 -13.121 19.055 1.00 67.88 859 TYR A O 1
ATOM 6886 N N . THR A 1 860 ? -8.417 -14.138 20.778 1.00 67.50 860 THR A N 1
ATOM 6887 C CA . THR A 1 860 ? -8.975 -12.902 21.350 1.00 67.50 860 THR A CA 1
ATOM 6888 C C . THR A 1 860 ? -7.878 -11.973 21.872 1.00 67.50 860 THR A C 1
ATOM 6890 O O . THR A 1 860 ? -8.035 -10.756 21.827 1.00 67.50 860 THR A O 1
ATOM 6893 N N . ILE A 1 861 ? -6.762 -12.532 22.356 1.00 71.00 861 ILE A N 1
ATOM 6894 C CA . ILE A 1 861 ? -5.585 -11.753 22.760 1.00 71.00 861 ILE A CA 1
ATOM 6895 C C . ILE A 1 861 ? -4.968 -11.106 21.519 1.00 71.00 861 ILE A C 1
ATOM 6897 O O . ILE A 1 861 ? -4.737 -9.905 21.527 1.00 71.00 861 ILE A O 1
ATOM 6901 N N . ALA A 1 862 ? -4.779 -11.869 20.437 1.00 74.69 862 ALA A N 1
ATOM 6902 C CA . ALA A 1 862 ? -4.281 -11.350 19.166 1.00 74.69 862 ALA A CA 1
ATOM 6903 C C . ALA A 1 862 ? -5.197 -10.263 18.575 1.00 74.69 862 ALA A C 1
ATOM 6905 O O . ALA A 1 862 ? -4.695 -9.247 18.113 1.00 74.69 862 ALA A O 1
ATOM 6906 N N . ASP A 1 863 ? -6.521 -10.448 18.623 1.00 73.00 863 ASP A N 1
ATOM 6907 C CA . ASP A 1 863 ? -7.507 -9.465 18.147 1.00 73.00 863 ASP A CA 1
ATOM 6908 C C . ASP A 1 863 ? -7.366 -8.141 18.907 1.00 73.00 863 ASP A C 1
ATOM 6910 O O . ASP A 1 863 ? -7.115 -7.098 18.310 1.00 73.00 863 ASP A O 1
ATOM 6914 N N . LYS A 1 864 ? -7.394 -8.207 20.246 1.00 70.56 864 LYS A N 1
ATOM 6915 C CA . LYS A 1 864 ? -7.191 -7.043 21.122 1.00 70.56 864 LYS A CA 1
ATOM 6916 C C . LYS A 1 864 ? -5.837 -6.383 20.906 1.00 70.56 864 LYS A C 1
ATOM 6918 O O . LYS A 1 864 ? -5.742 -5.161 20.905 1.00 70.56 864 LYS A O 1
ATOM 6923 N N . PHE A 1 865 ? -4.795 -7.190 20.728 1.00 71.62 865 PHE A N 1
ATOM 6924 C CA . PHE A 1 865 ? -3.453 -6.689 20.501 1.00 71.62 865 PHE A CA 1
ATOM 6925 C C . PHE A 1 865 ? -3.402 -5.858 19.216 1.00 71.62 865 PHE A C 1
ATOM 6927 O O . PHE A 1 865 ? -2.944 -4.723 19.237 1.00 71.62 865 PHE A O 1
ATOM 6934 N N . LEU A 1 866 ? -3.938 -6.383 18.113 1.00 73.50 866 LEU A N 1
ATOM 6935 C CA . LEU A 1 866 ? -3.945 -5.696 16.818 1.00 73.50 866 LEU A CA 1
ATOM 6936 C C . LEU A 1 866 ? -4.915 -4.505 16.752 1.00 73.50 866 LEU A C 1
ATOM 6938 O O . LEU A 1 866 ? -4.819 -3.712 15.814 1.00 73.50 866 LEU A O 1
ATOM 6942 N N . SER A 1 867 ? -5.813 -4.378 17.734 1.00 66.06 867 SER A N 1
ATOM 6943 C CA . SER A 1 867 ? -6.683 -3.215 17.946 1.00 66.06 867 SER A CA 1
ATOM 6944 C C . SER A 1 867 ? -6.029 -2.064 18.726 1.00 66.06 867 SER A C 1
ATOM 6946 O O . SER A 1 867 ? -6.439 -0.926 18.518 1.00 66.06 867 SER A O 1
ATOM 6948 N N . SER A 1 868 ? -5.056 -2.329 19.615 1.00 61.59 868 SER A N 1
ATOM 6949 C CA . SER A 1 868 ? -4.601 -1.356 20.639 1.00 61.59 868 SER A CA 1
ATOM 6950 C C . SER A 1 868 ? -3.077 -1.332 20.897 1.00 61.59 868 SER A C 1
ATOM 6952 O O . SER A 1 868 ? -2.622 -0.930 21.967 1.00 61.59 868 SER A O 1
ATOM 6954 N N . ASN A 1 869 ? -2.249 -1.774 19.951 1.00 63.38 869 ASN A N 1
ATOM 6955 C CA . ASN A 1 869 ? -0.805 -2.020 20.137 1.00 63.38 869 ASN A CA 1
ATOM 6956 C C . ASN A 1 869 ? 0.119 -0.793 20.286 1.00 63.38 869 ASN A C 1
ATOM 6958 O O . ASN A 1 869 ? 1.320 -0.987 20.506 1.00 63.38 869 ASN A O 1
ATOM 6962 N N . LEU A 1 870 ? -0.390 0.439 20.215 1.00 58.47 870 LEU A N 1
ATOM 6963 C CA . LEU A 1 870 ? 0.404 1.667 20.399 1.00 58.47 870 LEU A CA 1
ATOM 6964 C C . LEU A 1 870 ? 1.220 1.650 21.707 1.00 58.47 870 LEU A C 1
ATOM 6966 O O . LEU A 1 870 ? 2.397 2.003 21.729 1.00 58.47 870 LEU A O 1
ATOM 6970 N N . LEU A 1 871 ? 0.654 1.115 22.789 1.00 56.25 871 LEU A N 1
ATOM 6971 C CA . LEU A 1 871 ? 1.336 1.037 24.086 1.00 56.25 871 LEU A CA 1
ATOM 6972 C C . LEU A 1 871 ? 2.475 0.015 24.108 1.00 56.25 871 LEU A C 1
ATOM 6974 O O . LEU A 1 871 ? 3.509 0.244 24.735 1.00 56.25 871 LEU A O 1
ATOM 6978 N N . ALA A 1 872 ? 2.325 -1.108 23.401 1.00 59.78 872 ALA A N 1
ATOM 6979 C CA . ALA A 1 872 ? 3.406 -2.079 23.260 1.00 59.78 872 ALA A CA 1
ATOM 6980 C C . ALA A 1 872 ? 4.590 -1.467 22.490 1.00 59.78 872 ALA A C 1
ATOM 6982 O O . ALA A 1 872 ? 5.743 -1.679 22.868 1.00 59.78 872 ALA A O 1
ATOM 6983 N N . VAL A 1 873 ? 4.306 -0.661 21.459 1.00 60.69 873 VAL A N 1
ATOM 6984 C CA . VAL A 1 873 ? 5.306 0.115 20.707 1.00 60.69 873 VAL A CA 1
ATOM 6985 C C . VAL A 1 873 ? 6.042 1.097 21.616 1.00 60.69 873 VAL A C 1
ATOM 6987 O O . VAL A 1 873 ? 7.274 1.086 21.654 1.00 60.69 873 VAL A O 1
ATOM 6990 N N . GLU A 1 874 ? 5.317 1.903 22.393 1.00 60.31 874 GLU A N 1
ATOM 6991 C CA . GLU A 1 874 ? 5.923 2.854 23.328 1.00 60.31 874 GLU A CA 1
ATOM 6992 C C . GLU A 1 874 ? 6.832 2.185 24.361 1.00 60.31 874 GLU A C 1
ATOM 6994 O O . GLU A 1 874 ? 7.915 2.692 24.663 1.00 60.31 874 GLU A O 1
ATOM 6999 N N . LEU A 1 875 ? 6.399 1.055 24.923 1.00 61.31 875 LEU A N 1
ATOM 7000 C CA . LEU A 1 875 ? 7.175 0.323 25.920 1.00 61.31 875 LEU A CA 1
ATOM 7001 C C . LEU A 1 875 ? 8.472 -0.218 25.326 1.00 61.31 875 LEU A C 1
ATOM 7003 O O . LEU A 1 875 ? 9.527 -0.115 25.961 1.00 61.31 875 LEU A O 1
ATOM 7007 N N . ILE A 1 876 ? 8.410 -0.759 24.105 1.00 64.06 876 ILE A N 1
ATOM 7008 C CA . ILE A 1 876 ? 9.604 -1.194 23.385 1.00 64.06 876 ILE A CA 1
ATOM 7009 C C . ILE A 1 876 ? 10.534 0.005 23.178 1.00 64.06 876 ILE A C 1
ATOM 7011 O O . ILE A 1 876 ? 11.676 -0.064 23.626 1.00 64.06 876 ILE A O 1
ATOM 7015 N N . ASN A 1 877 ? 10.053 1.132 22.648 1.00 63.22 877 ASN A N 1
ATOM 7016 C CA . ASN A 1 877 ? 10.867 2.340 22.447 1.00 63.22 877 ASN A CA 1
ATOM 7017 C C . ASN A 1 877 ? 11.528 2.846 23.742 1.00 63.22 877 ASN A C 1
ATOM 7019 O O . ASN A 1 877 ? 12.751 2.972 23.801 1.00 63.22 877 ASN A O 1
ATOM 7023 N N . LYS A 1 878 ? 10.766 3.024 24.829 1.00 63.53 878 LYS A N 1
ATOM 7024 C CA . LYS A 1 878 ? 11.298 3.435 26.147 1.00 63.53 878 LYS A CA 1
ATOM 7025 C C . LYS A 1 878 ? 12.327 2.440 26.700 1.00 63.53 878 LYS A C 1
ATOM 7027 O O . LYS A 1 878 ? 13.247 2.813 27.435 1.00 63.53 878 LYS A O 1
ATOM 7032 N N . SER A 1 879 ? 12.196 1.150 26.379 1.00 59.56 879 SER A N 1
ATOM 7033 C CA . SER A 1 879 ? 13.205 0.148 26.743 1.00 59.56 879 SER A CA 1
ATOM 7034 C C . SER A 1 879 ? 14.513 0.319 25.965 1.00 59.56 879 SER A C 1
ATOM 7036 O O . SER A 1 879 ? 15.582 0.078 26.528 1.00 59.56 879 SER A O 1
ATOM 7038 N N . LEU A 1 880 ? 14.429 0.787 24.717 1.00 63.31 880 LEU A N 1
ATOM 7039 C CA . LEU A 1 880 ? 15.557 0.988 23.810 1.00 63.31 880 LEU A CA 1
ATOM 7040 C C . LEU A 1 880 ? 16.302 2.315 24.053 1.00 63.31 880 LEU A C 1
ATOM 7042 O O . LEU A 1 880 ? 17.520 2.345 23.873 1.00 63.31 880 LEU A O 1
ATOM 7046 N N . GLU A 1 881 ? 15.603 3.376 24.473 1.00 60.03 881 GLU A N 1
ATOM 7047 C CA . GLU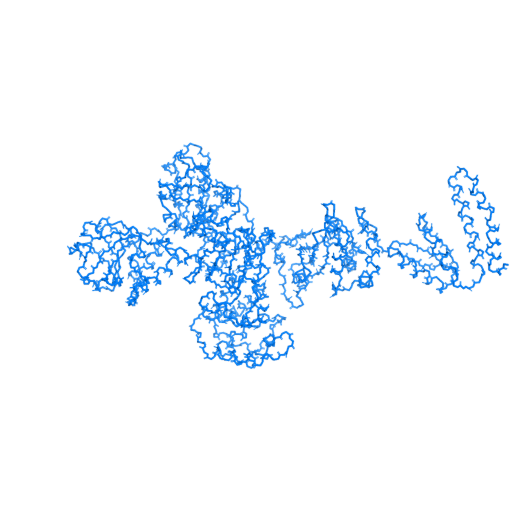 A 1 881 ? 16.129 4.753 24.594 1.00 60.03 881 GLU A CA 1
ATOM 7048 C C . GLU A 1 881 ? 16.948 5.032 25.871 1.00 60.03 881 GLU A C 1
ATOM 7050 O O . GLU A 1 881 ? 17.823 5.895 25.878 1.00 60.03 881 GLU A O 1
ATOM 7055 N N . ASN A 1 882 ? 16.730 4.288 26.956 1.00 49.47 882 ASN A N 1
ATOM 7056 C CA . ASN A 1 882 ? 17.211 4.668 28.296 1.00 49.47 882 ASN A CA 1
ATOM 7057 C C . ASN A 1 882 ? 18.714 4.439 28.608 1.00 49.47 882 ASN A C 1
ATOM 7059 O O . ASN A 1 882 ? 19.065 4.308 29.775 1.00 49.47 882 ASN A O 1
ATOM 7063 N N . ASP A 1 883 ? 19.609 4.442 27.614 1.00 43.84 883 ASP A N 1
ATOM 7064 C CA . ASP A 1 883 ? 21.073 4.440 27.838 1.00 43.84 883 ASP A CA 1
ATOM 7065 C C . ASP A 1 883 ? 21.872 5.333 26.860 1.00 43.84 883 ASP A C 1
ATOM 7067 O O . ASP A 1 883 ? 23.098 5.324 26.891 1.00 43.84 883 ASP A O 1
ATOM 7071 N N . SER A 1 884 ? 21.238 6.182 26.035 1.00 33.53 884 SER A N 1
ATOM 7072 C CA . SER A 1 884 ? 21.973 7.233 25.294 1.00 33.53 884 SER A CA 1
ATOM 7073 C C . SER A 1 884 ? 22.295 8.480 26.141 1.00 33.53 884 SER A C 1
ATOM 7075 O O . SER A 1 884 ? 22.727 9.496 25.602 1.00 33.53 884 SER A O 1
ATOM 7077 N N . LEU A 1 885 ? 22.080 8.414 27.462 1.00 29.38 885 LEU A N 1
ATOM 7078 C CA . LEU A 1 885 ? 22.347 9.478 28.444 1.00 29.38 885 LEU A CA 1
ATOM 7079 C C . LEU A 1 885 ? 23.241 9.016 29.616 1.00 29.38 885 LEU A C 1
ATOM 7081 O O . LEU A 1 885 ? 23.151 9.566 30.716 1.00 29.38 885 LEU A O 1
ATOM 7085 N N . LYS A 1 886 ? 24.120 8.030 29.398 1.00 27.83 886 LYS A N 1
ATOM 7086 C CA . LYS A 1 886 ? 25.204 7.694 30.335 1.00 27.83 886 LYS A CA 1
ATOM 7087 C C . LYS A 1 886 ? 26.570 7.701 29.676 1.00 27.83 886 LYS A C 1
ATOM 7089 O O . LYS A 1 886 ? 26.693 7.118 28.578 1.00 27.83 886 LYS A O 1
#

Sequence (886 aa):
MGPVTGFIYSSILAASPAFMKAAISDKEEEYKNYLKEGIMNVLAEIAGTVTSEVITRSLTKVVSLYSEFKFKRRVIHYDKKGMTRLIHDFQKDHFDMKITLSPEKNENRVLLGVEEKFNPNNLTADIPAEKYLTELHSNPSIAKKIDEPITEDDSSITAIAKYMHDHDMIDIRYRGVSIWNNAQDESPMNHLTVVGKKDNKEYVFDLTAHRFKNIDNSSLDGPLILEESMWEKRYREAFPKKLIKYKDFAGEQMAVANFRLYFNQSAIDIIDVIEGTKTLNSPDWYIKELTTKTDINPTINYIINKNPLLNVVHAIELHGTTYKNNWEYISDVLYRSHKIDEQYKEPLIRGLSAIARDSNAKNIFDPSMRILRSYRQVRSMNDLIQAKAGEILFFYTENDKLVYMLVSLGNGLFSGNNNSKLGAYLNNSNSIIMAEQIGNFVDDKIERYAPELGKLKVYAAQPYGSTLPQNTIKDVALEALKKESIDSELPEFMTRILGDAQELTSEQIAVFQEDLRAILTADNNKTSVSSLLTNIKNIDNVTQLSALPSGRLIFFYNSDYSLKSMMISLGEGKFVISQGDHIGLATKQLHDIVSVDQFARVAGGRFNYTNIVTGTINLQRIRQKTLLGQNSVFNLEGNKLFIKPQGRPSIINYMDSTELSNIIEGLAIKLYGLNNWQKVETIELQSCFGGLGSIPSGQVIAHKLDKTVIVHAFSIEKGFVVKNYESAPTPKIYEADVYLSDDDLKLAMQQSLANSEFWQQLILLFKNSDKLINRVNDNKFGLKDVSGHLVFDMAKLILKKMDLDDFLSSHPEYYGFNGKEFNDIFRRLKKILDSTEVTNSVQFAEFIMNLISFNKYSYTIADKFLSSNLLAVELINKSLENDSLK

Foldseek 3Di:
DDPVVVQLVVQLVVLVVLCVQLVPDPDPVSVVVSVVSSVVSSVVSVVVDDDDDPCLVVVLVVVVVVVVPDDFKDKDQDDPVVVVVNQVVNCLQCVQKHWDWDDDPPDNITMTGIDGQADPLLEDPVDVRSVLVSVQCVDPVRVCCQVPVDQDDPPCQVVVLVSCVVVVWAPKWKKKKWKAPAQQRQDTRIDIWIWTDDPNFIWIFAQNQCVCCPPPNFSSRGTHTGTPVSVLVSVCRRCVAIKMWMDIHPDPVLSCVLGPPDPDDGDPGPVNRAFPIDTSYQHPNNVVVVVVPVVPPLPPPQPQDPQLLVVLLLVCLLVVPDDPAFQLVLLVSCDSSVQFDPVLSVLSSVLVVVLLPDQPCLDVPPPVRQFFPDKDWQQALLSLLLQFQQWKKWKAAPSSGTQDIWGDSHRQKTFTAQPCSLPVQDDRDRDIAGSLQSAHHDRSWGCGPPNVVPTITMMITHTPRGPQDPQQLVNLLVVLVVVDDQPDDQLRSVLSSCVSNSSHDPLRSVQLSVLLVCLQPDPDDPHAPVLFFDPKDFDAALVSLQQDDFQKKKFWAAPSRRTQKIWGDSHRQKIWIANCVSLVQDDPGRIHIDGSVSQRVRHDQDGRRTGMMIGHGPCVSCSQCSQQNNPWDWDDDQLETETEGDADACARSNDHLSNVLSVNLSVCCVPPNPVSLVSRAEYEYEDQHQCFAPQHSQQSSLANSLHKYKYFHDDPDDDPDPPDPVWGDDIDIHHNPRDDDSSNVSLSSVLSVLSSLLLVLLLVCVVVVVLLQPPPDPPPPSDPDPLLVLLSVLSCPLVVNDDPVRSCVSCVLQQADPSDGPVCSSVVVVVCSVPDDDPHSNSRSVVSLCVCPVTNSSVVVSRVCSHDVNVNSVVSVVSVPPPVPD

Radius of gyration: 38.39 Å; chains: 1; bounding box: 117×63×99 Å

InterPro domains:
  IPR028907 Tox-PLDMTX domain [PF15645] (149-286)

pLDDT: mean 75.58, std 18.19, range [27.83, 97.5]

Organism: NCBI:txid638